Protein AF-A0A819JMS7-F1 (afdb_monomer)

Radius of gyration: 36.17 Å; Cα contacts (8 Å, |Δi|>4): 1772; chains: 1; bounding box: 81×74×102 Å

Secondary structure (DSSP, 8-state):
-HHHHHHHHHHHHTTT---TTSHHHHHHHHHHHHHHHHH---EEEEEEEEEEEEEEEEEEEEEEEETTEEEE--B-SSTTT-SEEEPBTPPPEEEEEEEEEEEPSTTS-SHHHHHT-SS--TTSEEEEE--SS-HHHHHHHHHHTT-SEEEEE---SSGGGSS----B--TT----EEEE-HHHHHHHHHHHH-TT--EEEEEEEEEEEEEEEEEEEEEEE-SSSEEEEEEEEEEE----TTS--IIIIIIHHHHHHHHHHHHHHHHHSSSSPPPSEEEEEEEES-STTTSHHHHHHHHHHHT--STTSSGGGEEEEEEE-S---TT---EEEEGGGS-TTS-TTHHHHHHHHHHHHHHHHHHTT---EEEE--S-STHHHHHHTT-EEEEEE--SSSBPPHHHHHHHHHHH-TT-S--TTSBS-TTTTSTT-SGGG--HHHHHHHHHHHHHHHHHHHH-SSHHHHHS---SS----HHHHHHHHHHTTS----TTHHHHHHHHHHHHHT--SS--EEE---HHHHIIIIITTT--EEEESTTTT-THHHHTSSHHHHHHHHTT-EEEEEEESSSEESEEETTTEEEEPEEEEEEHHHHHHHHTTSS--SSEEEB---SSHHHHH-GGGTTTS---HHHHHHHSS--SEEEEEEE-TT-EE-SEE-SEEEEEEEEES-EEEEEE-GGGGGGGT-EEEEEEEEEE--TTS--B-TTS-B-B-SSSEEEEEEEEEEEE--TT-TTGGG-TT---EEEEE-TTEEEEE-TT-EEEEEE-SS-EEEEEEEEEPP-SHHHHHHHHHHHHHHHHHHHHHHH-

InterPro domains:
  IPR003137 PA domain [PF02225] (104-188)
  IPR003347 JmjC domain [PS51184] (625-802)
  IPR003347 JmjC domain [SM00558] (615-802)
  IPR007484 Peptidase M28 [PF04389] (217-453)
  IPR014710 RmlC-like jelly roll fold [G3DSA:2.60.120.10] (493-810)
  IPR041667 Cupin-like domain 8 [PF13621] (526-792)
  IPR046450 PA domain superfamily [SSF52025] (81-219)

Mean predicted aligned error: 16.37 Å

Nearest PDB structures (foldseek):
  5nfn-assembly1_B  TM=8.896E-01  e=7.950E-38  Homo sapiens
  4qu2-assembly1_A  TM=9.020E-01  e=3.123E-37  Mus musculus
  5nfo-assembly1_A  TM=8.875E-01  e=3.518E-37  Homo sapiens
  4qsz-assembly2_B  TM=7.760E-01  e=2.279E-38  Escherichia coli K-12
  4qsz-assembly3_A  TM=7.211E-01  e=2.060E-37  Escherichia coli K-12

Foldseek 3Di:
DVLLVVLQVLCVVWVFFLAPPTSSVVVLVVCLVVLCVVQFPWDKDKDKDWDWDKDFPDFKWKWKAKQRDIDTADPDPDQVRHQKFFEALEAFDFQQDWFFEWEQPDQQQDLVSQVPIPPHQAQGEYQGEDDLAALLSNLVSCVVSNHQAYEYEFHPPDPVRFTWDHHANANVSHHHYMYGGNVVSVVQVVRNPPPVIGMTMTIGTGMDIDDIDMDMKMKTKDPDAALLEEEEEEDARGAFPAHSCSLPAVLSVVLLSVLSSVVSVLVVDPPRDFFNHMYMRMYAHCLRNPLVRLLVQLVQQCPDPDRSSHLSSYAEYAYCGRQFAQLFAFEKAALCQEDPLFPPQQSQLLNVLSVLLVVLCVVVLADHDYDYNSRSGSCNSSRNVNHHYMYTDRFAADFAAPVQLVVRCVRPNHPRSGDGRDGSHPQGSHHPSGPVRGDPVRSVSRSVSVSSSCVCCSHDPDNNCNNRPPPPPDPPDVVVVVVVVVVVPDDDPDPCVVLLVLLVCCDVPQADLAAEEEEDDFLQCCCVNPFVSLHKHKYFPLFVPFQLLVQVQDCPSVCVQQPFQKAKKFWDQQQEAQADDPVFERAHTDIDIGGPVVVVCPLVVVDDDRTFIKRWDWDQRCVVRVVSCVRRGDASVSNCVNQVHFFPHKGKIKHAQRHKYDKDFAQWFKKKAWSDFKKKKWKFALSCVLVQPWDKHFYWYKDFDDPPDDQADPVGDGQDPDNTIGIGTDPDIDTDGHPVPPCSVVDPSTSIHIDMADRSMIMGNHGPMIMMMGTHPSMIMMMMTTDRRDCPPSVVVSVVVVVVSVVVVVVVVVVD

Solvent-accessible surface area (backbone atoms only — not comparable to full-atom values): 42271 Å² total; per-residue (Å²): 105,72,57,41,54,48,50,45,50,40,6,59,76,38,83,34,10,13,14,72,94,38,72,13,22,56,52,48,52,51,49,53,54,52,51,47,63,75,61,38,82,47,56,72,47,77,48,74,50,76,42,87,38,67,44,72,74,47,86,54,46,47,31,41,26,52,73,77,51,73,47,79,61,44,65,45,95,48,78,94,66,27,45,29,32,70,29,45,50,36,35,60,40,79,35,84,56,80,39,48,53,16,50,34,42,89,41,38,76,49,74,65,25,54,71,69,16,69,63,68,38,56,72,17,32,35,40,31,38,51,60,88,54,57,59,36,62,37,42,55,48,37,60,74,52,47,35,62,29,42,37,37,16,32,65,55,85,43,87,87,28,32,54,37,53,86,47,48,30,26,84,87,40,68,44,32,40,36,19,23,11,16,70,58,39,54,54,50,45,60,42,51,71,34,87,93,44,55,35,26,35,27,41,37,33,42,60,38,84,45,80,64,44,75,45,52,31,43,35,35,30,50,84,53,38,39,48,64,39,21,42,34,37,40,20,35,60,32,17,48,73,64,7,31,18,30,27,49,20,30,32,15,36,34,42,54,53,47,52,56,40,50,50,40,55,47,62,69,39,90,83,47,82,76,41,66,37,16,44,34,45,35,33,24,21,41,40,89,52,64,32,45,28,40,40,50,52,47,57,51,14,65,72,38,87,49,89,55,47,25,49,84,17,46,55,36,35,38,28,31,57,34,32,13,20,58,36,42,47,53,22,32,26,28,26,84,51,42,54,94,84,50,37,71,67,14,36,62,21,6,33,53,51,30,51,52,53,51,50,49,31,55,76,68,58,43,68,71,45,79,32,67,44,63,59,90,52,63,37,34,52,43,29,70,72,41,28,18,34,32,40,37,23,6,47,40,87,52,64,34,43,58,69,57,20,53,53,27,18,71,58,73,36,86,81,67,25,50,56,53,81,33,38,10,22,84,32,66,84,28,62,64,15,30,73,88,35,46,23,64,70,58,24,53,52,50,47,51,50,53,49,52,52,50,53,49,64,30,61,46,92,53,54,63,55,68,35,49,57,83,75,88,76,84,78,85,46,78,59,51,64,55,49,58,62,52,58,77,71,63,91,76,97,59,93,57,51,72,57,53,52,50,38,49,50,45,46,75,73,75,48,69,92,61,80,53,78,41,61,73,65,57,30,67,55,42,34,61,69,23,60,75,61,64,41,58,37,35,30,40,65,73,49,74,84,27,53,39,54,69,53,56,71,47,65,65,52,54,41,67,69,45,31,73,42,64,36,58,29,33,35,26,86,82,16,58,42,58,30,51,45,94,92,48,30,33,30,37,50,25,77,46,77,43,32,44,47,58,55,50,32,41,68,72,66,76,38,92,68,97,51,38,67,30,33,58,46,66,90,24,29,32,73,71,63,39,55,85,51,55,86,28,56,72,83,63,60,55,56,27,62,43,71,72,45,75,63,78,30,37,27,47,34,42,37,29,53,62,40,33,46,42,60,44,63,46,78,26,38,32,40,38,34,27,51,32,47,35,37,38,37,43,35,38,60,61,73,46,55,82,77,62,64,67,40,76,19,37,27,27,32,43,43,77,50,57,97,83,61,82,47,56,52,98,85,70,47,72,32,56,76,55,92,58,33,26,54,47,78,53,95,50,72,44,81,44,38,55,75,87,60,79,57,65,88,72,39,86,79,64,79,65,42,78,43,77,46,44,51,54,28,31,35,42,44,38,50,50,35,32,33,29,44,39,37,37,70,75,53,21,34,34,38,38,35,30,28,77,50,77,88,44,72,67,47,54,50,49,52,49,52,54,51,51,52,54,51,50,51,60,50,50,67,71,74,106

Structure (mmCIF, N/CA/C/O backbone):
data_AF-A0A819JMS7-F1
#
_entry.id   AF-A0A819JMS7-F1
#
loop_
_atom_site.group_PDB
_atom_site.id
_atom_site.type_symbol
_atom_site.label_atom_id
_atom_site.label_alt_id
_atom_site.label_comp_id
_atom_site.label_asym_id
_atom_site.label_entity_id
_atom_site.label_seq_id
_atom_site.pdbx_PDB_ins_code
_atom_site.Cartn_x
_atom_site.Cartn_y
_atom_site.Cartn_z
_atom_site.occupancy
_atom_site.B_iso_or_equiv
_atom_site.auth_seq_id
_atom_site.auth_comp_id
_atom_site.auth_asym_id
_atom_site.auth_atom_id
_atom_site.pdbx_PDB_model_num
ATOM 1 N N . MET A 1 1 ? -19.580 -20.321 -1.052 1.00 93.38 1 MET A N 1
ATOM 2 C CA . MET A 1 1 ? -20.965 -20.700 -0.682 1.00 93.38 1 MET A CA 1
ATOM 3 C C . MET A 1 1 ? -21.078 -21.967 0.153 1.00 93.38 1 MET A C 1
ATOM 5 O O . MET A 1 1 ? -21.683 -21.880 1.209 1.00 93.38 1 MET A O 1
ATOM 9 N N . SER A 1 2 ? -20.523 -23.121 -0.240 1.00 95.44 2 SER A N 1
ATOM 10 C CA . SER A 1 2 ? -20.631 -24.357 0.569 1.00 95.44 2 SER A CA 1
ATOM 11 C C . SER A 1 2 ? -20.172 -24.177 2.024 1.00 95.44 2 SER A C 1
ATOM 13 O O . SER A 1 2 ? -20.873 -24.595 2.935 1.00 95.44 2 SER A O 1
ATOM 15 N N . TYR A 1 3 ? -19.050 -23.488 2.245 1.00 97.88 3 TYR A N 1
ATOM 16 C CA . TYR A 1 3 ? -18.524 -23.224 3.590 1.00 97.88 3 TYR A CA 1
ATOM 17 C C . TYR A 1 3 ? -19.435 -22.319 4.425 1.00 97.88 3 TYR A C 1
ATOM 19 O O . TYR A 1 3 ? -19.653 -22.596 5.597 1.00 97.88 3 TYR A O 1
ATOM 27 N N . LEU A 1 4 ? -20.031 -21.293 3.811 1.00 98.00 4 LEU A N 1
ATOM 28 C CA . LEU A 1 4 ? -20.995 -20.414 4.483 1.00 98.00 4 LEU A CA 1
ATOM 29 C C . LEU A 1 4 ? -22.264 -21.162 4.889 1.00 98.00 4 LEU A C 1
ATOM 31 O O . LEU A 1 4 ? -22.749 -20.985 6.001 1.00 98.00 4 LEU A O 1
ATOM 35 N N . ASN A 1 5 ? -22.776 -22.032 4.013 1.00 98.25 5 ASN A N 1
ATOM 36 C CA . ASN A 1 5 ? -23.918 -22.886 4.339 1.00 98.25 5 ASN A CA 1
ATOM 37 C C . ASN A 1 5 ? -23.616 -23.808 5.523 1.00 98.25 5 ASN A C 1
ATOM 39 O O . ASN A 1 5 ? -24.493 -24.045 6.348 1.00 98.25 5 ASN A O 1
ATOM 43 N N . GLU A 1 6 ? -22.385 -24.307 5.630 1.00 98.56 6 GLU A N 1
ATOM 44 C CA . GLU A 1 6 ? -21.995 -25.150 6.754 1.00 98.56 6 GLU A CA 1
ATOM 45 C C . GLU A 1 6 ? -21.876 -24.354 8.057 1.00 98.56 6 GLU A C 1
ATOM 47 O O . GLU A 1 6 ? -22.392 -24.793 9.082 1.00 98.56 6 GLU A O 1
ATOM 52 N N . PHE A 1 7 ? -21.310 -23.144 8.024 1.00 98.56 7 PHE A N 1
ATOM 53 C CA . PHE A 1 7 ? -21.335 -22.250 9.185 1.00 98.56 7 PHE A CA 1
ATOM 54 C C . PHE A 1 7 ? -22.768 -21.896 9.605 1.00 98.56 7 PHE A C 1
ATOM 56 O O . PHE A 1 7 ? -23.088 -21.966 10.791 1.00 98.56 7 PHE A O 1
ATOM 63 N N . GLN A 1 8 ? -23.667 -21.626 8.653 1.00 98.56 8 GLN A N 1
ATOM 64 C CA . GLN A 1 8 ? -25.092 -21.425 8.932 1.00 98.56 8 GLN A CA 1
ATOM 65 C C . GLN A 1 8 ? -25.725 -22.664 9.566 1.00 98.56 8 GLN A C 1
ATOM 67 O O . GLN A 1 8 ? -26.448 -22.540 10.553 1.00 98.56 8 GLN A O 1
ATOM 72 N N . ARG A 1 9 ? -25.442 -23.858 9.034 1.00 98.62 9 ARG A N 1
ATOM 73 C CA . ARG A 1 9 ? -25.942 -25.125 9.578 1.00 98.62 9 ARG A CA 1
ATOM 74 C C . ARG A 1 9 ? -25.480 -25.328 11.020 1.00 98.62 9 ARG A C 1
ATOM 76 O O . ARG A 1 9 ? -26.288 -25.719 11.858 1.00 98.62 9 ARG A O 1
ATOM 83 N N . ILE A 1 10 ? -24.206 -25.053 11.305 1.00 98.69 10 ILE A N 1
ATOM 84 C CA . ILE A 1 10 ? -23.629 -25.132 12.650 1.00 98.69 10 ILE A CA 1
ATOM 85 C C . ILE A 1 10 ? -24.332 -24.147 13.585 1.00 98.69 10 ILE A C 1
ATOM 87 O O . ILE A 1 10 ? -24.830 -24.566 14.626 1.00 98.69 10 ILE A O 1
ATOM 91 N N . ALA A 1 11 ? -24.452 -22.876 13.197 1.00 98.12 11 ALA A N 1
ATOM 92 C CA . ALA A 1 11 ? -25.139 -21.878 14.009 1.00 98.12 11 ALA A CA 1
ATOM 93 C C . ALA A 1 11 ? -26.583 -22.309 14.312 1.00 98.12 11 ALA A C 1
ATOM 95 O O . ALA A 1 11 ? -26.988 -22.365 15.468 1.00 98.12 11 ALA A O 1
ATOM 96 N N . THR A 1 12 ? -27.348 -22.711 13.291 1.00 97.94 12 THR A N 1
ATOM 97 C CA . THR A 1 12 ? -28.731 -23.190 13.449 1.00 97.94 12 THR A CA 1
ATOM 98 C C . THR A 1 12 ? -28.831 -24.410 14.367 1.00 97.94 12 THR A C 1
ATOM 100 O O . THR A 1 12 ? -29.768 -24.493 15.158 1.00 97.94 12 THR A O 1
ATOM 103 N N . ALA A 1 13 ? -27.876 -25.341 14.302 1.00 98.00 13 ALA A N 1
ATOM 104 C CA . ALA A 1 13 ? -27.855 -26.520 15.166 1.00 98.00 13 ALA A CA 1
ATOM 105 C C . ALA A 1 13 ? -27.573 -26.188 16.643 1.00 98.00 13 ALA A C 1
ATOM 107 O O . ALA A 1 13 ? -27.961 -26.959 17.521 1.00 98.00 13 ALA A O 1
ATOM 108 N N . TYR A 1 14 ? -26.927 -25.053 16.923 1.00 96.69 14 TYR A N 1
ATOM 109 C CA . TYR A 1 14 ? -26.481 -24.662 18.260 1.00 96.69 14 TYR A CA 1
ATOM 110 C C . TYR A 1 14 ? -27.010 -23.280 18.662 1.00 96.69 14 TYR A C 1
ATOM 112 O O . TYR A 1 14 ? -26.253 -22.363 18.965 1.00 96.69 14 TYR A O 1
ATOM 120 N N . ASN A 1 15 ? -28.340 -23.155 18.708 1.00 94.19 15 ASN A N 1
ATOM 121 C CA . ASN A 1 15 ? -29.070 -21.976 19.200 1.00 94.19 15 ASN A CA 1
ATOM 122 C C . ASN A 1 15 ? -28.848 -20.680 18.403 1.00 94.19 15 ASN A C 1
ATOM 124 O O . ASN A 1 15 ? -29.022 -19.587 18.931 1.00 94.19 15 ASN A O 1
ATOM 128 N N . GLY A 1 16 ? -28.517 -20.794 17.120 1.00 95.56 16 GLY A N 1
ATOM 129 C CA . GLY A 1 16 ? -28.434 -19.660 16.205 1.00 95.56 16 GLY A CA 1
ATOM 130 C C . GLY A 1 16 ? -27.159 -18.831 16.327 1.00 95.56 16 GLY A C 1
ATOM 131 O O . GLY A 1 16 ? -27.165 -17.709 15.843 1.00 95.56 16 GLY A O 1
ATOM 132 N N . THR A 1 17 ? -26.085 -19.346 16.937 1.00 97.06 17 THR A N 1
ATOM 133 C CA . THR A 1 17 ? -24.832 -18.599 17.142 1.00 97.06 17 THR A CA 1
ATOM 134 C C . THR A 1 17 ? -23.587 -19.486 17.031 1.00 97.06 17 THR A C 1
ATOM 136 O O . THR A 1 17 ? -23.647 -20.705 17.211 1.00 97.06 17 THR A O 1
ATOM 139 N N . ARG A 1 18 ? -22.444 -18.864 16.724 1.00 98.00 18 ARG A N 1
ATOM 140 C CA . ARG A 1 18 ? -21.096 -19.456 16.747 1.00 98.00 18 ARG A CA 1
ATOM 141 C C . ARG A 1 18 ? -20.187 -18.716 17.736 1.00 98.00 18 ARG A C 1
ATOM 143 O O . ARG A 1 18 ? -18.968 -18.808 17.630 1.00 98.00 18 ARG A O 1
ATOM 150 N N . ALA A 1 19 ? -20.770 -17.991 18.691 1.00 95.94 19 ALA A N 1
ATOM 151 C CA . ALA A 1 19 ? -20.038 -17.251 19.710 1.00 95.94 19 ALA A CA 1
ATOM 152 C C . ALA A 1 19 ? -19.181 -18.152 20.591 1.00 95.94 19 ALA A C 1
ATOM 154 O O . ALA A 1 19 ? -19.546 -19.294 20.883 1.00 95.94 19 ALA A O 1
ATOM 155 N N . VAL A 1 20 ? -18.050 -17.631 21.061 1.00 94.31 20 VAL A N 1
ATOM 156 C CA . VAL A 1 20 ? -17.195 -18.352 22.010 1.00 94.31 20 VAL A CA 1
ATOM 157 C C . VAL A 1 20 ? -17.954 -18.740 23.285 1.00 94.31 20 VAL A C 1
ATOM 159 O O . VAL A 1 20 ? -18.946 -18.111 23.650 1.00 94.31 20 VAL A O 1
ATOM 162 N N . ASN A 1 21 ? -17.487 -19.792 23.963 1.00 92.06 21 ASN A N 1
ATOM 163 C CA . ASN A 1 21 ? -18.200 -20.457 25.065 1.00 92.06 21 ASN A CA 1
ATOM 164 C C . ASN A 1 21 ? -19.545 -21.103 24.665 1.00 92.06 21 ASN A C 1
ATOM 166 O O . ASN A 1 21 ? -20.407 -21.331 25.512 1.00 92.06 21 ASN A O 1
ATOM 170 N N . THR A 1 22 ? -19.748 -21.417 23.380 1.00 94.88 22 THR A N 1
ATOM 171 C CA . THR A 1 22 ? -20.927 -22.161 22.912 1.00 94.88 22 THR A CA 1
ATOM 172 C C . THR A 1 22 ? -20.532 -23.440 22.168 1.00 94.88 22 THR A C 1
ATOM 174 O O . THR A 1 22 ? -19.453 -23.510 21.569 1.00 94.88 22 THR A O 1
ATOM 177 N N . PRO A 1 23 ? -21.415 -24.457 22.122 1.00 97.12 23 PRO A N 1
ATOM 178 C CA . PRO A 1 23 ? -21.221 -25.614 21.250 1.00 97.12 23 PRO A CA 1
ATOM 179 C C . PRO A 1 23 ? -21.070 -25.248 19.763 1.00 97.12 23 PRO A C 1
ATOM 181 O O . PRO A 1 23 ? -20.374 -25.954 19.036 1.00 97.12 23 PRO A O 1
ATOM 184 N N . GLY A 1 24 ? -21.672 -24.137 19.317 1.00 98.00 24 GLY A N 1
ATOM 185 C CA . GLY A 1 24 ? -21.574 -23.651 17.938 1.00 98.00 24 GLY A CA 1
ATOM 186 C C . GLY A 1 24 ? -20.161 -23.215 17.554 1.00 98.00 24 GLY A C 1
ATOM 187 O O . GLY A 1 24 ? -19.695 -23.537 16.457 1.00 98.00 24 GLY A O 1
ATOM 188 N N . PHE A 1 25 ? -19.437 -22.563 18.468 1.00 98.00 25 PHE A N 1
ATOM 189 C CA . PHE A 1 25 ? -18.022 -22.246 18.260 1.00 98.00 25 PHE A CA 1
ATOM 190 C C . PHE A 1 25 ? -17.171 -23.514 18.163 1.00 98.00 25 PHE A C 1
ATOM 192 O O . PHE A 1 25 ? -16.424 -23.678 17.201 1.00 98.00 25 PHE A O 1
ATOM 199 N N . ASN A 1 26 ? -17.342 -24.455 19.097 1.00 97.75 26 ASN A N 1
ATOM 200 C CA . ASN A 1 26 ? -16.590 -25.715 19.091 1.00 97.75 26 ASN A CA 1
ATOM 201 C C . ASN A 1 26 ? -16.829 -26.513 17.799 1.00 97.75 26 ASN A C 1
ATOM 203 O O . ASN A 1 26 ? -15.883 -26.994 17.183 1.00 97.75 26 ASN A O 1
ATOM 207 N N . ALA A 1 27 ? -18.076 -26.584 17.331 1.00 98.56 27 ALA A N 1
ATOM 208 C CA . ALA A 1 27 ? -18.405 -27.240 16.070 1.00 98.56 27 ALA A CA 1
ATOM 209 C C . ALA A 1 27 ? -17.830 -26.509 14.842 1.00 98.56 27 ALA A C 1
ATOM 211 O O . ALA A 1 27 ? -17.421 -27.160 13.881 1.00 98.56 27 ALA A O 1
ATOM 212 N N . THR A 1 28 ? -17.759 -25.173 14.869 1.00 98.56 28 THR A N 1
ATOM 213 C CA . THR A 1 28 ? -17.092 -24.372 13.824 1.00 98.56 28 THR A CA 1
ATOM 214 C C . THR A 1 28 ? -15.596 -24.677 13.780 1.00 98.56 28 THR A C 1
ATOM 216 O O . THR A 1 28 ? -15.046 -24.950 12.711 1.00 98.56 28 THR A O 1
ATOM 219 N N . PHE A 1 29 ? -14.955 -24.684 14.948 1.00 98.12 29 PHE A N 1
ATOM 220 C CA . PHE A 1 29 ? -13.546 -25.010 15.128 1.00 98.12 29 PHE A CA 1
ATOM 221 C C . PHE A 1 29 ? -13.232 -26.427 14.613 1.00 98.12 29 PHE A C 1
ATOM 223 O O . PHE A 1 29 ? -12.328 -26.618 13.794 1.00 98.12 29 PHE A O 1
ATOM 230 N N . ASP A 1 30 ? -14.032 -27.419 15.010 1.00 98.38 30 ASP A N 1
ATOM 231 C CA . ASP A 1 30 ? -13.888 -28.804 14.556 1.00 98.38 30 ASP A CA 1
ATOM 232 C C . ASP A 1 30 ? -14.090 -28.938 13.045 1.00 98.38 30 ASP A C 1
ATOM 234 O O . ASP A 1 30 ? -13.321 -29.634 12.376 1.00 98.38 30 ASP A O 1
ATOM 238 N N . TYR A 1 31 ? -15.086 -28.250 12.481 1.00 98.75 31 TYR A N 1
ATOM 239 C CA . TYR A 1 31 ? -15.331 -28.261 11.044 1.00 98.75 31 TYR A CA 1
ATOM 240 C C . TYR A 1 31 ? -14.128 -27.727 10.257 1.00 98.75 31 TYR A C 1
ATOM 242 O O . TYR A 1 31 ? -13.659 -28.410 9.345 1.00 98.75 31 TYR A O 1
ATOM 250 N N . ILE A 1 32 ? -13.580 -26.564 10.630 1.00 98.75 32 ILE A N 1
ATOM 251 C CA . ILE A 1 32 ? -12.405 -25.979 9.964 1.00 98.75 32 ILE A CA 1
ATOM 252 C C . ILE A 1 32 ? -11.213 -26.945 10.041 1.00 98.75 32 ILE A C 1
ATOM 254 O O . ILE A 1 32 ? -10.614 -27.269 9.012 1.00 98.75 32 ILE A O 1
ATOM 258 N N . ASN A 1 33 ? -10.907 -27.469 11.235 1.00 98.56 33 ASN A N 1
ATOM 259 C CA . ASN A 1 33 ? -9.818 -28.429 11.445 1.00 98.56 33 ASN A CA 1
ATOM 260 C C . ASN A 1 33 ? -9.969 -29.680 10.563 1.00 98.56 33 ASN A C 1
ATOM 262 O O . ASN A 1 33 ? -9.034 -30.086 9.864 1.00 98.56 33 ASN A O 1
ATOM 266 N N . ASN A 1 34 ? -11.151 -30.296 10.597 1.00 98.50 34 ASN A N 1
ATOM 267 C CA . ASN A 1 34 ? -11.427 -31.536 9.879 1.00 98.50 34 ASN A CA 1
ATOM 268 C C . ASN A 1 34 ? -11.406 -31.308 8.367 1.00 98.50 34 ASN A C 1
ATOM 270 O O . ASN A 1 34 ? -10.840 -32.116 7.629 1.00 98.50 34 ASN A O 1
ATOM 274 N N . TYR A 1 35 ? -11.959 -30.186 7.901 1.00 98.44 35 TYR A N 1
ATOM 275 C CA . TYR A 1 35 ? -11.986 -29.858 6.484 1.00 98.44 35 TYR A CA 1
ATOM 276 C C . TYR A 1 35 ? -10.580 -29.602 5.935 1.00 98.44 35 TYR A C 1
ATOM 278 O O . TYR A 1 35 ? -10.236 -30.139 4.879 1.00 98.44 35 TYR A O 1
ATOM 286 N N . LEU A 1 36 ? -9.737 -28.858 6.659 1.00 98.62 36 LEU A N 1
ATOM 287 C CA . LEU A 1 36 ? -8.334 -28.647 6.287 1.00 98.62 36 LEU A CA 1
ATOM 288 C C . LEU A 1 36 ? -7.552 -29.961 6.265 1.00 98.62 36 LEU A C 1
ATOM 290 O O . LEU A 1 36 ? -6.835 -30.214 5.297 1.00 98.62 36 LEU A O 1
ATOM 294 N N . THR A 1 37 ? -7.733 -30.817 7.274 1.00 98.31 37 THR A N 1
ATOM 295 C CA . THR A 1 37 ? -7.049 -32.117 7.366 1.00 98.31 37 THR A CA 1
ATOM 296 C C . THR A 1 37 ? -7.429 -33.025 6.196 1.00 98.31 37 THR A C 1
ATOM 298 O O . THR A 1 37 ? -6.573 -33.686 5.615 1.00 98.31 37 THR A O 1
ATOM 301 N N . ALA A 1 38 ? -8.706 -33.033 5.809 1.00 98.06 38 ALA A N 1
ATOM 302 C CA . ALA A 1 38 ? -9.190 -33.854 4.704 1.00 98.06 38 ALA A CA 1
ATOM 303 C C . ALA A 1 38 ? -8.781 -33.315 3.321 1.00 98.06 38 ALA A C 1
ATOM 305 O O . ALA A 1 38 ? -8.617 -34.090 2.379 1.00 98.06 38 ALA A O 1
ATOM 306 N N . ASN A 1 39 ? -8.638 -31.993 3.165 1.00 97.94 39 ASN A N 1
ATOM 307 C CA . ASN A 1 39 ? -8.504 -31.367 1.845 1.00 97.94 39 ASN A CA 1
ATOM 308 C C . ASN A 1 39 ? -7.114 -30.805 1.539 1.00 97.94 39 ASN A C 1
ATOM 310 O O . ASN A 1 39 ? -6.837 -30.515 0.373 1.00 97.94 39 ASN A O 1
ATOM 314 N N . THR A 1 40 ? -6.223 -30.696 2.520 1.00 98.12 40 THR A N 1
ATOM 315 C CA . THR A 1 40 ? -4.878 -30.120 2.364 1.00 98.12 40 THR A CA 1
ATOM 316 C C . THR A 1 40 ? -3.803 -31.063 2.911 1.00 98.12 40 THR A C 1
ATOM 318 O O . THR A 1 40 ? -4.107 -32.068 3.539 1.00 98.12 40 THR A O 1
ATOM 321 N N . ASN A 1 41 ? -2.533 -30.766 2.641 1.00 96.75 41 ASN A N 1
ATOM 322 C CA . ASN A 1 41 ? -1.378 -31.380 3.309 1.00 96.75 41 ASN A CA 1
ATOM 323 C C . ASN A 1 41 ? -0.661 -30.366 4.220 1.00 96.75 41 ASN A C 1
ATOM 325 O O . ASN A 1 41 ? 0.550 -30.450 4.414 1.00 96.75 41 ASN A O 1
ATOM 329 N N . TYR A 1 42 ? -1.395 -29.360 4.696 1.00 98.25 42 TYR A N 1
ATOM 330 C CA . TYR A 1 42 ? -0.848 -28.260 5.482 1.00 98.25 42 TYR A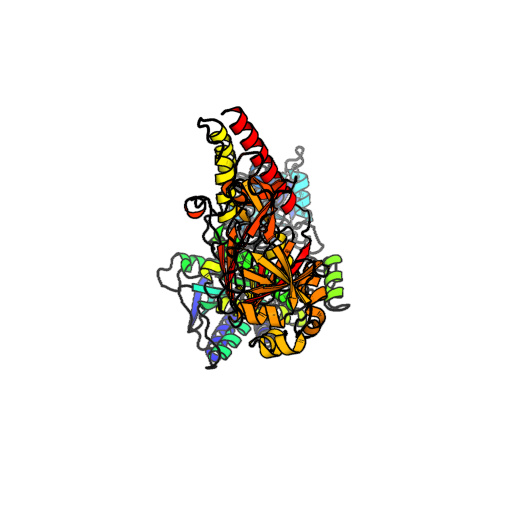 CA 1
ATOM 331 C C . TYR A 1 42 ? -0.554 -28.710 6.912 1.00 98.25 42 TYR A C 1
ATOM 333 O O . TYR A 1 42 ? -1.207 -29.612 7.442 1.00 98.25 42 TYR A O 1
ATOM 341 N N . LYS A 1 43 ? 0.414 -28.059 7.562 1.00 98.06 43 LYS A N 1
ATOM 342 C CA . LYS A 1 43 ? 0.649 -28.256 8.996 1.00 98.06 43 LYS A CA 1
ATOM 343 C C . LYS A 1 43 ? -0.397 -27.448 9.762 1.00 98.06 43 LYS A C 1
ATOM 345 O O . LYS A 1 43 ? -0.339 -26.222 9.770 1.00 98.06 43 LYS A O 1
ATOM 350 N N . ILE A 1 44 ? -1.344 -28.141 10.390 1.00 98.62 44 ILE A N 1
ATOM 351 C CA . ILE A 1 44 ? -2.413 -27.520 11.178 1.00 98.62 44 ILE A CA 1
ATOM 352 C C . ILE A 1 44 ? -1.958 -27.398 12.632 1.00 98.62 44 ILE A C 1
ATOM 354 O O . ILE A 1 44 ? -1.625 -28.393 13.277 1.00 98.62 44 ILE A O 1
ATOM 358 N N . THR A 1 45 ? -1.980 -26.176 13.150 1.00 98.06 45 THR A N 1
ATOM 359 C CA . THR A 1 45 ? -1.654 -25.843 14.536 1.00 98.06 45 THR A CA 1
ATOM 360 C C . THR A 1 45 ? -2.901 -25.303 15.220 1.00 98.06 45 THR A C 1
ATOM 362 O O . THR A 1 45 ? -3.577 -24.419 14.697 1.00 98.06 45 THR A O 1
ATOM 365 N N . LYS A 1 46 ? -3.194 -25.831 16.408 1.00 98.06 46 LYS A N 1
ATOM 366 C CA . LYS A 1 46 ? -4.277 -25.368 17.276 1.00 98.06 46 LYS A CA 1
ATOM 367 C C . LYS A 1 46 ? -3.665 -24.795 18.540 1.00 98.06 46 LYS A C 1
ATOM 369 O O . LYS A 1 46 ? -2.880 -25.486 19.191 1.00 98.06 46 LYS A O 1
ATOM 374 N N . THR A 1 47 ? -4.017 -23.568 18.886 1.00 96.88 47 THR A N 1
ATOM 375 C CA . THR A 1 47 ? -3.589 -22.945 20.141 1.00 96.88 47 THR A CA 1
ATOM 376 C C . THR A 1 47 ? -4.810 -22.575 20.955 1.00 96.88 47 THR A C 1
ATOM 378 O O . THR A 1 47 ? -5.805 -22.118 20.404 1.00 96.88 47 THR A O 1
ATOM 381 N N . PHE A 1 48 ? -4.742 -22.816 22.262 1.00 96.69 48 PHE A N 1
ATOM 382 C CA . PHE A 1 48 ? -5.836 -22.540 23.182 1.00 96.69 48 PHE A CA 1
ATOM 383 C C . PHE A 1 48 ? -5.386 -21.544 24.241 1.00 96.69 48 PHE A C 1
ATOM 385 O O . PHE A 1 48 ? -4.257 -21.614 24.730 1.00 96.69 48 PHE A O 1
ATOM 392 N N . PHE A 1 49 ? -6.293 -20.650 24.602 1.00 94.69 49 PHE A N 1
ATOM 393 C CA . PHE A 1 49 ? -6.152 -19.699 25.695 1.00 94.69 49 PHE A CA 1
ATOM 394 C C . PHE A 1 49 ? -7.452 -19.661 26.494 1.00 94.69 49 PHE A C 1
ATOM 396 O O . PHE A 1 49 ? -8.500 -20.078 26.005 1.00 94.69 49 PHE A O 1
ATOM 403 N N . PHE A 1 50 ? -7.377 -19.206 27.740 1.00 92.31 50 PHE A N 1
ATOM 404 C CA . PHE A 1 50 ? -8.530 -19.154 28.631 1.00 92.31 50 PHE A CA 1
ATOM 405 C C . PHE A 1 50 ? -9.067 -17.733 28.709 1.00 92.31 50 PHE A C 1
ATOM 407 O O . PHE A 1 50 ? -8.297 -16.777 28.820 1.00 92.31 50 PHE A O 1
ATOM 414 N N . LEU A 1 51 ? -10.388 -17.617 28.640 1.00 90.00 51 LEU A N 1
ATOM 415 C CA . LEU A 1 51 ? -11.104 -16.375 28.860 1.00 90.00 51 LEU A CA 1
ATOM 416 C C . LEU A 1 51 ? -11.821 -16.413 30.195 1.00 90.00 51 LEU A C 1
ATOM 418 O O . LEU A 1 51 ? -12.451 -17.415 30.537 1.00 90.00 51 LEU A O 1
ATOM 422 N N . LYS A 1 52 ? -11.784 -15.275 30.890 1.00 86.38 52 LYS A N 1
ATOM 423 C CA . LYS A 1 52 ? -12.601 -15.065 32.081 1.00 86.38 52 LYS A CA 1
ATOM 424 C C . LYS A 1 52 ? -14.075 -15.052 31.721 1.00 86.38 52 LYS A C 1
ATOM 426 O O . LYS A 1 52 ? -14.480 -14.379 30.767 1.00 86.38 52 LYS A O 1
ATOM 431 N N . ASP A 1 53 ? -14.864 -15.738 32.531 1.00 84.94 53 ASP A N 1
ATOM 432 C CA . ASP A 1 53 ? -16.317 -15.704 32.459 1.00 84.94 53 ASP A CA 1
ATOM 433 C C . ASP A 1 53 ? -16.897 -15.126 33.742 1.00 84.94 53 ASP A C 1
ATOM 435 O O . ASP A 1 53 ? -16.304 -15.196 34.819 1.00 84.94 53 ASP A O 1
ATOM 439 N N . PHE A 1 54 ? -18.062 -14.511 33.626 1.00 85.69 54 PHE A N 1
ATOM 440 C CA . PHE A 1 54 ? -18.735 -13.889 34.751 1.00 85.69 54 PHE A CA 1
ATOM 441 C C . PHE A 1 54 ? -20.218 -13.733 34.447 1.00 85.69 54 PHE A C 1
ATOM 443 O O . PHE A 1 54 ? -20.659 -13.654 33.301 1.00 85.69 54 PHE A O 1
ATOM 450 N N . ALA A 1 55 ? -21.006 -13.630 35.507 1.00 87.75 55 ALA A N 1
ATOM 451 C CA . ALA A 1 55 ? -22.418 -13.309 35.412 1.00 87.75 55 ALA A CA 1
ATOM 452 C C . ALA A 1 55 ? -22.768 -12.176 36.367 1.00 87.75 55 ALA A C 1
ATOM 454 O O . ALA A 1 55 ? -22.127 -11.981 37.398 1.00 87.75 55 ALA A O 1
ATOM 455 N N . LEU A 1 56 ? -23.836 -11.449 36.058 1.00 91.06 56 LEU A N 1
ATOM 456 C CA . LEU A 1 56 ? -24.416 -10.513 37.010 1.00 91.06 56 LEU A CA 1
ATOM 457 C C . LEU A 1 56 ? -25.043 -11.297 38.171 1.00 91.06 56 LEU A C 1
ATOM 459 O O . LEU A 1 56 ? -25.876 -12.181 37.969 1.00 91.06 56 LEU A O 1
ATOM 463 N N . ALA A 1 57 ? -24.628 -10.982 39.395 1.00 93.00 57 ALA A N 1
ATOM 464 C CA . ALA A 1 57 ? -25.233 -11.505 40.617 1.00 93.00 57 ALA A CA 1
ATOM 465 C C . ALA A 1 57 ? -26.559 -10.792 40.941 1.00 93.00 57 ALA A C 1
ATOM 467 O O . ALA A 1 57 ? -27.426 -11.361 41.601 1.00 93.00 57 ALA A O 1
ATOM 468 N N . SER A 1 58 ? -26.728 -9.561 40.456 1.00 93.50 58 SER A N 1
ATOM 469 C CA . SER A 1 58 ? -27.972 -8.791 40.503 1.00 93.50 58 SER A CA 1
ATOM 470 C C . SER A 1 58 ? -28.012 -7.782 39.355 1.00 93.50 58 SER A C 1
ATOM 472 O O . SER A 1 58 ? -26.962 -7.413 38.826 1.00 93.50 58 SER A O 1
ATOM 474 N N . ASN A 1 59 ? -29.203 -7.279 39.011 1.00 94.62 59 ASN A N 1
ATOM 475 C CA . ASN A 1 59 ? -29.327 -6.185 38.046 1.00 94.62 59 ASN A CA 1
ATOM 476 C C . ASN A 1 59 ? -28.486 -4.978 38.503 1.00 94.62 59 ASN A C 1
ATOM 478 O O . ASN A 1 59 ? -28.571 -4.608 39.681 1.00 94.62 59 ASN A O 1
ATOM 482 N N . PRO A 1 60 ? -27.686 -4.361 37.614 1.00 95.94 60 PRO A N 1
ATOM 483 C CA . PRO A 1 60 ? -26.957 -3.156 37.958 1.00 95.94 60 PRO A CA 1
ATOM 484 C C . PRO A 1 60 ? -27.918 -2.003 38.244 1.00 95.94 60 PRO A C 1
ATOM 486 O O . PRO A 1 60 ? -29.015 -1.924 37.687 1.00 95.94 60 PRO A O 1
ATOM 489 N N . ILE A 1 61 ? -27.484 -1.088 39.103 1.00 96.75 61 ILE A N 1
ATOM 490 C CA . ILE A 1 61 ? -28.245 0.095 39.497 1.00 96.75 61 ILE A CA 1
ATOM 491 C C . ILE A 1 61 ? -27.489 1.324 39.010 1.00 96.75 61 ILE A C 1
ATOM 493 O O . ILE A 1 61 ? -26.319 1.503 39.347 1.00 96.75 61 ILE A O 1
ATOM 497 N N . LEU A 1 62 ? -28.183 2.185 38.267 1.00 97.62 62 LEU A N 1
ATOM 498 C CA . LEU A 1 62 ? -27.713 3.518 37.915 1.00 97.62 62 LEU A CA 1
ATOM 499 C C . LEU A 1 62 ? -28.767 4.550 38.317 1.00 97.62 62 LEU A C 1
ATOM 501 O O . LEU A 1 62 ? -29.920 4.486 37.882 1.00 97.62 62 LEU A O 1
ATOM 505 N N . ILE A 1 63 ? -28.354 5.516 39.133 1.00 97.75 63 ILE A N 1
ATOM 506 C CA . ILE A 1 63 ? -29.198 6.624 39.584 1.00 97.75 63 ILE A CA 1
ATOM 507 C C . ILE A 1 63 ? -28.430 7.916 39.361 1.00 97.75 63 ILE A C 1
ATOM 509 O O . ILE A 1 63 ? -27.336 8.070 39.891 1.00 97.75 63 ILE A O 1
ATOM 513 N N . SER A 1 64 ? -28.993 8.870 38.626 1.00 97.31 64 SER A N 1
ATOM 514 C CA . SER A 1 64 ? -28.435 10.227 38.574 1.00 97.31 64 SER A CA 1
ATOM 515 C C . SER A 1 64 ? -29.112 11.129 39.595 1.00 97.31 64 SER A C 1
ATOM 517 O O . SER A 1 64 ? -30.311 10.998 39.830 1.00 97.31 64 SER A O 1
ATOM 519 N N . SER A 1 65 ? -28.375 12.093 40.134 1.00 96.62 65 SER A N 1
ATOM 520 C CA . SER A 1 65 ? -28.887 13.173 40.971 1.00 96.62 65 SER A CA 1
ATOM 521 C C . SER A 1 65 ? -28.428 14.512 40.404 1.00 96.62 65 SER A C 1
ATOM 523 O O . SER A 1 65 ? -27.234 14.813 40.450 1.00 96.62 65 SER A O 1
ATOM 525 N N . ILE A 1 66 ? -29.372 15.312 39.905 1.00 95.38 66 ILE A N 1
ATOM 526 C CA . ILE A 1 66 ? -29.132 16.664 39.380 1.00 95.38 66 ILE A CA 1
ATOM 527 C C . ILE A 1 66 ? -29.790 17.645 40.348 1.00 95.38 66 ILE A C 1
ATOM 529 O O . ILE A 1 66 ? -31.007 17.617 40.522 1.00 95.38 66 ILE A O 1
ATOM 533 N N . ASN A 1 67 ? -28.993 18.472 41.030 1.00 92.12 67 ASN A N 1
ATOM 534 C CA . ASN A 1 67 ? -29.482 19.395 42.070 1.00 92.12 67 ASN A CA 1
ATOM 535 C C . ASN A 1 67 ? -30.336 18.706 43.156 1.00 92.12 67 ASN A C 1
ATOM 537 O O . ASN A 1 67 ? -31.296 19.272 43.672 1.00 92.12 67 ASN A O 1
ATOM 541 N N . GLY A 1 68 ? -29.991 17.459 43.492 1.00 89.25 68 GLY A N 1
ATOM 542 C CA . GLY A 1 68 ? -30.686 16.646 44.496 1.00 89.25 68 GLY A CA 1
ATOM 543 C C . GLY A 1 68 ? -31.906 15.875 43.978 1.00 89.25 68 GLY A C 1
ATOM 544 O O . GLY A 1 68 ? -32.399 14.995 44.683 1.00 89.25 68 GLY A O 1
ATOM 545 N N . ILE A 1 69 ? -32.369 16.136 42.751 1.00 94.44 69 ILE A N 1
ATOM 546 C CA . ILE A 1 69 ? -33.463 15.382 42.130 1.00 94.44 69 ILE A CA 1
ATOM 547 C C . ILE A 1 69 ? -32.903 14.074 41.579 1.00 94.44 69 ILE A C 1
ATOM 549 O O . ILE A 1 69 ? -32.073 14.080 40.667 1.00 94.44 69 ILE A O 1
ATOM 553 N N . LYS A 1 70 ? -33.366 12.951 42.136 1.00 96.06 70 LYS A N 1
ATOM 554 C CA . LYS A 1 70 ? -32.932 11.610 41.740 1.00 96.06 70 LYS A CA 1
ATOM 555 C C . LYS A 1 70 ? -33.776 11.058 40.595 1.00 96.06 70 LYS A C 1
ATOM 557 O O . LYS A 1 70 ? -35.001 11.147 40.626 1.00 96.06 70 LYS A O 1
ATOM 562 N N . LYS A 1 71 ? -33.115 10.424 39.628 1.00 96.88 71 LYS A N 1
ATOM 563 C CA . LYS A 1 71 ? -33.739 9.634 38.562 1.00 96.88 71 LYS A CA 1
ATOM 564 C C . LYS A 1 71 ? -33.061 8.271 38.480 1.00 96.88 71 LYS A C 1
ATOM 566 O O . LYS A 1 71 ? -31.843 8.207 38.322 1.00 96.88 71 LYS A O 1
ATOM 571 N N . ASN A 1 72 ? -33.861 7.214 38.570 1.00 96.50 72 ASN A N 1
ATOM 572 C CA . ASN A 1 72 ? -33.417 5.841 38.359 1.00 96.50 72 ASN A CA 1
ATOM 573 C C . ASN A 1 72 ? -33.558 5.492 36.880 1.00 96.50 72 ASN A C 1
ATOM 575 O O . ASN A 1 72 ? -34.530 5.908 36.247 1.00 96.50 72 ASN A O 1
ATOM 579 N N . TYR A 1 73 ? -32.615 4.712 36.367 1.00 96.75 73 TYR A N 1
ATOM 580 C CA . TYR A 1 73 ? -32.665 4.192 35.006 1.00 96.75 73 TYR A CA 1
ATOM 581 C C . TYR A 1 73 ? -32.935 2.689 35.010 1.00 96.75 73 TYR A C 1
ATOM 583 O O . TYR A 1 73 ? -32.632 1.987 35.978 1.00 96.75 73 TYR A O 1
ATOM 591 N N . THR A 1 74 ? -33.498 2.197 33.915 1.00 95.38 74 THR A N 1
ATOM 592 C CA . THR A 1 74 ? -33.949 0.814 33.771 1.00 95.38 74 THR A CA 1
ATOM 593 C C . THR A 1 74 ? -32.880 -0.055 33.114 1.00 95.38 74 THR A C 1
ATOM 595 O O . THR A 1 74 ? -32.587 0.091 31.926 1.00 95.38 74 THR A O 1
ATOM 598 N N . TYR A 1 75 ? -32.339 -1.011 33.868 1.00 93.31 75 TYR A N 1
ATOM 599 C CA . TYR A 1 75 ? -31.642 -2.156 33.288 1.00 93.31 75 TYR A CA 1
ATOM 600 C C . TYR A 1 75 ? -32.666 -3.203 32.849 1.00 93.31 75 TYR A C 1
ATOM 602 O O . TYR A 1 75 ? -33.549 -3.579 33.622 1.00 93.31 75 TYR A O 1
ATOM 610 N N . SER A 1 76 ? -32.535 -3.702 31.626 1.00 88.56 76 SER A N 1
ATOM 611 C CA . SER A 1 76 ? -33.352 -4.793 31.102 1.00 88.56 76 SER A CA 1
ATOM 612 C C . SER A 1 76 ? -32.521 -5.593 30.116 1.00 88.56 76 SER A C 1
ATOM 614 O O . SER A 1 76 ? -31.699 -5.017 29.419 1.00 88.56 76 SER A O 1
ATOM 616 N N . THR A 1 77 ? -32.746 -6.900 30.020 1.00 79.19 77 THR A N 1
ATOM 617 C CA . THR A 1 77 ? -32.198 -7.720 28.929 1.00 79.19 77 THR A CA 1
ATOM 618 C C . THR A 1 77 ? -33.041 -7.616 27.656 1.00 79.19 77 THR A C 1
ATOM 620 O O . THR A 1 77 ? -32.622 -8.081 26.603 1.00 79.19 77 THR A O 1
ATOM 623 N N . ASN A 1 78 ? -34.223 -6.987 27.721 1.00 77.81 78 ASN A N 1
ATOM 624 C CA . ASN A 1 78 ? -35.064 -6.724 26.557 1.00 77.81 78 ASN A CA 1
ATOM 625 C C . ASN A 1 78 ? -34.693 -5.365 25.918 1.00 77.81 78 ASN A C 1
ATOM 627 O O . ASN A 1 78 ? -34.937 -4.324 26.549 1.00 77.81 78 ASN A O 1
ATOM 631 N N . PRO A 1 79 ? -34.200 -5.351 24.659 1.00 71.94 79 PRO A N 1
ATOM 632 C CA . PRO A 1 79 ? -33.774 -4.136 23.960 1.00 71.94 79 PRO A CA 1
ATOM 633 C C . PRO A 1 79 ? -34.823 -3.030 23.881 1.00 71.94 79 PRO A C 1
ATOM 635 O O . PRO A 1 79 ? -34.476 -1.855 23.933 1.00 71.94 79 PRO A O 1
ATOM 638 N N . SER A 1 80 ? -36.114 -3.367 23.823 1.00 75.94 80 SER A N 1
ATOM 639 C CA . SER A 1 80 ? -37.195 -2.376 23.711 1.00 75.94 80 SER A CA 1
ATOM 640 C C . SER A 1 80 ? -37.455 -1.585 25.000 1.00 75.94 80 SER A C 1
ATOM 642 O O . SER A 1 80 ? -38.239 -0.641 24.991 1.00 75.94 80 SER A O 1
ATOM 644 N N . SER A 1 81 ? -36.843 -1.990 26.114 1.00 84.38 81 SER A N 1
ATOM 645 C CA . SER A 1 81 ? -37.093 -1.431 27.453 1.00 84.38 81 SER A CA 1
ATOM 646 C C . SER A 1 81 ? -35.825 -1.015 28.198 1.00 84.38 81 SER A C 1
ATOM 648 O O . SER A 1 81 ? -35.914 -0.396 29.257 1.00 84.38 81 SER A O 1
ATOM 650 N N . ALA A 1 82 ? -34.651 -1.375 27.677 1.00 91.00 82 ALA A N 1
ATOM 651 C CA . ALA A 1 82 ? -33.380 -1.090 28.316 1.00 91.00 82 ALA A CA 1
ATOM 652 C C . ALA A 1 82 ? -32.985 0.375 28.104 1.00 91.00 82 ALA A C 1
ATOM 654 O O . ALA A 1 82 ? -32.872 0.864 26.982 1.00 91.00 82 ALA A O 1
ATOM 655 N N . GLU A 1 83 ? -32.729 1.073 29.203 1.00 94.88 83 GLU A N 1
ATOM 656 C CA . GLU A 1 83 ? -32.161 2.419 29.195 1.00 94.88 83 GLU A CA 1
ATOM 657 C C . GLU A 1 83 ? -30.625 2.377 29.223 1.00 94.88 83 GLU A C 1
ATOM 659 O O . GLU A 1 83 ? -29.958 3.285 28.716 1.00 94.88 83 GLU A O 1
ATOM 664 N N . PHE A 1 84 ? -30.063 1.299 29.774 1.00 95.94 84 PHE A N 1
ATOM 665 C CA . PHE A 1 84 ? -28.636 1.013 29.770 1.00 95.94 84 PHE A CA 1
ATOM 666 C C . PHE A 1 84 ? -28.349 -0.492 29.844 1.00 95.94 84 PHE A C 1
ATOM 668 O O . PHE A 1 84 ? -29.184 -1.277 30.298 1.00 95.94 84 PHE A O 1
ATOM 675 N N . TYR A 1 85 ? -27.130 -0.868 29.461 1.00 94.31 85 TYR A N 1
ATOM 676 C CA . TYR A 1 85 ? -26.589 -2.218 29.566 1.00 94.31 85 TYR A CA 1
ATOM 677 C C . TYR A 1 85 ? -25.334 -2.282 30.434 1.00 94.31 85 TYR A C 1
ATOM 679 O O . TYR A 1 85 ? -24.615 -1.297 30.621 1.00 94.31 85 TYR A O 1
ATOM 687 N N . HIS A 1 86 ? -25.079 -3.480 30.955 1.00 92.12 86 HIS A N 1
ATOM 688 C CA . HIS A 1 86 ? -23.800 -3.834 31.553 1.00 92.12 86 HIS A CA 1
ATOM 689 C C . HIS A 1 86 ? -22.758 -4.025 30.452 1.00 92.12 86 HIS A C 1
ATOM 691 O O . HIS A 1 86 ? -23.045 -4.649 29.431 1.00 92.12 86 HIS A O 1
ATOM 697 N N . VAL A 1 87 ? -21.550 -3.514 30.667 1.00 90.88 87 VAL A N 1
ATOM 698 C CA . VAL A 1 87 ? -20.447 -3.685 29.722 1.00 90.88 87 VAL A CA 1
ATOM 699 C C . VAL A 1 87 ? -19.690 -4.976 30.039 1.00 90.88 87 VAL A C 1
ATOM 701 O O . VAL A 1 87 ? -19.366 -5.249 31.192 1.00 90.88 87 VAL A O 1
ATOM 704 N N . LYS A 1 88 ? -19.377 -5.793 29.031 1.00 86.81 88 LYS A N 1
ATOM 705 C CA . LYS A 1 88 ? -18.612 -7.030 29.223 1.00 86.81 88 LYS A CA 1
ATOM 706 C C . LYS A 1 88 ? -17.193 -6.716 29.746 1.00 86.81 88 LYS A C 1
ATOM 708 O O . LYS A 1 88 ? -16.546 -5.790 29.260 1.00 86.81 88 LYS A O 1
ATOM 713 N N . TYR A 1 89 ? -16.743 -7.485 30.743 1.00 87.88 89 TYR A N 1
ATOM 714 C CA . TYR A 1 89 ? -15.559 -7.285 31.597 1.00 87.88 89 TYR A CA 1
ATOM 715 C C . TYR A 1 89 ? -15.603 -6.068 32.528 1.00 87.88 89 TYR A C 1
ATOM 717 O O . TYR A 1 89 ? -14.601 -5.755 33.171 1.00 87.88 89 TYR A O 1
ATOM 725 N N . SER A 1 90 ? -16.765 -5.422 32.679 1.00 91.25 90 SER A N 1
ATOM 726 C CA . SER A 1 90 ? -16.955 -4.471 33.770 1.00 91.25 90 SER A CA 1
ATOM 727 C C . SER A 1 90 ? -16.830 -5.168 35.125 1.00 91.25 90 SER A C 1
ATOM 729 O O . SER A 1 90 ? -17.389 -6.244 35.344 1.00 91.25 90 SER A O 1
ATOM 731 N N . THR A 1 91 ? -16.130 -4.527 36.058 1.00 92.44 91 THR A N 1
ATOM 732 C CA . THR A 1 91 ? -15.956 -5.037 37.421 1.00 92.44 91 THR A CA 1
ATOM 733 C C . THR A 1 91 ? -17.103 -4.658 38.348 1.00 92.44 91 THR A C 1
ATOM 735 O O . THR A 1 91 ? -17.908 -3.764 38.070 1.00 92.44 91 THR A O 1
ATOM 738 N N . SER A 1 92 ? -17.168 -5.353 39.487 1.00 94.62 92 SER A N 1
ATOM 739 C CA . SER A 1 92 ? -18.075 -4.997 40.572 1.00 94.62 92 SER A CA 1
ATOM 740 C C . SER A 1 92 ? -17.735 -3.616 41.127 1.00 94.62 92 SER A C 1
ATOM 742 O O . SER A 1 92 ? -16.569 -3.270 41.310 1.00 94.62 92 SER A O 1
ATOM 744 N N . THR A 1 93 ? -18.761 -2.851 41.474 1.00 95.31 93 THR A N 1
ATOM 745 C CA . THR A 1 93 ? -18.617 -1.609 42.230 1.00 95.31 93 THR A CA 1
ATOM 746 C C . THR A 1 93 ? -19.828 -1.379 43.116 1.00 95.31 93 THR A C 1
ATOM 748 O O . THR A 1 93 ? -20.940 -1.803 42.803 1.00 95.31 93 THR A O 1
ATOM 751 N N . ASN A 1 94 ? -19.617 -0.670 44.219 1.00 95.44 94 ASN A N 1
ATOM 752 C CA . ASN A 1 94 ? -20.683 -0.228 45.101 1.00 95.44 94 ASN A CA 1
ATOM 753 C C . ASN A 1 94 ? -20.517 1.258 45.428 1.00 95.44 94 ASN A C 1
ATOM 755 O O . ASN A 1 94 ? -20.111 1.648 46.524 1.00 95.44 94 ASN A O 1
ATOM 759 N N . PHE A 1 95 ? -20.862 2.101 44.462 1.00 93.31 95 PHE A N 1
ATOM 760 C CA . PHE A 1 95 ? -20.978 3.542 44.640 1.00 93.31 95 PHE A CA 1
ATOM 761 C C . PHE A 1 95 ? -22.413 3.901 45.035 1.00 93.31 95 PHE A C 1
ATOM 763 O O . PHE A 1 95 ? -23.141 4.555 44.292 1.00 93.31 95 PHE A O 1
ATOM 770 N N . SER A 1 96 ? -22.826 3.459 46.228 1.00 88.06 96 SER A N 1
ATOM 771 C CA . SER A 1 96 ? -24.120 3.837 46.827 1.00 88.06 96 SER A CA 1
ATOM 772 C C . SER A 1 96 ? -24.191 5.328 47.207 1.00 88.06 96 SER A C 1
ATOM 774 O O . SER A 1 96 ? -25.275 5.903 47.331 1.00 88.06 96 SER A O 1
ATOM 776 N N . ASN A 1 97 ? -23.033 5.970 47.380 1.00 90.38 97 ASN A N 1
ATOM 777 C CA . ASN A 1 97 ? -22.917 7.412 47.583 1.00 90.38 97 ASN A CA 1
ATOM 778 C C . ASN A 1 97 ? -22.877 8.149 46.237 1.00 90.38 97 ASN A C 1
ATOM 780 O O . ASN A 1 97 ? -22.431 7.606 45.232 1.00 90.38 97 ASN A O 1
ATOM 784 N N . ASN A 1 98 ? -23.311 9.411 46.229 1.00 91.94 98 ASN A N 1
ATOM 785 C CA . ASN A 1 98 ? -23.272 10.259 45.039 1.00 91.94 98 ASN A CA 1
ATOM 786 C C . ASN A 1 98 ? -21.818 10.579 44.644 1.00 91.94 98 ASN A C 1
ATOM 788 O O . ASN A 1 98 ? -21.138 11.311 45.364 1.00 91.94 98 ASN A O 1
ATOM 792 N N . ILE A 1 99 ? -21.365 10.079 43.492 1.00 95.81 99 ILE A N 1
ATOM 793 C CA . ILE A 1 99 ? -20.060 10.411 42.903 1.00 95.81 99 ILE A CA 1
ATOM 794 C C . ILE A 1 99 ? -20.239 11.463 41.812 1.00 95.81 99 ILE A C 1
ATOM 796 O O . ILE A 1 99 ? -21.194 11.420 41.040 1.00 95.81 99 ILE A O 1
ATOM 800 N N . GLN A 1 100 ? -19.320 12.425 41.759 1.00 95.31 100 GLN A N 1
ATOM 801 C CA . GLN A 1 100 ? -19.316 13.476 40.745 1.00 95.31 100 GLN A CA 1
ATOM 802 C C . GLN A 1 100 ? -19.129 12.902 39.340 1.00 95.31 100 GLN A C 1
ATOM 804 O O . GLN A 1 100 ? -18.323 11.994 39.135 1.00 95.31 100 GLN A O 1
ATOM 809 N N . LEU A 1 101 ? -19.862 13.464 38.382 1.00 96.00 101 LEU A N 1
ATOM 810 C CA . LEU A 1 101 ? -19.746 13.122 36.969 1.00 96.00 101 LEU A CA 1
ATOM 811 C C . LEU A 1 101 ? -18.822 14.127 36.266 1.00 96.00 101 LEU A C 1
ATOM 813 O O . LEU A 1 101 ? -18.929 15.329 36.499 1.00 96.00 101 LEU A O 1
ATOM 817 N N . THR A 1 102 ? -17.944 13.647 35.389 1.00 97.00 102 THR A N 1
ATOM 818 C CA . THR A 1 102 ? -17.149 14.480 34.475 1.00 97.00 102 THR A CA 1
ATOM 819 C C . THR A 1 102 ? -17.440 14.057 33.044 1.00 97.00 102 THR A C 1
ATOM 821 O O . THR A 1 102 ? -17.350 12.877 32.713 1.00 97.00 102 THR A O 1
ATOM 824 N N . VAL A 1 103 ? -17.764 15.018 32.180 1.00 97.88 103 VAL A N 1
ATOM 825 C CA . VAL A 1 103 ? -17.900 14.769 30.740 1.00 97.88 103 VAL A CA 1
ATOM 826 C C . VAL A 1 103 ? -16.520 14.809 30.107 1.00 97.88 103 VAL A C 1
ATOM 828 O O . VAL A 1 103 ? -15.798 15.789 30.282 1.00 97.88 103 VAL A O 1
ATOM 831 N N . ILE A 1 104 ? -16.170 13.767 29.356 1.00 98.12 104 ILE A N 1
ATOM 832 C CA . ILE A 1 104 ? -14.956 13.776 28.540 1.00 98.12 104 ILE A CA 1
ATOM 833 C C . ILE A 1 104 ? -15.282 14.445 27.193 1.00 98.12 104 ILE A C 1
ATOM 835 O O . ILE A 1 104 ? -16.224 14.010 26.522 1.00 98.12 104 ILE A O 1
ATOM 839 N N . PRO A 1 105 ? -14.557 15.512 26.807 1.00 95.50 105 PRO A N 1
ATOM 840 C CA . PRO A 1 105 ? -14.677 16.167 25.510 1.00 95.50 105 PRO A CA 1
ATOM 841 C C . PRO A 1 105 ? -14.613 15.218 24.305 1.00 95.50 105 PRO A C 1
ATOM 843 O O . PRO A 1 105 ? -14.053 14.121 24.360 1.00 95.50 105 PRO A O 1
ATOM 846 N N . ASN A 1 106 ? -15.167 15.690 23.184 1.00 93.75 106 ASN A N 1
ATOM 847 C CA . ASN A 1 106 ? -15.202 14.982 21.906 1.00 93.75 106 ASN A CA 1
ATOM 848 C C . ASN A 1 106 ? -15.800 13.569 22.045 1.00 93.75 106 ASN A C 1
ATOM 850 O O . ASN A 1 106 ? -16.990 13.412 22.324 1.00 93.75 106 ASN A O 1
ATOM 854 N N . VAL A 1 107 ? -14.978 12.541 21.826 1.00 93.31 107 VAL A N 1
ATOM 855 C CA . VAL A 1 107 ? -15.352 11.124 21.922 1.00 93.31 107 VAL A CA 1
ATOM 856 C C . VAL A 1 107 ? -14.430 10.334 22.860 1.00 93.31 107 VAL A C 1
ATOM 858 O O . VAL A 1 107 ? -14.581 9.117 22.965 1.00 93.31 107 VAL A O 1
ATOM 861 N N . GLY A 1 108 ? -13.502 11.002 23.558 1.00 93.81 108 GLY A N 1
ATOM 862 C CA . GLY A 1 108 ? -12.593 10.393 24.535 1.00 93.81 108 GLY A CA 1
ATOM 863 C C . GLY A 1 108 ? -11.591 9.399 23.948 1.00 93.81 108 GLY A C 1
ATOM 864 O O . GLY A 1 108 ? -11.259 8.422 24.615 1.00 93.81 108 GLY A O 1
ATOM 865 N N . CYS A 1 109 ? -11.159 9.611 22.704 1.00 89.56 109 CYS A N 1
ATOM 866 C CA . CYS A 1 109 ? -10.262 8.698 21.988 1.00 89.56 109 CYS A CA 1
ATOM 867 C C . CYS A 1 109 ? -8.784 9.077 22.108 1.00 89.56 109 CYS A C 1
ATOM 869 O O . CYS A 1 109 ? -7.925 8.249 21.818 1.00 89.56 109 CYS A O 1
ATOM 871 N N . SER A 1 110 ? -8.482 10.313 22.502 1.00 90.50 110 SER A N 1
ATOM 872 C CA . SER A 1 110 ? -7.114 10.823 22.601 1.00 90.50 110 SER A CA 1
ATOM 873 C C . SER A 1 110 ? -6.766 11.193 24.034 1.00 90.50 110 SER A C 1
ATOM 875 O O . SER A 1 110 ? -7.650 11.525 24.814 1.00 90.50 110 SER A O 1
ATOM 877 N N . ASP A 1 111 ? -5.480 11.195 24.379 1.00 93.06 111 ASP A N 1
ATOM 878 C CA . ASP A 1 111 ? -5.030 11.647 25.700 1.00 93.06 111 ASP A CA 1
ATOM 879 C C . ASP A 1 111 ? -5.481 13.085 26.011 1.00 93.06 111 ASP A C 1
ATOM 881 O O . ASP A 1 111 ? -5.912 13.388 27.122 1.00 93.06 111 ASP A O 1
ATOM 885 N N . ASP A 1 112 ? -5.450 13.942 24.990 1.00 94.44 112 ASP A N 1
ATOM 886 C CA . ASP A 1 112 ? -5.847 15.348 25.040 1.00 94.44 112 ASP A CA 1
ATOM 887 C C . ASP A 1 112 ? -7.317 15.537 25.455 1.00 94.44 112 ASP A C 1
ATOM 889 O O . ASP A 1 112 ? -7.615 16.421 26.260 1.00 94.44 112 ASP A O 1
ATOM 893 N N . ASP A 1 113 ? -8.223 14.657 25.002 1.00 96.06 113 ASP A N 1
ATOM 894 C CA . ASP A 1 113 ? -9.632 14.682 25.419 1.00 96.06 113 ASP A CA 1
ATOM 895 C C . ASP A 1 113 ? -9.755 14.569 26.946 1.00 96.06 113 ASP A C 1
ATOM 897 O O . ASP A 1 113 ? -10.542 15.276 27.573 1.00 96.06 113 ASP A O 1
ATOM 901 N N . TRP A 1 114 ? -8.955 13.703 27.570 1.00 97.00 114 TRP A N 1
ATOM 902 C CA . TRP A 1 114 ? -9.022 13.444 29.009 1.00 97.00 114 TRP A CA 1
ATOM 903 C C . TRP A 1 114 ? -8.308 14.522 29.829 1.00 97.00 114 TRP A C 1
ATOM 905 O O . TRP A 1 114 ? -8.801 14.884 30.899 1.00 97.00 114 TRP A O 1
ATOM 915 N N . GLN A 1 115 ? -7.203 15.088 29.326 1.00 96.00 115 GLN A N 1
ATOM 916 C CA . GLN A 1 115 ? -6.518 16.220 29.970 1.00 96.00 115 GLN A CA 1
ATOM 917 C C . GLN A 1 115 ? -7.375 17.492 29.970 1.00 96.00 115 GLN A C 1
ATOM 919 O O . GLN A 1 115 ? -7.369 18.244 30.944 1.00 96.00 115 GLN A O 1
ATOM 924 N N . LYS A 1 116 ? -8.135 17.726 28.892 1.00 95.81 116 LYS A N 1
ATOM 925 C CA . LYS A 1 116 ? -9.020 18.891 28.735 1.00 95.81 116 LYS A CA 1
ATOM 926 C C . LYS A 1 116 ? -10.374 18.736 29.425 1.00 95.81 116 LYS A C 1
ATOM 928 O O . LYS A 1 116 ? -11.182 19.665 29.384 1.00 95.81 116 LYS A O 1
ATOM 933 N N . ALA A 1 117 ? -10.655 17.592 30.046 1.00 95.38 117 ALA A N 1
ATOM 934 C CA . ALA A 1 117 ? -11.905 17.383 30.759 1.00 95.38 117 ALA A CA 1
ATOM 935 C C . ALA A 1 117 ? -11.992 18.294 31.995 1.00 95.38 117 ALA A C 1
ATOM 937 O O . ALA A 1 117 ? -11.124 18.286 32.871 1.00 95.38 117 ALA A O 1
ATOM 938 N N . ILE A 1 118 ? -13.071 19.076 32.074 1.00 91.19 118 ILE A N 1
ATOM 939 C CA . ILE A 1 118 ? -13.327 20.010 33.172 1.00 91.19 118 ILE A CA 1
ATOM 940 C C . ILE A 1 118 ? -14.645 19.624 33.852 1.00 91.19 118 ILE A C 1
ATOM 942 O O . ILE A 1 118 ? -15.679 19.581 33.183 1.00 91.19 118 ILE A O 1
ATOM 946 N N . PRO A 1 119 ? -14.648 19.402 35.177 1.00 91.75 119 PRO A N 1
ATOM 947 C CA . PRO A 1 119 ? -13.478 19.287 36.061 1.00 91.75 119 PRO A CA 1
ATOM 948 C C . PRO A 1 119 ? -12.668 17.997 35.798 1.00 91.75 119 PRO A C 1
ATOM 950 O O . PRO A 1 119 ? -13.244 17.045 35.268 1.00 91.75 119 PRO A O 1
ATOM 953 N N . PRO A 1 120 ? -11.386 17.915 36.221 1.00 94.62 120 PRO A N 1
ATOM 954 C CA . PRO A 1 120 ? -10.537 16.747 35.972 1.00 94.62 120 PRO A CA 1
ATOM 955 C C . PRO A 1 120 ? -11.181 15.427 36.431 1.00 94.62 120 PRO A C 1
ATOM 957 O O . PRO A 1 120 ? -11.815 15.404 37.494 1.00 94.62 120 PRO A O 1
ATOM 960 N N . PRO A 1 121 ? -11.020 14.325 35.676 1.00 96.25 121 PRO A N 1
ATOM 961 C CA . PRO A 1 121 ? -11.823 13.114 35.854 1.00 96.25 121 PRO A CA 1
ATOM 962 C C . PRO A 1 121 ? -11.346 12.192 36.994 1.00 96.25 121 PRO A C 1
ATOM 964 O O . PRO A 1 121 ? -12.040 11.233 37.334 1.00 96.25 121 PRO A O 1
ATOM 967 N N . GLN A 1 122 ? -10.193 12.470 37.611 1.00 97.19 122 GLN A N 1
ATOM 968 C CA . GLN A 1 122 ? -9.618 11.651 38.683 1.00 97.19 122 GLN A CA 1
ATOM 969 C C . GLN A 1 122 ? -10.601 11.455 39.852 1.00 97.19 122 GLN A C 1
ATOM 971 O O . GLN A 1 122 ? -11.117 12.420 40.418 1.00 97.19 122 GLN A O 1
ATOM 976 N N . GLY A 1 123 ? -10.850 10.195 40.225 1.00 95.44 123 GLY A N 1
ATOM 977 C CA . GLY A 1 123 ? -11.770 9.803 41.301 1.00 95.44 123 GLY A CA 1
ATOM 978 C C . GLY A 1 123 ? -13.258 10.042 41.010 1.00 95.44 123 GLY A C 1
ATOM 979 O O . GLY A 1 123 ? -14.092 9.859 41.896 1.00 95.44 123 GLY A O 1
ATOM 980 N N . ARG A 1 124 ? -13.609 10.459 39.789 1.00 96.50 124 ARG A N 1
ATOM 981 C CA . ARG A 1 124 ? -14.984 10.745 39.349 1.00 96.50 124 ARG A CA 1
ATOM 982 C C . ARG A 1 124 ? -15.504 9.649 38.430 1.00 96.50 124 ARG A C 1
ATOM 984 O O . ARG A 1 124 ? -14.759 8.758 38.033 1.00 96.50 124 ARG A O 1
ATOM 991 N N . VAL A 1 125 ? -16.782 9.719 38.070 1.00 97.69 125 VAL A N 1
ATOM 992 C CA . VAL A 1 125 ? -17.331 8.906 36.979 1.00 97.69 125 VAL A CA 1
ATOM 993 C C . VAL A 1 125 ? -17.170 9.674 35.669 1.00 97.69 125 VAL A C 1
ATOM 995 O O . VAL A 1 125 ? -17.632 10.810 35.565 1.00 97.69 125 VAL A O 1
ATOM 998 N N . ALA A 1 126 ? -16.518 9.077 34.672 1.00 98.06 126 ALA A N 1
ATOM 999 C CA . ALA A 1 126 ? -16.389 9.672 33.344 1.00 98.06 126 ALA A CA 1
ATOM 1000 C C . ALA A 1 126 ? -17.609 9.332 32.482 1.00 98.06 126 ALA A C 1
ATOM 1002 O O . ALA A 1 126 ? -17.991 8.168 32.388 1.00 98.06 126 ALA A O 1
ATOM 1003 N N . LEU A 1 127 ? -18.193 10.334 31.824 1.00 98.19 127 LEU A N 1
ATOM 1004 C CA . LEU A 1 127 ? -19.225 10.166 30.803 1.00 98.19 127 LEU A CA 1
ATOM 1005 C C . LEU A 1 127 ? -18.609 10.395 29.420 1.00 98.19 127 LEU A C 1
ATOM 1007 O O . LEU A 1 127 ? -18.151 11.500 29.123 1.00 98.19 127 LEU A O 1
ATOM 1011 N N . VAL A 1 128 ? -18.606 9.360 28.579 1.00 98.06 128 VAL A N 1
ATOM 1012 C CA . VAL A 1 128 ? -17.883 9.351 27.299 1.00 98.06 128 VAL A CA 1
ATOM 1013 C C . VAL A 1 128 ? -18.805 8.937 26.155 1.00 98.06 128 VAL A C 1
ATOM 1015 O O . VAL A 1 128 ? -19.462 7.897 26.206 1.00 98.06 128 VAL A O 1
ATOM 1018 N N . LYS A 1 129 ? -18.843 9.745 25.092 1.00 96.81 129 LYS A N 1
ATOM 1019 C CA . LYS A 1 129 ? -19.664 9.477 23.902 1.00 96.81 129 LYS A CA 1
ATOM 1020 C C . LYS A 1 129 ? -19.075 8.333 23.083 1.00 96.81 129 LYS A C 1
ATOM 1022 O O . LYS A 1 129 ? -17.856 8.265 22.935 1.00 96.81 129 LYS A O 1
ATOM 1027 N N . ARG A 1 130 ? -19.898 7.457 22.499 1.00 92.12 130 ARG A N 1
ATOM 1028 C CA . ARG A 1 130 ? -19.485 6.544 21.415 1.00 92.12 130 ARG A CA 1
ATOM 1029 C C . ARG A 1 130 ? -18.841 7.352 20.279 1.00 92.12 130 ARG A C 1
ATOM 1031 O O . ARG A 1 130 ? -19.231 8.485 20.017 1.00 92.12 130 ARG A O 1
ATOM 1038 N N . GLY A 1 131 ? -17.820 6.787 19.642 1.00 86.12 131 GLY A N 1
ATOM 1039 C CA . GLY A 1 131 ? -17.098 7.466 18.571 1.00 86.12 131 GLY A CA 1
ATOM 1040 C C . GLY A 1 131 ? -16.228 6.510 17.772 1.00 86.12 131 GLY A C 1
ATOM 1041 O O . GLY A 1 131 ? -16.521 5.322 17.709 1.00 86.12 131 GLY A O 1
ATOM 1042 N N . ILE A 1 132 ? -15.163 7.053 17.189 1.00 74.25 132 ILE A N 1
ATOM 1043 C CA . ILE A 1 132 ? -14.347 6.392 16.161 1.00 74.25 132 ILE A CA 1
ATOM 1044 C C . ILE A 1 132 ? -13.378 5.319 16.681 1.00 74.25 132 ILE A C 1
ATOM 1046 O O . ILE A 1 132 ? -12.983 4.450 15.916 1.00 74.25 132 ILE A O 1
ATOM 1050 N N . CYS A 1 133 ? -12.982 5.365 17.956 1.00 76.31 133 CYS A N 1
ATOM 1051 C CA . CYS A 1 133 ? -12.044 4.406 18.546 1.00 76.31 133 CYS A CA 1
ATOM 1052 C C . CYS A 1 133 ? -12.754 3.273 19.299 1.00 76.31 133 CYS A C 1
ATOM 1054 O O . CYS A 1 133 ? -13.915 3.400 19.707 1.00 76.31 133 CYS A O 1
ATOM 1056 N N . ALA A 1 134 ? -12.018 2.188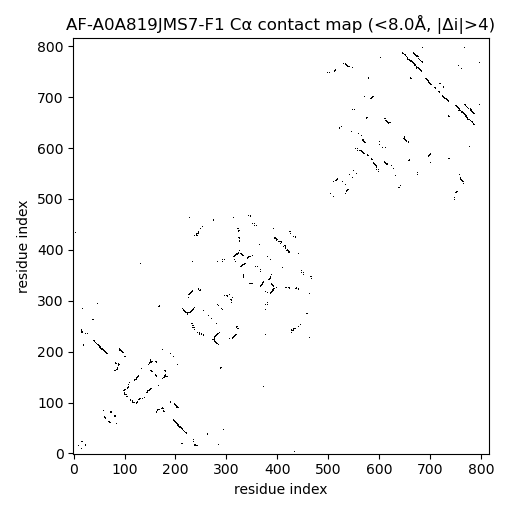 19.546 1.00 80.19 134 ALA A N 1
ATOM 1057 C CA . ALA A 1 134 ? -12.503 1.041 20.300 1.00 80.19 134 ALA A CA 1
ATOM 1058 C C . ALA A 1 134 ? -12.852 1.408 21.755 1.00 80.19 134 ALA A C 1
ATOM 1060 O O . ALA A 1 134 ? -12.214 2.253 22.386 1.00 80.19 134 ALA A O 1
ATOM 1061 N N . PHE A 1 135 ? -13.843 0.726 22.335 1.00 86.50 135 PHE A N 1
ATOM 1062 C CA . PHE A 1 135 ? -14.216 0.920 23.744 1.00 86.50 135 PHE A CA 1
ATOM 1063 C C . PHE A 1 135 ? -13.092 0.520 24.711 1.00 86.50 135 PHE A C 1
ATOM 1065 O O . PHE A 1 135 ? -12.917 1.169 25.743 1.00 86.50 135 PHE A O 1
ATOM 1072 N N . ARG A 1 136 ? -12.284 -0.482 24.336 1.00 84.81 136 ARG A N 1
ATOM 1073 C CA . ARG A 1 136 ? -11.031 -0.857 25.008 1.00 84.81 136 ARG A CA 1
ATOM 1074 C C . ARG A 1 136 ? -10.086 0.335 25.181 1.00 84.81 136 ARG A C 1
ATOM 1076 O O . ARG A 1 136 ? -9.581 0.543 26.279 1.00 84.81 136 ARG A O 1
ATOM 1083 N N . ASP A 1 137 ? -9.882 1.134 24.134 1.00 85.38 137 ASP A N 1
ATOM 1084 C CA . ASP A 1 137 ? -8.951 2.273 24.165 1.00 85.38 137 ASP A CA 1
ATOM 1085 C C . ASP A 1 137 ? -9.406 3.321 25.192 1.00 85.38 137 ASP A C 1
ATOM 1087 O O . ASP A 1 137 ? -8.606 3.875 25.947 1.00 85.38 137 ASP A O 1
ATOM 1091 N N . LYS A 1 138 ? -10.724 3.521 25.307 1.00 91.00 138 LYS A N 1
ATOM 1092 C CA . LYS A 1 138 ? -11.318 4.405 26.320 1.00 91.00 138 LYS A CA 1
ATOM 1093 C C . LYS A 1 138 ? -11.096 3.871 27.729 1.00 91.00 138 LYS A C 1
ATOM 1095 O O . LYS A 1 138 ? -10.779 4.646 28.624 1.00 91.00 138 LYS A O 1
ATOM 1100 N N . ALA A 1 139 ? -11.237 2.562 27.932 1.00 90.62 139 ALA A N 1
ATOM 1101 C CA . ALA A 1 139 ? -11.005 1.942 29.233 1.00 90.62 139 ALA A CA 1
ATOM 1102 C C . ALA A 1 139 ? -9.540 2.045 29.688 1.00 90.62 139 ALA A C 1
ATOM 1104 O O . ALA A 1 139 ? -9.292 2.315 30.860 1.00 90.62 139 ALA A O 1
ATOM 1105 N N . ILE A 1 140 ? -8.578 1.943 28.765 1.00 89.81 140 ILE A N 1
ATOM 1106 C CA . ILE A 1 140 ? -7.155 2.182 29.063 1.00 89.81 140 ILE A CA 1
ATOM 1107 C C . ILE A 1 140 ? -6.952 3.603 29.619 1.00 89.81 140 ILE A C 1
ATOM 1109 O O . ILE A 1 140 ? -6.230 3.798 30.601 1.00 89.81 140 ILE A O 1
ATOM 1113 N N . LEU A 1 141 ? -7.624 4.603 29.037 1.00 93.69 141 LEU A N 1
ATOM 1114 C CA . LEU A 1 141 ? -7.541 5.993 29.494 1.00 93.69 141 LEU A CA 1
ATOM 1115 C C . LEU A 1 141 ? -8.232 6.204 30.854 1.00 93.69 141 LEU A C 1
ATOM 1117 O O . LEU A 1 141 ? -7.691 6.920 31.695 1.00 93.69 141 LEU A O 1
ATOM 1121 N N . VAL A 1 142 ? -9.345 5.520 31.147 1.00 94.56 142 VAL A N 1
ATOM 1122 C CA . VAL A 1 142 ? -9.961 5.519 32.497 1.00 94.56 142 VAL A CA 1
ATOM 1123 C C . VAL A 1 142 ? -8.940 5.098 33.554 1.00 94.56 142 VAL A C 1
ATOM 1125 O O . VAL A 1 142 ? -8.796 5.778 34.573 1.00 94.56 142 VAL A O 1
ATOM 1128 N N . THR A 1 143 ? -8.206 4.010 33.302 1.00 92.38 143 THR A N 1
ATOM 1129 C CA . THR A 1 143 ? -7.156 3.530 34.208 1.00 92.38 143 THR A CA 1
ATOM 1130 C C . THR A 1 143 ? -6.017 4.542 34.321 1.00 92.38 143 THR A C 1
ATOM 1132 O O . THR A 1 143 ? -5.610 4.873 35.434 1.00 92.38 143 THR A O 1
ATOM 1135 N N . LYS A 1 144 ? -5.543 5.097 33.195 1.00 94.75 144 LYS A N 1
ATOM 1136 C CA . LYS A 1 144 ? -4.469 6.106 33.167 1.00 94.75 144 LYS A CA 1
ATOM 1137 C C . LYS A 1 144 ? -4.796 7.343 34.012 1.00 94.75 144 LYS A C 1
ATOM 1139 O O . LYS A 1 144 ? -3.936 7.824 34.745 1.00 94.75 144 LYS A O 1
ATOM 1144 N N . TYR A 1 145 ? -6.028 7.842 33.928 1.00 96.50 145 TYR A N 1
ATOM 1145 C CA . TYR A 1 145 ? -6.479 9.043 34.642 1.00 96.50 145 TYR A CA 1
ATOM 1146 C C . TYR A 1 145 ? -7.072 8.757 36.030 1.00 96.50 145 TYR A C 1
ATOM 1148 O O . TYR A 1 145 ? -7.583 9.673 36.678 1.00 96.50 145 TYR A O 1
ATOM 1156 N N . ASN A 1 146 ? -6.986 7.509 36.507 1.00 94.88 146 ASN A N 1
ATOM 1157 C CA . ASN A 1 146 ? -7.487 7.075 37.812 1.00 94.88 146 ASN A CA 1
ATOM 1158 C C . ASN A 1 146 ? -8.957 7.482 38.044 1.00 94.88 146 ASN A C 1
ATOM 1160 O O . ASN A 1 146 ? -9.330 8.075 39.062 1.00 94.88 146 ASN A O 1
ATOM 1164 N N . VAL A 1 147 ? -9.784 7.221 37.035 1.00 96.88 147 VAL A N 1
ATOM 1165 C CA . VAL A 1 147 ? -11.226 7.484 37.029 1.00 96.88 147 VAL A CA 1
ATOM 1166 C C . VAL A 1 147 ? -11.953 6.336 37.737 1.00 96.88 147 VAL A C 1
ATOM 1168 O O . VAL A 1 147 ? -11.586 5.175 37.585 1.00 96.88 147 VAL A O 1
ATOM 1171 N N . ALA A 1 148 ? -12.987 6.644 38.524 1.00 95.94 148 ALA A N 1
ATOM 1172 C CA . ALA A 1 148 ? -13.654 5.666 39.389 1.00 95.94 148 ALA A CA 1
ATOM 1173 C C . ALA A 1 148 ? -14.570 4.688 38.631 1.00 95.94 148 ALA A C 1
ATOM 1175 O O . ALA A 1 148 ? -14.692 3.530 39.025 1.00 95.94 148 ALA A O 1
ATOM 1176 N N . ALA A 1 149 ? -15.246 5.153 37.577 1.00 96.94 149 ALA A N 1
ATOM 1177 C CA . ALA A 1 149 ? -16.063 4.327 36.684 1.00 96.94 149 ALA A CA 1
ATOM 1178 C C . ALA A 1 149 ? -16.289 5.016 35.334 1.00 96.94 149 ALA A C 1
ATOM 1180 O O . ALA A 1 149 ? -16.147 6.236 35.212 1.00 96.94 149 ALA A O 1
ATOM 1181 N N . LEU A 1 150 ? -16.699 4.230 34.340 1.00 97.62 150 LEU A N 1
ATOM 1182 C CA . LEU A 1 150 ? -16.969 4.675 32.978 1.00 97.62 150 LEU A CA 1
ATOM 1183 C C . LEU A 1 150 ? -18.453 4.522 32.618 1.00 97.62 150 LEU A C 1
ATOM 1185 O O . LEU A 1 150 ? -19.006 3.428 32.618 1.00 97.62 150 LEU A O 1
ATOM 1189 N N . LEU A 1 151 ? -19.096 5.616 32.230 1.00 98.06 151 LEU A N 1
ATOM 1190 C CA . LEU A 1 151 ? -20.388 5.597 31.555 1.00 98.06 151 LEU A CA 1
ATOM 1191 C C . LEU A 1 151 ? -20.165 5.911 30.079 1.00 98.06 151 LEU A C 1
ATOM 1193 O O . LEU A 1 151 ? -19.816 7.032 29.710 1.00 98.06 151 LEU A O 1
ATOM 1197 N N . LEU A 1 152 ? -20.366 4.914 29.226 1.00 97.75 152 LEU A N 1
ATOM 1198 C CA . LEU A 1 152 ? -20.431 5.103 27.782 1.00 97.75 152 LEU A CA 1
ATOM 1199 C C . LEU A 1 152 ? -21.861 5.480 27.398 1.00 97.75 152 LEU A C 1
ATOM 1201 O O . LEU A 1 152 ? -22.804 5.035 28.047 1.00 97.75 152 LEU A O 1
ATOM 1205 N N . TYR A 1 153 ? -22.052 6.263 26.342 1.00 96.94 153 TYR A N 1
ATOM 1206 C CA . TYR A 1 153 ? -23.386 6.484 25.779 1.00 96.94 153 TYR A CA 1
ATOM 1207 C C . TYR A 1 153 ? -23.368 6.508 24.256 1.00 96.94 153 TYR A C 1
ATOM 1209 O O . TYR A 1 153 ? -22.367 6.892 23.646 1.00 96.94 153 TYR A O 1
ATOM 1217 N N . ASN A 1 154 ? -24.469 6.075 23.639 1.00 94.00 154 ASN A N 1
ATOM 1218 C CA . ASN A 1 154 ? -24.572 6.022 22.180 1.00 94.00 154 ASN A CA 1
ATOM 1219 C C . ASN A 1 154 ? -24.533 7.427 21.548 1.00 94.00 154 ASN A C 1
ATOM 1221 O O . ASN A 1 154 ? -24.737 8.424 22.236 1.00 94.00 154 ASN A O 1
ATOM 1225 N N . ASP A 1 155 ? -24.232 7.529 20.254 1.00 91.19 155 ASP A N 1
ATOM 1226 C CA . ASP A 1 155 ? -23.904 8.816 19.621 1.00 91.19 155 ASP A CA 1
ATOM 1227 C C . ASP A 1 155 ? -25.093 9.572 19.000 1.00 91.19 155 ASP A C 1
ATOM 1229 O O . ASP A 1 155 ? -24.963 10.773 18.734 1.00 91.19 155 ASP A O 1
ATOM 1233 N N . GLY A 1 156 ? -26.233 8.897 18.807 1.00 89.44 156 GLY A N 1
ATOM 1234 C CA . GLY A 1 156 ? -27.453 9.466 18.235 1.00 89.44 156 GLY A CA 1
ATOM 1235 C C . GLY A 1 156 ? -27.383 9.783 16.738 1.00 89.44 156 GLY A C 1
ATOM 1236 O O . GLY A 1 156 ? -28.258 10.481 16.234 1.00 89.44 156 GLY A O 1
ATOM 1237 N N . THR A 1 157 ? -26.361 9.311 16.018 1.00 83.62 157 THR A N 1
ATOM 1238 C CA . THR A 1 157 ? -26.125 9.663 14.601 1.00 83.62 157 THR A CA 1
ATOM 1239 C C . THR A 1 157 ? -27.066 8.963 13.618 1.00 83.62 157 THR A C 1
ATOM 1241 O O . THR A 1 157 ? -27.223 9.415 12.485 1.00 83.62 157 THR A O 1
ATOM 1244 N N . SER A 1 158 ? -27.725 7.882 14.040 1.00 77.06 158 SER A N 1
ATOM 1245 C CA . SER A 1 158 ? -28.733 7.154 13.265 1.00 77.06 158 SER A CA 1
ATOM 1246 C C . SER A 1 158 ? -29.798 6.557 14.195 1.00 77.06 158 SER A C 1
ATOM 1248 O O . SER A 1 158 ? -29.548 6.443 15.399 1.00 77.06 158 SER A O 1
ATOM 1250 N N . PRO A 1 159 ? -30.967 6.120 13.682 1.00 75.56 159 PRO A N 1
ATOM 1251 C CA . PRO A 1 159 ? -31.980 5.435 14.494 1.00 75.56 159 PRO A CA 1
ATOM 1252 C C . PRO A 1 159 ? -31.438 4.219 15.265 1.00 75.56 159 PRO A C 1
ATOM 1254 O O . PRO A 1 159 ? -31.842 3.974 16.400 1.00 75.56 159 PRO A O 1
ATOM 1257 N N . ASN A 1 160 ? -30.456 3.515 14.697 1.00 72.38 160 ASN A N 1
ATOM 1258 C CA . ASN A 1 160 ? -29.806 2.363 15.327 1.00 72.38 160 ASN A CA 1
ATOM 1259 C C . ASN A 1 160 ? -28.765 2.771 16.388 1.00 72.38 160 ASN A C 1
ATOM 1261 O O . ASN A 1 160 ? -28.269 1.930 17.130 1.00 72.38 160 ASN A O 1
ATOM 1265 N N . HIS A 1 161 ? -28.411 4.057 16.473 1.00 82.06 161 HIS A N 1
ATOM 1266 C CA . HIS A 1 161 ? -27.433 4.601 17.419 1.00 82.06 161 HIS A CA 1
ATOM 1267 C C . HIS A 1 161 ? -28.099 5.369 18.574 1.00 82.06 161 HIS A C 1
ATOM 1269 O O . HIS A 1 161 ? -27.504 6.268 19.172 1.00 82.06 161 HIS A O 1
ATOM 1275 N N . VAL A 1 162 ? -29.351 5.026 18.893 1.00 88.56 162 VAL A N 1
ATOM 1276 C CA . VAL A 1 162 ? -30.109 5.637 19.996 1.00 88.56 162 VAL A CA 1
ATOM 1277 C C . VAL A 1 162 ? -30.161 4.727 21.223 1.00 88.56 162 VAL A C 1
ATOM 1279 O O . VAL A 1 162 ? -29.924 5.194 22.337 1.00 88.56 162 VAL A O 1
ATOM 1282 N N . ALA A 1 163 ? -30.446 3.437 21.036 1.00 89.19 163 ALA A N 1
ATOM 1283 C CA . ALA A 1 163 ? -30.533 2.446 22.112 1.00 89.19 163 ALA A CA 1
ATOM 1284 C C . ALA A 1 163 ? -29.156 2.165 22.756 1.00 89.19 163 ALA A C 1
ATOM 1286 O O . ALA A 1 163 ? -28.130 2.426 22.124 1.00 89.19 163 ALA A O 1
ATOM 1287 N N . PRO A 1 164 ? -29.081 1.663 24.004 1.00 90.31 164 PRO A N 1
ATOM 1288 C CA . PRO A 1 164 ? -27.813 1.187 24.555 1.00 90.31 164 PRO A CA 1
ATOM 1289 C C . PRO A 1 164 ? -27.280 -0.015 23.753 1.00 90.31 164 PRO A C 1
ATOM 1291 O O . PRO A 1 164 ? -28.047 -0.717 23.099 1.00 90.31 164 PRO A O 1
ATOM 1294 N N . LEU A 1 165 ? -25.965 -0.249 23.802 1.00 85.12 165 LEU A N 1
ATOM 1295 C CA . LEU A 1 165 ? -25.293 -1.352 23.110 1.00 85.12 165 LEU A CA 1
ATOM 1296 C C . LEU A 1 165 ? -24.613 -2.289 24.102 1.00 85.12 165 LEU A C 1
ATOM 1298 O O . LEU A 1 165 ? -24.040 -1.844 25.098 1.00 85.12 165 LEU A O 1
ATOM 1302 N N . GLU A 1 166 ? -24.661 -3.582 23.810 1.00 82.00 166 GLU A N 1
ATOM 1303 C CA . GLU A 1 166 ? -23.812 -4.561 24.477 1.00 82.00 166 GLU A CA 1
ATOM 1304 C C . GLU A 1 166 ? -22.399 -4.416 23.908 1.00 82.00 166 GLU A C 1
ATOM 1306 O O . GLU A 1 166 ? -22.171 -4.621 22.718 1.00 82.00 166 GLU A O 1
ATOM 1311 N N . VAL A 1 167 ? -21.457 -3.986 24.748 1.00 83.38 167 VAL A N 1
ATOM 1312 C CA . VAL A 1 167 ? -20.065 -3.742 24.345 1.00 83.38 167 VAL A CA 1
ATOM 1313 C C . VAL A 1 167 ? -19.101 -4.397 25.326 1.00 83.38 167 VAL A C 1
ATOM 1315 O O . VAL A 1 167 ? -19.507 -4.882 26.383 1.00 83.38 167 VAL A O 1
ATOM 1318 N N . ASN A 1 168 ? -17.815 -4.400 24.987 1.00 84.06 168 ASN A N 1
ATOM 1319 C CA . ASN A 1 168 ? -16.768 -5.100 25.717 1.00 84.06 168 ASN A CA 1
ATOM 1320 C C . ASN A 1 168 ? -15.531 -4.192 25.913 1.00 84.06 168 ASN A C 1
ATOM 1322 O O . ASN A 1 168 ? -15.171 -3.446 25.002 1.00 84.06 168 ASN A O 1
ATOM 1326 N N . LEU A 1 169 ? -14.894 -4.233 27.094 1.00 84.12 169 LEU A N 1
ATOM 1327 C CA . LEU A 1 169 ? -13.669 -3.468 27.401 1.00 84.12 169 LEU A CA 1
ATOM 1328 C C . LEU A 1 169 ? -12.351 -4.231 27.205 1.00 84.12 169 LEU A C 1
ATOM 1330 O O . LEU A 1 169 ? -11.292 -3.636 27.377 1.00 84.12 169 LEU A O 1
ATOM 1334 N N . ALA A 1 170 ? -12.399 -5.498 26.806 1.00 80.25 170 ALA A N 1
ATOM 1335 C CA . ALA A 1 170 ? -11.347 -6.508 26.922 1.00 80.25 170 ALA A CA 1
ATOM 1336 C C . ALA A 1 170 ? -11.039 -6.906 28.378 1.00 80.25 170 ALA A C 1
ATOM 1338 O O . ALA A 1 170 ? -11.120 -6.099 29.303 1.00 80.25 170 ALA A O 1
ATOM 1339 N N . GLN A 1 171 ? -10.674 -8.176 28.581 1.00 79.00 171 GLN A N 1
ATOM 1340 C CA . GLN A 1 171 ? -10.513 -8.781 29.914 1.00 79.00 171 GLN A CA 1
ATOM 1341 C C . GLN A 1 171 ? -9.414 -8.136 30.776 1.00 79.00 171 GLN A C 1
ATOM 1343 O O . GLN A 1 171 ? -9.421 -8.276 32.001 1.00 79.00 171 GLN A O 1
ATOM 1348 N N . ASP A 1 172 ? -8.484 -7.429 30.135 1.00 76.38 172 ASP A N 1
ATOM 1349 C CA . ASP A 1 172 ? -7.352 -6.761 30.774 1.00 76.38 172 ASP A CA 1
ATOM 1350 C C . ASP A 1 172 ? -7.770 -5.411 31.401 1.00 76.38 172 ASP A C 1
ATOM 1352 O O . ASP A 1 172 ? -7.095 -4.906 32.297 1.00 76.38 172 ASP A O 1
ATOM 1356 N N . ASN A 1 173 ? -8.905 -4.836 30.977 1.00 77.56 173 ASN A N 1
ATOM 1357 C CA . ASN A 1 173 ? -9.393 -3.522 31.412 1.00 77.56 173 ASN A CA 1
ATOM 1358 C C . ASN A 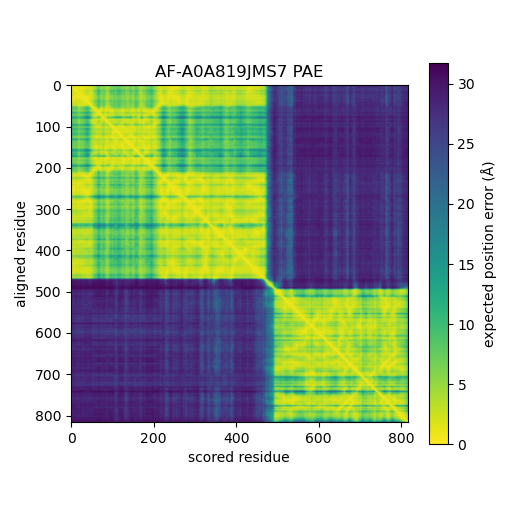1 173 ? -10.534 -3.644 32.428 1.00 77.56 173 ASN A C 1
ATOM 1360 O O . ASN A 1 173 ? -11.683 -3.276 32.176 1.00 77.56 173 ASN A O 1
ATOM 1364 N N . ALA A 1 174 ? -10.199 -4.170 33.601 1.00 80.44 174 ALA A N 1
ATOM 1365 C CA . ALA A 1 174 ? -11.136 -4.460 34.677 1.00 80.44 174 ALA A CA 1
ATOM 1366 C C . ALA A 1 174 ? -11.590 -3.182 35.431 1.00 80.44 174 ALA A C 1
ATOM 1368 O O . ALA A 1 174 ? -11.174 -2.931 36.563 1.00 80.44 174 ALA A O 1
ATOM 1369 N N . ILE A 1 175 ? -12.457 -2.373 34.815 1.00 92.31 175 ILE A N 1
ATOM 1370 C CA . ILE A 1 175 ? -13.040 -1.143 35.393 1.00 92.31 175 ILE A CA 1
ATOM 1371 C C . ILE A 1 175 ? -14.573 -1.236 35.499 1.00 92.31 175 ILE A C 1
ATOM 1373 O O . ILE A 1 175 ? -15.188 -1.896 34.663 1.00 92.31 175 ILE A O 1
ATOM 1377 N N . PRO A 1 176 ? -15.238 -0.565 36.460 1.00 95.56 176 PRO A N 1
ATOM 1378 C CA . PRO A 1 176 ? -16.697 -0.547 36.493 1.00 95.56 176 PRO A CA 1
ATOM 1379 C C . PRO A 1 176 ? -17.247 0.301 35.343 1.00 95.56 176 PRO A C 1
ATOM 1381 O O . PRO A 1 176 ? -16.900 1.481 35.220 1.00 95.56 176 PRO A O 1
ATOM 1384 N N . ALA A 1 177 ? -18.109 -0.278 34.506 1.00 96.06 177 ALA A N 1
ATOM 1385 C CA . ALA A 1 177 ? -18.631 0.389 33.324 1.00 96.06 177 ALA A CA 1
ATOM 1386 C C . ALA A 1 177 ? -20.059 -0.017 32.930 1.00 96.06 177 ALA A C 1
ATOM 1388 O O . ALA A 1 177 ? -20.449 -1.182 33.003 1.00 96.06 177 ALA A O 1
ATOM 1389 N N . LEU A 1 178 ? -20.825 0.960 32.438 1.00 96.69 178 LEU A N 1
ATOM 1390 C CA . LEU A 1 178 ? -22.150 0.768 31.835 1.00 96.69 178 LEU A CA 1
ATOM 1391 C C . LEU A 1 178 ? -22.237 1.481 30.481 1.00 96.69 178 LEU A C 1
ATOM 1393 O O . LEU A 1 178 ? -21.526 2.458 30.239 1.00 96.69 178 LEU A O 1
ATOM 1397 N N . PHE A 1 179 ? -23.151 1.022 29.625 1.00 96.31 179 PHE A N 1
ATOM 1398 C CA . PHE A 1 179 ? -23.445 1.645 28.337 1.00 96.31 179 PHE A CA 1
ATOM 1399 C C . PHE A 1 179 ? -24.884 2.161 28.289 1.00 96.31 179 PHE A C 1
ATOM 1401 O O . PHE A 1 179 ? -25.831 1.397 28.437 1.00 96.31 179 PHE A O 1
ATOM 1408 N N . LEU A 1 180 ? -25.055 3.457 28.057 1.00 97.44 180 LEU A N 1
ATOM 1409 C CA . LEU A 1 180 ? -26.319 4.189 28.103 1.00 97.44 180 LEU A CA 1
ATOM 1410 C C . LEU A 1 180 ? -26.907 4.418 26.706 1.00 97.44 180 LEU A C 1
ATOM 1412 O O . LEU A 1 180 ? -26.182 4.526 25.710 1.00 97.44 180 LEU A O 1
ATOM 1416 N N . SER A 1 181 ? -28.227 4.604 26.645 1.00 95.69 181 SER A N 1
ATOM 1417 C CA . SER A 1 181 ? -28.879 5.192 25.472 1.00 95.69 181 SER A CA 1
ATOM 1418 C C . SER A 1 181 ? -28.372 6.616 25.196 1.00 95.69 181 SER A C 1
ATOM 1420 O O . SER A 1 181 ? -27.945 7.334 26.110 1.00 95.69 181 SER A O 1
ATOM 1422 N N . PHE A 1 182 ? -28.461 7.059 23.939 1.00 95.38 182 PHE A N 1
ATOM 1423 C CA . PHE A 1 182 ? -28.102 8.428 23.550 1.00 95.38 182 PHE A CA 1
ATOM 1424 C C . PHE A 1 182 ? -28.898 9.466 24.350 1.00 95.38 182 PHE A C 1
ATOM 1426 O O . PHE A 1 182 ? -28.329 10.427 24.861 1.00 95.38 182 PHE A O 1
ATOM 1433 N N . THR A 1 183 ? -30.207 9.250 24.514 1.00 95.06 183 THR A N 1
ATOM 1434 C CA . THR A 1 183 ? -31.102 10.177 25.218 1.00 95.06 183 THR A CA 1
ATOM 1435 C C . THR A 1 183 ? -30.654 10.426 26.658 1.00 95.06 183 THR A C 1
ATOM 1437 O O . THR A 1 183 ? -30.656 11.568 27.115 1.00 95.06 183 THR A O 1
ATOM 1440 N N . ILE A 1 184 ? -30.241 9.377 27.373 1.00 96.12 184 ILE A N 1
ATOM 1441 C CA . ILE A 1 184 ? -29.783 9.495 28.763 1.00 96.12 184 ILE A CA 1
ATOM 1442 C C . ILE A 1 184 ? -28.408 10.136 28.820 1.00 96.12 184 ILE A C 1
ATOM 1444 O O . ILE A 1 184 ? -28.207 11.077 29.586 1.00 96.12 184 ILE A O 1
ATOM 1448 N N . GLY A 1 185 ? -27.478 9.659 27.992 1.00 97.06 185 GLY A N 1
ATOM 1449 C CA . GLY A 1 185 ? -26.136 10.221 27.930 1.00 97.06 185 GLY A CA 1
ATOM 1450 C C . GLY A 1 185 ? -26.155 11.718 27.637 1.00 97.06 185 GLY A C 1
ATOM 1451 O O . GLY A 1 185 ? -25.569 12.494 28.384 1.00 97.06 185 GLY A O 1
ATOM 1452 N N . GLN A 1 186 ? -26.916 12.151 26.629 1.00 97.25 186 GLN A N 1
ATOM 1453 C CA . GLN A 1 186 ? -27.032 13.565 26.272 1.00 97.25 186 GLN A CA 1
ATOM 1454 C C . GLN A 1 186 ? -27.677 14.402 27.387 1.00 97.25 186 GLN A C 1
ATOM 1456 O O . GLN A 1 186 ? -27.235 15.521 27.647 1.00 97.25 186 GLN A O 1
ATOM 1461 N N . ALA A 1 187 ? -28.689 13.870 28.081 1.00 96.19 187 ALA A N 1
ATOM 1462 C CA . ALA A 1 187 ? -29.291 14.555 29.224 1.00 96.19 187 ALA A CA 1
ATOM 1463 C C . ALA A 1 187 ? -28.281 14.756 30.368 1.00 96.19 187 ALA A C 1
ATOM 1465 O O . ALA A 1 187 ? -28.228 15.836 30.959 1.00 96.19 187 ALA A O 1
ATOM 1466 N N . LEU A 1 188 ? -27.448 13.748 30.648 1.00 97.19 188 LEU A N 1
ATOM 1467 C CA . LEU A 1 188 ? -26.395 13.835 31.660 1.00 97.19 188 LEU A CA 1
ATOM 1468 C C . LEU A 1 188 ? -25.250 14.764 31.243 1.00 97.19 188 LEU A C 1
ATOM 1470 O O . LEU A 1 188 ? -24.740 15.483 32.098 1.00 97.19 188 LEU A O 1
ATOM 1474 N N . VAL A 1 189 ? -24.885 14.808 29.956 1.00 97.25 189 VAL A N 1
ATOM 1475 C CA . VAL A 1 189 ? -23.918 15.785 29.425 1.00 97.25 189 VAL A CA 1
ATOM 1476 C C . VAL A 1 189 ? -24.413 17.209 29.659 1.00 97.25 189 VAL A C 1
ATOM 1478 O O . VAL A 1 189 ? -23.700 18.012 30.259 1.00 97.25 189 VAL A O 1
ATOM 1481 N N . ASN A 1 190 ? -25.649 17.503 29.245 1.00 95.94 190 ASN A N 1
ATOM 1482 C CA . ASN A 1 190 ? -26.235 18.839 29.370 1.00 95.94 190 ASN A CA 1
ATOM 1483 C C . ASN A 1 190 ? -26.313 19.294 30.834 1.00 95.94 190 ASN A C 1
ATOM 1485 O O . ASN A 1 190 ? -26.102 20.470 31.128 1.00 95.94 190 ASN A O 1
ATOM 1489 N N . ALA A 1 191 ? -26.609 18.367 31.750 1.00 95.50 191 ALA A N 1
ATOM 1490 C CA . ALA A 1 191 ? -26.587 18.642 33.177 1.00 95.50 191 ALA A CA 1
ATOM 1491 C C . ALA A 1 191 ? -25.149 18.890 33.661 1.00 95.50 191 ALA A C 1
ATOM 1493 O O . ALA A 1 191 ? -24.840 19.981 34.118 1.00 95.50 191 ALA A O 1
ATOM 1494 N N . ALA A 1 192 ? -24.231 17.940 33.484 1.00 94.25 192 ALA A N 1
ATOM 1495 C CA . ALA A 1 192 ? -22.874 18.034 34.025 1.00 94.25 192 ALA A CA 1
ATOM 1496 C C . ALA A 1 192 ? -22.042 19.209 33.474 1.00 94.25 192 ALA A C 1
ATOM 1498 O O . ALA A 1 192 ? -21.172 19.710 34.181 1.00 94.25 192 ALA A O 1
ATOM 1499 N N . GLN A 1 193 ? -22.305 19.674 32.248 1.00 92.50 193 GLN A N 1
ATOM 1500 C CA . GLN A 1 193 ? -21.638 20.852 31.674 1.00 92.50 193 GLN A CA 1
ATOM 1501 C C . GLN A 1 193 ? -22.244 22.187 32.132 1.00 92.50 193 GLN A C 1
ATOM 1503 O O . GLN A 1 193 ? -21.615 23.234 31.977 1.00 92.50 193 GLN A O 1
ATOM 1508 N N . ASN A 1 194 ? -23.449 22.183 32.705 1.00 91.62 194 ASN A N 1
ATOM 1509 C CA . ASN A 1 194 ? -24.049 23.386 33.263 1.00 91.62 194 ASN A CA 1
ATOM 1510 C C . ASN A 1 194 ? -23.461 23.667 34.653 1.00 91.62 194 ASN A C 1
ATOM 1512 O O . ASN A 1 194 ? -23.783 22.979 35.624 1.00 91.62 194 ASN A O 1
ATOM 1516 N N . SER A 1 195 ? -22.662 24.734 34.754 1.00 84.94 195 SER A N 1
ATOM 1517 C CA . SER A 1 195 ? -21.994 25.175 35.988 1.00 84.94 195 SER A CA 1
ATOM 1518 C C . SER A 1 195 ? -22.942 25.513 37.145 1.00 84.94 195 SER A C 1
ATOM 1520 O O . SER A 1 195 ? -22.508 25.557 38.294 1.00 84.94 195 SER A O 1
ATOM 1522 N N . SER A 1 196 ? -24.233 25.729 36.869 1.00 88.69 196 SER A N 1
ATOM 1523 C CA . SER A 1 196 ? -25.273 25.960 37.884 1.00 88.69 196 SER A CA 1
ATOM 1524 C C . SER A 1 196 ? -25.903 24.668 38.411 1.00 88.69 196 SER A C 1
ATOM 1526 O O . SER A 1 196 ? -26.846 24.722 39.204 1.00 88.69 196 SER A O 1
ATOM 1528 N N . THR A 1 197 ? -25.436 23.500 37.960 1.00 89.44 197 THR A N 1
ATOM 1529 C CA . THR A 1 197 ? -25.945 22.210 38.425 1.00 89.44 197 THR A CA 1
ATOM 1530 C C . THR A 1 197 ? -24.865 21.374 39.098 1.00 89.44 197 THR A C 1
ATOM 1532 O O . THR A 1 197 ? -23.710 21.347 38.685 1.00 89.44 197 THR A O 1
ATOM 1535 N N . ASN A 1 198 ? -25.263 20.653 40.142 1.00 91.69 198 ASN A N 1
ATOM 1536 C CA . ASN A 1 198 ? -24.449 19.622 40.766 1.00 91.69 198 ASN A CA 1
ATOM 1537 C C . ASN A 1 198 ? -24.946 18.253 40.289 1.00 91.69 198 ASN A C 1
ATOM 1539 O O . ASN A 1 198 ? -25.993 17.782 40.750 1.00 91.69 198 ASN A O 1
ATOM 1543 N N . THR A 1 199 ? -24.218 17.650 39.348 1.00 96.06 199 THR A N 1
ATOM 1544 C CA . THR A 1 199 ? -24.588 16.380 38.711 1.00 96.06 199 THR A CA 1
ATOM 1545 C C . THR A 1 199 ? -23.735 15.240 39.253 1.00 96.06 199 THR A C 1
ATOM 1547 O O . THR A 1 199 ? -22.519 15.201 39.085 1.00 96.06 199 THR A O 1
ATOM 1550 N N . THR A 1 200 ? -24.397 14.280 39.891 1.00 96.94 200 THR A N 1
ATOM 1551 C CA . THR A 1 200 ? -23.760 13.105 40.497 1.00 96.94 200 THR A CA 1
ATOM 1552 C C . THR A 1 200 ? -24.470 11.823 40.085 1.00 96.94 200 THR A C 1
ATOM 1554 O O . THR A 1 200 ? -25.624 11.862 39.650 1.00 96.94 200 THR A O 1
ATOM 1557 N N . VAL A 1 201 ? -23.802 10.682 40.238 1.00 97.44 201 VAL A N 1
ATOM 1558 C CA . VAL A 1 201 ? -24.371 9.357 39.980 1.00 97.44 201 VAL A CA 1
ATOM 1559 C C . VAL A 1 201 ? -24.124 8.401 41.145 1.00 97.44 201 VAL A C 1
ATOM 1561 O O . VAL A 1 201 ? -23.125 8.512 41.852 1.00 97.44 201 VAL A O 1
ATOM 1564 N N . GLN A 1 202 ? -25.045 7.461 41.329 1.00 97.12 202 GLN A N 1
ATOM 1565 C CA . GLN A 1 202 ? -24.869 6.248 42.121 1.00 97.12 202 GLN A CA 1
ATOM 1566 C C . GLN A 1 202 ? -24.804 5.074 41.150 1.00 97.12 202 GLN A C 1
ATOM 1568 O O . GLN A 1 202 ? -25.625 4.991 40.230 1.00 97.12 202 GLN A O 1
ATOM 1573 N N . LEU A 1 203 ? -23.831 4.193 41.350 1.00 96.06 203 LEU A N 1
ATOM 1574 C CA . LEU A 1 203 ? -23.546 3.072 40.463 1.00 96.06 203 LEU A CA 1
ATOM 1575 C C . LEU A 1 203 ? -23.276 1.823 41.299 1.00 96.06 203 LEU A C 1
ATOM 1577 O O . LEU A 1 203 ? -22.318 1.789 42.068 1.00 96.06 203 LEU A O 1
ATOM 1581 N N . VAL A 1 204 ? -24.098 0.792 41.131 1.00 96.94 204 VAL A N 1
ATOM 1582 C CA . VAL A 1 204 ? -23.873 -0.515 41.757 1.00 96.94 204 VAL A CA 1
ATOM 1583 C C . VAL A 1 204 ? -23.848 -1.577 40.672 1.00 96.94 204 VAL A C 1
ATOM 1585 O O . VAL A 1 204 ? -24.816 -1.735 39.931 1.00 96.94 204 VAL A O 1
ATOM 1588 N N . ILE A 1 205 ? -22.739 -2.304 40.586 1.00 96.19 205 ILE A N 1
ATOM 1589 C CA . ILE A 1 205 ? -22.548 -3.436 39.682 1.00 96.19 205 ILE A CA 1
ATOM 1590 C C . ILE A 1 205 ? -22.090 -4.605 40.545 1.00 96.19 205 ILE A C 1
ATOM 1592 O O . ILE A 1 205 ? -21.101 -4.484 41.262 1.00 96.19 205 ILE A O 1
ATOM 1596 N N . ASN A 1 206 ? -22.799 -5.728 40.475 1.00 94.88 206 ASN A N 1
ATOM 1597 C CA . ASN A 1 206 ? -22.435 -6.941 41.196 1.00 94.88 206 ASN A CA 1
ATOM 1598 C C . ASN A 1 206 ? -22.205 -8.052 40.177 1.00 94.88 206 ASN A C 1
ATOM 1600 O O . ASN A 1 206 ? -23.169 -8.610 39.650 1.00 94.88 206 ASN A O 1
ATOM 1604 N N . VAL A 1 207 ? -20.943 -8.369 39.906 1.00 93.19 207 VAL A N 1
ATOM 1605 C CA . VAL A 1 207 ? -20.554 -9.531 39.104 1.00 93.19 207 VAL A CA 1
ATOM 1606 C C . VAL A 1 207 ? -20.092 -10.668 40.010 1.00 93.19 207 VAL A C 1
ATOM 1608 O O . VAL A 1 207 ? -19.517 -10.442 41.076 1.00 93.19 207 VAL A O 1
ATOM 1611 N N . LYS A 1 208 ? -20.377 -11.898 39.586 1.00 91.88 208 LYS A N 1
ATOM 1612 C CA . LYS A 1 208 ? -19.809 -13.130 40.130 1.00 91.88 208 LYS A CA 1
ATOM 1613 C C . LYS A 1 208 ? -18.935 -13.769 39.060 1.00 91.88 208 LYS A C 1
ATOM 1615 O O . LYS A 1 208 ? -19.378 -13.901 37.917 1.00 91.88 208 LYS A O 1
ATOM 1620 N N . ASP A 1 209 ? -17.741 -14.186 39.447 1.00 89.25 209 ASP A N 1
ATOM 1621 C CA . ASP A 1 209 ? -16.858 -14.931 38.558 1.00 89.25 209 ASP A CA 1
ATOM 1622 C C . ASP A 1 209 ? -17.464 -16.309 38.266 1.00 89.25 209 ASP A C 1
ATOM 1624 O O . ASP A 1 209 ? -18.044 -16.966 39.141 1.00 89.25 209 ASP A O 1
ATOM 1628 N N . LEU A 1 210 ? -17.359 -16.726 37.012 1.00 88.81 210 LEU A N 1
ATOM 1629 C CA . LEU A 1 210 ? -17.653 -18.076 36.551 1.00 88.81 210 LEU A CA 1
ATOM 1630 C C . LEU A 1 210 ? -16.331 -18.763 36.179 1.00 88.81 210 LEU A C 1
ATOM 1632 O O . LEU A 1 210 ? -15.314 -18.086 36.029 1.00 88.81 210 LEU A O 1
ATOM 1636 N N . PRO A 1 211 ? -16.301 -20.103 36.061 1.00 89.88 211 PRO A N 1
ATOM 1637 C CA . PRO A 1 211 ? -15.099 -20.790 35.612 1.00 89.88 211 PRO A CA 1
ATOM 1638 C C . PRO A 1 211 ? -14.650 -20.285 34.239 1.00 89.88 211 PRO A C 1
ATOM 1640 O O . PRO A 1 211 ? -15.456 -20.227 33.310 1.00 89.88 211 PRO A O 1
ATOM 1643 N N . ASP A 1 212 ? -13.361 -19.976 34.116 1.00 91.06 212 ASP A N 1
ATOM 1644 C CA . ASP A 1 212 ? -12.747 -19.639 32.835 1.00 91.06 212 ASP A CA 1
ATOM 1645 C C . ASP A 1 212 ? -12.982 -20.760 31.809 1.00 91.06 212 ASP A C 1
ATOM 1647 O O . ASP A 1 212 ? -12.947 -21.951 32.141 1.00 91.06 212 ASP A O 1
ATOM 1651 N N . PHE A 1 213 ? -13.169 -20.390 30.543 1.00 91.44 213 PHE A N 1
ATOM 1652 C CA . PHE A 1 213 ? -13.389 -21.341 29.452 1.00 91.44 213 PHE A CA 1
ATOM 1653 C C . PHE A 1 213 ? -12.302 -21.226 28.376 1.00 91.44 213 PHE A C 1
ATOM 1655 O O . PHE A 1 213 ? -11.779 -20.135 28.131 1.00 91.44 213 PHE A O 1
ATOM 1662 N N . PRO A 1 214 ? -11.940 -22.342 27.717 1.00 94.81 214 PRO A N 1
ATOM 1663 C CA . PRO A 1 214 ? -10.953 -22.325 26.652 1.00 94.81 214 PRO A CA 1
ATOM 1664 C C . PRO A 1 214 ? -11.550 -21.787 25.346 1.00 94.81 214 PRO A C 1
ATOM 1666 O O . PRO A 1 214 ? -12.670 -22.125 24.964 1.00 94.81 214 PRO A O 1
ATOM 1669 N N . VAL A 1 215 ? -10.753 -21.013 24.618 1.00 96.25 215 VAL A N 1
ATOM 1670 C CA . VAL A 1 215 ? -11.007 -20.566 23.246 1.00 96.25 215 VAL A CA 1
ATOM 1671 C C . VAL A 1 215 ? -9.812 -20.953 22.389 1.00 96.25 215 VAL A C 1
ATOM 1673 O O . VAL A 1 215 ? -8.671 -20.912 22.849 1.00 96.25 215 VAL A O 1
ATOM 1676 N N . GLY A 1 216 ? -10.078 -21.384 21.157 1.00 96.44 216 GLY A N 1
ATOM 1677 C CA . GLY A 1 216 ? -9.055 -21.872 20.244 1.00 96.44 216 GLY A CA 1
ATOM 1678 C C . GLY A 1 216 ? -8.848 -20.960 19.038 1.00 96.44 216 GLY A C 1
ATOM 1679 O O . GLY A 1 216 ? -9.819 -20.534 18.421 1.00 96.44 216 GLY A O 1
ATOM 1680 N N . ASN A 1 217 ? -7.589 -20.764 18.651 1.00 98.50 217 ASN A N 1
ATOM 1681 C CA . ASN A 1 217 ? -7.210 -20.360 17.299 1.00 98.50 217 ASN A CA 1
ATOM 1682 C C . ASN A 1 217 ? -6.813 -21.599 16.482 1.00 98.50 217 ASN A C 1
ATOM 1684 O O . ASN A 1 217 ? -6.222 -22.546 17.017 1.00 98.50 217 ASN A O 1
ATOM 1688 N N . ILE A 1 218 ? -7.063 -21.565 15.173 1.00 98.56 218 ILE A N 1
ATOM 1689 C CA . ILE A 1 218 ? -6.556 -22.564 14.218 1.00 98.56 218 ILE A CA 1
ATOM 1690 C C . ILE A 1 218 ? -5.687 -21.848 13.199 1.00 98.56 218 ILE A C 1
ATOM 1692 O O . ILE A 1 218 ? -6.135 -20.875 12.612 1.00 98.56 218 ILE A O 1
ATOM 1696 N N . CYS A 1 219 ? -4.487 -22.352 12.933 1.00 98.69 219 CYS A N 1
ATOM 1697 C CA . CYS A 1 219 ? -3.672 -21.915 11.805 1.00 98.69 219 CYS A CA 1
ATOM 1698 C C . CYS A 1 219 ? -3.251 -23.110 10.945 1.00 98.69 219 CYS A C 1
ATOM 1700 O O . CYS A 1 219 ? -3.037 -24.206 11.461 1.00 98.69 219 CYS A O 1
ATOM 1702 N N . ALA A 1 220 ? -3.106 -22.905 9.640 1.00 98.81 220 ALA A N 1
ATOM 1703 C CA . ALA A 1 220 ? -2.656 -23.906 8.685 1.00 98.81 220 ALA A CA 1
ATOM 1704 C C . ALA A 1 220 ? -1.538 -23.343 7.804 1.00 98.81 220 ALA A C 1
ATOM 1706 O O . ALA A 1 220 ? -1.743 -22.389 7.052 1.00 98.81 220 ALA A O 1
ATOM 1707 N N . ASP A 1 221 ? -0.362 -23.958 7.902 1.00 98.69 221 ASP A N 1
ATOM 1708 C CA . ASP A 1 221 ? 0.839 -23.553 7.177 1.00 98.69 221 ASP A CA 1
ATOM 1709 C C . ASP A 1 221 ? 1.023 -24.359 5.894 1.00 98.69 221 ASP A C 1
ATOM 1711 O O . ASP A 1 221 ? 0.952 -25.596 5.905 1.00 98.69 221 ASP A O 1
ATOM 1715 N N . THR A 1 222 ? 1.350 -23.671 4.799 1.00 98.31 222 THR A N 1
ATOM 1716 C CA . THR A 1 222 ? 1.780 -24.334 3.566 1.00 98.31 222 THR A CA 1
ATOM 1717 C C . THR A 1 222 ? 3.021 -25.204 3.813 1.00 98.31 222 THR A C 1
ATOM 1719 O O . THR A 1 222 ? 3.915 -24.808 4.562 1.00 98.31 222 THR A O 1
ATOM 1722 N N . PRO A 1 223 ? 3.139 -26.374 3.156 1.00 95.56 223 PRO A N 1
ATOM 1723 C CA . PRO A 1 223 ? 4.267 -27.293 3.346 1.00 95.56 223 PRO A CA 1
ATOM 1724 C C . PRO A 1 223 ? 5.567 -26.795 2.693 1.00 95.56 223 PRO A C 1
ATOM 1726 O O . PRO A 1 223 ? 6.623 -27.394 2.876 1.00 95.56 223 PRO A O 1
ATOM 1729 N N . THR A 1 224 ? 5.481 -25.733 1.892 1.00 92.94 224 THR A N 1
ATOM 1730 C CA . THR A 1 224 ? 6.580 -25.117 1.146 1.00 92.94 224 THR A CA 1
ATOM 1731 C C . THR A 1 224 ? 6.635 -23.617 1.424 1.00 92.94 224 THR A C 1
ATOM 1733 O O . THR A 1 224 ? 5.667 -23.039 1.927 1.00 92.94 224 THR A O 1
ATOM 1736 N N . GLY A 1 225 ? 7.742 -22.995 1.021 1.00 95.62 225 GLY A N 1
ATOM 1737 C CA . GLY A 1 225 ? 8.015 -21.576 1.232 1.00 95.62 225 GLY A CA 1
ATOM 1738 C C . GLY A 1 225 ? 8.925 -21.343 2.437 1.00 95.62 225 GLY A C 1
ATOM 1739 O O . GLY A 1 225 ? 9.046 -22.187 3.327 1.00 95.62 225 GLY A O 1
ATOM 1740 N N . ASN A 1 226 ? 9.608 -20.203 2.449 1.00 96.56 226 ASN A N 1
ATOM 1741 C CA . ASN A 1 226 ? 10.527 -19.845 3.516 1.00 96.56 226 ASN A CA 1
ATOM 1742 C C . ASN A 1 226 ? 9.765 -19.555 4.819 1.00 96.56 226 ASN A C 1
ATOM 1744 O O . ASN A 1 226 ? 8.975 -18.619 4.891 1.00 96.56 226 ASN A O 1
ATOM 1748 N N . ILE A 1 227 ? 10.031 -20.330 5.871 1.00 96.69 227 ILE A N 1
ATOM 1749 C CA . ILE A 1 227 ? 9.369 -20.169 7.171 1.00 96.69 227 ILE A CA 1
ATOM 1750 C C . ILE A 1 227 ? 9.802 -18.902 7.921 1.00 96.69 227 ILE A C 1
ATOM 1752 O O . ILE A 1 227 ? 9.082 -18.476 8.816 1.00 96.69 227 ILE A O 1
ATOM 1756 N N . THR A 1 228 ? 10.932 -18.281 7.561 1.00 96.94 228 THR A N 1
ATOM 1757 C CA . THR A 1 228 ? 11.379 -17.001 8.148 1.00 96.94 228 THR A CA 1
ATOM 1758 C C . THR A 1 228 ? 10.751 -15.781 7.478 1.00 96.94 228 THR A C 1
ATOM 1760 O O . THR A 1 228 ? 11.065 -14.649 7.836 1.00 96.94 228 THR A O 1
ATOM 1763 N N . GLN A 1 229 ? 9.887 -16.004 6.484 1.00 97.25 229 GLN A N 1
ATOM 1764 C CA . GLN A 1 229 ? 9.179 -14.971 5.740 1.00 97.25 229 GLN A CA 1
ATOM 1765 C C . GLN A 1 229 ? 7.757 -15.450 5.454 1.00 97.25 229 GLN A C 1
ATOM 1767 O O . GLN A 1 229 ? 7.512 -16.217 4.523 1.00 97.25 229 GLN A O 1
ATOM 1772 N N . THR A 1 230 ? 6.821 -15.033 6.301 1.00 98.56 230 THR A N 1
ATOM 1773 C CA . THR A 1 230 ? 5.466 -15.588 6.330 1.00 98.56 230 THR A CA 1
ATOM 1774 C C . THR A 1 230 ? 4.425 -14.540 5.985 1.00 98.56 230 THR A C 1
ATOM 1776 O O . THR A 1 230 ? 4.381 -13.471 6.594 1.00 98.56 230 THR A O 1
ATOM 1779 N N . ILE A 1 231 ? 3.552 -14.888 5.044 1.00 98.75 231 ILE A N 1
ATOM 1780 C CA . ILE A 1 231 ? 2.320 -14.160 4.750 1.00 98.75 231 ILE A CA 1
ATOM 1781 C C . ILE A 1 231 ? 1.233 -14.759 5.641 1.00 98.75 231 ILE A C 1
ATOM 1783 O O . ILE A 1 231 ? 0.857 -15.919 5.461 1.00 98.75 231 ILE A O 1
ATOM 1787 N N . VAL A 1 232 ? 0.753 -13.994 6.619 1.00 98.81 232 VAL A N 1
ATOM 1788 C CA . VAL A 1 232 ? -0.350 -14.403 7.493 1.00 98.81 232 VAL A CA 1
ATOM 1789 C C . VAL A 1 232 ? -1.658 -13.909 6.885 1.00 98.81 232 VAL A C 1
ATOM 1791 O O . VAL A 1 232 ? -1.786 -12.733 6.559 1.00 98.81 232 VAL A O 1
ATOM 1794 N N . ILE A 1 233 ? -2.631 -14.801 6.728 1.00 98.81 233 ILE A N 1
ATOM 1795 C CA . ILE A 1 233 ? -3.990 -14.481 6.281 1.00 98.81 233 ILE A CA 1
ATOM 1796 C C . ILE A 1 233 ? -4.944 -14.764 7.436 1.00 98.81 233 ILE A C 1
ATOM 1798 O O . ILE A 1 233 ? -5.007 -15.897 7.913 1.00 98.81 233 ILE A O 1
ATOM 1802 N N . GLY A 1 234 ? -5.666 -13.742 7.885 1.00 98.19 234 GLY A N 1
ATOM 1803 C CA . GLY A 1 234 ? -6.523 -13.774 9.064 1.00 98.19 234 GLY A CA 1
ATOM 1804 C C . GLY A 1 234 ? -8.003 -13.546 8.759 1.00 98.19 234 GLY A C 1
ATOM 1805 O O . GLY A 1 234 ? -8.372 -12.803 7.850 1.00 98.19 234 GLY A O 1
ATOM 1806 N N . SER A 1 235 ? -8.840 -14.197 9.558 1.00 98.44 235 SER A N 1
ATOM 1807 C CA . SER A 1 235 ? -10.283 -13.964 9.691 1.00 98.44 235 SER A CA 1
ATOM 1808 C C . SER A 1 235 ? -10.728 -14.552 11.028 1.00 98.44 235 SER A C 1
ATOM 1810 O O . SER A 1 235 ? -10.210 -15.611 11.391 1.00 98.44 235 SER A O 1
ATOM 1812 N N . HIS A 1 236 ? -11.687 -13.975 11.743 1.00 98.56 236 HIS A N 1
ATOM 1813 C CA . HIS A 1 236 ? -12.186 -14.618 12.961 1.00 98.56 236 HIS A CA 1
ATOM 1814 C C . HIS A 1 236 ? -13.293 -15.633 12.686 1.00 98.56 236 HIS A C 1
ATOM 1816 O O . HIS A 1 236 ? -14.007 -15.578 11.682 1.00 98.56 236 HIS A O 1
ATOM 1822 N N . SER A 1 237 ? -13.378 -16.618 13.576 1.00 97.81 237 SER A N 1
ATOM 1823 C CA . SER A 1 237 ? -14.253 -17.785 13.462 1.00 97.81 237 SER A CA 1
ATOM 1824 C C . SER A 1 237 ? -15.449 -17.745 14.396 1.00 97.81 237 SER A C 1
ATOM 1826 O O . SER A 1 237 ? -16.401 -18.485 14.159 1.00 97.81 237 SER A O 1
ATOM 1828 N N . ASP A 1 238 ? -15.435 -16.911 15.430 1.00 97.94 238 ASP A N 1
ATOM 1829 C CA . ASP A 1 238 ? -16.602 -16.672 16.267 1.00 97.94 238 ASP A CA 1
ATOM 1830 C C . ASP A 1 238 ? -17.598 -15.703 15.617 1.00 97.94 238 ASP A C 1
ATOM 1832 O O . ASP A 1 238 ? -17.335 -15.117 14.569 1.00 97.94 238 ASP A O 1
ATOM 1836 N N . SER A 1 239 ? -18.775 -15.611 16.230 1.00 97.00 239 SER A N 1
ATOM 1837 C CA . SER A 1 239 ? -19.792 -14.587 15.985 1.00 97.00 239 SER A CA 1
ATOM 1838 C C . SER A 1 239 ? -20.175 -13.939 17.315 1.00 97.00 239 SER A C 1
ATOM 1840 O O . SER A 1 239 ? -19.860 -14.475 18.382 1.00 97.00 239 SER A O 1
ATOM 1842 N N . VAL A 1 240 ? -20.984 -12.882 17.299 1.00 91.69 240 VAL A N 1
ATOM 1843 C CA . VAL A 1 240 ? -21.727 -12.482 18.504 1.00 91.69 240 VAL A CA 1
ATOM 1844 C C . VAL A 1 240 ? -22.740 -13.541 18.963 1.00 91.69 240 VAL A C 1
ATOM 1846 O O . VAL A 1 240 ? -23.205 -14.388 18.193 1.00 91.69 240 VAL A O 1
ATOM 1849 N N . ALA A 1 241 ? -23.139 -13.469 20.237 1.00 89.25 241 ALA A N 1
ATOM 1850 C CA . ALA A 1 241 ? -24.130 -14.371 20.832 1.00 89.25 241 ALA A CA 1
ATOM 1851 C C . ALA A 1 241 ? -25.539 -14.212 20.230 1.00 89.25 241 ALA A C 1
ATOM 1853 O O . ALA A 1 241 ? -26.317 -15.164 20.220 1.00 89.25 241 ALA A O 1
ATOM 1854 N N . ASN A 1 242 ? -25.864 -13.020 19.721 1.00 85.44 242 ASN A N 1
ATOM 1855 C CA . ASN A 1 242 ? -27.223 -12.664 19.304 1.00 85.44 242 ASN A CA 1
ATOM 1856 C C . ASN A 1 242 ? -27.598 -13.193 17.912 1.00 85.44 242 ASN A C 1
ATOM 1858 O O . ASN A 1 242 ? -28.776 -13.147 17.550 1.00 85.44 242 ASN A O 1
ATOM 1862 N N . GLY A 1 243 ? -26.630 -13.670 17.124 1.00 92.19 243 GLY A N 1
ATOM 1863 C CA . GLY A 1 243 ? -26.879 -14.094 15.753 1.00 92.19 243 GLY A CA 1
ATOM 1864 C C . GLY A 1 243 ? -25.861 -15.085 15.188 1.00 92.19 243 GLY A C 1
ATOM 1865 O O . GLY A 1 243 ? -24.857 -15.393 15.837 1.00 92.19 243 GLY A O 1
ATOM 1866 N N . PRO A 1 244 ? -26.132 -15.607 13.977 1.00 96.94 244 PRO A N 1
ATOM 1867 C CA . PRO A 1 244 ? -25.345 -16.688 13.391 1.00 96.94 244 PRO A CA 1
ATOM 1868 C C . PRO A 1 244 ? -23.986 -16.236 12.838 1.00 96.94 244 PRO A C 1
ATOM 1870 O O . PRO A 1 244 ? -23.090 -17.073 12.671 1.00 96.94 244 PRO A O 1
ATOM 1873 N N . GLY A 1 245 ? -23.830 -14.937 12.567 1.00 97.00 245 GLY A N 1
ATOM 1874 C CA . GLY A 1 245 ? -22.564 -14.336 12.162 1.00 97.00 245 GLY A CA 1
ATOM 1875 C C . GLY A 1 245 ? -22.077 -14.824 10.803 1.00 97.00 245 GLY A C 1
ATOM 1876 O O . GLY A 1 245 ? -20.945 -15.301 10.683 1.00 97.00 245 GLY A O 1
ATOM 1877 N N . ILE A 1 246 ? -22.957 -14.888 9.800 1.00 98.31 246 ILE A N 1
ATOM 1878 C CA . ILE A 1 246 ? -22.591 -15.460 8.497 1.00 98.31 246 ILE A CA 1
ATOM 1879 C C . ILE A 1 246 ? -21.865 -14.453 7.626 1.00 98.31 246 ILE A C 1
ATOM 1881 O O . ILE A 1 246 ? -20.890 -14.840 6.981 1.00 98.31 246 ILE A O 1
ATOM 1885 N N . ASN A 1 247 ? -22.274 -13.187 7.617 1.00 98.06 247 ASN A N 1
ATOM 1886 C CA . ASN A 1 247 ? -21.405 -12.144 7.104 1.00 98.06 247 ASN A CA 1
ATOM 1887 C C . ASN A 1 247 ? -20.272 -11.881 8.096 1.00 98.06 247 ASN A C 1
ATOM 1889 O O . ASN A 1 247 ? -19.120 -11.856 7.661 1.00 98.06 247 ASN A O 1
ATOM 1893 N N . ASP A 1 248 ? -20.590 -11.805 9.392 1.00 97.38 248 ASP A N 1
ATOM 1894 C CA . ASP A 1 248 ? -19.673 -11.425 10.466 1.00 97.38 248 ASP A CA 1
ATOM 1895 C C . ASP A 1 248 ? -19.310 -12.566 11.444 1.00 97.38 248 ASP A C 1
ATOM 1897 O O . ASP A 1 248 ? -20.058 -12.901 12.360 1.00 97.38 248 ASP A O 1
ATOM 1901 N N . ASN A 1 249 ? -18.190 -13.267 11.266 1.00 97.88 249 ASN A N 1
ATOM 1902 C CA . ASN A 1 249 ? -17.289 -13.212 10.109 1.00 97.88 249 ASN A CA 1
ATOM 1903 C C . ASN A 1 249 ? -17.189 -14.561 9.398 1.00 97.88 249 ASN A C 1
ATOM 1905 O O . ASN A 1 249 ? -16.127 -15.040 8.987 1.00 97.88 249 ASN A O 1
AT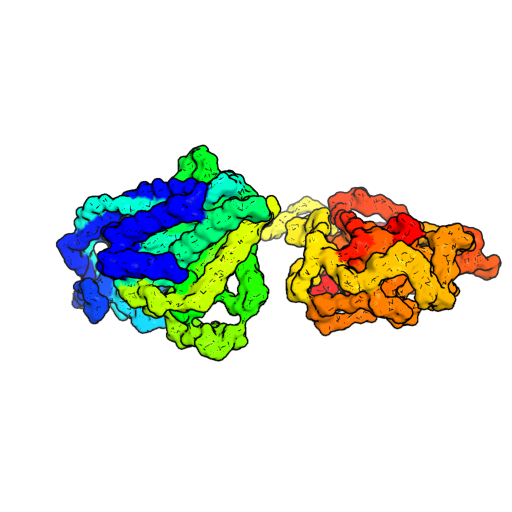OM 1909 N N . GLY A 1 250 ? -18.348 -15.197 9.212 1.00 98.44 250 GLY A N 1
ATOM 1910 C CA . GLY A 1 250 ? -18.471 -16.369 8.352 1.00 98.44 250 GLY A CA 1
ATOM 1911 C C . GLY A 1 250 ? -17.951 -16.100 6.933 1.00 98.44 250 GLY A C 1
ATOM 1912 O O . GLY A 1 250 ? -17.332 -16.990 6.346 1.00 98.44 250 GLY A O 1
ATOM 1913 N N . SER A 1 251 ? -18.134 -14.883 6.401 1.00 98.69 251 SER A N 1
ATOM 1914 C CA . SER A 1 251 ? -17.715 -14.469 5.055 1.00 98.69 251 SER A CA 1
ATOM 1915 C C . SER A 1 251 ? -16.197 -14.533 4.878 1.00 98.69 251 SER A C 1
ATOM 1917 O O . SER A 1 251 ? -15.723 -15.244 3.978 1.00 98.69 251 SER A O 1
ATOM 1919 N N . GLY A 1 252 ? -15.439 -13.884 5.765 1.00 98.56 252 GLY A N 1
ATOM 1920 C CA . GLY A 1 252 ? -13.981 -13.928 5.806 1.00 98.56 252 GLY A CA 1
ATOM 1921 C C . GLY A 1 252 ? -13.468 -15.328 6.120 1.00 98.56 252 GLY A C 1
ATOM 1922 O O . GLY A 1 252 ? -12.646 -15.855 5.369 1.00 98.56 252 GLY A O 1
ATOM 1923 N N . SER A 1 253 ? -14.033 -15.995 7.133 1.00 98.69 253 SER A N 1
ATOM 1924 C CA . SER A 1 253 ? -13.679 -17.377 7.497 1.00 98.69 253 SER A CA 1
ATOM 1925 C C . SER A 1 253 ? -13.826 -18.360 6.334 1.00 98.69 253 SER A C 1
ATOM 1927 O O . SER A 1 253 ? -12.959 -19.214 6.114 1.00 98.69 253 SER A O 1
ATOM 1929 N N . ALA A 1 254 ? -14.910 -18.247 5.565 1.00 98.69 254 ALA A N 1
ATOM 1930 C CA . ALA A 1 254 ? -15.174 -19.094 4.410 1.00 98.69 254 ALA A CA 1
ATOM 1931 C C . ALA A 1 254 ? -14.239 -18.769 3.240 1.00 98.69 254 ALA A C 1
ATOM 1933 O O . ALA A 1 254 ? -13.790 -19.688 2.551 1.00 98.69 254 ALA A O 1
ATOM 1934 N N . ALA A 1 255 ? -13.924 -17.492 3.015 1.00 98.69 255 ALA A N 1
ATOM 1935 C CA . ALA A 1 255 ? -12.985 -17.086 1.975 1.00 98.69 255 ALA A CA 1
ATOM 1936 C C . ALA A 1 255 ? -11.569 -17.565 2.288 1.00 98.69 255 ALA A C 1
ATOM 1938 O O . ALA A 1 255 ? -10.918 -18.153 1.429 1.00 98.69 255 ALA A O 1
ATOM 1939 N N . ASN A 1 256 ? -11.135 -17.413 3.537 1.00 98.62 256 ASN A N 1
ATOM 1940 C CA . ASN A 1 256 ? -9.860 -17.912 4.033 1.00 98.62 256 ASN A CA 1
ATOM 1941 C C . ASN A 1 256 ? -9.734 -19.433 3.800 1.00 98.62 256 ASN A C 1
ATOM 1943 O O . ASN A 1 256 ? -8.759 -19.912 3.215 1.00 98.62 256 ASN A O 1
ATOM 1947 N N . LEU A 1 257 ? -10.791 -20.196 4.115 1.00 98.62 257 LEU A N 1
ATOM 1948 C CA . LEU A 1 257 ? -10.828 -21.645 3.879 1.00 98.62 257 LEU A CA 1
ATOM 1949 C C . LEU A 1 257 ? -10.806 -21.992 2.383 1.00 98.62 257 LEU A C 1
ATOM 1951 O O . LEU A 1 257 ? -10.169 -22.966 1.974 1.00 98.62 257 LEU A O 1
ATOM 1955 N N . ALA A 1 258 ? -11.468 -21.184 1.551 1.00 98.38 258 ALA A N 1
ATOM 1956 C CA . ALA A 1 258 ? -11.443 -21.333 0.100 1.00 98.38 258 ALA A CA 1
ATOM 1957 C C . ALA A 1 258 ? -10.053 -21.089 -0.487 1.00 98.38 258 ALA A C 1
ATOM 1959 O O . ALA A 1 258 ? -9.595 -21.918 -1.274 1.00 98.38 258 ALA A O 1
ATOM 1960 N N . LEU A 1 259 ? -9.369 -20.021 -0.074 1.00 98.56 259 LEU A N 1
ATOM 1961 C CA . LEU A 1 259 ? -8.005 -19.709 -0.502 1.00 98.56 259 LEU A CA 1
ATOM 1962 C C . LEU A 1 259 ? -7.031 -20.817 -0.090 1.00 98.56 259 LEU A C 1
ATOM 1964 O O . LEU A 1 259 ? -6.280 -21.311 -0.932 1.00 98.56 259 LEU A O 1
ATOM 1968 N N . ALA A 1 260 ? -7.098 -21.275 1.165 1.00 98.62 260 ALA A N 1
ATOM 1969 C CA . ALA A 1 260 ? -6.244 -22.345 1.675 1.00 98.62 260 ALA A CA 1
ATOM 1970 C C . ALA A 1 260 ? -6.377 -23.633 0.847 1.00 98.62 260 ALA A C 1
ATOM 1972 O O . ALA A 1 260 ? -5.379 -24.213 0.413 1.00 98.62 260 ALA A O 1
ATOM 1973 N N . VAL A 1 261 ? -7.614 -24.062 0.580 1.00 98.44 261 VAL A N 1
ATOM 1974 C CA . VAL A 1 261 ? -7.893 -25.298 -0.165 1.00 98.44 261 VAL A CA 1
ATOM 1975 C C . VAL A 1 261 ? -7.604 -25.149 -1.658 1.00 98.44 261 VAL A C 1
ATOM 1977 O O . VAL A 1 261 ? -7.103 -26.093 -2.274 1.00 98.44 261 VAL A O 1
ATOM 1980 N N . ALA A 1 262 ? -7.882 -23.987 -2.254 1.00 97.69 262 ALA A N 1
ATOM 1981 C CA . ALA A 1 262 ? -7.540 -23.710 -3.647 1.00 97.69 262 ALA A CA 1
ATOM 1982 C C . ALA A 1 262 ? -6.021 -23.760 -3.857 1.00 97.69 262 ALA A C 1
ATOM 1984 O O . ALA A 1 262 ? -5.550 -24.479 -4.741 1.00 97.69 262 ALA A O 1
ATOM 1985 N N . LEU A 1 263 ? -5.254 -23.098 -2.988 1.00 97.62 263 LEU A N 1
ATOM 1986 C CA . LEU A 1 263 ? -3.796 -23.112 -3.045 1.00 97.62 263 LEU A CA 1
ATOM 1987 C C . LEU A 1 263 ? -3.232 -24.524 -2.834 1.00 97.62 263 LEU A C 1
ATOM 1989 O O . LEU A 1 263 ? -2.354 -24.947 -3.582 1.00 97.62 263 LEU A O 1
ATOM 1993 N N . ALA A 1 264 ? -3.790 -25.305 -1.902 1.00 97.62 264 ALA A N 1
ATOM 1994 C CA . ALA A 1 264 ? -3.365 -26.687 -1.681 1.00 97.62 264 ALA A CA 1
ATOM 1995 C C . ALA A 1 264 ? -3.564 -27.552 -2.937 1.00 97.62 264 ALA A C 1
ATOM 1997 O O . ALA A 1 264 ? -2.715 -28.381 -3.269 1.00 97.62 264 ALA A O 1
ATOM 1998 N N . ARG A 1 265 ? -4.672 -27.353 -3.665 1.00 96.38 265 ARG A N 1
ATOM 1999 C CA . ARG A 1 265 ? -4.934 -28.040 -4.939 1.00 96.38 265 ARG A CA 1
ATOM 2000 C C . ARG A 1 265 ? -3.942 -27.621 -6.020 1.00 96.38 265 ARG A C 1
ATOM 2002 O O . ARG A 1 265 ? -3.389 -28.496 -6.680 1.00 96.38 265 ARG A O 1
ATOM 2009 N N . LEU A 1 266 ? -3.668 -26.323 -6.160 1.00 95.44 266 LEU A N 1
ATOM 2010 C CA . LEU A 1 266 ? -2.665 -25.815 -7.101 1.00 95.44 266 LEU A CA 1
ATOM 2011 C C . LEU A 1 266 ? -1.278 -26.382 -6.780 1.00 95.44 266 LEU A C 1
ATOM 2013 O O . LEU A 1 266 ? -0.593 -26.898 -7.663 1.00 95.44 266 LEU A O 1
ATOM 2017 N N . PHE A 1 267 ? -0.896 -26.418 -5.504 1.00 94.69 267 PHE A N 1
ATOM 2018 C CA . PHE A 1 267 ? 0.385 -26.964 -5.063 1.00 94.69 267 PHE A CA 1
ATOM 2019 C C . PHE A 1 267 ? 0.534 -28.476 -5.279 1.00 94.69 267 PHE A C 1
ATOM 2021 O O . PHE A 1 267 ? 1.667 -28.945 -5.357 1.00 94.69 267 PHE A O 1
ATOM 2028 N N . ARG A 1 268 ? -0.548 -29.240 -5.459 1.00 92.12 268 ARG A N 1
ATOM 2029 C CA . ARG A 1 268 ? -0.453 -30.653 -5.871 1.00 92.12 268 ARG A CA 1
ATOM 2030 C C . ARG A 1 268 ? -0.083 -30.830 -7.340 1.00 92.12 268 ARG A C 1
ATOM 2032 O O . ARG A 1 268 ? 0.414 -31.888 -7.709 1.00 92.12 268 ARG A O 1
ATOM 2039 N N . THR A 1 269 ? -0.314 -29.823 -8.178 1.00 90.38 269 THR A N 1
ATOM 2040 C CA . THR A 1 269 ? 0.095 -29.882 -9.584 1.00 90.38 269 THR A CA 1
ATOM 2041 C C . THR A 1 269 ? 1.607 -29.662 -9.698 1.00 90.38 269 THR A C 1
ATOM 2043 O O . THR A 1 269 ? 2.187 -28.820 -9.003 1.00 90.38 269 THR A O 1
ATOM 2046 N N . SER A 1 270 ? 2.268 -30.445 -10.553 1.00 83.19 270 SER A N 1
ATOM 2047 C CA . SER A 1 270 ? 3.720 -30.366 -10.760 1.00 83.19 270 SER A CA 1
ATOM 2048 C C . SER A 1 270 ? 4.141 -29.115 -11.533 1.00 83.19 270 SER A C 1
ATOM 2050 O O . SER A 1 270 ? 5.256 -28.640 -11.357 1.00 83.19 270 SER A O 1
ATOM 2052 N N . THR A 1 271 ? 3.248 -28.567 -12.359 1.00 89.94 271 THR A N 1
ATOM 2053 C CA . THR A 1 271 ? 3.507 -27.403 -13.217 1.00 89.94 271 THR A CA 1
ATOM 2054 C C . THR A 1 271 ? 3.304 -26.068 -12.509 1.00 89.94 271 THR A C 1
ATOM 2056 O O . THR A 1 271 ? 3.817 -25.056 -12.978 1.00 89.94 271 THR A O 1
ATOM 2059 N N . TYR A 1 272 ? 2.565 -26.035 -11.396 1.00 90.81 272 TYR A N 1
ATOM 2060 C CA . TYR A 1 272 ? 2.352 -24.796 -10.658 1.00 90.81 272 TYR A CA 1
ATOM 2061 C C . TYR A 1 272 ? 3.548 -24.498 -9.745 1.00 90.81 272 TYR A C 1
ATOM 2063 O O . TYR A 1 272 ? 3.837 -25.305 -8.841 1.00 90.81 272 TYR A O 1
ATOM 2071 N N . PRO A 1 273 ? 4.232 -23.356 -9.938 1.00 88.00 273 PRO A N 1
ATOM 2072 C CA . PRO A 1 273 ? 5.383 -22.992 -9.127 1.00 88.00 273 PRO A CA 1
ATOM 2073 C C . PRO A 1 273 ? 4.947 -22.752 -7.684 1.00 88.00 273 PRO A C 1
ATOM 2075 O O . PRO A 1 273 ? 3.912 -22.144 -7.412 1.00 88.00 273 PRO A O 1
ATOM 2078 N N . LYS A 1 274 ? 5.729 -23.276 -6.742 1.00 91.00 274 LYS A N 1
ATOM 2079 C CA . LYS A 1 274 ? 5.469 -23.064 -5.317 1.00 91.00 274 LYS A CA 1
ATOM 2080 C C . LYS A 1 274 ? 5.897 -21.654 -4.938 1.00 91.00 274 LYS A C 1
ATOM 2082 O O . LYS A 1 274 ? 6.861 -21.128 -5.490 1.00 91.00 274 LYS A O 1
ATOM 2087 N N . TYR A 1 275 ? 5.185 -21.067 -3.987 1.00 96.06 275 TYR A N 1
ATOM 2088 C CA . TYR A 1 275 ? 5.533 -19.745 -3.481 1.00 96.06 275 TYR A CA 1
ATOM 2089 C C . TYR A 1 275 ? 6.884 -19.759 -2.770 1.00 96.06 275 TYR A C 1
ATOM 2091 O O . TYR A 1 275 ? 7.262 -20.752 -2.137 1.00 96.06 275 TYR A O 1
ATOM 2099 N N . LYS A 1 276 ? 7.595 -18.631 -2.855 1.00 94.81 276 LYS A N 1
ATOM 2100 C CA . LYS A 1 276 ? 8.890 -18.431 -2.186 1.00 94.81 276 LYS A CA 1
ATOM 2101 C C . LYS A 1 276 ? 8.738 -18.284 -0.671 1.00 94.81 276 LYS A C 1
ATOM 2103 O O . LYS A 1 276 ? 9.640 -18.646 0.081 1.00 94.81 276 LYS A O 1
ATOM 2108 N N . TYR A 1 277 ? 7.580 -17.806 -0.229 1.00 97.50 277 TYR A N 1
ATOM 2109 C CA . TYR A 1 277 ? 7.250 -17.484 1.158 1.00 97.50 277 TYR A CA 1
ATOM 2110 C C . TYR A 1 277 ? 6.242 -18.481 1.719 1.00 97.50 277 TYR A C 1
ATOM 2112 O O . TYR A 1 277 ? 5.411 -19.016 0.978 1.00 97.50 277 TYR A O 1
ATOM 2120 N N . ARG A 1 278 ? 6.304 -18.750 3.026 1.00 98.25 278 ARG A N 1
ATOM 2121 C CA . ARG A 1 278 ? 5.270 -19.563 3.675 1.00 98.25 278 ARG A CA 1
ATOM 2122 C C . ARG A 1 278 ? 3.973 -18.757 3.746 1.00 98.25 278 ARG A C 1
ATOM 2124 O O . ARG A 1 278 ? 3.994 -17.591 4.134 1.00 98.25 278 ARG A O 1
ATOM 2131 N N . VAL A 1 279 ? 2.842 -19.393 3.451 1.00 98.75 279 VAL A N 1
ATOM 2132 C CA . VAL A 1 279 ? 1.517 -18.820 3.721 1.00 98.75 279 VAL A CA 1
ATOM 2133 C C . VAL A 1 279 ? 0.922 -19.516 4.938 1.00 98.75 279 VAL A C 1
ATOM 2135 O O . VAL A 1 279 ? 0.891 -20.747 5.002 1.00 98.75 279 VAL A O 1
ATOM 2138 N N . ARG A 1 280 ? 0.462 -18.717 5.899 1.00 98.81 280 ARG A N 1
ATOM 2139 C CA . ARG A 1 280 ? -0.187 -19.152 7.134 1.00 98.81 280 ARG A CA 1
ATOM 2140 C C . ARG A 1 280 ? -1.626 -18.648 7.138 1.00 98.81 280 ARG A C 1
ATOM 2142 O O . ARG A 1 280 ? -1.856 -17.454 7.291 1.00 98.81 280 ARG A O 1
ATOM 2149 N N . PHE A 1 281 ? -2.586 -19.550 6.985 1.00 98.88 281 PHE A N 1
ATOM 2150 C CA . PHE A 1 281 ? -4.014 -19.229 7.059 1.00 98.88 281 PHE A CA 1
ATOM 2151 C C . PHE A 1 281 ? -4.496 -19.419 8.495 1.00 98.88 281 PHE A C 1
ATOM 2153 O O . PHE A 1 281 ? -4.334 -20.516 9.022 1.00 98.88 281 PHE A O 1
ATOM 2160 N N . CYS A 1 282 ? -5.058 -18.394 9.131 1.00 98.81 282 CYS A N 1
ATOM 2161 C CA . CYS A 1 282 ? -5.469 -18.429 10.533 1.00 98.81 282 CYS A CA 1
ATOM 2162 C C . CYS A 1 282 ? -6.923 -18.003 10.749 1.00 98.81 282 CYS A C 1
ATOM 2164 O O . CYS A 1 282 ? -7.409 -17.045 10.148 1.00 98.81 282 CYS A O 1
ATOM 2166 N N . TRP A 1 283 ? -7.571 -18.709 11.673 1.00 98.81 283 TRP A N 1
ATOM 2167 C CA . TRP A 1 283 ? -8.904 -18.456 12.193 1.00 98.81 283 TRP A CA 1
ATOM 2168 C C . TRP A 1 283 ? -8.800 -18.072 13.660 1.00 98.81 283 TRP A C 1
ATOM 2170 O O . TRP A 1 283 ? -8.451 -18.909 14.501 1.00 98.81 283 TRP A O 1
ATOM 2180 N N . TRP A 1 284 ? -9.065 -16.802 13.942 1.00 98.69 284 TRP A N 1
ATOM 2181 C CA . TRP A 1 284 ? -8.979 -16.243 15.285 1.00 98.69 284 TRP A CA 1
ATOM 2182 C C . TRP A 1 284 ? -10.256 -16.556 16.069 1.00 98.69 284 TRP A C 1
ATOM 2184 O O . TRP A 1 284 ? -11.352 -16.572 15.508 1.00 98.69 284 TRP A O 1
ATOM 2194 N N . GLY A 1 285 ? -10.123 -16.883 17.349 1.00 97.50 285 GLY A N 1
ATOM 2195 C CA . GLY A 1 285 ? -11.252 -17.002 18.267 1.00 97.50 285 GLY A CA 1
ATOM 2196 C C . GLY A 1 285 ? -11.375 -15.763 19.148 1.00 97.50 285 GLY A C 1
ATOM 2197 O O . GLY A 1 285 ? -10.365 -15.160 19.507 1.00 97.50 285 GLY A O 1
ATOM 2198 N N . ALA A 1 286 ? -12.596 -15.437 19.567 1.00 94.69 286 ALA A N 1
ATOM 2199 C CA . ALA A 1 286 ? -12.887 -14.317 20.463 1.00 94.69 286 ALA A CA 1
ATOM 2200 C C . ALA A 1 286 ? -12.449 -12.947 19.910 1.00 94.69 286 ALA A C 1
ATOM 2202 O O . ALA A 1 286 ? -11.983 -12.095 20.676 1.00 94.69 286 ALA A O 1
ATOM 2203 N N . GLU A 1 287 ? -12.593 -12.726 18.602 1.00 94.06 287 GLU A N 1
ATOM 2204 C CA . GLU A 1 287 ? -12.422 -11.388 18.014 1.00 94.06 287 GLU A CA 1
ATOM 2205 C C . GLU A 1 287 ? -13.479 -10.436 18.572 1.00 94.06 287 GLU A C 1
ATOM 2207 O O . GLU A 1 287 ? -13.133 -9.374 19.092 1.00 94.06 287 GLU A O 1
ATOM 2212 N N . GLU A 1 288 ? -14.722 -10.916 18.651 1.00 88.69 288 GLU A N 1
ATOM 2213 C CA . GLU A 1 288 ? -15.909 -10.177 19.102 1.00 88.69 288 GLU A CA 1
ATOM 2214 C C . GLU A 1 288 ? -15.787 -9.712 20.558 1.00 88.69 288 GLU A C 1
ATOM 2216 O O . GLU A 1 288 ? -16.538 -8.877 21.075 1.00 88.69 288 GLU A O 1
ATOM 2221 N N . LEU A 1 289 ? -14.822 -10.297 21.276 1.00 85.19 289 LEU A N 1
ATOM 2222 C CA . LEU A 1 289 ? -14.497 -9.956 22.649 1.00 85.19 289 LEU A CA 1
ATOM 2223 C C . LEU A 1 289 ? -13.321 -8.981 22.788 1.00 85.19 289 LEU A C 1
ATOM 2225 O O . LEU A 1 289 ? -12.890 -8.718 23.914 1.00 85.19 289 LEU A O 1
ATOM 2229 N N . GLY A 1 290 ? -12.851 -8.420 21.675 1.00 81.94 290 GLY A N 1
ATOM 2230 C CA . GLY A 1 290 ? -11.781 -7.433 21.604 1.00 81.94 290 GLY A CA 1
ATOM 2231 C C . GLY A 1 290 ? -10.463 -7.991 21.069 1.00 81.94 290 GLY A C 1
ATOM 2232 O O . GLY A 1 290 ? -9.427 -7.770 21.700 1.00 81.94 290 GLY A O 1
ATOM 2233 N N . LEU A 1 291 ? -10.496 -8.666 19.915 1.00 90.62 291 LEU A N 1
ATOM 2234 C CA . LEU A 1 291 ? -9.324 -9.163 19.173 1.00 90.62 291 LEU A CA 1
ATOM 2235 C C . LEU A 1 291 ? -8.487 -10.190 19.951 1.00 90.62 291 LEU A C 1
ATOM 2237 O O . LEU A 1 291 ? -7.269 -10.268 19.782 1.00 90.62 291 LEU A O 1
ATOM 2241 N N . VAL A 1 292 ? -9.101 -10.951 20.866 1.00 91.56 292 VAL A N 1
ATOM 2242 C CA . VAL A 1 292 ? -8.329 -11.720 21.856 1.00 91.56 292 VAL A CA 1
ATOM 2243 C C . VAL A 1 292 ? -7.485 -12.807 21.191 1.00 91.56 292 VAL A C 1
ATOM 2245 O O . VAL A 1 292 ? -6.330 -13.008 21.569 1.00 91.56 292 VAL A O 1
ATOM 2248 N N . GLY A 1 293 ? -8.028 -13.494 20.185 1.00 96.38 293 GLY A N 1
ATOM 2249 C CA . GLY A 1 293 ? -7.322 -14.558 19.478 1.00 96.38 293 GLY A CA 1
ATOM 2250 C C . GLY A 1 293 ? -6.087 -14.072 18.729 1.00 96.38 293 GLY A C 1
ATOM 2251 O O . GLY A 1 293 ? -5.010 -14.657 18.885 1.00 96.38 293 GLY A O 1
ATOM 2252 N N . SER A 1 294 ? -6.210 -13.007 17.937 1.00 97.31 294 SER A N 1
ATOM 2253 C CA . SER A 1 294 ? -5.085 -12.438 17.187 1.00 97.31 294 SER A CA 1
ATOM 2254 C C . SER A 1 294 ? -4.048 -11.791 18.111 1.00 97.31 294 SER A C 1
ATOM 2256 O O . SER A 1 294 ? -2.850 -12.016 17.930 1.00 97.31 294 SER A O 1
ATOM 2258 N N . ASP A 1 295 ? -4.479 -11.091 19.163 1.00 94.19 295 ASP A N 1
ATOM 2259 C CA . ASP A 1 295 ? -3.595 -10.529 20.191 1.00 94.19 295 ASP A CA 1
ATOM 2260 C C . ASP A 1 295 ? -2.811 -11.625 20.930 1.00 94.19 295 ASP A C 1
ATOM 2262 O O . ASP A 1 295 ? -1.589 -11.530 21.078 1.00 94.19 295 ASP A O 1
ATOM 2266 N N . PHE A 1 296 ? -3.473 -12.725 21.308 1.00 95.94 296 PHE A N 1
ATOM 2267 C CA . PHE A 1 296 ? -2.807 -13.892 21.887 1.00 95.94 296 PHE A CA 1
ATOM 2268 C C . PHE A 1 296 ? -1.765 -14.484 20.928 1.00 95.94 296 PHE A C 1
ATOM 2270 O O . PHE A 1 296 ? -0.647 -14.791 21.349 1.00 95.94 296 PHE A O 1
ATOM 2277 N N . HIS A 1 297 ? -2.096 -14.616 19.639 1.00 98.06 297 HIS A N 1
ATOM 2278 C CA . HIS A 1 297 ? -1.171 -15.137 18.632 1.00 98.06 297 HIS A CA 1
ATOM 2279 C C . HIS A 1 297 ? 0.070 -14.250 18.472 1.00 98.06 297 HIS A C 1
ATOM 2281 O O . HIS A 1 297 ? 1.194 -14.753 18.475 1.00 98.06 297 HIS A O 1
ATOM 2287 N N . VAL A 1 298 ? -0.113 -12.932 18.378 1.00 97.94 298 VAL A N 1
ATOM 2288 C CA . VAL A 1 298 ? 0.991 -11.972 18.257 1.00 97.94 298 VAL A CA 1
ATOM 2289 C C . VAL A 1 298 ? 1.863 -11.976 19.516 1.00 97.94 298 VAL A C 1
ATOM 2291 O O . VAL A 1 298 ? 3.087 -12.063 19.407 1.00 97.94 298 VAL A O 1
ATOM 2294 N N . LYS A 1 299 ? 1.266 -11.984 20.717 1.00 96.50 299 LYS A N 1
ATOM 2295 C CA . LYS A 1 299 ? 2.000 -12.099 21.993 1.00 96.50 299 LYS A CA 1
ATOM 2296 C C . LYS A 1 299 ? 2.789 -13.405 22.089 1.00 96.50 299 LYS A C 1
ATOM 2298 O O . LYS A 1 299 ? 3.933 -13.402 22.544 1.00 96.50 299 LYS A O 1
ATOM 2303 N N . GLN A 1 300 ? 2.209 -14.520 21.646 1.00 96.75 300 GLN A N 1
ATOM 2304 C CA . GLN A 1 300 ? 2.911 -15.800 21.578 1.00 96.75 300 GLN A CA 1
ATOM 2305 C C . GLN A 1 300 ? 4.099 -15.720 20.613 1.00 96.75 300 GLN A C 1
ATOM 2307 O O . GLN A 1 300 ? 5.199 -16.136 20.972 1.00 96.75 300 GLN A O 1
ATOM 2312 N N . ALA A 1 301 ? 3.900 -15.146 19.425 1.00 97.88 301 ALA A N 1
ATOM 2313 C CA . ALA A 1 301 ? 4.948 -15.019 18.422 1.00 97.88 301 ALA A CA 1
ATOM 2314 C C . ALA A 1 301 ? 6.093 -14.103 18.881 1.00 97.88 301 ALA A C 1
ATOM 2316 O O . ALA A 1 301 ? 7.265 -14.402 18.651 1.00 97.88 301 ALA A O 1
ATOM 2317 N N . LYS A 1 302 ? 5.777 -13.013 19.585 1.00 97.31 302 LYS A N 1
ATOM 2318 C CA . LYS A 1 302 ? 6.759 -12.084 20.163 1.00 97.31 302 LYS A CA 1
ATOM 2319 C C . LYS A 1 302 ? 7.666 -12.756 21.197 1.00 97.31 302 LYS A C 1
ATOM 2321 O O . LYS A 1 302 ? 8.849 -12.445 21.267 1.00 97.31 302 LYS A O 1
ATOM 2326 N N . ASN A 1 303 ? 7.121 -13.706 21.955 1.00 96.56 303 ASN A N 1
ATOM 2327 C CA . ASN A 1 303 ? 7.844 -14.443 22.994 1.00 96.56 303 ASN A CA 1
ATOM 2328 C C . ASN A 1 303 ? 8.449 -15.772 22.505 1.00 96.56 303 ASN A C 1
ATOM 2330 O O . ASN A 1 303 ? 9.086 -16.484 23.282 1.00 96.56 303 ASN A O 1
ATOM 2334 N N . SER A 1 304 ? 8.236 -16.140 21.241 1.00 96.62 304 SER A N 1
ATOM 2335 C CA . SER A 1 304 ? 8.705 -17.410 20.694 1.00 96.62 304 SER A CA 1
ATOM 2336 C C . SER A 1 304 ? 10.177 -17.339 20.288 1.00 96.62 304 SER A C 1
ATOM 2338 O O . SER A 1 304 ? 10.629 -16.375 19.674 1.00 96.62 304 SER A O 1
ATOM 2340 N N . SER A 1 305 ? 10.924 -18.408 20.565 1.00 96.50 305 SER A N 1
ATOM 2341 C CA . SER A 1 305 ? 12.274 -18.642 20.030 1.00 96.50 305 SER A CA 1
ATOM 2342 C C . SER A 1 305 ? 12.289 -19.630 18.856 1.00 96.50 305 SER A C 1
ATOM 2344 O O . SER A 1 305 ? 13.336 -19.861 18.250 1.00 96.50 305 SER A O 1
ATOM 2346 N N . ILE A 1 306 ? 11.136 -20.213 18.512 1.00 96.50 306 ILE A N 1
ATOM 2347 C CA . ILE A 1 306 ? 11.010 -21.239 17.474 1.00 96.50 306 ILE A CA 1
ATOM 2348 C C . ILE A 1 306 ? 10.949 -20.559 16.107 1.00 96.50 306 ILE A C 1
ATOM 2350 O O . ILE A 1 306 ? 10.016 -19.811 15.833 1.00 96.50 306 ILE A O 1
ATOM 2354 N N . ILE A 1 307 ? 11.917 -20.844 15.233 1.00 96.50 307 ILE A N 1
ATOM 2355 C CA . ILE A 1 307 ? 11.953 -20.319 13.859 1.00 96.50 307 ILE A CA 1
ATOM 2356 C C . ILE A 1 307 ? 10.665 -20.691 13.114 1.00 96.50 307 ILE A C 1
ATOM 2358 O O . ILE A 1 307 ? 10.255 -21.851 13.097 1.00 96.50 307 ILE A O 1
ATOM 2362 N N . GLY A 1 308 ? 10.041 -19.700 12.483 1.00 94.06 308 GLY A N 1
ATOM 2363 C CA . GLY A 1 308 ? 8.732 -19.821 11.851 1.00 94.06 308 GLY A CA 1
ATOM 2364 C C . GLY A 1 308 ? 7.562 -19.634 12.818 1.00 94.06 308 GLY A C 1
ATOM 2365 O O . GLY A 1 308 ? 6.411 -19.719 12.408 1.00 94.06 308 GLY A O 1
ATOM 2366 N N . GLU A 1 309 ? 7.809 -19.360 14.088 1.00 96.50 309 GLU A N 1
ATOM 2367 C CA . GLU A 1 309 ? 6.778 -18.964 15.049 1.00 96.50 309 GLU A CA 1
ATOM 2368 C C . GLU A 1 309 ? 7.137 -17.638 15.726 1.00 96.50 309 GLU A C 1
ATOM 2370 O O . GLU A 1 309 ? 6.445 -17.231 16.651 1.00 96.50 309 GLU A O 1
ATOM 2375 N N . ARG A 1 310 ? 8.228 -16.975 15.319 1.00 97.94 310 ARG A N 1
ATOM 2376 C CA . ARG A 1 310 ? 8.650 -15.690 15.887 1.00 97.94 310 ARG A CA 1
ATOM 2377 C C . ARG A 1 310 ? 7.942 -14.560 15.164 1.00 97.94 310 ARG A C 1
ATOM 2379 O O . ARG A 1 310 ? 7.761 -14.622 13.952 1.00 97.94 310 ARG A O 1
ATOM 2386 N N . LEU A 1 311 ? 7.659 -13.477 15.877 1.00 97.25 311 LEU A N 1
ATOM 2387 C CA . LEU A 1 311 ? 7.044 -12.284 15.292 1.00 97.25 311 LEU A CA 1
ATOM 2388 C C . LEU A 1 311 ? 7.830 -11.753 14.075 1.00 97.25 311 LEU A C 1
ATOM 2390 O O . LEU A 1 311 ? 7.240 -11.445 13.049 1.00 97.25 311 LEU A O 1
ATOM 2394 N N . GLN A 1 312 ? 9.165 -11.735 14.153 1.00 95.44 312 GLN A N 1
ATOM 2395 C CA . GLN A 1 312 ? 10.047 -11.289 13.063 1.00 95.44 312 GLN A CA 1
ATOM 2396 C C . GLN A 1 312 ? 10.033 -12.183 11.809 1.00 95.44 312 GLN A C 1
ATOM 2398 O O . GLN A 1 312 ? 10.598 -11.799 10.787 1.00 95.44 312 GLN A O 1
ATOM 2403 N N . ASP A 1 313 ? 9.458 -13.387 11.893 1.00 97.88 313 ASP A N 1
ATOM 2404 C CA . ASP A 1 313 ? 9.299 -14.279 10.742 1.00 97.88 313 ASP A CA 1
ATOM 2405 C C . ASP A 1 313 ? 8.036 -13.930 9.927 1.00 97.88 313 ASP A C 1
ATOM 2407 O O . ASP A 1 313 ? 7.809 -14.497 8.854 1.00 97.88 313 ASP A O 1
ATOM 2411 N N . TYR A 1 314 ? 7.187 -13.026 10.429 1.00 98.31 314 TYR A N 1
ATOM 2412 C CA . TYR A 1 314 ? 5.973 -12.565 9.761 1.00 98.31 314 TYR A CA 1
ATOM 2413 C C . TYR A 1 314 ? 6.266 -11.290 8.973 1.00 98.31 314 TYR A C 1
ATOM 2415 O O . TYR A 1 314 ? 6.902 -10.370 9.475 1.00 98.31 314 TYR A O 1
ATOM 2423 N N . LEU A 1 315 ? 5.808 -11.240 7.723 1.00 97.38 315 LEU A N 1
ATOM 2424 C CA . LEU A 1 315 ? 5.980 -10.070 6.862 1.00 97.38 315 LEU A CA 1
ATOM 2425 C C . LEU A 1 315 ? 4.690 -9.272 6.707 1.00 97.38 315 LEU A C 1
ATOM 2427 O O . LEU A 1 315 ? 4.754 -8.051 6.620 1.00 97.38 315 LEU A O 1
ATOM 2431 N N . ILE A 1 316 ? 3.547 -9.956 6.642 1.00 97.62 316 ILE A N 1
ATOM 2432 C CA . ILE A 1 316 ? 2.246 -9.369 6.310 1.00 97.62 316 ILE A CA 1
ATOM 2433 C C . ILE A 1 316 ? 1.160 -10.022 7.163 1.00 97.62 316 ILE A C 1
ATOM 2435 O O . ILE A 1 316 ? 1.194 -11.239 7.358 1.00 97.62 316 ILE A O 1
ATOM 2439 N N . ASN A 1 317 ? 0.160 -9.241 7.567 1.00 98.44 317 ASN A N 1
ATOM 2440 C CA . ASN A 1 317 ? -1.178 -9.718 7.899 1.00 98.44 317 ASN A CA 1
ATOM 2441 C C . ASN A 1 317 ? -2.200 -9.226 6.848 1.00 98.44 317 ASN A C 1
ATOM 2443 O O . ASN A 1 317 ? -2.391 -8.025 6.672 1.00 98.44 317 ASN A O 1
ATOM 2447 N N . LEU A 1 318 ? -2.841 -10.150 6.127 1.00 98.56 318 LEU A N 1
ATOM 2448 C CA . LEU A 1 318 ? -4.001 -9.862 5.280 1.00 98.56 318 LEU A CA 1
ATOM 2449 C C . LEU A 1 318 ? -5.272 -10.249 6.033 1.00 98.56 318 LEU A C 1
ATOM 2451 O O . LEU A 1 318 ? -5.490 -11.435 6.278 1.00 98.56 318 LEU A O 1
ATOM 2455 N N . ASN A 1 319 ? -6.105 -9.271 6.374 1.00 98.50 319 ASN A N 1
ATOM 2456 C CA . ASN A 1 319 ? -7.312 -9.479 7.166 1.00 98.50 319 ASN A CA 1
ATOM 2457 C C . ASN A 1 319 ? -8.588 -9.358 6.324 1.00 98.50 319 ASN A C 1
ATOM 2459 O O . ASN A 1 319 ? -8.757 -8.395 5.573 1.00 98.50 319 ASN A O 1
ATOM 2463 N N . TYR A 1 320 ? -9.506 -10.313 6.462 1.00 98.50 320 TYR A N 1
ATOM 2464 C CA . TYR A 1 320 ? -10.772 -10.316 5.726 1.00 98.50 320 TYR A CA 1
ATOM 2465 C C . TYR A 1 320 ? -11.949 -10.240 6.689 1.00 98.50 320 TYR A C 1
ATOM 2467 O O . TYR A 1 320 ? -12.296 -11.245 7.312 1.00 98.50 320 TYR A O 1
ATOM 2475 N N . ASP A 1 321 ? -12.534 -9.044 6.809 1.00 96.75 321 ASP A N 1
ATOM 2476 C CA . ASP A 1 321 ? -13.561 -8.764 7.810 1.00 96.75 321 ASP A CA 1
ATOM 2477 C C . ASP A 1 321 ? -14.389 -7.485 7.532 1.00 96.75 321 ASP A C 1
ATOM 2479 O O . ASP A 1 321 ? -13.871 -6.372 7.407 1.00 96.75 321 ASP A O 1
ATOM 2483 N N . THR A 1 322 ? -15.709 -7.569 7.417 1.00 95.12 322 THR A N 1
ATOM 2484 C CA . THR A 1 322 ? -16.469 -8.674 6.813 1.00 95.12 322 THR A CA 1
ATOM 2485 C C . THR A 1 322 ? -16.408 -8.495 5.302 1.00 95.12 322 THR A C 1
ATOM 2487 O O . THR A 1 322 ? -16.123 -7.397 4.850 1.00 95.12 322 THR A O 1
ATOM 2490 N N . ILE A 1 323 ? -16.647 -9.502 4.462 1.00 97.94 323 ILE A N 1
ATOM 2491 C CA . ILE A 1 323 ? -16.478 -9.348 2.996 1.00 97.94 323 ILE A CA 1
ATOM 2492 C C . ILE A 1 323 ? -17.701 -9.761 2.169 1.00 97.94 323 ILE A C 1
ATOM 2494 O O . ILE A 1 323 ? -17.595 -9.889 0.950 1.00 97.94 323 ILE A O 1
ATOM 2498 N N . GLY A 1 324 ? -18.859 -9.973 2.800 1.00 97.50 324 GLY A N 1
ATOM 2499 C CA . GLY A 1 324 ? -20.076 -10.472 2.149 1.00 97.50 324 GLY A CA 1
ATOM 2500 C C . GLY A 1 324 ? -21.325 -9.599 2.291 1.00 97.50 324 GLY A C 1
ATOM 2501 O O . GLY A 1 324 ? -22.407 -10.078 1.962 1.00 97.50 324 GLY A O 1
ATOM 2502 N N . SER A 1 325 ? -21.207 -8.356 2.760 1.00 97.75 325 SER A N 1
ATOM 2503 C CA . SER A 1 325 ? -22.341 -7.517 3.176 1.00 97.75 325 SER A CA 1
ATOM 2504 C C . SER A 1 325 ? -23.430 -7.335 2.104 1.00 97.75 325 SER A C 1
ATOM 2506 O O . SER A 1 325 ? -23.122 -7.209 0.915 1.00 97.75 325 SER A O 1
ATOM 2508 N N . PRO A 1 326 ? -24.720 -7.263 2.483 1.00 95.75 326 PRO A N 1
ATOM 2509 C CA . PRO A 1 326 ? -25.833 -7.238 1.530 1.00 95.75 326 PRO A CA 1
ATOM 2510 C C . PRO A 1 326 ? -25.851 -5.965 0.667 1.00 95.75 326 PRO A C 1
ATOM 2512 O O . PRO A 1 326 ? -26.099 -6.030 -0.540 1.00 95.75 326 PRO A O 1
ATOM 2515 N N . ASN A 1 327 ? -25.538 -4.814 1.271 1.00 96.62 327 ASN A N 1
ATOM 2516 C CA . ASN A 1 327 ? -25.424 -3.504 0.629 1.00 96.62 327 ASN A CA 1
ATOM 2517 C C . ASN A 1 327 ? -23.942 -3.124 0.440 1.00 96.62 327 ASN A C 1
ATOM 2519 O O . ASN A 1 327 ? -23.555 -1.985 0.682 1.00 96.62 327 ASN A O 1
ATOM 2523 N N . TYR A 1 328 ? -23.122 -4.110 0.065 1.00 95.25 328 TYR A N 1
ATOM 2524 C CA . TYR A 1 328 ? -21.657 -4.096 0.005 1.00 95.25 328 TYR A CA 1
ATOM 2525 C C . TYR A 1 328 ? -20.996 -2.789 -0.460 1.00 95.25 328 TYR A C 1
ATOM 2527 O O . TYR A 1 328 ? -21.475 -2.064 -1.337 1.00 95.25 328 TYR A O 1
ATOM 2535 N N . MET A 1 329 ? -19.809 -2.532 0.078 1.00 95.44 329 MET A N 1
ATOM 2536 C CA . MET A 1 329 ? -18.745 -1.792 -0.605 1.00 95.44 329 MET A CA 1
ATOM 2537 C C . MET A 1 329 ? -17.666 -2.762 -1.100 1.00 95.44 329 MET A C 1
ATOM 2539 O O . MET A 1 329 ? -17.526 -3.862 -0.583 1.00 95.44 329 MET A O 1
ATOM 2543 N N . PHE A 1 330 ? -16.874 -2.361 -2.084 1.00 97.81 330 PHE A N 1
ATOM 2544 C CA . PHE A 1 330 ? -15.611 -3.025 -2.408 1.00 97.81 330 PHE A CA 1
ATOM 2545 C C . PHE A 1 330 ? -14.486 -2.321 -1.647 1.00 97.81 330 PHE A C 1
ATOM 2547 O O . PHE A 1 330 ? -13.740 -1.515 -2.201 1.00 97.81 330 PHE A O 1
ATOM 2554 N N . GLY A 1 331 ? -14.460 -2.524 -0.332 1.00 97.38 331 GLY A N 1
ATOM 2555 C CA . GLY A 1 331 ? -13.571 -1.809 0.574 1.00 97.38 331 GLY A CA 1
ATOM 2556 C C . GLY A 1 331 ? -12.191 -2.435 0.687 1.00 97.38 331 GLY A C 1
ATOM 2557 O O . GLY A 1 331 ? -12.060 -3.646 0.854 1.00 97.38 331 GLY A O 1
ATOM 2558 N N . ILE A 1 332 ? -11.169 -1.585 0.666 1.00 98.38 332 ILE A N 1
ATOM 2559 C CA . ILE A 1 332 ? -9.765 -1.947 0.870 1.00 98.38 332 ILE A CA 1
ATOM 2560 C C . ILE A 1 332 ? -9.278 -1.248 2.133 1.00 98.38 332 ILE A C 1
ATOM 2562 O O . ILE A 1 332 ? -9.439 -0.029 2.252 1.00 98.38 332 ILE A O 1
ATOM 2566 N N . TYR A 1 333 ? -8.660 -1.985 3.058 1.00 96.00 333 TYR A N 1
ATOM 2567 C CA . TYR A 1 333 ? -8.033 -1.355 4.217 1.00 96.00 333 TYR A CA 1
ATOM 2568 C C . TYR A 1 333 ? -6.914 -0.408 3.774 1.00 96.00 333 TYR A C 1
ATOM 2570 O O . TYR A 1 333 ? -5.952 -0.825 3.135 1.00 96.00 333 TYR A O 1
ATOM 2578 N N . ASN A 1 334 ? -7.054 0.871 4.108 1.00 91.44 334 ASN A N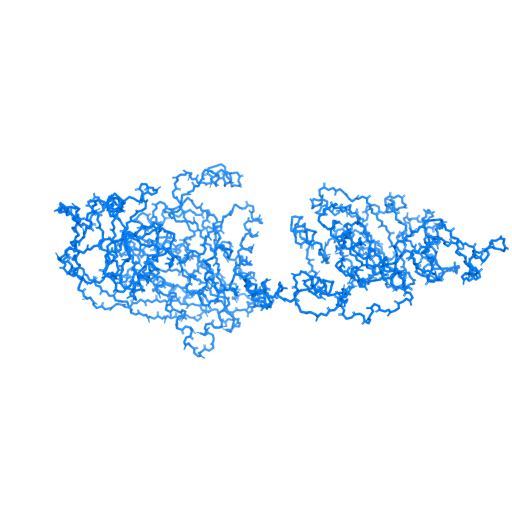 1
ATOM 2579 C CA . ASN A 1 334 ? -6.208 1.947 3.629 1.00 91.44 334 ASN A CA 1
ATOM 2580 C C . ASN A 1 334 ? -4.966 2.094 4.507 1.00 91.44 334 ASN A C 1
ATOM 2582 O O . ASN A 1 334 ? -5.023 2.694 5.582 1.00 91.44 334 ASN A O 1
ATOM 2586 N N . GLY A 1 335 ? -3.825 1.629 3.995 1.00 84.44 335 GLY A N 1
ATOM 2587 C CA . GLY A 1 335 ? -2.519 1.780 4.639 1.00 84.44 335 GLY A CA 1
ATOM 2588 C C . GLY A 1 335 ? -2.130 3.229 4.963 1.00 84.44 335 GLY A C 1
ATOM 2589 O O . GLY A 1 335 ? -1.310 3.445 5.849 1.00 84.44 335 GLY A O 1
ATOM 2590 N N . ARG A 1 336 ? -2.739 4.223 4.296 1.00 79.38 336 ARG A N 1
ATOM 2591 C CA . ARG A 1 336 ? -2.490 5.660 4.517 1.00 79.38 336 ARG A CA 1
ATOM 2592 C C . ARG A 1 336 ? -3.331 6.265 5.648 1.00 79.38 336 ARG A C 1
ATOM 2594 O O . ARG A 1 336 ? -3.023 7.363 6.092 1.00 79.38 336 ARG A O 1
ATOM 2601 N N . ALA A 1 337 ? -4.394 5.583 6.080 1.00 79.75 337 ALA A N 1
ATOM 2602 C CA . ALA A 1 337 ? -5.331 6.051 7.108 1.00 79.75 337 ALA A CA 1
ATOM 2603 C C . ALA A 1 337 ? -5.250 5.216 8.398 1.00 79.75 337 ALA A C 1
ATOM 2605 O O . ALA A 1 337 ? -6.225 5.101 9.141 1.00 79.75 337 ALA A O 1
ATOM 2606 N N . ALA A 1 338 ? -4.100 4.590 8.654 1.00 80.44 338 ALA A N 1
ATOM 2607 C CA . ALA A 1 338 ? -3.845 3.957 9.939 1.00 80.44 338 ALA A CA 1
ATOM 2608 C C . ALA A 1 338 ? -3.718 5.010 11.054 1.00 80.44 338 ALA A C 1
ATOM 2610 O O . ALA A 1 338 ? -3.463 6.187 10.788 1.00 80.44 338 ALA A O 1
ATOM 2611 N N . LYS A 1 339 ? -3.908 4.594 12.313 1.00 71.81 339 LYS A N 1
ATOM 2612 C CA . LYS A 1 339 ? -3.800 5.489 13.477 1.00 71.81 339 LYS A CA 1
ATOM 2613 C C . LYS A 1 339 ? -2.434 6.194 13.509 1.00 71.81 339 LYS A C 1
ATOM 2615 O O . LYS A 1 339 ? -1.432 5.612 13.099 1.00 71.81 339 LYS A O 1
ATOM 2620 N N . ASN A 1 340 ? -2.385 7.414 14.051 1.00 68.00 340 ASN A N 1
ATOM 2621 C CA . ASN A 1 340 ? -1.165 8.238 14.107 1.00 68.00 340 ASN A CA 1
ATOM 2622 C C . ASN A 1 340 ? 0.010 7.584 14.863 1.00 68.00 340 ASN A C 1
ATOM 2624 O O . ASN A 1 340 ? 1.151 7.990 14.678 1.00 68.00 340 ASN A O 1
ATOM 2628 N N . ASP A 1 341 ? -0.258 6.603 15.724 1.00 68.81 341 ASP A N 1
ATOM 2629 C CA . ASP A 1 341 ? 0.728 5.825 16.481 1.00 68.81 341 ASP A CA 1
ATOM 2630 C C . ASP A 1 341 ? 1.155 4.523 15.778 1.00 68.81 341 ASP A C 1
ATOM 2632 O O . ASP A 1 341 ? 1.940 3.749 16.328 1.00 68.81 341 ASP A O 1
ATOM 2636 N N . THR A 1 342 ? 0.673 4.278 14.556 1.00 79.44 342 THR A N 1
ATOM 2637 C CA . THR A 1 342 ? 1.066 3.117 13.752 1.00 79.44 342 THR A CA 1
ATOM 2638 C C . THR A 1 342 ? 2.569 3.160 13.463 1.00 79.44 342 THR A C 1
ATOM 2640 O O . THR A 1 342 ? 3.067 4.188 12.993 1.00 79.44 342 THR A O 1
ATOM 2643 N N . PRO A 1 343 ? 3.309 2.053 13.674 1.00 82.19 343 PRO A N 1
ATOM 2644 C CA . PRO A 1 343 ? 4.728 1.993 13.364 1.00 82.19 343 PRO A CA 1
ATOM 2645 C C . PRO A 1 343 ? 5.018 2.398 11.919 1.00 82.19 343 PRO A C 1
ATOM 2647 O O . PRO A 1 343 ? 4.508 1.811 10.964 1.00 82.19 343 PRO A O 1
ATOM 2650 N N . LEU A 1 344 ? 5.906 3.378 11.780 1.00 77.12 344 LEU A N 1
ATOM 2651 C CA . LEU A 1 344 ? 6.311 3.987 10.516 1.00 77.12 344 LEU A CA 1
ATOM 2652 C C . LEU A 1 344 ? 6.733 2.956 9.458 1.00 77.12 344 LEU A C 1
ATOM 2654 O O . LEU A 1 344 ? 6.325 3.055 8.307 1.00 77.12 344 LEU A O 1
ATOM 2658 N N . GLN A 1 345 ? 7.425 1.891 9.868 1.00 79.19 345 GLN A N 1
ATOM 2659 C CA . GLN A 1 345 ? 7.839 0.795 8.986 1.00 79.19 345 GLN A CA 1
ATOM 2660 C C . GLN A 1 345 ? 6.686 0.013 8.340 1.00 79.19 345 GLN A C 1
ATOM 2662 O O . GLN A 1 345 ? 6.855 -0.545 7.259 1.00 79.19 345 GLN A O 1
ATOM 2667 N N . ALA A 1 346 ? 5.518 -0.042 8.984 1.00 82.06 346 ALA A N 1
ATOM 2668 C CA . ALA A 1 346 ? 4.375 -0.787 8.474 1.00 82.06 346 ALA A CA 1
ATOM 2669 C C . ALA A 1 346 ? 3.563 0.026 7.453 1.00 82.06 346 ALA A C 1
ATOM 2671 O O . ALA A 1 346 ? 2.893 -0.562 6.601 1.00 82.06 346 ALA A O 1
ATOM 2672 N N . LEU A 1 347 ? 3.622 1.363 7.493 1.00 82.19 347 LEU A N 1
ATOM 2673 C CA . LEU A 1 347 ? 2.811 2.233 6.632 1.00 82.19 347 LEU A CA 1
ATOM 2674 C C . LEU A 1 347 ? 3.155 2.104 5.132 1.00 82.19 347 LEU A C 1
ATOM 2676 O O . LEU A 1 347 ? 2.219 1.920 4.342 1.00 82.19 347 LEU A O 1
ATOM 2680 N N . PRO A 1 348 ? 4.437 2.134 4.693 1.00 84.62 348 PRO A N 1
ATOM 2681 C CA . PRO A 1 348 ? 4.784 1.986 3.280 1.00 84.62 348 PRO A CA 1
ATOM 2682 C C . PRO A 1 348 ? 4.316 0.653 2.698 1.00 84.62 348 PRO A C 1
ATOM 2684 O O . PRO A 1 348 ? 3.646 0.635 1.667 1.00 84.62 348 PRO A O 1
ATOM 2687 N N . GLY A 1 349 ? 4.601 -0.462 3.376 1.00 88.06 349 GLY A N 1
ATOM 2688 C CA . GLY A 1 349 ? 4.181 -1.784 2.916 1.00 88.06 349 GLY A CA 1
ATOM 2689 C C . GLY A 1 349 ? 2.660 -1.942 2.894 1.00 88.06 349 GLY A C 1
ATOM 2690 O O . GLY A 1 349 ? 2.113 -2.453 1.919 1.00 88.06 349 GLY A O 1
ATOM 2691 N N . SER A 1 350 ? 1.953 -1.430 3.908 1.00 94.00 350 SER A N 1
ATOM 2692 C CA . SER A 1 350 ? 0.480 -1.470 3.952 1.0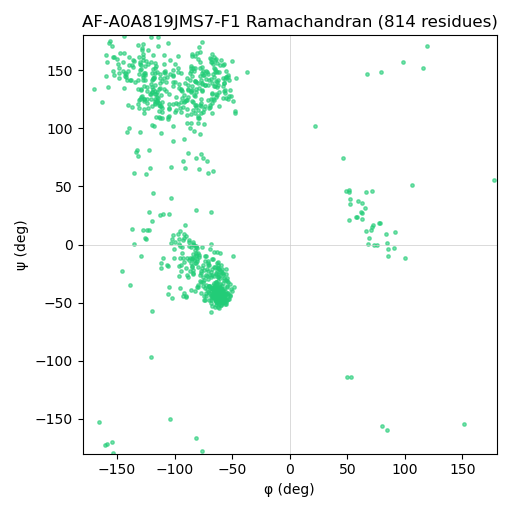0 94.00 350 SER A CA 1
ATOM 2693 C C . SER A 1 350 ? -0.127 -0.667 2.800 1.00 94.00 350 SER A C 1
ATOM 2695 O O . SER A 1 350 ? -1.092 -1.099 2.166 1.00 94.00 350 SER A O 1
ATOM 2697 N N . THR A 1 351 ? 0.483 0.473 2.466 1.00 91.06 351 THR A N 1
ATOM 2698 C CA . THR A 1 351 ? 0.101 1.300 1.315 1.00 91.06 351 THR A CA 1
ATOM 2699 C C . THR A 1 351 ? 0.331 0.568 -0.007 1.00 91.06 351 THR A C 1
ATOM 2701 O O . THR A 1 351 ? -0.552 0.561 -0.859 1.00 91.06 351 THR A O 1
ATOM 2704 N N . LYS A 1 352 ? 1.460 -0.129 -0.165 1.00 92.62 352 LYS A N 1
ATOM 2705 C CA . LYS A 1 352 ? 1.735 -0.926 -1.371 1.00 92.62 352 LYS A CA 1
ATOM 2706 C C . LYS A 1 352 ? 0.712 -2.046 -1.582 1.00 92.62 352 LYS A C 1
ATOM 2708 O O . LYS A 1 352 ? 0.265 -2.262 -2.705 1.00 92.62 352 LYS A O 1
ATOM 2713 N N . ILE A 1 353 ? 0.294 -2.732 -0.515 1.00 96.88 353 ILE A N 1
ATOM 2714 C CA . ILE A 1 353 ? -0.760 -3.756 -0.610 1.00 96.88 353 ILE A CA 1
ATOM 2715 C C . ILE A 1 353 ? -2.127 -3.116 -0.902 1.00 96.88 353 ILE A C 1
ATOM 2717 O O . ILE A 1 353 ? -2.898 -3.662 -1.691 1.00 96.88 353 ILE A O 1
ATOM 2721 N N . THR A 1 354 ? -2.409 -1.941 -0.327 1.00 96.56 354 THR A N 1
ATOM 2722 C CA . THR A 1 354 ? -3.621 -1.159 -0.636 1.00 96.56 354 THR A CA 1
ATOM 2723 C C . THR A 1 354 ? -3.708 -0.882 -2.139 1.00 96.56 354 THR A C 1
ATOM 2725 O O . THR A 1 354 ? -4.726 -1.170 -2.770 1.00 96.56 354 THR A O 1
ATOM 2728 N N . ASP A 1 355 ? -2.617 -0.387 -2.725 1.00 93.00 355 ASP A N 1
ATOM 2729 C CA . ASP A 1 355 ? -2.533 -0.066 -4.150 1.00 93.00 355 ASP A CA 1
ATOM 2730 C C . ASP A 1 355 ? -2.631 -1.335 -5.019 1.00 93.00 355 ASP A C 1
ATOM 2732 O O . ASP A 1 355 ? -3.227 -1.317 -6.095 1.00 93.00 355 ASP A O 1
ATOM 2736 N N . LEU A 1 356 ? -2.116 -2.474 -4.544 1.00 95.06 356 LEU A N 1
ATOM 2737 C CA . LEU A 1 356 ? -2.232 -3.755 -5.242 1.00 95.06 356 LEU A CA 1
ATOM 2738 C C . LEU A 1 356 ? -3.689 -4.244 -5.331 1.00 95.06 356 LEU A C 1
ATOM 2740 O O . LEU A 1 356 ? -4.124 -4.658 -6.408 1.00 95.06 356 LEU A O 1
ATOM 2744 N N . PHE A 1 357 ? -4.459 -4.159 -4.241 1.00 98.19 357 PHE A N 1
ATOM 2745 C CA . PHE A 1 357 ? -5.902 -4.427 -4.281 1.00 98.19 357 PHE A CA 1
ATOM 2746 C C . PHE A 1 357 ? -6.624 -3.442 -5.203 1.00 98.19 357 PHE A C 1
ATOM 2748 O O . PHE A 1 357 ? -7.437 -3.853 -6.031 1.00 98.19 357 PHE A O 1
ATOM 2755 N N . GLN A 1 358 ? -6.306 -2.150 -5.094 1.00 96.94 358 GLN A N 1
ATOM 2756 C CA . GLN A 1 358 ? -6.912 -1.096 -5.904 1.00 96.94 358 GLN A CA 1
ATOM 2757 C C . GLN A 1 358 ? -6.720 -1.368 -7.402 1.00 96.94 358 GLN A C 1
ATOM 2759 O O . GLN A 1 358 ? -7.680 -1.318 -8.172 1.00 96.94 358 GLN A O 1
ATOM 2764 N N . ASN A 1 359 ? -5.496 -1.719 -7.802 1.00 93.00 359 ASN A N 1
ATOM 2765 C CA . ASN A 1 359 ? -5.157 -2.057 -9.180 1.00 93.00 359 ASN A CA 1
ATOM 2766 C C . ASN A 1 359 ? -5.984 -3.236 -9.697 1.00 93.00 359 ASN A C 1
ATOM 2768 O O . ASN A 1 359 ? -6.427 -3.201 -10.843 1.00 93.00 359 ASN A O 1
ATOM 2772 N N . TRP A 1 360 ? -6.243 -4.248 -8.864 1.00 96.94 360 TRP A N 1
ATOM 2773 C CA . TRP A 1 360 ? -7.100 -5.364 -9.255 1.00 96.94 360 TRP A CA 1
ATOM 2774 C C . TRP A 1 360 ? -8.530 -4.904 -9.562 1.00 96.94 360 TRP A C 1
ATOM 2776 O O . TRP A 1 360 ? -9.041 -5.206 -10.639 1.00 96.94 360 TRP A O 1
ATOM 2786 N N . PHE A 1 361 ? -9.163 -4.123 -8.677 1.00 97.00 361 PHE A N 1
ATOM 2787 C CA . PHE A 1 361 ? -10.522 -3.622 -8.929 1.00 97.00 361 PHE A CA 1
ATOM 2788 C C . PHE A 1 361 ? -10.583 -2.750 -10.188 1.00 97.00 361 PHE A C 1
ATOM 2790 O O . PHE A 1 361 ? -11.496 -2.916 -10.995 1.00 97.00 361 PHE A O 1
ATOM 2797 N N . ILE A 1 362 ? -9.582 -1.890 -10.407 1.00 94.25 362 ILE A N 1
ATOM 2798 C CA . ILE A 1 362 ? -9.471 -1.070 -11.623 1.00 94.25 362 ILE A CA 1
ATOM 2799 C C . ILE A 1 362 ? -9.379 -1.956 -12.874 1.00 94.25 362 ILE A C 1
ATOM 2801 O O . ILE A 1 362 ? -10.135 -1.751 -13.820 1.00 94.25 362 ILE A O 1
ATOM 2805 N N . GLN A 1 363 ? -8.508 -2.969 -12.876 1.00 92.50 363 GLN A N 1
ATOM 2806 C CA . GLN A 1 363 ? -8.354 -3.895 -14.006 1.00 92.50 363 GLN A CA 1
ATOM 2807 C C . GLN A 1 363 ? -9.625 -4.702 -14.293 1.00 92.50 363 GLN A C 1
ATOM 2809 O O . GLN A 1 363 ? -9.890 -5.039 -15.443 1.00 92.50 363 GLN A O 1
ATOM 2814 N N . GLN A 1 364 ? -10.415 -5.010 -13.262 1.00 95.00 364 GLN A N 1
ATOM 2815 C CA . GLN A 1 364 ? -11.703 -5.691 -13.413 1.00 95.00 364 GLN A CA 1
ATOM 2816 C C . GLN A 1 364 ? -12.862 -4.738 -13.750 1.00 95.00 364 GLN A C 1
ATOM 2818 O O . GLN A 1 364 ? -14.001 -5.193 -13.851 1.00 95.00 364 GLN A O 1
ATOM 2823 N N . ASN A 1 365 ? -12.596 -3.436 -13.916 1.00 92.75 365 ASN A N 1
ATOM 2824 C CA . ASN A 1 365 ? -13.606 -2.391 -14.086 1.00 92.75 365 ASN A CA 1
ATOM 2825 C C . ASN A 1 365 ? -14.678 -2.410 -12.975 1.00 92.75 365 ASN A C 1
ATOM 2827 O O . ASN A 1 365 ? -15.872 -2.233 -13.217 1.00 92.75 365 ASN A O 1
ATOM 2831 N N . LEU A 1 366 ? -14.248 -2.664 -11.740 1.00 95.94 366 LEU A N 1
ATOM 2832 C CA . LEU A 1 366 ? -15.095 -2.691 -10.554 1.00 95.94 366 LEU A CA 1
ATOM 2833 C C . LEU A 1 366 ? -14.884 -1.420 -9.721 1.00 95.94 366 LEU A C 1
ATOM 2835 O O . LEU A 1 366 ? -13.769 -0.889 -9.661 1.00 95.94 366 LEU A O 1
ATOM 2839 N N . PRO A 1 367 ? -15.933 -0.920 -9.043 1.00 97.06 367 PRO A N 1
ATOM 2840 C CA . PRO A 1 367 ? -15.748 0.133 -8.066 1.00 97.06 367 PRO A CA 1
ATOM 2841 C C . PRO A 1 367 ? -14.912 -0.378 -6.890 1.00 97.06 367 PRO A C 1
ATOM 2843 O O . PRO A 1 367 ? -14.842 -1.574 -6.624 1.00 97.06 367 PRO A O 1
ATOM 2846 N N . TRP A 1 368 ? -14.305 0.554 -6.167 1.00 97.12 368 TRP A N 1
ATOM 2847 C CA . TRP A 1 368 ? -13.581 0.306 -4.923 1.00 97.12 368 TRP A CA 1
ATOM 2848 C C . TRP A 1 368 ? -13.682 1.533 -4.016 1.00 97.12 368 TRP A C 1
ATOM 2850 O O . TRP A 1 368 ? -13.908 2.650 -4.499 1.00 97.12 368 TRP A O 1
ATOM 2860 N N . ASP A 1 369 ? -13.542 1.331 -2.711 1.00 96.44 369 ASP A N 1
ATOM 2861 C CA . ASP A 1 369 ? -13.516 2.375 -1.685 1.00 96.44 369 ASP A CA 1
ATOM 2862 C C . ASP A 1 369 ? -12.449 2.058 -0.633 1.00 96.44 369 ASP A C 1
ATOM 2864 O O . ASP A 1 369 ? -12.023 0.915 -0.475 1.00 96.44 369 ASP A O 1
ATOM 2868 N N . TYR A 1 370 ? -12.040 3.071 0.124 1.00 94.81 370 TYR A N 1
ATOM 2869 C CA . TYR A 1 370 ? -11.171 2.873 1.278 1.00 94.81 370 TYR A CA 1
ATOM 2870 C C . TYR A 1 370 ? -11.968 2.516 2.533 1.00 94.81 370 TYR A C 1
ATOM 2872 O O . TYR A 1 370 ? -13.066 3.025 2.765 1.00 94.81 370 TYR A O 1
ATOM 2880 N N . ARG A 1 371 ? -11.369 1.661 3.360 1.00 91.00 371 ARG A N 1
ATOM 2881 C CA . ARG A 1 371 ? -11.751 1.389 4.742 1.00 91.00 371 ARG A CA 1
ATOM 2882 C C . ARG A 1 371 ? -10.573 1.753 5.638 1.00 91.00 371 ARG A C 1
ATOM 2884 O O . ARG A 1 371 ? -9.457 1.329 5.370 1.00 91.00 371 ARG A O 1
ATOM 2891 N N . ASP A 1 372 ? -10.795 2.511 6.698 1.00 87.12 372 ASP A N 1
ATOM 2892 C CA . ASP A 1 372 ? -9.692 2.912 7.573 1.00 87.12 372 ASP A CA 1
ATOM 2893 C C . ASP A 1 372 ? -9.167 1.730 8.398 1.00 87.12 372 ASP A C 1
ATOM 2895 O O . ASP A 1 372 ? -9.928 0.850 8.812 1.00 87.12 372 ASP A O 1
ATOM 2899 N N . LEU A 1 373 ? -7.859 1.729 8.669 1.00 86.31 373 LEU A N 1
ATOM 2900 C CA . LEU A 1 373 ? -7.222 0.829 9.632 1.00 86.31 373 LEU A CA 1
ATOM 2901 C C . LEU A 1 373 ? -7.478 1.358 11.060 1.00 86.31 373 LEU A C 1
ATOM 2903 O O . LEU A 1 373 ? -6.569 1.767 11.777 1.00 86.31 373 LEU A O 1
ATOM 2907 N N . ASP A 1 374 ? -8.751 1.352 11.462 1.00 78.50 374 ASP A N 1
ATOM 2908 C CA . ASP A 1 374 ? -9.270 1.973 12.695 1.00 78.50 374 ASP A CA 1
ATOM 2909 C C . ASP A 1 374 ? -9.020 1.162 13.990 1.00 78.50 374 ASP A C 1
ATOM 2911 O O . ASP A 1 374 ? -9.206 1.666 15.101 1.00 78.50 374 ASP A O 1
ATOM 2915 N N . GLY A 1 375 ? -8.543 -0.079 13.860 1.00 82.94 375 GLY A N 1
ATOM 2916 C CA . GLY A 1 375 ? -8.213 -0.981 14.959 1.00 82.94 375 GLY A CA 1
ATOM 2917 C C . GLY A 1 375 ? -9.359 -1.897 15.393 1.00 82.94 375 GLY A C 1
ATOM 2918 O O . GLY A 1 375 ? -9.245 -2.513 16.447 1.00 82.94 375 GLY A O 1
ATOM 2919 N N . ARG A 1 376 ? -10.456 -1.977 14.627 1.00 83.00 376 ARG A N 1
ATOM 2920 C CA . ARG A 1 376 ? -11.651 -2.773 14.961 1.00 83.00 376 ARG A CA 1
ATOM 2921 C C . ARG A 1 376 ? -11.634 -4.214 14.427 1.00 83.00 376 ARG A C 1
ATOM 2923 O O . ARG A 1 376 ? -12.701 -4.794 14.331 1.00 83.00 376 ARG A O 1
ATOM 2930 N N . SER A 1 377 ? -10.485 -4.758 14.024 1.00 91.88 377 SER A N 1
ATOM 2931 C CA . SER A 1 377 ? -10.381 -6.159 13.580 1.00 91.88 377 SER A CA 1
ATOM 2932 C C . SER A 1 377 ? -8.949 -6.691 13.748 1.00 91.88 377 SER A C 1
ATOM 2934 O O . SER A 1 377 ? -8.026 -5.955 14.118 1.00 91.88 377 SER A O 1
ATOM 2936 N N . ASP A 1 378 ? -8.747 -7.978 13.474 1.00 96.38 378 ASP A N 1
ATOM 2937 C CA . ASP A 1 378 ? -7.567 -8.774 13.834 1.00 96.38 378 ASP A CA 1
ATOM 2938 C C . ASP A 1 378 ? -6.248 -8.371 13.156 1.00 96.38 378 ASP A C 1
ATOM 2940 O O . ASP A 1 378 ? -5.188 -8.887 13.517 1.00 96.38 378 ASP A O 1
ATOM 2944 N N . TYR A 1 379 ? -6.260 -7.433 12.207 1.00 95.31 379 TYR A N 1
ATOM 2945 C CA . TYR A 1 379 ? -5.022 -6.811 11.725 1.00 95.31 379 TYR A CA 1
ATOM 2946 C C . TYR A 1 379 ? -4.350 -5.949 12.802 1.00 95.31 379 TYR A C 1
ATOM 2948 O O . TYR A 1 379 ? -3.137 -5.737 12.753 1.00 95.31 379 TYR A O 1
ATOM 2956 N N . ALA A 1 380 ? -5.121 -5.422 13.759 1.00 92.12 380 ALA A N 1
ATOM 2957 C CA . ALA A 1 380 ? -4.650 -4.383 14.668 1.00 92.12 380 ALA A CA 1
ATOM 2958 C C . ALA A 1 380 ? -3.481 -4.837 15.562 1.00 92.12 380 ALA A C 1
ATOM 2960 O O . ALA A 1 380 ? -2.504 -4.090 15.645 1.00 92.12 380 ALA A O 1
ATOM 2961 N N . PRO A 1 381 ? -3.487 -6.045 16.171 1.00 93.44 381 PRO A N 1
ATOM 2962 C CA . PRO A 1 381 ? -2.352 -6.510 16.970 1.00 93.44 381 PRO A CA 1
ATOM 2963 C C . PRO A 1 381 ? -1.072 -6.707 16.148 1.00 93.44 381 PRO A C 1
ATOM 2965 O O . PRO A 1 381 ? 0.021 -6.466 16.651 1.00 93.44 381 PRO A O 1
ATOM 2968 N N . PHE A 1 382 ? -1.185 -7.103 14.875 1.00 96.69 382 PHE A N 1
ATOM 2969 C CA . PHE A 1 382 ? -0.032 -7.235 13.975 1.00 96.69 382 PHE A CA 1
ATOM 2970 C C . PHE A 1 382 ? 0.541 -5.863 13.615 1.00 96.69 382 PHE A C 1
ATOM 2972 O O . PHE A 1 382 ? 1.748 -5.641 13.730 1.00 96.69 382 PHE A O 1
ATOM 2979 N N . LEU A 1 383 ? -0.339 -4.938 13.229 1.00 92.81 383 LEU A N 1
ATOM 2980 C CA . LEU A 1 383 ? 0.033 -3.582 12.849 1.00 92.81 383 LEU A CA 1
ATOM 2981 C C . LEU A 1 383 ? 0.698 -2.830 14.012 1.00 92.81 383 LEU A C 1
ATOM 2983 O O . LEU A 1 383 ? 1.709 -2.162 13.806 1.00 92.81 383 LEU A O 1
ATOM 2987 N N . ALA A 1 384 ? 0.195 -3.005 15.239 1.00 90.31 384 ALA A N 1
ATOM 2988 C CA . ALA A 1 384 ? 0.761 -2.418 16.456 1.00 90.31 384 ALA A CA 1
ATOM 2989 C C . ALA A 1 384 ? 2.205 -2.870 16.742 1.00 90.31 384 ALA A C 1
ATOM 2991 O O . ALA A 1 384 ? 2.987 -2.124 17.324 1.00 90.31 384 ALA A O 1
ATOM 2992 N N . GLU A 1 385 ? 2.578 -4.072 16.304 1.00 92.94 385 GLU A N 1
ATOM 2993 C CA . GLU A 1 385 ? 3.933 -4.619 16.439 1.00 92.94 385 GLU A CA 1
ATOM 2994 C C . GLU A 1 385 ? 4.798 -4.383 15.185 1.00 92.94 385 GLU A C 1
ATOM 2996 O O . GLU A 1 385 ? 5.886 -4.940 15.037 1.00 92.94 385 GLU A O 1
ATOM 3001 N N . GLY A 1 386 ? 4.324 -3.532 14.271 1.00 91.56 386 GLY A N 1
ATOM 3002 C CA . GLY A 1 386 ? 5.064 -3.091 13.095 1.00 91.56 386 GLY A CA 1
ATOM 3003 C C . GLY A 1 386 ? 5.111 -4.108 11.962 1.00 91.56 386 GLY A C 1
ATOM 3004 O O . GLY A 1 386 ? 5.970 -3.980 11.088 1.00 91.56 386 GLY A O 1
ATOM 3005 N N . ILE A 1 387 ? 4.202 -5.086 11.966 1.00 95.94 387 ILE A N 1
ATOM 3006 C CA . ILE A 1 387 ? 3.951 -5.961 10.822 1.00 95.94 387 ILE A CA 1
ATOM 3007 C C . ILE A 1 387 ? 2.996 -5.239 9.869 1.00 95.94 387 ILE A C 1
ATOM 3009 O O . ILE A 1 387 ? 1.937 -4.769 10.278 1.00 95.94 387 ILE A O 1
ATOM 3013 N N . VAL A 1 388 ? 3.359 -5.161 8.589 1.00 95.94 388 VAL A N 1
ATOM 3014 C CA . VAL A 1 388 ? 2.500 -4.625 7.526 1.00 95.94 388 VAL A CA 1
ATOM 3015 C C . VAL A 1 388 ? 1.139 -5.316 7.549 1.00 95.94 388 VAL A C 1
ATOM 3017 O O . VAL A 1 388 ? 1.070 -6.546 7.590 1.00 95.94 388 VAL A O 1
ATOM 3020 N N . ALA A 1 389 ? 0.059 -4.538 7.471 1.00 96.44 389 ALA A N 1
ATOM 3021 C CA . ALA A 1 389 ? -1.286 -5.086 7.453 1.00 96.44 389 ALA A CA 1
ATOM 3022 C C . ALA A 1 389 ? -2.198 -4.389 6.439 1.00 96.44 389 ALA A C 1
ATOM 3024 O O . ALA A 1 389 ? -2.145 -3.179 6.243 1.00 96.44 389 ALA A O 1
ATOM 3025 N N . CYS A 1 390 ? -3.043 -5.168 5.774 1.00 96.75 390 CYS A N 1
ATOM 3026 C CA . CYS A 1 390 ? -4.041 -4.686 4.821 1.00 96.75 390 CYS A CA 1
ATOM 3027 C C . CYS A 1 390 ? -5.130 -5.760 4.676 1.00 96.75 390 CYS A C 1
ATOM 3029 O O . CYS A 1 390 ? -5.146 -6.744 5.413 1.00 96.75 390 CYS A O 1
ATOM 3031 N N . GLY A 1 391 ? -6.043 -5.601 3.726 1.00 97.56 391 GLY A N 1
ATOM 3032 C CA . GLY A 1 391 ? -7.073 -6.584 3.438 1.00 97.56 391 GLY A CA 1
ATOM 3033 C C . GLY A 1 391 ? -8.328 -5.941 2.879 1.00 97.56 391 GLY A C 1
ATOM 3034 O O . GLY A 1 391 ? -8.275 -4.860 2.289 1.00 97.56 391 GLY A O 1
ATOM 3035 N N . LEU A 1 392 ? -9.456 -6.613 3.073 1.00 98.44 392 LEU A N 1
ATOM 3036 C CA . LEU A 1 392 ? -10.712 -6.266 2.422 1.00 98.44 392 LEU A CA 1
ATOM 3037 C C . LEU A 1 392 ? -11.861 -6.191 3.422 1.00 98.44 392 LEU A C 1
ATOM 3039 O O . LEU A 1 392 ? -11.920 -6.977 4.367 1.00 98.44 392 LEU A O 1
ATOM 3043 N N . SER A 1 393 ? -12.797 -5.283 3.147 1.00 96.94 393 SER A N 1
ATOM 3044 C CA . SER A 1 393 ? -14.048 -5.144 3.886 1.00 96.94 393 SER A CA 1
ATOM 3045 C C . SER A 1 393 ? -15.199 -4.765 2.952 1.00 96.94 393 SER A C 1
ATOM 3047 O O . SER A 1 393 ? -15.074 -3.869 2.123 1.00 96.94 393 SER A O 1
ATOM 3049 N N . ALA A 1 394 ? -16.346 -5.417 3.088 1.00 97.25 394 ALA A N 1
ATOM 3050 C CA . ALA A 1 394 ? -17.596 -5.090 2.420 1.00 97.25 394 ALA A CA 1
ATOM 3051 C C . ALA A 1 394 ? -18.437 -4.068 3.198 1.00 97.25 394 ALA A C 1
ATOM 3053 O O . ALA A 1 394 ? -19.525 -3.704 2.745 1.00 97.25 394 ALA A O 1
ATOM 3054 N N . GLY A 1 395 ? -17.903 -3.560 4.316 1.00 93.06 395 GLY A N 1
ATOM 3055 C CA . GLY A 1 395 ? -18.537 -2.578 5.186 1.00 93.06 395 GLY A CA 1
ATOM 3056 C C . GLY A 1 395 ? -19.582 -3.197 6.114 1.00 93.06 395 GLY A C 1
ATOM 3057 O O . GLY A 1 395 ? -20.263 -4.149 5.754 1.00 93.06 395 GLY A O 1
ATOM 3058 N N . THR A 1 396 ? -19.738 -2.629 7.307 1.00 91.06 396 THR A N 1
ATOM 3059 C CA . THR A 1 396 ? -20.667 -3.121 8.336 1.00 91.06 396 THR A CA 1
ATOM 3060 C C . THR A 1 396 ? -21.689 -2.041 8.710 1.00 91.06 396 THR A C 1
ATOM 3062 O O . THR A 1 396 ? -22.654 -1.809 7.981 1.00 91.06 396 THR A O 1
ATOM 3065 N N . ASP A 1 397 ? -21.437 -1.300 9.787 1.00 83.88 397 ASP A N 1
ATOM 3066 C CA . ASP A 1 397 ? -22.324 -0.297 10.390 1.00 83.88 397 ASP A CA 1
ATOM 3067 C C . ASP A 1 397 ? -22.310 1.080 9.690 1.00 83.88 397 ASP A C 1
ATOM 3069 O O . ASP A 1 397 ? -23.076 1.978 10.045 1.00 83.88 397 ASP A O 1
ATOM 3073 N N . GLY A 1 398 ? -21.466 1.261 8.669 1.00 86.81 398 GLY A N 1
ATOM 3074 C CA . GLY A 1 398 ? -21.392 2.489 7.870 1.00 86.81 398 GLY A CA 1
ATOM 3075 C C . GLY A 1 398 ? -22.566 2.651 6.898 1.00 86.81 398 GLY A C 1
ATOM 3076 O O . GLY A 1 398 ? -23.053 1.674 6.338 1.00 86.81 398 GLY A O 1
ATOM 3077 N N . ILE A 1 399 ? -23.010 3.890 6.661 1.00 89.62 399 ILE A N 1
ATOM 3078 C CA . ILE A 1 399 ? -24.116 4.206 5.739 1.00 89.62 399 ILE A CA 1
ATOM 3079 C C . ILE A 1 399 ? -23.587 4.406 4.314 1.00 89.62 399 ILE A C 1
ATOM 3081 O O . ILE A 1 399 ? -22.725 5.258 4.081 1.00 89.62 399 ILE A O 1
ATOM 3085 N N . LYS A 1 400 ? -24.165 3.693 3.340 1.00 93.88 400 LYS A N 1
ATOM 3086 C CA . LYS A 1 400 ? -23.880 3.907 1.917 1.00 93.88 400 LYS A CA 1
ATOM 3087 C C . LYS A 1 400 ? -24.419 5.265 1.472 1.00 93.88 400 LYS A C 1
ATOM 3089 O O . LYS A 1 400 ? -25.617 5.546 1.559 1.00 93.88 400 LYS A O 1
ATOM 3094 N N . THR A 1 401 ? -23.539 6.122 0.965 1.00 95.38 401 THR A N 1
ATOM 3095 C CA . THR A 1 401 ? -23.932 7.461 0.501 1.00 95.38 401 THR A CA 1
ATOM 3096 C C . THR A 1 401 ? -24.602 7.407 -0.872 1.00 95.38 401 THR A C 1
ATOM 3098 O O . THR A 1 401 ? -24.366 6.492 -1.660 1.00 95.38 401 THR A O 1
ATOM 3101 N N . GLN A 1 402 ? -25.402 8.428 -1.196 1.00 95.75 402 GLN A N 1
ATOM 3102 C CA . GLN A 1 402 ? -26.002 8.575 -2.527 1.00 95.75 402 GLN A CA 1
ATOM 3103 C C .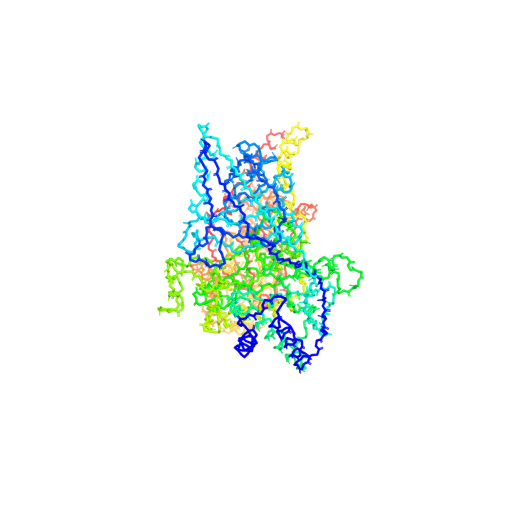 GLN A 1 402 ? -24.928 8.603 -3.628 1.00 95.75 402 GLN A C 1
ATOM 3105 O O . GLN A 1 402 ? -25.025 7.850 -4.589 1.00 95.75 402 GLN A O 1
ATOM 3110 N N . LYS A 1 403 ? -23.845 9.367 -3.426 1.00 96.62 403 LYS A N 1
ATOM 3111 C CA . LYS A 1 403 ? -22.715 9.450 -4.366 1.00 96.62 403 LYS A CA 1
ATOM 3112 C C . LYS A 1 403 ? -22.038 8.095 -4.597 1.00 96.62 403 LYS A C 1
ATOM 3114 O O . LYS A 1 403 ? -21.689 7.770 -5.728 1.00 96.62 403 LYS A O 1
ATOM 3119 N N . GLN A 1 404 ? -21.830 7.312 -3.538 1.00 96.81 404 GLN A N 1
ATOM 3120 C CA . GLN A 1 404 ? -21.228 5.984 -3.660 1.00 96.81 404 GLN A CA 1
ATOM 3121 C C . GLN A 1 404 ? -22.156 5.028 -4.412 1.00 96.81 404 GLN A C 1
ATOM 3123 O O . GLN A 1 404 ? -21.699 4.340 -5.320 1.00 96.81 404 GLN A O 1
ATOM 3128 N N . ARG A 1 405 ? -23.451 5.023 -4.074 1.00 96.88 405 ARG A N 1
ATOM 3129 C CA . ARG A 1 405 ? -24.458 4.212 -4.765 1.00 96.88 405 ARG A CA 1
ATOM 3130 C C . ARG A 1 405 ? -24.508 4.537 -6.257 1.00 96.88 405 ARG A C 1
ATOM 3132 O O . ARG A 1 405 ? -24.424 3.620 -7.065 1.00 96.88 405 ARG A O 1
ATOM 3139 N N . ASP A 1 406 ? -24.579 5.818 -6.616 1.00 96.88 406 ASP A N 1
ATOM 3140 C CA . ASP A 1 406 ? -24.655 6.257 -8.017 1.00 96.88 406 ASP A CA 1
ATOM 3141 C C . ASP A 1 406 ? -23.396 5.874 -8.803 1.00 96.88 406 ASP A C 1
ATOM 3143 O O . ASP A 1 406 ? -23.493 5.383 -9.926 1.00 96.88 406 ASP A O 1
ATOM 3147 N N . ARG A 1 407 ? -22.210 6.016 -8.192 1.00 97.00 407 ARG A N 1
ATOM 3148 C CA . ARG A 1 407 ? -20.948 5.557 -8.792 1.00 97.00 407 ARG A CA 1
ATOM 3149 C C . ARG A 1 407 ? -20.959 4.051 -9.049 1.00 97.00 407 ARG A C 1
ATOM 3151 O O . ARG A 1 407 ? -20.492 3.609 -10.094 1.00 97.00 407 ARG A O 1
ATOM 3158 N N . TYR A 1 408 ? -21.476 3.260 -8.112 1.00 97.50 408 TYR A N 1
ATOM 3159 C CA . TYR A 1 408 ? -21.541 1.813 -8.289 1.00 97.50 408 TYR A CA 1
ATOM 3160 C C . TYR A 1 408 ? -22.575 1.425 -9.352 1.00 97.50 408 TYR A C 1
ATOM 3162 O O . TYR A 1 408 ? -22.265 0.582 -10.184 1.00 97.50 408 TYR A O 1
ATOM 3170 N N . ASP A 1 409 ? -23.754 2.056 -9.381 1.00 96.56 409 ASP A N 1
ATOM 3171 C CA . ASP A 1 409 ? -24.757 1.845 -10.438 1.00 96.56 409 ASP A CA 1
ATOM 3172 C C . ASP A 1 409 ? -24.178 2.171 -11.826 1.00 96.56 409 ASP A C 1
ATOM 3174 O O . ASP A 1 409 ? -24.409 1.438 -12.786 1.00 96.56 409 ASP A O 1
ATOM 3178 N N . GLN A 1 410 ? -23.380 3.238 -11.934 1.00 96.81 410 GLN A N 1
ATOM 3179 C CA . GLN A 1 410 ? -22.723 3.619 -13.183 1.00 96.81 410 GLN A CA 1
ATOM 3180 C C . GLN A 1 410 ? -21.707 2.570 -13.663 1.00 96.81 410 GLN A C 1
ATOM 3182 O O . GLN A 1 410 ? -21.604 2.334 -14.864 1.00 96.81 410 GLN A O 1
ATOM 3187 N N . MET A 1 411 ? -20.950 1.956 -12.748 1.00 96.25 411 MET A N 1
ATOM 3188 C CA . MET A 1 411 ? -19.895 0.994 -13.096 1.00 96.25 411 MET A CA 1
ATOM 3189 C C . MET A 1 411 ? -20.417 -0.436 -13.275 1.00 96.25 411 MET A C 1
ATOM 3191 O O . MET A 1 411 ? -19.952 -1.158 -14.150 1.00 96.25 411 MET A O 1
ATOM 3195 N N . LEU A 1 412 ? -21.365 -0.853 -12.437 1.00 96.00 412 LEU A N 1
ATOM 3196 C CA . LEU A 1 412 ? -21.853 -2.233 -12.375 1.00 96.00 412 LEU A CA 1
ATOM 3197 C C . LEU A 1 412 ? -23.120 -2.446 -13.205 1.00 96.00 412 LEU A C 1
ATOM 3199 O O . LEU A 1 412 ? -23.375 -3.561 -13.652 1.00 96.00 412 LEU A O 1
ATOM 3203 N N . GLY A 1 413 ? -23.910 -1.390 -13.402 1.00 93.31 413 GLY A N 1
ATOM 3204 C CA . GLY A 1 413 ? -25.248 -1.440 -13.978 1.00 93.31 413 GLY A CA 1
ATOM 3205 C C . GLY A 1 413 ? -26.319 -0.994 -12.980 1.00 93.31 413 GLY A C 1
ATOM 3206 O O . GLY A 1 413 ? -26.177 -1.129 -11.763 1.00 93.31 413 GLY A O 1
ATOM 3207 N N . GLN A 1 414 ? -27.418 -0.458 -13.512 1.00 91.31 414 GLN A N 1
ATOM 3208 C CA . GLN A 1 414 ? -28.503 0.114 -12.719 1.00 91.31 414 GLN A CA 1
ATOM 3209 C C . GLN A 1 414 ? -29.097 -0.906 -11.732 1.00 91.31 414 GLN A C 1
ATOM 3211 O O . GLN A 1 414 ? -29.548 -1.979 -12.133 1.00 91.31 414 GLN A O 1
ATOM 3216 N N . GLY A 1 415 ? -29.146 -0.543 -10.447 1.00 87.56 415 GLY A N 1
ATOM 3217 C CA . GLY A 1 415 ? -29.708 -1.366 -9.374 1.00 87.56 415 GLY A CA 1
ATOM 3218 C C . GLY A 1 415 ? -28.697 -2.294 -8.698 1.00 87.56 415 GLY A C 1
ATOM 3219 O O . GLY A 1 415 ? -29.053 -2.968 -7.732 1.00 87.56 415 GLY A O 1
ATOM 3220 N N . LEU A 1 416 ? -27.444 -2.323 -9.163 1.00 92.06 416 LEU A N 1
ATOM 3221 C CA . LEU A 1 416 ? -26.377 -3.127 -8.564 1.00 92.06 416 LEU A CA 1
ATOM 3222 C C . LEU A 1 416 ? -25.527 -2.338 -7.566 1.00 92.06 416 LEU A C 1
ATOM 3224 O O . LEU A 1 416 ? -24.792 -2.951 -6.795 1.00 92.06 416 LEU A O 1
ATOM 3228 N N . GLY A 1 417 ? -25.652 -1.010 -7.510 1.00 92.19 417 GLY A N 1
ATOM 3229 C CA . GLY A 1 417 ? -24.902 -0.170 -6.579 1.00 92.19 417 GLY A CA 1
ATOM 3230 C C . GLY A 1 417 ? -25.386 -0.186 -5.132 1.00 92.19 417 GLY A C 1
ATOM 3231 O O . GLY A 1 417 ? -24.767 0.448 -4.274 1.00 92.19 417 GLY A O 1
ATOM 3232 N N . GLY A 1 418 ? -26.461 -0.922 -4.850 1.00 93.25 418 GLY A N 1
ATOM 3233 C CA . GLY A 1 418 ? -27.069 -1.012 -3.529 1.00 93.25 418 GLY A CA 1
ATOM 3234 C C . GLY A 1 418 ? -28.054 0.124 -3.247 1.00 93.25 418 GLY A C 1
ATOM 3235 O O . GLY A 1 418 ? -28.581 0.763 -4.156 1.00 93.25 418 GLY A O 1
ATOM 3236 N N . ILE A 1 419 ? -28.328 0.367 -1.967 1.00 95.31 419 ILE A N 1
ATOM 3237 C CA . ILE A 1 419 ? -29.335 1.323 -1.498 1.00 95.31 419 ILE A CA 1
ATOM 3238 C C . ILE A 1 419 ? -28.640 2.423 -0.696 1.00 95.31 419 ILE A C 1
ATOM 3240 O O . ILE A 1 419 ? -27.940 2.156 0.284 1.00 95.31 419 ILE A O 1
ATOM 3244 N N . SER A 1 420 ? -28.830 3.673 -1.114 1.00 96.12 420 SER A N 1
ATOM 3245 C CA . SER A 1 420 ? -28.320 4.838 -0.394 1.00 96.12 420 SER A CA 1
ATOM 3246 C C . SER A 1 420 ? -29.115 5.102 0.887 1.00 96.12 420 SER A C 1
ATOM 3248 O O . SER A 1 420 ? -30.304 4.807 0.978 1.00 96.12 420 SER A O 1
ATOM 3250 N N . GLY A 1 421 ? -28.450 5.655 1.902 1.00 92.00 421 GLY A N 1
ATOM 3251 C CA . GLY A 1 421 ? -29.063 5.943 3.203 1.00 92.00 421 GLY A CA 1
ATOM 3252 C C . GLY A 1 421 ? -29.268 4.712 4.093 1.00 92.00 421 GLY A C 1
ATOM 3253 O O . GLY A 1 421 ? -29.733 4.855 5.220 1.00 92.00 421 GLY A O 1
ATOM 3254 N N . ILE A 1 422 ? -28.885 3.523 3.620 1.00 92.69 422 ILE A N 1
ATOM 3255 C CA . ILE A 1 422 ? -28.928 2.263 4.367 1.00 92.69 422 ILE A CA 1
ATOM 3256 C C . ILE A 1 422 ? -27.500 1.830 4.720 1.00 92.69 422 ILE A C 1
ATOM 3258 O O . ILE A 1 422 ? -26.551 2.127 3.988 1.00 92.69 422 ILE A O 1
ATOM 3262 N N . MET A 1 423 ? -27.342 1.144 5.856 1.00 91.38 423 MET A N 1
ATOM 3263 C CA . MET A 1 423 ? -26.065 0.552 6.271 1.00 91.38 423 MET A CA 1
ATOM 3264 C C . MET A 1 423 ? -25.539 -0.438 5.223 1.00 91.38 423 MET A C 1
ATOM 3266 O O . MET A 1 423 ? -26.327 -1.011 4.466 1.00 91.38 423 MET A O 1
ATOM 3270 N N . TYR A 1 424 ? -24.224 -0.649 5.173 1.00 95.69 424 TYR A N 1
ATOM 3271 C CA . TYR A 1 424 ? -23.625 -1.703 4.347 1.00 95.69 424 TYR A CA 1
ATOM 3272 C C . TYR A 1 424 ? -24.131 -3.091 4.772 1.00 95.69 424 TYR A C 1
ATOM 3274 O O . TYR A 1 424 ? -24.485 -3.907 3.918 1.00 95.69 424 TYR A O 1
ATOM 3282 N N . ASP A 1 425 ? -24.248 -3.316 6.083 1.00 95.31 425 ASP A N 1
ATOM 3283 C CA . ASP A 1 425 ? -24.875 -4.493 6.679 1.00 95.31 425 ASP A CA 1
ATOM 3284 C C . ASP A 1 425 ? -25.907 -4.095 7.754 1.00 95.31 425 ASP A C 1
ATOM 3286 O O . ASP A 1 425 ? -25.554 -3.852 8.910 1.00 95.31 425 ASP A O 1
ATOM 3290 N N . PRO A 1 426 ? -27.206 -4.031 7.403 1.00 91.56 426 PRO A N 1
ATOM 3291 C CA . PRO A 1 426 ? -28.280 -3.766 8.362 1.00 91.56 426 PRO A CA 1
ATOM 3292 C C . PRO A 1 426 ? -28.445 -4.839 9.447 1.00 91.56 426 PRO A C 1
ATOM 3294 O O . PRO A 1 426 ? -29.120 -4.579 10.443 1.00 91.56 426 PRO A O 1
ATOM 3297 N N . CYS A 1 427 ? -27.865 -6.025 9.246 1.00 92.94 427 CYS A N 1
ATOM 3298 C CA . CYS A 1 427 ? -27.926 -7.165 10.151 1.00 92.94 427 CYS A CA 1
ATOM 3299 C C . CYS A 1 427 ? -26.643 -7.357 10.971 1.00 92.94 427 CYS A C 1
ATOM 3301 O O . CYS A 1 427 ? -26.578 -8.313 11.740 1.00 92.94 427 CYS A O 1
ATOM 3303 N N . TYR A 1 428 ? -25.663 -6.452 10.871 1.00 90.94 428 TYR A N 1
ATOM 3304 C CA . TYR A 1 428 ? -24.432 -6.490 11.665 1.00 90.94 428 TYR A CA 1
ATOM 3305 C C . TYR A 1 428 ? -24.738 -6.689 13.162 1.00 90.94 428 TYR A C 1
ATOM 3307 O O . TYR A 1 428 ? -25.523 -5.933 13.745 1.00 90.94 428 TYR A O 1
ATOM 3315 N N . HIS A 1 429 ? -24.157 -7.736 13.759 1.00 89.69 429 HIS A N 1
ATOM 3316 C CA . HIS A 1 429 ? -24.374 -8.189 15.144 1.00 89.69 429 HIS A CA 1
ATOM 3317 C C . HIS A 1 429 ? -25.835 -8.544 15.517 1.00 89.69 429 HIS A C 1
ATOM 3319 O O . HIS A 1 429 ? -26.216 -8.517 16.691 1.00 89.69 429 HIS A O 1
ATOM 3325 N N . GLN A 1 430 ? -26.680 -8.888 14.542 1.00 87.88 430 GLN A N 1
ATOM 3326 C CA . GLN A 1 430 ? -28.091 -9.222 14.764 1.00 87.88 430 GLN A CA 1
ATOM 3327 C C . GLN A 1 430 ? -28.431 -10.653 14.345 1.00 87.88 430 GLN A C 1
ATOM 3329 O O . GLN A 1 430 ? -27.740 -11.296 13.558 1.00 87.88 430 GLN A O 1
ATOM 3334 N N . ILE A 1 431 ? -29.580 -11.138 14.823 1.00 90.69 431 ILE A N 1
ATOM 3335 C CA . ILE A 1 431 ? -30.106 -12.475 14.508 1.00 90.69 431 ILE A CA 1
ATOM 3336 C C . ILE A 1 431 ? -30.314 -12.714 13.004 1.00 90.69 431 ILE A C 1
ATOM 3338 O O . ILE A 1 431 ? -30.318 -13.857 12.553 1.00 90.69 431 ILE A O 1
ATOM 3342 N N . CYS A 1 432 ? -30.493 -11.643 12.224 1.00 93.81 432 CYS A N 1
ATOM 3343 C CA . CYS A 1 432 ? -30.688 -11.730 10.784 1.00 93.81 432 CYS A CA 1
ATOM 3344 C C . CYS A 1 432 ? -29.386 -11.868 9.980 1.00 93.81 432 CYS A C 1
ATOM 3346 O O . CYS A 1 432 ? -29.492 -12.112 8.775 1.00 93.81 432 CYS A O 1
ATOM 3348 N N . ASP A 1 433 ? -28.197 -11.799 10.608 1.00 96.75 433 ASP A N 1
ATOM 3349 C CA . ASP A 1 433 ? -26.910 -12.054 9.937 1.00 96.75 433 ASP A CA 1
ATOM 3350 C C . ASP A 1 433 ? -26.714 -13.544 9.621 1.00 96.75 433 ASP A C 1
ATOM 3352 O O . ASP A 1 433 ? -25.954 -14.286 10.247 1.00 96.75 433 ASP A O 1
ATOM 3356 N N . SER A 1 434 ? -27.493 -13.975 8.643 1.00 96.56 434 SER A N 1
ATOM 3357 C CA . SER A 1 434 ? -27.696 -15.338 8.184 1.00 96.56 434 SER A CA 1
ATOM 3358 C C . SER A 1 434 ? -27.166 -15.502 6.765 1.00 96.56 434 SER A C 1
ATOM 3360 O O . SER A 1 434 ? -26.712 -14.554 6.130 1.00 96.56 434 SER A O 1
ATOM 3362 N N . ILE A 1 435 ? -27.255 -16.704 6.204 1.00 96.62 435 ILE A N 1
ATOM 3363 C CA . ILE A 1 435 ? -26.849 -16.944 4.814 1.00 96.62 435 ILE A CA 1
ATOM 3364 C C . ILE A 1 435 ? -27.608 -16.065 3.804 1.00 96.62 435 ILE A C 1
ATOM 3366 O O . ILE A 1 435 ? -27.076 -15.750 2.742 1.00 96.62 435 ILE A O 1
ATOM 3370 N N . GLN A 1 436 ? -28.827 -15.633 4.138 1.00 95.00 436 GLN A N 1
ATOM 3371 C CA . GLN A 1 436 ? -29.616 -14.705 3.328 1.00 95.00 436 GLN A CA 1
ATOM 3372 C C . GLN A 1 436 ? -29.048 -13.275 3.331 1.00 95.00 436 GLN A C 1
ATOM 3374 O O . GLN A 1 436 ? -29.409 -12.484 2.464 1.00 95.00 436 GLN A O 1
ATOM 3379 N N . ASN A 1 437 ? -28.157 -12.957 4.273 1.00 92.62 437 ASN A N 1
ATOM 3380 C CA . ASN A 1 437 ? -27.510 -11.656 4.425 1.00 92.62 437 ASN A CA 1
ATOM 3381 C C . ASN A 1 437 ? -26.288 -11.475 3.501 1.00 92.62 437 ASN A C 1
ATOM 3383 O O . ASN A 1 437 ? -25.654 -10.427 3.517 1.00 92.62 437 ASN A O 1
ATOM 3387 N N . ILE A 1 438 ? -25.941 -12.478 2.683 1.00 97.69 438 ILE A N 1
ATOM 3388 C CA . ILE A 1 438 ? -24.756 -12.433 1.818 1.00 97.69 438 ILE A CA 1
ATOM 3389 C C . ILE A 1 438 ? -25.102 -11.935 0.414 1.00 97.69 438 ILE A C 1
ATOM 3391 O O . ILE A 1 438 ? -25.866 -12.574 -0.315 1.00 97.69 438 ILE A O 1
ATOM 3395 N N . ASN A 1 439 ? -24.451 -10.854 -0.026 1.00 96.69 439 ASN A N 1
ATOM 3396 C CA . ASN A 1 439 ? -24.450 -10.489 -1.439 1.00 96.69 439 ASN A CA 1
ATOM 3397 C C . ASN A 1 439 ? -23.434 -11.346 -2.203 1.00 96.69 439 ASN A C 1
ATOM 3399 O O . ASN A 1 439 ? -22.227 -11.119 -2.126 1.00 96.69 439 ASN A O 1
ATOM 3403 N N . LEU A 1 440 ? -23.918 -12.333 -2.961 1.00 95.56 440 LEU A N 1
ATOM 3404 C CA . LEU A 1 440 ? -23.046 -13.286 -3.652 1.00 95.56 440 LEU A CA 1
ATOM 3405 C C . LEU A 1 440 ? -22.114 -12.623 -4.675 1.00 95.56 440 LEU A C 1
ATOM 3407 O O . LEU A 1 440 ? -20.949 -13.002 -4.758 1.00 95.56 440 LEU A O 1
ATOM 3411 N N . PHE A 1 441 ? -22.612 -11.643 -5.432 1.00 95.00 441 PHE A N 1
ATOM 3412 C CA . PHE A 1 441 ? -21.807 -10.948 -6.435 1.00 95.00 441 PHE A CA 1
ATOM 3413 C C . PHE A 1 441 ? -20.654 -10.189 -5.775 1.00 95.00 441 PHE A C 1
ATOM 3415 O O . PHE A 1 441 ? -19.497 -10.400 -6.138 1.00 95.00 441 PHE A O 1
ATOM 3422 N N . GLY A 1 442 ? -20.963 -9.361 -4.770 1.00 95.25 442 GLY A N 1
ATOM 3423 C CA . GLY A 1 442 ? -19.954 -8.614 -4.022 1.00 95.25 442 GLY A CA 1
ATOM 3424 C C . GLY A 1 442 ? -18.929 -9.544 -3.373 1.00 95.25 442 GLY A C 1
ATOM 3425 O O . GLY A 1 442 ? -17.724 -9.390 -3.580 1.00 95.25 442 GLY A O 1
ATOM 3426 N N . TYR A 1 443 ? -19.415 -10.573 -2.673 1.00 98.00 443 TYR A N 1
ATOM 3427 C CA . TYR A 1 443 ? -18.583 -11.568 -2.001 1.00 98.00 443 TYR A CA 1
ATOM 3428 C C . TYR A 1 443 ? -17.615 -12.269 -2.959 1.00 98.00 443 TYR A C 1
ATOM 3430 O O . TYR A 1 443 ? -16.421 -12.357 -2.678 1.00 98.00 443 TYR A O 1
ATOM 3438 N N . GLU A 1 444 ? -18.092 -12.737 -4.116 1.00 97.44 444 GLU A N 1
ATOM 3439 C CA . GLU A 1 444 ? -17.246 -13.425 -5.092 1.00 97.44 444 GLU A CA 1
ATOM 3440 C C . GLU A 1 444 ? -16.086 -12.541 -5.567 1.00 97.44 444 GLU A C 1
ATOM 3442 O O . GLU A 1 444 ? -14.945 -13.006 -5.628 1.00 97.44 444 GLU A O 1
ATOM 3447 N N . LYS A 1 445 ? -16.348 -11.258 -5.851 1.00 97.75 445 LYS A N 1
ATOM 3448 C CA . LYS A 1 445 ? -15.298 -10.323 -6.280 1.00 97.75 445 LYS A CA 1
ATOM 3449 C C . LYS A 1 445 ? -14.280 -10.058 -5.178 1.00 97.75 445 LYS A C 1
ATOM 3451 O O . LYS A 1 445 ? -13.088 -10.044 -5.464 1.00 97.75 445 LYS A O 1
ATOM 3456 N N . MET A 1 446 ? -14.714 -9.945 -3.924 1.00 98.25 446 MET A N 1
ATOM 3457 C CA . MET A 1 446 ? -13.799 -9.797 -2.786 1.00 98.25 446 MET A CA 1
ATOM 3458 C C . MET A 1 446 ? -12.890 -11.025 -2.623 1.00 98.25 446 MET A C 1
ATOM 3460 O O . MET A 1 446 ? -11.685 -10.883 -2.420 1.00 98.25 446 MET A O 1
ATOM 3464 N N . VAL A 1 447 ? -13.424 -12.240 -2.797 1.00 98.56 447 VAL A N 1
ATOM 3465 C CA . VAL A 1 447 ? -12.611 -13.471 -2.762 1.00 98.56 447 VAL A CA 1
ATOM 3466 C C . VAL A 1 447 ? -11.629 -13.542 -3.939 1.00 98.56 447 VAL A C 1
ATOM 3468 O O . VAL A 1 447 ? -10.488 -13.968 -3.757 1.00 98.56 447 VAL A O 1
ATOM 3471 N N . GLN A 1 448 ? -12.030 -13.108 -5.138 1.00 98.62 448 GLN A N 1
ATOM 3472 C CA . GLN A 1 448 ? -11.137 -13.047 -6.304 1.00 98.62 448 GLN A CA 1
ATOM 3473 C C . GLN A 1 448 ? -10.002 -12.030 -6.104 1.00 98.62 448 GLN A C 1
ATOM 3475 O O . GLN A 1 448 ? -8.849 -12.349 -6.399 1.00 98.62 448 GLN A O 1
ATOM 3480 N N . ALA A 1 449 ? -10.300 -10.858 -5.537 1.00 98.69 449 ALA A N 1
ATOM 3481 C CA . ALA A 1 449 ? -9.301 -9.855 -5.172 1.00 98.69 449 ALA A CA 1
ATOM 3482 C C . ALA A 1 449 ? -8.282 -10.414 -4.164 1.00 98.69 449 ALA A C 1
ATOM 3484 O O . ALA A 1 449 ? -7.072 -10.295 -4.361 1.00 98.69 449 ALA A O 1
ATOM 3485 N N . ALA A 1 450 ? -8.765 -11.087 -3.115 1.00 98.69 450 ALA A N 1
ATOM 3486 C CA . ALA A 1 450 ? -7.927 -11.752 -2.118 1.00 98.69 450 ALA A CA 1
ATOM 3487 C C . ALA A 1 450 ? -7.005 -12.818 -2.739 1.00 98.69 450 ALA A C 1
ATOM 3489 O O . ALA A 1 450 ? -5.827 -12.904 -2.390 1.00 98.69 450 ALA A O 1
ATOM 3490 N N . ALA A 1 451 ? -7.519 -13.606 -3.690 1.00 98.56 451 ALA A N 1
ATOM 3491 C CA . ALA A 1 451 ? -6.733 -14.603 -4.413 1.00 98.56 451 ALA A CA 1
ATOM 3492 C C . ALA A 1 451 ? -5.645 -13.966 -5.292 1.00 98.56 451 ALA A C 1
ATOM 3494 O O . ALA A 1 451 ? -4.511 -14.441 -5.288 1.00 98.56 451 ALA A O 1
ATOM 3495 N N . TYR A 1 452 ? -5.971 -12.886 -6.010 1.00 98.44 452 TYR A N 1
ATOM 3496 C CA . TYR A 1 452 ? -5.018 -12.155 -6.847 1.00 98.44 452 TYR A CA 1
ATOM 3497 C C . TYR A 1 452 ? -3.857 -11.583 -6.028 1.00 98.44 452 TYR A C 1
ATOM 3499 O O . TYR A 1 452 ? -2.694 -11.778 -6.379 1.00 98.44 452 TYR A O 1
ATOM 3507 N N . VAL A 1 453 ? -4.163 -10.924 -4.906 1.00 98.44 453 VAL A N 1
ATOM 3508 C CA . VAL A 1 453 ? -3.134 -10.359 -4.025 1.00 98.44 453 VAL A CA 1
ATOM 3509 C C . VAL A 1 453 ? -2.258 -11.453 -3.424 1.00 98.44 453 VAL A C 1
ATOM 3511 O O . VAL A 1 453 ? -1.037 -11.320 -3.425 1.00 98.44 453 VAL A O 1
ATOM 3514 N N . LEU A 1 454 ? -2.845 -12.564 -2.973 1.00 98.25 454 LEU A N 1
ATOM 3515 C CA . LEU A 1 454 ? -2.069 -13.701 -2.481 1.00 98.25 454 LEU A CA 1
ATOM 3516 C C . LEU A 1 454 ? -1.128 -14.275 -3.555 1.00 98.25 454 LEU A C 1
ATOM 3518 O O . LEU A 1 454 ? 0.020 -14.590 -3.248 1.00 98.25 454 LEU A O 1
ATOM 3522 N N . GLU A 1 455 ? -1.594 -14.409 -4.797 1.00 96.88 455 GLU A N 1
ATOM 3523 C CA . GLU A 1 455 ? -0.781 -14.899 -5.918 1.00 96.88 455 GLU A CA 1
ATOM 3524 C C . GLU A 1 455 ? 0.397 -13.966 -6.222 1.00 96.88 455 GLU A C 1
ATOM 3526 O O . GLU A 1 455 ? 1.520 -14.438 -6.400 1.00 96.88 455 GLU A O 1
ATOM 3531 N N . PHE A 1 456 ? 0.166 -12.650 -6.232 1.00 96.94 456 PHE A N 1
ATOM 3532 C CA . PHE A 1 456 ? 1.226 -11.661 -6.422 1.00 96.94 456 PHE A CA 1
ATOM 3533 C C . PHE A 1 456 ? 2.273 -11.754 -5.303 1.00 96.94 456 PHE A C 1
ATOM 3535 O O . PHE A 1 456 ? 3.452 -11.984 -5.565 1.00 96.94 456 PHE A O 1
ATOM 3542 N N . LEU A 1 457 ? 1.838 -11.657 -4.042 1.00 97.19 457 LEU A N 1
ATOM 3543 C CA . LEU A 1 457 ? 2.742 -11.653 -2.888 1.00 97.19 457 LEU A CA 1
ATOM 3544 C C . LEU A 1 457 ? 3.514 -12.972 -2.762 1.00 97.19 457 LEU A C 1
ATOM 3546 O O . LEU A 1 457 ? 4.685 -12.972 -2.397 1.00 97.19 457 LEU A O 1
ATOM 3550 N N . GLY A 1 458 ? 2.885 -14.103 -3.090 1.00 95.31 458 GLY A N 1
ATOM 3551 C CA . GLY A 1 458 ? 3.533 -15.415 -3.082 1.00 95.31 458 GLY A CA 1
ATOM 3552 C C . GLY A 1 458 ? 4.660 -15.570 -4.113 1.00 95.31 458 GLY A C 1
ATOM 3553 O O . GLY A 1 458 ? 5.502 -16.466 -3.964 1.00 95.31 458 GLY A O 1
ATOM 3554 N N . ARG A 1 459 ? 4.681 -14.713 -5.143 1.00 90.94 459 ARG A N 1
ATOM 3555 C CA . ARG A 1 459 ? 5.615 -14.762 -6.278 1.00 90.94 459 ARG A CA 1
ATOM 3556 C C . ARG A 1 459 ? 6.621 -13.624 -6.336 1.00 90.94 459 ARG A C 1
ATOM 3558 O O . ARG A 1 459 ? 7.593 -13.776 -7.073 1.00 90.94 459 ARG A O 1
ATOM 3565 N N . GLU A 1 460 ? 6.387 -12.547 -5.594 1.00 92.44 460 GLU A N 1
ATOM 3566 C CA . GLU A 1 460 ? 7.276 -11.387 -5.520 1.00 92.44 460 GLU A CA 1
ATOM 3567 C C . GLU A 1 460 ? 8.741 -11.811 -5.321 1.00 92.44 460 GLU A C 1
ATOM 3569 O O . GLU A 1 460 ? 9.025 -12.817 -4.659 1.00 92.44 460 GLU A O 1
ATOM 3574 N N . ASP A 1 461 ? 9.678 -11.094 -5.945 1.00 89.44 461 ASP A N 1
ATOM 3575 C CA . ASP A 1 461 ? 11.073 -11.530 -5.977 1.00 89.44 461 ASP A CA 1
ATOM 3576 C C . ASP A 1 461 ? 11.775 -11.332 -4.637 1.00 89.44 461 ASP A C 1
ATOM 3578 O O . ASP A 1 461 ? 12.381 -12.276 -4.113 1.00 89.44 461 ASP A O 1
ATOM 3582 N N . ASP A 1 462 ? 11.615 -10.140 -4.066 1.00 91.50 462 ASP A N 1
ATOM 3583 C CA . ASP A 1 462 ? 12.034 -9.802 -2.711 1.00 91.50 462 ASP A CA 1
ATOM 3584 C C . ASP A 1 462 ? 10.899 -9.085 -1.976 1.00 91.50 462 ASP A C 1
ATOM 3586 O O . ASP A 1 462 ? 10.846 -7.859 -1.859 1.00 91.50 462 ASP A O 1
ATOM 3590 N N . LEU A 1 463 ? 9.968 -9.884 -1.456 1.00 93.44 463 LEU A N 1
ATOM 3591 C CA . LEU A 1 463 ? 8.808 -9.389 -0.734 1.00 93.44 463 LEU A CA 1
ATOM 3592 C C . LEU A 1 463 ? 9.192 -8.559 0.493 1.00 93.44 463 LEU A C 1
ATOM 3594 O O . LEU A 1 463 ? 8.512 -7.584 0.801 1.00 93.44 463 LEU A O 1
ATOM 3598 N N . LYS A 1 464 ? 10.274 -8.906 1.201 1.00 91.62 464 LYS A N 1
ATOM 3599 C CA . LYS A 1 464 ? 10.680 -8.149 2.389 1.00 91.62 464 LYS A CA 1
ATOM 3600 C C . LYS A 1 464 ? 11.176 -6.759 2.000 1.00 91.62 464 LYS A C 1
ATOM 3602 O O . LYS A 1 464 ? 10.721 -5.796 2.609 1.00 91.62 464 LYS A O 1
ATOM 3607 N N . ALA A 1 465 ? 12.046 -6.646 0.996 1.00 87.56 465 ALA A N 1
ATOM 3608 C CA . ALA A 1 465 ? 12.501 -5.348 0.498 1.00 87.56 465 ALA A CA 1
ATOM 3609 C C . ALA A 1 465 ? 11.354 -4.541 -0.130 1.00 87.56 465 ALA A C 1
ATOM 3611 O O . ALA A 1 465 ? 11.273 -3.324 0.044 1.00 87.56 465 ALA A O 1
ATOM 3612 N N . TRP A 1 466 ? 10.421 -5.214 -0.811 1.00 88.44 466 TRP A N 1
ATOM 3613 C CA . TRP A 1 466 ? 9.238 -4.566 -1.363 1.00 88.44 466 TRP A CA 1
ATOM 3614 C C . TRP A 1 466 ? 8.340 -3.986 -0.262 1.00 88.44 466 TRP A C 1
ATOM 3616 O O . TRP A 1 466 ? 7.907 -2.844 -0.379 1.00 88.44 466 TRP A O 1
ATOM 3626 N N . LEU A 1 467 ? 8.087 -4.709 0.829 1.00 89.81 467 LEU A N 1
ATOM 3627 C CA . LEU A 1 467 ? 7.235 -4.238 1.930 1.00 89.81 467 LEU A CA 1
ATOM 3628 C C . LEU A 1 467 ? 7.921 -3.222 2.845 1.00 89.81 467 LEU A C 1
ATOM 3630 O O . LEU A 1 467 ? 7.296 -2.247 3.259 1.00 89.81 467 LEU A O 1
ATOM 3634 N N . TYR A 1 468 ? 9.189 -3.472 3.160 1.00 86.38 468 TYR A N 1
ATOM 3635 C CA . TYR A 1 468 ? 9.999 -2.721 4.114 1.00 86.38 468 TYR A CA 1
ATOM 3636 C C . TYR A 1 468 ? 11.232 -2.160 3.398 1.00 86.38 468 TYR A C 1
ATOM 3638 O O . TYR A 1 468 ? 12.354 -2.598 3.679 1.00 86.38 468 TYR A O 1
ATOM 3646 N N . PRO A 1 469 ? 11.054 -1.224 2.446 1.00 68.44 469 PRO A N 1
ATOM 3647 C CA . PRO A 1 469 ? 12.193 -0.542 1.853 1.00 68.44 469 PRO A CA 1
ATOM 3648 C C . PRO A 1 469 ? 12.987 0.124 2.981 1.00 68.44 469 PRO A C 1
ATOM 3650 O O . PRO A 1 469 ? 12.395 0.632 3.936 1.00 68.44 469 PRO A O 1
ATOM 3653 N N . SER A 1 470 ? 14.317 0.059 2.905 1.00 52.28 470 SER A N 1
ATOM 3654 C CA . SER A 1 470 ? 15.219 0.588 3.928 1.00 52.28 470 SER A CA 1
ATOM 3655 C C . SER A 1 470 ? 14.812 2.005 4.322 1.00 52.28 470 SER A C 1
ATOM 3657 O O . SER A 1 470 ? 14.838 2.931 3.513 1.00 52.28 470 SER A O 1
ATOM 3659 N N . ILE A 1 471 ? 14.402 2.147 5.581 1.00 44.19 471 ILE A N 1
ATOM 3660 C CA . ILE A 1 471 ? 14.020 3.414 6.192 1.00 44.19 471 ILE A CA 1
ATOM 3661 C C . ILE A 1 471 ? 15.310 4.167 6.519 1.00 44.19 471 ILE A C 1
ATOM 3663 O O . ILE A 1 471 ? 15.751 4.195 7.662 1.00 44.19 471 ILE A O 1
ATOM 3667 N N . GLU A 1 472 ? 15.928 4.773 5.512 1.00 39.44 472 GLU A N 1
ATOM 3668 C CA . GLU A 1 472 ? 16.677 6.024 5.717 1.00 39.44 472 GLU A CA 1
ATOM 3669 C C . GLU A 1 472 ? 15.781 7.248 5.468 1.00 39.44 472 GLU A C 1
ATOM 3671 O O . GLU A 1 472 ? 16.202 8.388 5.602 1.00 39.44 472 GLU A O 1
ATOM 3676 N N . ILE A 1 473 ? 14.485 7.017 5.231 1.00 40.78 473 ILE A N 1
ATOM 3677 C CA . ILE A 1 473 ? 13.467 8.043 5.018 1.00 40.78 473 ILE A CA 1
ATOM 3678 C C . ILE A 1 473 ? 12.365 7.846 6.064 1.00 40.78 473 ILE A C 1
ATOM 3680 O O . ILE A 1 473 ? 11.372 7.192 5.765 1.00 40.78 473 ILE A O 1
ATOM 3684 N N . GLN A 1 474 ? 12.556 8.336 7.302 1.00 38.16 474 GLN A N 1
ATOM 3685 C CA . GLN A 1 474 ? 11.474 8.704 8.254 1.00 38.16 474 GLN A CA 1
ATOM 3686 C C . GLN A 1 474 ? 11.982 9.188 9.636 1.00 38.16 474 GLN A C 1
ATOM 3688 O O . GLN A 1 474 ? 11.569 8.714 10.694 1.00 38.16 474 GLN A O 1
ATOM 3693 N N . ARG A 1 475 ? 12.840 10.214 9.654 1.00 32.88 475 ARG A N 1
ATOM 3694 C CA . ARG A 1 475 ? 12.968 11.130 10.806 1.00 32.88 475 ARG A CA 1
ATOM 3695 C C . ARG A 1 475 ? 13.035 12.585 10.338 1.00 32.88 475 ARG A C 1
ATOM 3697 O O . ARG A 1 475 ? 13.985 13.297 10.616 1.00 32.88 475 ARG A O 1
ATOM 3704 N N . PHE A 1 476 ? 11.972 13.045 9.686 1.00 35.62 476 PHE A N 1
ATOM 3705 C CA . PHE A 1 476 ? 11.606 14.460 9.756 1.00 35.62 476 PHE A CA 1
ATOM 3706 C C . PHE A 1 476 ? 10.688 14.641 10.967 1.00 35.62 476 PHE A C 1
ATOM 3708 O O . PHE A 1 476 ? 9.467 14.660 10.852 1.00 35.62 476 PHE A O 1
ATOM 3715 N N . THR A 1 477 ? 11.277 14.699 12.161 1.00 35.50 477 THR A N 1
ATOM 3716 C CA . THR A 1 477 ? 10.636 15.407 13.272 1.00 35.50 477 THR A CA 1
ATOM 3717 C C . THR A 1 477 ? 10.967 16.888 13.118 1.00 35.50 477 THR A C 1
ATOM 3719 O O . THR A 1 477 ? 12.044 17.234 12.637 1.00 35.50 477 THR A O 1
ATOM 3722 N N . GLU A 1 478 ? 10.071 17.769 13.560 1.00 34.50 478 GLU A N 1
ATOM 3723 C CA . GLU A 1 478 ? 10.229 19.237 13.615 1.00 34.50 478 GLU A CA 1
ATOM 3724 C C . GLU A 1 478 ? 11.552 19.720 14.261 1.00 34.50 478 GLU A C 1
ATOM 3726 O O . GLU A 1 478 ? 11.904 20.894 14.164 1.00 34.50 478 GLU A O 1
ATOM 3731 N N . SER A 1 479 ? 12.315 18.816 14.886 1.00 37.88 479 SER A N 1
ATOM 3732 C CA . SER A 1 479 ? 13.708 19.019 15.297 1.00 37.88 479 SER A CA 1
ATOM 3733 C C . SER A 1 479 ? 14.627 19.311 14.114 1.00 37.88 479 SER A C 1
ATOM 3735 O O . SER A 1 479 ? 15.364 20.281 14.177 1.00 37.88 479 SER A O 1
ATOM 3737 N N . ALA A 1 480 ? 14.559 18.540 13.022 1.00 34.78 480 ALA A N 1
ATOM 3738 C CA . ALA A 1 480 ? 15.487 18.679 11.899 1.00 34.78 480 ALA A CA 1
ATOM 3739 C C . ALA A 1 480 ? 15.291 20.007 11.156 1.00 34.78 480 ALA A C 1
ATOM 3741 O O . ALA A 1 480 ? 16.265 20.655 10.813 1.00 34.78 480 ALA A O 1
ATOM 3742 N N . VAL A 1 481 ? 14.051 20.483 11.004 1.00 40.25 481 VAL A N 1
ATOM 3743 C CA . VAL A 1 481 ? 13.778 21.806 10.410 1.00 40.25 481 VAL A CA 1
ATOM 3744 C C . VAL A 1 481 ? 14.314 22.933 11.304 1.00 40.25 481 VAL A C 1
ATOM 3746 O O . VAL A 1 481 ? 14.875 23.905 10.804 1.00 40.25 481 VAL A O 1
ATOM 3749 N N . ASN A 1 482 ? 14.214 22.788 12.629 1.00 37.97 482 ASN A N 1
ATOM 3750 C CA . ASN A 1 482 ? 14.777 23.753 13.576 1.00 37.97 482 ASN A CA 1
ATOM 3751 C C . ASN A 1 482 ? 16.306 23.659 13.709 1.00 37.97 482 ASN A C 1
ATOM 3753 O O . ASN A 1 482 ? 16.947 24.670 13.994 1.00 37.97 482 ASN A O 1
ATOM 3757 N N . ASP A 1 483 ? 16.895 22.485 13.488 1.00 37.06 483 ASP A N 1
ATOM 3758 C CA . ASP A 1 483 ? 18.343 22.280 13.498 1.00 37.06 483 ASP A CA 1
ATOM 3759 C C . ASP A 1 483 ? 18.972 22.740 12.169 1.00 37.06 483 ASP A C 1
ATOM 3761 O O . ASP A 1 483 ? 20.001 23.408 12.193 1.00 37.06 483 ASP A O 1
ATOM 3765 N N . SER A 1 484 ? 18.307 22.550 11.023 1.00 37.97 484 SER A N 1
ATOM 3766 C CA . SER A 1 484 ? 18.693 23.140 9.731 1.00 37.97 484 SER A CA 1
ATOM 3767 C C . SER A 1 484 ? 18.595 24.669 9.739 1.00 37.97 484 SER A C 1
ATOM 3769 O O . SER A 1 484 ? 19.466 25.339 9.192 1.00 37.97 484 SER A O 1
ATOM 3771 N N . LEU A 1 485 ? 17.602 25.244 10.430 1.00 37.66 485 LEU A N 1
ATOM 3772 C CA . LEU A 1 485 ? 17.521 26.694 10.658 1.00 37.66 485 LEU A CA 1
ATOM 3773 C C . LEU A 1 485 ? 18.586 27.211 11.644 1.00 37.66 485 LEU A C 1
ATOM 3775 O O . LEU A 1 485 ? 18.930 28.390 11.595 1.00 37.66 485 LEU A O 1
ATOM 3779 N N . LYS A 1 486 ? 19.137 26.354 12.514 1.00 34.69 486 LYS A N 1
ATOM 3780 C CA . LYS A 1 486 ? 20.270 26.690 13.399 1.00 34.69 486 LYS A CA 1
ATOM 3781 C C . LYS A 1 486 ? 21.636 26.534 12.730 1.00 34.69 486 LYS A C 1
ATOM 3783 O O . LYS A 1 486 ? 22.575 27.207 13.140 1.00 34.69 486 LYS A O 1
ATOM 3788 N N . ILE A 1 487 ? 21.765 25.687 11.709 1.00 37.56 487 ILE A N 1
ATOM 3789 C CA . ILE A 1 487 ? 23.007 25.565 10.923 1.00 37.56 487 ILE A CA 1
ATOM 3790 C C . ILE A 1 487 ? 23.211 26.794 10.020 1.00 37.56 487 ILE A C 1
ATOM 3792 O O . ILE A 1 487 ? 24.343 27.142 9.714 1.00 37.56 487 ILE A O 1
ATOM 3796 N N . MET A 1 488 ? 22.155 27.556 9.715 1.00 39.47 488 MET A N 1
ATOM 3797 C CA . MET A 1 488 ? 22.277 28.863 9.048 1.00 39.47 488 MET A CA 1
ATOM 3798 C C . MET A 1 488 ? 22.939 29.957 9.909 1.00 39.47 488 MET A C 1
ATOM 3800 O O . MET A 1 488 ? 23.035 31.097 9.457 1.00 39.47 488 MET A O 1
ATOM 3804 N N . SER A 1 489 ? 23.350 29.665 11.151 1.00 37.16 489 SER A N 1
ATOM 3805 C CA . SER A 1 489 ? 23.883 30.680 12.066 1.00 37.16 489 SER A CA 1
ATOM 3806 C C . SER A 1 489 ? 25.293 30.431 12.595 1.00 37.16 489 SER A C 1
ATOM 3808 O O . SER A 1 489 ? 25.662 31.126 13.534 1.00 37.16 489 SER A O 1
ATOM 3810 N N . ASN A 1 490 ? 26.075 29.491 12.056 1.00 34.31 490 ASN A N 1
ATOM 3811 C CA . ASN A 1 490 ? 27.481 29.344 12.451 1.00 34.31 490 ASN A CA 1
ATOM 3812 C C . ASN A 1 490 ? 28.367 29.049 11.230 1.00 34.31 490 ASN A C 1
ATOM 3814 O O . ASN A 1 490 ? 28.392 27.919 10.759 1.00 34.31 490 ASN A O 1
ATOM 3818 N N . ASP A 1 491 ? 29.029 30.108 10.755 1.00 44.50 491 ASP A N 1
ATOM 3819 C CA . ASP A 1 491 ? 30.281 30.188 9.986 1.00 44.50 491 ASP A CA 1
ATOM 3820 C C . ASP A 1 491 ? 30.735 28.939 9.198 1.00 44.50 491 ASP A C 1
ATOM 3822 O O . ASP A 1 491 ? 31.317 28.024 9.775 1.00 44.50 491 ASP A O 1
ATOM 3826 N N . ASP A 1 492 ? 30.520 28.953 7.873 1.00 38.88 492 ASP A N 1
ATOM 3827 C CA . ASP A 1 492 ? 31.578 28.821 6.848 1.00 38.88 492 ASP A CA 1
ATOM 3828 C C . ASP A 1 492 ? 31.008 29.124 5.435 1.00 38.88 492 ASP A C 1
ATOM 3830 O O . ASP A 1 492 ? 29.926 28.669 5.061 1.00 38.88 492 ASP A O 1
ATOM 3834 N N . ASP A 1 493 ? 31.738 29.937 4.664 1.00 52.22 493 ASP A N 1
ATOM 3835 C CA . ASP A 1 493 ? 31.441 30.449 3.313 1.00 52.22 493 ASP A CA 1
ATOM 3836 C C . ASP A 1 493 ? 31.436 29.353 2.207 1.00 52.22 493 ASP A C 1
ATOM 3838 O O . ASP A 1 493 ? 32.259 29.401 1.290 1.00 52.22 493 ASP A O 1
ATOM 3842 N N . ASP A 1 494 ? 30.543 28.353 2.247 1.00 64.81 494 ASP A N 1
ATOM 3843 C CA . ASP A 1 494 ? 30.372 27.408 1.121 1.00 64.81 494 ASP A CA 1
ATOM 3844 C C . ASP A 1 494 ? 29.136 27.740 0.259 1.00 64.81 494 ASP A C 1
ATOM 3846 O O . ASP A 1 494 ? 28.030 27.230 0.468 1.00 64.81 494 ASP A O 1
ATOM 3850 N N . ASP A 1 495 ? 29.346 28.588 -0.758 1.00 71.56 495 ASP A N 1
ATOM 3851 C CA . ASP A 1 495 ? 28.347 28.968 -1.770 1.00 71.56 495 ASP A CA 1
ATOM 3852 C C . ASP A 1 495 ? 27.826 27.762 -2.603 1.00 71.56 495 ASP A C 1
ATOM 3854 O O . ASP A 1 495 ? 26.918 27.942 -3.425 1.00 71.56 495 ASP A O 1
ATOM 3858 N N . ASP A 1 496 ? 28.396 26.554 -2.463 1.00 81.88 496 ASP A N 1
ATOM 3859 C CA . ASP A 1 496 ? 27.981 25.336 -3.179 1.00 81.88 496 ASP A CA 1
ATOM 3860 C C . ASP A 1 496 ? 27.018 24.444 -2.376 1.00 81.88 496 ASP A C 1
ATOM 3862 O O . ASP A 1 496 ? 26.307 23.625 -2.970 1.00 81.88 496 ASP A O 1
ATOM 3866 N N . TYR A 1 497 ? 26.941 24.605 -1.050 1.00 81.69 497 TYR A N 1
ATOM 3867 C CA . TYR A 1 497 ? 26.189 23.713 -0.154 1.00 81.69 497 TYR A CA 1
ATOM 3868 C C . TYR A 1 497 ? 24.719 23.473 -0.565 1.00 81.69 497 TYR A C 1
ATOM 3870 O O . TYR A 1 497 ? 24.294 22.314 -0.604 1.00 81.69 497 TYR A O 1
ATOM 3878 N N . PRO A 1 498 ? 23.925 24.488 -0.976 1.00 84.88 498 PRO A N 1
ATOM 3879 C CA . PRO A 1 498 ? 22.542 24.259 -1.406 1.00 84.88 498 PRO A CA 1
ATOM 3880 C C . PRO A 1 498 ? 22.420 23.314 -2.610 1.00 84.88 498 PRO A C 1
ATOM 3882 O O . PRO A 1 498 ? 21.470 22.536 -2.698 1.00 84.88 498 PRO A O 1
ATOM 3885 N N . PHE A 1 499 ? 23.384 23.354 -3.534 1.00 86.75 499 PHE A N 1
ATOM 3886 C CA . PHE A 1 499 ? 23.400 22.491 -4.717 1.00 86.75 499 PHE A CA 1
ATOM 3887 C C . PHE A 1 499 ? 23.842 21.067 -4.372 1.00 86.75 499 PHE A C 1
ATOM 3889 O O . PHE A 1 499 ? 23.347 20.106 -4.972 1.00 86.75 499 PHE A O 1
ATOM 3896 N N . GLN A 1 500 ? 24.723 20.922 -3.377 1.00 85.75 500 GLN A N 1
ATOM 3897 C CA . GLN A 1 500 ? 25.118 19.621 -2.832 1.00 85.75 500 GLN A CA 1
ATOM 3898 C C . GLN A 1 500 ? 23.906 18.933 -2.194 1.00 85.75 500 GLN A C 1
ATOM 3900 O O . GLN A 1 500 ? 23.580 17.806 -2.576 1.00 85.75 500 GLN A O 1
ATOM 3905 N N . CYS A 1 501 ? 23.180 19.640 -1.316 1.00 83.25 501 CYS A N 1
ATOM 3906 C CA . CYS A 1 501 ? 21.941 19.144 -0.712 1.00 83.25 501 CYS A CA 1
ATOM 3907 C C . CYS A 1 501 ? 20.911 18.768 -1.776 1.00 83.25 501 CYS A C 1
ATOM 3909 O O . CYS A 1 501 ? 20.383 17.663 -1.742 1.00 83.25 501 CYS A O 1
ATOM 3911 N N . LEU A 1 502 ? 20.679 19.632 -2.768 1.00 85.56 502 LEU A N 1
ATOM 3912 C CA . LEU A 1 502 ? 19.709 19.372 -3.833 1.00 85.56 502 LEU A CA 1
ATOM 3913 C C . LEU A 1 502 ? 20.024 18.090 -4.618 1.00 85.56 502 LEU A C 1
ATOM 3915 O O . LEU A 1 502 ? 19.130 17.294 -4.895 1.00 85.56 502 LEU A O 1
ATOM 3919 N N . SER A 1 503 ? 21.297 17.873 -4.952 1.00 83.06 503 SER A N 1
ATOM 3920 C CA . SER A 1 503 ? 21.739 16.690 -5.706 1.00 83.06 503 SER A CA 1
ATOM 3921 C C . SER A 1 503 ? 21.701 15.426 -4.845 1.00 83.06 503 SER A C 1
ATOM 3923 O O . SER A 1 503 ? 21.403 14.335 -5.330 1.00 83.06 503 SER A O 1
ATOM 3925 N N . GLN A 1 504 ? 21.991 15.541 -3.547 1.00 81.94 504 GLN A N 1
ATOM 3926 C CA . GLN A 1 504 ? 21.865 14.435 -2.603 1.00 81.94 504 GLN A CA 1
ATOM 3927 C C . GLN A 1 504 ? 20.398 14.052 -2.371 1.00 81.94 504 GLN A C 1
ATOM 3929 O O . GLN A 1 504 ? 20.044 12.891 -2.558 1.00 81.94 504 GLN A O 1
ATOM 3934 N N . GLU A 1 505 ? 19.532 15.015 -2.065 1.00 82.38 505 GLU A N 1
ATOM 3935 C CA . GLU A 1 505 ? 18.106 14.777 -1.835 1.00 82.38 505 GLU A CA 1
ATOM 3936 C C . GLU A 1 505 ? 17.415 14.217 -3.081 1.00 82.38 505 GLU A C 1
ATOM 3938 O O . GLU A 1 505 ? 16.633 13.274 -2.979 1.00 82.38 505 GLU A O 1
ATOM 3943 N N . ALA A 1 506 ? 17.729 14.724 -4.279 1.00 82.12 506 ALA A N 1
ATOM 3944 C CA . ALA A 1 506 ? 17.186 14.173 -5.520 1.00 82.12 506 ALA A CA 1
ATOM 3945 C C . ALA A 1 506 ? 17.536 12.679 -5.688 1.00 82.12 506 ALA A C 1
ATOM 3947 O O . ALA A 1 506 ? 16.666 11.876 -6.050 1.00 82.12 506 ALA A O 1
ATOM 3948 N N . ARG A 1 507 ? 18.785 12.301 -5.371 1.00 79.25 507 ARG A N 1
ATOM 3949 C CA . ARG A 1 507 ? 19.275 10.910 -5.381 1.00 79.25 507 ARG A CA 1
ATOM 3950 C C . ARG A 1 507 ? 18.602 10.032 -4.331 1.00 79.25 507 ARG A C 1
ATOM 3952 O O . ARG A 1 507 ? 18.276 8.889 -4.622 1.00 79.25 507 ARG A O 1
ATOM 3959 N N . GLU A 1 508 ? 18.383 10.548 -3.130 1.00 76.69 508 GLU A N 1
ATOM 3960 C CA . GLU A 1 508 ? 17.785 9.776 -2.037 1.00 76.69 508 GLU A CA 1
ATOM 3961 C C . GLU A 1 508 ? 16.260 9.627 -2.180 1.00 76.69 508 GLU A C 1
ATOM 3963 O O . GLU A 1 508 ? 15.697 8.613 -1.768 1.00 76.69 508 GLU A O 1
ATOM 3968 N N . LEU A 1 509 ? 15.579 10.612 -2.776 1.00 73.50 509 LEU A N 1
ATOM 3969 C CA . LEU A 1 509 ? 14.114 10.675 -2.793 1.00 73.50 509 LEU A CA 1
ATOM 3970 C C . LEU A 1 509 ? 13.459 10.020 -4.012 1.00 73.50 509 LEU A C 1
ATOM 3972 O O . LEU A 1 509 ? 12.405 9.395 -3.857 1.00 73.50 509 LEU A O 1
ATOM 3976 N N . TYR A 1 510 ? 13.998 10.201 -5.225 1.00 73.62 510 TYR A N 1
ATOM 3977 C CA . TYR A 1 510 ? 13.292 9.744 -6.435 1.00 73.62 510 TYR A CA 1
ATOM 3978 C C . TYR A 1 510 ? 14.168 9.226 -7.581 1.00 73.62 510 TYR A C 1
ATOM 3980 O O . TYR A 1 510 ? 13.662 8.453 -8.404 1.00 73.62 510 TYR A O 1
ATOM 3988 N N . LEU A 1 511 ? 15.444 9.614 -7.652 1.00 76.25 511 LEU A N 1
ATOM 3989 C CA . LEU A 1 511 ? 16.356 9.129 -8.685 1.00 76.25 511 LEU A CA 1
ATOM 3990 C C . LEU A 1 511 ? 16.917 7.759 -8.293 1.00 76.25 511 LEU A C 1
ATOM 3992 O O . LEU A 1 511 ? 17.563 7.594 -7.265 1.00 76.25 511 LEU A O 1
ATOM 3996 N N . GLU A 1 512 ? 16.669 6.754 -9.125 1.00 76.31 512 GLU A N 1
ATOM 3997 C CA . GLU A 1 512 ? 17.186 5.403 -8.900 1.00 76.31 512 GLU A CA 1
ATOM 3998 C C . GLU A 1 512 ? 18.663 5.315 -9.298 1.00 76.31 512 GLU A C 1
ATOM 4000 O O . GLU A 1 512 ? 19.096 6.004 -10.211 1.00 76.31 512 GLU A O 1
ATOM 4005 N N . SER A 1 513 ? 19.437 4.421 -8.676 1.00 77.12 513 SER A N 1
ATOM 4006 C CA . SER A 1 513 ? 20.833 4.167 -9.078 1.00 77.12 513 SER A CA 1
ATOM 4007 C C . SER A 1 513 ? 20.960 3.383 -10.391 1.00 77.12 513 SER A C 1
ATOM 4009 O O . SER A 1 513 ? 22.042 3.309 -10.969 1.00 77.12 513 SER A O 1
ATOM 4011 N N . HIS A 1 514 ? 19.865 2.779 -10.855 1.00 83.81 514 HIS A N 1
ATOM 4012 C CA . HIS A 1 514 ? 19.788 1.981 -12.074 1.00 83.81 514 HIS A CA 1
ATOM 4013 C C . HIS A 1 514 ? 18.437 2.218 -12.746 1.00 83.81 514 HIS A C 1
ATOM 4015 O O . HIS A 1 514 ? 17.434 2.405 -12.061 1.00 83.81 514 HIS A O 1
ATOM 4021 N N . ILE A 1 515 ? 18.389 2.166 -14.080 1.00 90.62 515 ILE A N 1
ATOM 4022 C CA . ILE A 1 515 ? 17.125 2.334 -14.799 1.00 90.62 515 ILE A CA 1
ATOM 4023 C C . ILE A 1 515 ? 16.254 1.074 -14.717 1.00 90.62 515 ILE A C 1
ATOM 4025 O O . ILE A 1 515 ? 16.702 -0.045 -14.990 1.00 90.62 515 ILE A O 1
ATOM 4029 N N . SER A 1 516 ? 14.982 1.273 -14.385 1.00 91.56 516 SER A N 1
ATOM 4030 C CA . SER A 1 516 ? 13.971 0.218 -14.378 1.00 91.56 516 SER A CA 1
ATOM 4031 C C . SER A 1 516 ? 13.614 -0.250 -15.801 1.00 91.56 516 SER A C 1
ATOM 4033 O O . SER A 1 516 ? 13.491 0.559 -16.724 1.00 91.56 516 SER A O 1
ATOM 4035 N N . ARG A 1 517 ? 13.398 -1.564 -15.968 1.00 96.25 517 ARG A N 1
ATOM 4036 C CA . ARG A 1 517 ? 12.833 -2.191 -17.179 1.00 96.25 517 ARG A CA 1
ATOM 4037 C C . ARG A 1 517 ? 11.441 -2.731 -16.869 1.00 96.25 517 ARG A C 1
ATOM 4039 O O . ARG A 1 517 ? 11.297 -3.557 -15.972 1.00 96.25 517 ARG A O 1
ATOM 4046 N N . ILE A 1 518 ? 10.429 -2.290 -17.609 1.00 96.06 518 ILE A N 1
ATOM 4047 C CA . ILE A 1 518 ? 9.025 -2.667 -17.397 1.00 96.06 518 ILE A CA 1
ATOM 4048 C C . ILE A 1 518 ? 8.383 -3.194 -18.680 1.00 96.06 518 ILE A C 1
ATOM 4050 O O . ILE A 1 518 ? 8.888 -2.978 -19.777 1.00 96.06 518 ILE A O 1
ATOM 4054 N N . ARG A 1 519 ? 7.233 -3.864 -18.560 1.00 96.12 519 ARG A N 1
ATOM 4055 C CA . ARG A 1 519 ? 6.328 -4.097 -19.699 1.00 96.12 519 ARG A CA 1
ATOM 4056 C C . ARG A 1 519 ? 5.472 -2.860 -19.955 1.00 96.12 519 ARG A C 1
ATOM 4058 O O . ARG A 1 519 ? 5.387 -1.999 -19.085 1.00 96.12 519 ARG A O 1
ATOM 4065 N N . ILE A 1 520 ? 4.839 -2.799 -21.130 1.00 94.81 520 ILE A N 1
ATOM 4066 C CA . ILE A 1 520 ? 3.955 -1.691 -21.528 1.00 94.81 520 ILE A CA 1
ATOM 4067 C C . ILE A 1 520 ? 2.965 -1.367 -20.387 1.00 94.81 520 ILE A C 1
ATOM 4069 O O . ILE A 1 520 ? 2.123 -2.212 -20.062 1.00 94.81 520 ILE A O 1
ATOM 4073 N N . PRO A 1 521 ? 3.063 -0.182 -19.757 1.00 92.56 521 PRO A N 1
ATOM 4074 C CA . PRO A 1 521 ? 2.125 0.250 -18.726 1.00 92.56 521 PRO A CA 1
ATOM 4075 C C . PRO A 1 521 ? 0.809 0.744 -19.345 1.00 92.56 521 PRO A C 1
ATOM 4077 O O . PRO A 1 521 ? 0.735 1.053 -20.532 1.00 92.56 521 PRO A O 1
ATOM 4080 N N . SER A 1 522 ? -0.238 0.887 -18.525 1.00 95.50 522 SER A N 1
ATOM 4081 C CA . SER A 1 522 ? -1.400 1.685 -18.951 1.00 95.50 522 SER A CA 1
ATOM 4082 C C . SER A 1 522 ? -1.005 3.164 -19.115 1.00 95.50 522 SER A C 1
ATOM 4084 O O . SER A 1 522 ? -0.121 3.619 -18.379 1.00 95.50 522 SER A O 1
ATOM 4086 N N . PRO A 1 523 ? -1.674 3.938 -19.990 1.00 96.38 523 PRO A N 1
ATOM 4087 C CA . PRO A 1 523 ? -1.383 5.360 -20.201 1.00 96.38 523 PRO A CA 1
ATOM 4088 C C . PRO A 1 523 ? -1.347 6.184 -18.905 1.00 96.38 523 PRO A C 1
ATOM 4090 O O . PRO A 1 523 ? -0.405 6.934 -18.664 1.00 96.38 523 PRO A O 1
ATOM 4093 N N . LEU A 1 524 ? -2.316 5.970 -18.006 1.00 92.50 524 LEU A N 1
ATOM 4094 C CA . LEU A 1 524 ? -2.373 6.652 -16.708 1.00 92.50 524 LEU A CA 1
ATOM 4095 C C . LEU A 1 524 ? -1.192 6.287 -15.797 1.00 92.50 524 LEU A C 1
ATOM 4097 O O . LEU A 1 524 ? -0.651 7.152 -15.113 1.00 92.50 524 LEU A O 1
ATOM 4101 N N . VAL A 1 525 ? -0.795 5.011 -15.773 1.00 92.75 525 VAL A N 1
ATOM 4102 C CA . VAL A 1 525 ? 0.363 4.554 -14.985 1.00 92.75 525 VAL A CA 1
ATOM 4103 C C . VAL A 1 525 ? 1.648 5.153 -15.546 1.00 92.75 525 VAL A C 1
ATOM 4105 O O . VAL A 1 525 ? 2.454 5.665 -14.774 1.00 92.75 525 VAL A O 1
ATOM 4108 N N . PHE A 1 526 ? 1.813 5.155 -16.873 1.00 96.56 526 PHE A N 1
ATOM 4109 C CA . PHE A 1 526 ? 2.951 5.796 -17.525 1.00 96.56 526 PHE A CA 1
ATOM 4110 C C . PHE A 1 526 ? 3.064 7.271 -17.133 1.00 96.56 526 PHE A C 1
ATOM 4112 O O . PHE A 1 526 ? 4.108 7.717 -16.653 1.00 96.56 526 PHE A O 1
ATOM 4119 N N . TYR A 1 527 ? 1.954 8.000 -17.260 1.00 94.75 527 TYR A N 1
ATOM 4120 C CA . TYR A 1 527 ? 1.919 9.421 -16.959 1.00 94.75 527 TYR A CA 1
ATOM 4121 C C . TYR A 1 527 ? 2.195 9.710 -15.480 1.00 94.75 527 TYR A C 1
ATOM 4123 O O . TYR A 1 527 ? 3.015 10.563 -15.150 1.00 94.75 527 TYR A O 1
ATOM 4131 N N . ARG A 1 528 ? 1.536 8.993 -14.563 1.00 93.81 528 ARG A N 1
ATOM 4132 C CA . ARG A 1 528 ? 1.642 9.223 -13.113 1.00 93.81 528 ARG A CA 1
ATOM 4133 C C . ARG A 1 528 ? 3.015 8.854 -12.550 1.00 93.81 528 ARG A C 1
ATOM 4135 O O . ARG A 1 528 ? 3.534 9.570 -11.692 1.00 93.81 528 ARG A O 1
ATOM 4142 N N . ASP A 1 529 ? 3.563 7.716 -12.968 1.00 93.12 529 ASP A N 1
ATOM 4143 C CA . ASP A 1 529 ? 4.734 7.125 -12.311 1.00 93.12 529 ASP A CA 1
ATOM 4144 C C . ASP A 1 529 ? 6.056 7.526 -12.968 1.00 93.12 529 ASP A C 1
ATOM 4146 O O . ASP A 1 529 ? 7.083 7.519 -12.287 1.00 93.12 529 ASP A O 1
ATOM 4150 N N . TYR A 1 530 ? 6.031 7.920 -14.246 1.00 94.06 530 TYR A N 1
ATOM 4151 C CA . TYR A 1 530 ? 7.234 8.265 -15.004 1.00 94.06 530 TYR A CA 1
ATOM 4152 C C . TYR A 1 530 ? 7.210 9.713 -15.495 1.00 94.06 530 TYR A C 1
ATOM 4154 O O . TYR A 1 530 ? 8.079 10.488 -15.098 1.00 94.06 530 TYR A O 1
ATOM 4162 N N . VAL A 1 531 ? 6.189 10.121 -16.259 1.00 93.50 531 VAL A N 1
ATOM 4163 C CA . VAL A 1 531 ? 6.131 11.481 -16.839 1.00 93.50 531 VAL A CA 1
ATOM 4164 C C . VAL A 1 531 ? 6.029 12.564 -15.763 1.00 93.50 531 VAL A C 1
ATOM 4166 O O . VAL A 1 531 ? 6.876 13.451 -15.671 1.00 93.50 531 VAL A O 1
ATOM 4169 N N . SER A 1 532 ? 5.040 12.453 -14.874 1.00 91.25 532 SER A N 1
ATOM 4170 C CA . SER A 1 532 ? 4.779 13.423 -13.797 1.00 91.25 532 SER A CA 1
ATOM 4171 C C . SER A 1 532 ? 5.927 13.511 -12.790 1.00 91.25 532 SER A C 1
ATOM 4173 O O . SER A 1 532 ? 6.050 14.499 -12.072 1.00 91.25 532 SER A O 1
ATOM 4175 N N . ARG A 1 533 ? 6.760 12.468 -12.717 1.00 89.81 533 ARG A N 1
ATOM 4176 C CA . ARG A 1 533 ? 7.924 12.394 -11.826 1.00 89.81 533 ARG A CA 1
ATOM 4177 C C . ARG A 1 533 ? 9.240 12.703 -12.535 1.00 89.81 533 ARG A C 1
ATOM 4179 O O . ARG A 1 533 ? 10.280 12.595 -11.897 1.00 89.81 533 ARG A O 1
ATOM 4186 N N . ASN A 1 534 ? 9.200 13.045 -13.828 1.00 92.38 534 ASN A N 1
ATOM 4187 C CA . ASN A 1 534 ? 10.375 13.279 -14.668 1.00 92.38 534 ASN A CA 1
ATOM 4188 C C . ASN A 1 534 ? 11.408 12.138 -14.553 1.00 92.38 534 ASN A C 1
ATOM 4190 O O . ASN A 1 534 ? 12.596 12.373 -14.353 1.00 92.38 534 ASN A O 1
ATOM 4194 N N . LYS A 1 535 ? 10.937 10.885 -14.626 1.00 93.38 535 LYS A N 1
ATOM 4195 C CA . LYS A 1 535 ? 11.740 9.687 -14.348 1.00 93.38 535 LYS A CA 1
ATOM 4196 C C . LYS A 1 535 ? 11.912 8.806 -15.596 1.00 93.38 535 LYS A C 1
ATOM 4198 O O . LYS A 1 535 ? 10.900 8.354 -16.139 1.00 93.38 535 LYS A O 1
ATOM 4203 N N . PRO A 1 536 ? 13.154 8.497 -16.020 1.00 96.19 536 PRO A N 1
ATOM 4204 C CA . PRO A 1 536 ? 13.403 7.655 -17.183 1.00 96.19 536 PRO A CA 1
ATOM 4205 C C . PRO A 1 536 ? 13.060 6.187 -16.912 1.00 96.19 536 PRO A C 1
ATOM 4207 O O . PRO A 1 536 ? 13.206 5.692 -15.791 1.00 96.19 536 PRO A O 1
ATOM 4210 N N . VAL A 1 537 ? 12.620 5.472 -17.950 1.00 97.19 537 VAL A N 1
ATOM 4211 C CA . VAL A 1 537 ? 12.300 4.036 -17.864 1.00 97.19 537 VAL A CA 1
ATOM 4212 C C . VAL A 1 537 ? 12.468 3.332 -19.207 1.00 97.19 537 VAL A C 1
ATOM 4214 O O . VAL A 1 537 ? 12.176 3.903 -20.254 1.00 97.19 537 VAL A O 1
ATOM 4217 N N . ILE A 1 538 ? 12.903 2.071 -19.186 1.00 98.44 538 ILE A N 1
ATOM 4218 C CA . ILE A 1 538 ? 12.921 1.203 -20.369 1.00 98.44 538 ILE A CA 1
ATOM 4219 C C . ILE A 1 538 ? 11.646 0.360 -20.404 1.00 98.44 538 ILE A C 1
ATOM 4221 O O . ILE A 1 538 ? 11.261 -0.261 -19.414 1.00 98.44 538 ILE A O 1
ATOM 4225 N N . ILE A 1 539 ? 11.015 0.292 -21.568 1.00 98.44 539 ILE A N 1
ATOM 4226 C CA . ILE A 1 539 ? 9.736 -0.361 -21.814 1.00 98.44 539 ILE A CA 1
ATOM 4227 C C . ILE A 1 539 ? 9.944 -1.470 -22.842 1.00 98.44 539 ILE A C 1
ATOM 4229 O O . ILE A 1 539 ? 10.355 -1.243 -23.980 1.00 98.44 539 ILE A O 1
ATOM 4233 N N . GLN A 1 540 ? 9.643 -2.694 -22.426 1.00 96.94 540 GLN A N 1
ATOM 4234 C CA . GLN A 1 540 ? 9.813 -3.911 -23.205 1.00 96.94 540 GLN A CA 1
ATOM 4235 C C . GLN A 1 540 ? 8.483 -4.375 -23.798 1.00 96.94 540 GLN A C 1
ATOM 4237 O O . GLN A 1 540 ? 7.441 -4.379 -23.134 1.00 96.94 540 GLN A O 1
ATOM 4242 N N . GLY A 1 541 ? 8.539 -4.838 -25.045 1.00 93.50 541 GLY A N 1
ATOM 4243 C CA . GLY A 1 541 ? 7.382 -5.308 -25.809 1.00 93.50 541 GLY A CA 1
ATOM 4244 C C . GLY A 1 541 ? 6.608 -4.207 -26.538 1.00 93.50 541 GLY A C 1
ATOM 4245 O O . GLY A 1 541 ? 5.685 -4.504 -27.288 1.00 93.50 541 GLY A O 1
ATOM 4246 N N . ALA A 1 542 ? 6.987 -2.934 -26.366 1.00 95.31 542 ALA A N 1
ATOM 4247 C CA . ALA A 1 542 ? 6.328 -1.804 -27.028 1.00 95.31 542 ALA A CA 1
ATOM 4248 C C . ALA A 1 542 ? 6.455 -1.834 -28.560 1.00 95.31 542 ALA A C 1
ATOM 4250 O O . ALA A 1 542 ? 5.605 -1.276 -29.250 1.00 95.31 542 ALA A O 1
ATOM 4251 N N . LEU A 1 543 ? 7.497 -2.487 -29.082 1.00 96.69 543 LEU A N 1
ATOM 4252 C CA . LEU A 1 543 ? 7.799 -2.545 -30.512 1.00 96.69 543 LEU A CA 1
ATOM 4253 C C . LEU A 1 543 ? 7.405 -3.891 -31.143 1.00 96.69 543 LEU A C 1
ATOM 4255 O O . LEU A 1 543 ? 7.591 -4.063 -32.342 1.00 96.69 543 LEU A O 1
ATOM 4259 N N . ASP A 1 544 ? 6.820 -4.829 -30.385 1.00 94.69 544 ASP A N 1
ATOM 4260 C CA . ASP A 1 544 ? 6.585 -6.219 -30.827 1.00 94.69 544 ASP A CA 1
ATOM 4261 C C . ASP A 1 544 ? 5.720 -6.324 -32.099 1.00 94.69 544 ASP A C 1
ATOM 4263 O O . ASP A 1 544 ? 5.804 -7.305 -32.838 1.00 94.69 544 ASP A O 1
ATOM 4267 N N . GLN A 1 545 ? 4.883 -5.318 -32.371 1.00 93.38 545 GLN A N 1
ATOM 4268 C CA . GLN A 1 545 ? 4.042 -5.269 -33.572 1.00 93.38 545 GLN A CA 1
ATOM 4269 C C . GLN A 1 545 ? 4.763 -4.691 -34.799 1.00 93.38 545 GLN A C 1
ATOM 4271 O O . GLN A 1 545 ? 4.249 -4.794 -35.909 1.00 93.38 545 GLN A O 1
ATOM 4276 N N . TRP A 1 546 ? 5.938 -4.079 -34.638 1.00 96.62 546 TRP A N 1
ATOM 4277 C CA . TRP A 1 546 ? 6.647 -3.402 -35.721 1.00 96.62 546 TRP A CA 1
ATOM 4278 C C . TRP A 1 546 ? 7.330 -4.404 -36.637 1.00 96.62 546 TRP A C 1
ATOM 4280 O O . TRP A 1 546 ? 8.321 -5.047 -36.281 1.00 96.62 546 TRP A O 1
ATOM 4290 N N . SER A 1 547 ? 6.850 -4.484 -37.879 1.00 96.88 547 SER A N 1
ATOM 4291 C CA . SER A 1 547 ? 7.492 -5.335 -38.882 1.00 96.88 547 SER A CA 1
ATOM 4292 C C . SER A 1 547 ? 8.932 -4.897 -39.195 1.00 96.88 547 SER A C 1
ATOM 4294 O O . SER A 1 547 ? 9.729 -5.738 -39.623 1.00 96.88 547 SER A O 1
ATOM 4296 N N . ALA A 1 548 ? 9.298 -3.644 -38.884 1.00 96.81 548 ALA A N 1
ATOM 4297 C CA . ALA A 1 548 ? 10.662 -3.113 -38.934 1.00 96.81 548 ALA A CA 1
ATOM 4298 C C . ALA A 1 548 ? 11.694 -3.999 -38.212 1.00 96.81 548 ALA A C 1
ATOM 4300 O O . ALA A 1 548 ? 12.771 -4.228 -38.759 1.00 96.81 548 ALA A O 1
ATOM 4301 N N . LEU A 1 549 ? 11.357 -4.580 -37.049 1.00 95.38 549 LEU A N 1
ATOM 4302 C CA . LEU A 1 549 ? 12.272 -5.449 -36.285 1.00 95.38 549 LEU A CA 1
ATOM 4303 C C . LEU A 1 549 ? 12.752 -6.658 -37.099 1.00 95.38 549 LEU A C 1
ATOM 4305 O O . LEU A 1 549 ? 13.885 -7.112 -36.960 1.00 95.38 549 LEU A O 1
ATOM 4309 N N . SER A 1 550 ? 11.888 -7.171 -37.977 1.00 94.50 550 SER A N 1
ATOM 4310 C CA . SER A 1 550 ? 12.215 -8.287 -38.867 1.00 94.50 550 SER A CA 1
ATOM 4311 C C . SER A 1 550 ? 12.793 -7.822 -40.206 1.00 94.50 550 SER A C 1
ATOM 4313 O O . SER A 1 550 ? 13.786 -8.373 -40.678 1.00 94.50 550 SER A O 1
ATOM 4315 N N . LYS A 1 551 ? 12.196 -6.791 -40.815 1.00 96.06 551 LYS A N 1
ATOM 4316 C CA . LYS A 1 551 ? 12.521 -6.337 -42.173 1.00 96.06 551 LYS A CA 1
ATOM 4317 C C . LYS A 1 551 ? 13.831 -5.561 -42.250 1.00 96.06 551 LYS A C 1
ATOM 4319 O O . LYS A 1 551 ? 14.500 -5.620 -43.273 1.00 96.06 551 LYS A O 1
ATOM 4324 N N . TRP A 1 552 ? 14.202 -4.827 -41.201 1.00 95.19 552 TRP A N 1
ATOM 4325 C CA . TRP A 1 552 ? 15.371 -3.934 -41.209 1.00 95.19 552 TRP A CA 1
ATOM 4326 C C . TRP A 1 552 ? 16.627 -4.590 -40.615 1.00 95.19 552 TRP A C 1
ATOM 4328 O O . TRP A 1 552 ? 17.677 -3.955 -40.481 1.00 95.19 552 TRP A O 1
ATOM 4338 N N . ASN A 1 553 ? 16.541 -5.880 -40.273 1.00 85.25 553 ASN A N 1
ATOM 4339 C CA . ASN A 1 553 ? 17.661 -6.649 -39.736 1.00 85.25 553 ASN A CA 1
ATOM 4340 C C . ASN A 1 553 ? 18.828 -6.753 -40.739 1.00 85.25 553 ASN A C 1
ATOM 4342 O O . ASN A 1 553 ? 19.990 -6.856 -40.350 1.00 85.25 553 ASN A O 1
ATOM 4346 N N . THR A 1 554 ? 18.540 -6.645 -42.037 1.00 85.00 554 THR A N 1
ATOM 4347 C CA . THR A 1 554 ? 19.541 -6.580 -43.105 1.00 85.00 554 THR A CA 1
ATOM 4348 C C . THR A 1 554 ? 19.333 -5.327 -43.965 1.00 85.00 554 THR A C 1
ATOM 4350 O O . THR A 1 554 ? 18.263 -4.715 -43.942 1.00 85.00 554 THR A O 1
ATOM 4353 N N . SER A 1 555 ? 20.374 -4.868 -44.668 1.00 89.50 555 SER A N 1
ATOM 4354 C CA . SER A 1 555 ? 20.302 -3.611 -45.428 1.00 89.50 555 SER A CA 1
ATOM 4355 C C . SER A 1 555 ? 19.607 -3.747 -46.783 1.00 89.50 555 SER A C 1
ATOM 4357 O O . SER A 1 555 ? 19.216 -2.734 -47.356 1.00 89.50 555 SER A O 1
ATOM 4359 N N . GLU A 1 556 ? 19.394 -4.962 -47.296 1.00 93.44 556 GLU A N 1
ATOM 4360 C CA . GLU A 1 556 ? 18.800 -5.205 -48.616 1.00 93.44 556 GLU A CA 1
ATOM 4361 C C . GLU A 1 556 ? 17.378 -4.656 -48.718 1.00 93.44 556 GLU A C 1
ATOM 4363 O O . GLU A 1 556 ? 17.037 -4.024 -49.716 1.00 93.44 556 GLU A O 1
ATOM 4368 N N . TYR A 1 557 ? 16.558 -4.856 -47.684 1.00 95.69 557 TYR A N 1
ATOM 4369 C CA . TYR A 1 557 ? 15.189 -4.347 -47.676 1.00 95.69 557 TYR A CA 1
ATOM 4370 C C . TYR A 1 557 ? 15.163 -2.814 -47.694 1.00 95.69 557 TYR A C 1
ATOM 4372 O O . TYR A 1 557 ? 14.476 -2.225 -48.526 1.00 95.69 557 TYR A O 1
ATOM 4380 N N . LEU A 1 558 ? 15.951 -2.166 -46.828 1.00 95.56 558 LEU A N 1
ATOM 4381 C CA . LEU A 1 558 ? 16.031 -0.703 -46.762 1.00 95.56 558 LEU A CA 1
ATOM 4382 C C . LEU A 1 558 ? 16.552 -0.114 -48.078 1.00 95.56 558 LEU A C 1
ATOM 4384 O O . LEU A 1 558 ? 15.971 0.831 -48.604 1.00 95.56 558 LEU A O 1
ATOM 4388 N N . ARG A 1 559 ? 17.594 -0.722 -48.658 1.00 96.06 559 ARG A N 1
ATOM 4389 C CA . ARG A 1 559 ? 18.141 -0.341 -49.968 1.00 96.06 559 ARG A CA 1
ATOM 4390 C C . ARG A 1 559 ? 17.124 -0.510 -51.093 1.00 96.06 559 ARG A C 1
ATOM 4392 O O . ARG A 1 559 ? 17.057 0.341 -51.969 1.00 96.06 559 ARG A O 1
ATOM 4399 N N . HIS A 1 560 ? 16.317 -1.568 -51.069 1.00 96.00 560 HIS A N 1
ATOM 4400 C CA . HIS A 1 560 ? 15.257 -1.775 -52.055 1.00 96.00 560 HIS A CA 1
ATOM 4401 C C . HIS A 1 560 ? 14.126 -0.744 -51.919 1.00 96.00 560 HIS A C 1
ATOM 4403 O O . HIS A 1 560 ? 13.661 -0.224 -52.929 1.00 96.00 560 HIS A O 1
ATOM 4409 N N . GLN A 1 561 ? 13.666 -0.457 -50.695 1.00 96.31 561 GLN A N 1
ATOM 4410 C CA . GLN A 1 561 ? 12.556 0.479 -50.469 1.00 96.31 561 GLN A CA 1
ATOM 4411 C C . GLN A 1 561 ? 12.950 1.940 -50.708 1.00 96.31 561 GLN A C 1
ATOM 4413 O O . GLN A 1 561 ? 12.171 2.695 -51.285 1.00 96.31 561 GLN A O 1
ATOM 4418 N N . LEU A 1 562 ? 14.143 2.344 -50.262 1.00 96.19 562 LEU A N 1
ATOM 4419 C CA . LEU A 1 562 ? 14.583 3.738 -50.324 1.00 96.19 562 LEU A CA 1
ATOM 4420 C C . LEU A 1 562 ? 15.429 4.029 -51.564 1.00 96.19 562 LEU A C 1
ATOM 4422 O O . LEU A 1 562 ? 15.274 5.093 -52.154 1.00 96.19 562 LEU A O 1
ATOM 4426 N N . GLY A 1 563 ? 16.288 3.106 -51.999 1.00 94.69 563 GLY A N 1
ATOM 4427 C CA . GLY A 1 563 ? 17.065 3.228 -53.234 1.00 94.69 563 GLY A CA 1
ATOM 4428 C C . GLY A 1 563 ? 17.800 4.565 -53.377 1.00 94.69 563 GLY A C 1
ATOM 4429 O O . GLY A 1 563 ? 18.711 4.879 -52.608 1.00 94.69 563 GLY A O 1
ATOM 4430 N N . ASP A 1 564 ? 17.374 5.354 -54.367 1.00 95.50 564 ASP A N 1
ATOM 4431 C CA . ASP A 1 564 ? 17.942 6.668 -54.697 1.00 95.50 564 ASP A CA 1
ATOM 4432 C C . ASP A 1 564 ? 17.253 7.855 -53.997 1.00 95.50 564 ASP A C 1
ATOM 4434 O O . ASP A 1 564 ? 17.545 9.017 -54.307 1.00 95.50 564 ASP A O 1
ATOM 4438 N N . THR A 1 565 ? 16.360 7.579 -53.039 1.00 96.69 565 THR A N 1
ATOM 4439 C CA . THR A 1 565 ? 15.717 8.603 -52.200 1.00 96.69 565 THR A CA 1
ATOM 4440 C C . THR A 1 565 ? 16.788 9.485 -51.570 1.00 96.69 565 THR A C 1
ATOM 4442 O O . THR A 1 565 ? 17.752 8.982 -50.990 1.00 96.69 565 THR A O 1
ATOM 4445 N N . GLN A 1 566 ? 16.636 10.799 -51.740 1.00 97.06 566 GLN A N 1
ATOM 4446 C CA . GLN A 1 566 ? 17.566 11.783 -51.199 1.00 97.06 566 GLN A CA 1
ATOM 4447 C C . GLN A 1 566 ? 17.292 11.971 -49.715 1.00 97.06 566 GLN A C 1
ATOM 4449 O O . GLN A 1 566 ? 16.196 12.388 -49.347 1.00 97.06 566 GLN A O 1
ATOM 4454 N N . VAL A 1 567 ? 18.302 11.683 -48.904 1.00 96.88 567 VAL A N 1
ATOM 4455 C CA . VAL A 1 567 ? 18.260 11.797 -47.447 1.00 96.88 567 VAL A CA 1
ATOM 4456 C C . VAL A 1 567 ? 19.288 12.819 -46.989 1.00 96.88 567 VAL A C 1
ATOM 4458 O O . VAL A 1 567 ? 20.356 12.951 -47.598 1.00 96.88 567 VAL A O 1
ATOM 4461 N N . THR A 1 568 ? 18.948 13.562 -45.945 1.00 97.56 568 THR A N 1
ATOM 4462 C CA . THR A 1 568 ? 19.832 14.559 -45.342 1.00 97.56 568 THR A CA 1
ATOM 4463 C C . THR A 1 568 ? 20.773 13.870 -44.357 1.00 97.56 568 THR A C 1
ATOM 4465 O O . THR A 1 568 ? 20.331 13.166 -43.448 1.00 97.56 568 THR A O 1
ATOM 4468 N N . ILE A 1 569 ? 22.079 14.029 -44.572 1.00 97.12 569 ILE A N 1
ATOM 4469 C CA . ILE A 1 569 ? 23.134 13.355 -43.815 1.00 97.12 569 ILE A CA 1
ATOM 4470 C C . ILE A 1 569 ? 24.025 14.386 -43.138 1.00 97.12 569 ILE A C 1
ATOM 4472 O O . ILE A 1 569 ? 24.574 15.272 -43.796 1.00 97.12 569 ILE A O 1
ATOM 4476 N N . ASP A 1 570 ? 24.237 14.186 -41.844 1.00 97.00 570 ASP A N 1
ATOM 4477 C CA . ASP A 1 570 ? 25.144 14.985 -41.039 1.00 97.00 570 ASP A CA 1
ATOM 4478 C C . ASP A 1 570 ? 26.559 14.439 -41.183 1.00 97.00 570 ASP A C 1
ATOM 4480 O O . ASP A 1 570 ? 26.802 13.230 -41.088 1.00 97.00 570 ASP A O 1
ATOM 4484 N N . ILE A 1 571 ? 27.505 15.342 -41.407 1.00 97.19 571 ILE A N 1
ATOM 4485 C CA . ILE A 1 571 ? 28.894 15.017 -41.687 1.00 97.19 571 ILE A CA 1
ATOM 4486 C C . ILE A 1 571 ? 29.785 15.775 -40.715 1.00 97.19 571 ILE A C 1
ATOM 4488 O O . ILE A 1 571 ? 29.759 17.005 -40.634 1.00 97.19 571 ILE A O 1
ATOM 4492 N N . THR A 1 572 ? 30.626 15.026 -40.010 1.00 96.56 572 THR A N 1
ATOM 4493 C CA . THR A 1 572 ? 31.595 15.570 -39.056 1.00 96.56 572 THR A CA 1
ATOM 4494 C C . THR A 1 572 ? 33.009 15.081 -39.375 1.00 96.56 572 THR A C 1
ATOM 4496 O O . THR A 1 572 ? 33.185 14.021 -39.986 1.00 96.56 572 THR A O 1
ATOM 4499 N N . PRO A 1 573 ? 34.054 15.833 -38.994 1.00 95.19 573 PRO A N 1
ATOM 4500 C CA . PRO A 1 573 ? 35.434 15.400 -39.200 1.00 95.19 573 PRO A CA 1
ATOM 4501 C C . PRO A 1 573 ? 35.839 14.231 -38.289 1.00 95.19 573 PRO A C 1
ATOM 4503 O O . PRO A 1 573 ? 36.695 13.436 -38.675 1.00 95.19 573 PRO A O 1
ATOM 4506 N N . ASP A 1 574 ? 35.249 14.129 -37.098 1.00 92.56 574 ASP A N 1
ATOM 4507 C CA . ASP A 1 574 ? 35.708 13.261 -36.005 1.00 92.56 574 ASP A CA 1
ATOM 4508 C C . ASP A 1 574 ? 34.589 12.465 -35.314 1.00 92.56 574 ASP A C 1
ATOM 4510 O O . ASP A 1 574 ? 34.878 11.663 -34.428 1.00 92.56 574 ASP A O 1
ATOM 4514 N N . GLY A 1 575 ? 33.337 12.618 -35.758 1.00 92.81 575 GLY A N 1
ATOM 4515 C CA . GLY A 1 575 ? 32.201 11.843 -35.266 1.00 92.81 575 GLY A CA 1
ATOM 4516 C C . GLY A 1 575 ? 31.325 12.557 -34.246 1.00 92.81 575 GLY A C 1
ATOM 4517 O O . GLY A 1 575 ? 30.224 12.074 -33.977 1.00 92.81 575 GLY A O 1
ATOM 4518 N N . TYR A 1 576 ? 31.769 13.698 -33.715 1.00 92.12 576 TYR A N 1
ATOM 4519 C CA . TYR A 1 576 ? 31.031 14.455 -32.708 1.00 92.12 576 TYR A CA 1
ATOM 4520 C C . TYR A 1 576 ? 30.090 15.465 -33.365 1.00 92.12 576 TYR A C 1
ATOM 4522 O O . TYR A 1 576 ? 30.520 16.500 -33.876 1.00 92.12 576 TYR A O 1
ATOM 4530 N N . GLY A 1 577 ? 28.794 15.151 -33.360 1.00 86.12 577 GLY A N 1
ATOM 4531 C CA . GLY A 1 577 ? 27.743 16.098 -33.744 1.00 86.12 577 GLY A CA 1
ATOM 4532 C C . GLY A 1 577 ? 27.465 17.086 -32.613 1.00 86.12 577 GLY A C 1
ATOM 4533 O O . GLY A 1 577 ? 27.559 16.699 -31.446 1.00 86.12 577 GLY A O 1
ATOM 4534 N N . ASP A 1 578 ? 27.145 18.335 -32.969 1.00 90.94 578 ASP A N 1
ATOM 4535 C CA . ASP A 1 578 ? 26.787 19.420 -32.046 1.00 90.94 578 ASP A CA 1
ATOM 4536 C C . ASP A 1 578 ? 27.746 19.502 -30.857 1.00 90.94 578 ASP A C 1
ATOM 4538 O O . ASP A 1 578 ? 27.448 19.050 -29.754 1.00 90.94 578 ASP A O 1
ATOM 4542 N N . CYS A 1 579 ? 28.953 20.012 -31.091 1.00 93.50 579 CYS A N 1
ATOM 4543 C CA . CYS A 1 579 ? 30.043 19.924 -30.123 1.00 93.50 579 CYS A CA 1
ATOM 4544 C C . CYS A 1 579 ? 30.824 21.228 -29.985 1.00 93.50 579 CYS A C 1
ATOM 4546 O O . CYS A 1 579 ? 30.897 22.038 -30.908 1.00 93.50 579 CYS A O 1
ATOM 4548 N N . VAL A 1 580 ? 31.450 21.427 -28.824 1.00 93.75 580 VAL A N 1
ATOM 4549 C CA . VAL A 1 580 ? 32.396 22.531 -28.647 1.00 93.75 580 VAL A CA 1
ATOM 4550 C C . VAL A 1 580 ? 33.713 22.186 -29.340 1.00 93.75 580 VAL A C 1
ATOM 4552 O O . VAL A 1 580 ? 34.255 21.097 -29.158 1.00 93.75 580 VAL A O 1
ATOM 4555 N N . LYS A 1 581 ? 34.248 23.128 -30.117 1.00 92.81 581 LYS A N 1
ATOM 4556 C CA . LYS A 1 581 ? 35.587 23.069 -30.705 1.00 92.81 581 LYS A CA 1
ATOM 4557 C C . LYS A 1 581 ? 36.382 24.307 -30.338 1.00 92.81 581 LYS A C 1
ATOM 4559 O O . LYS A 1 581 ? 35.845 25.411 -30.198 1.00 92.81 581 LYS A O 1
ATOM 4564 N N . LEU A 1 582 ? 37.692 24.105 -30.195 1.00 90.62 582 LEU A N 1
ATOM 4565 C CA . LEU A 1 582 ? 38.652 25.164 -29.872 1.00 90.62 582 LEU A CA 1
ATOM 4566 C C . LEU A 1 582 ? 38.303 25.888 -28.553 1.00 90.62 582 LEU A C 1
ATOM 4568 O O . LEU A 1 582 ? 38.662 27.049 -28.377 1.00 90.62 582 LEU A O 1
ATOM 4572 N N . HIS A 1 583 ? 37.556 25.220 -27.660 1.00 90.06 583 HIS A N 1
ATOM 4573 C CA . HIS A 1 583 ? 37.009 25.751 -26.403 1.00 90.06 583 HIS A CA 1
ATOM 4574 C C . HIS A 1 583 ? 36.220 27.068 -26.536 1.00 90.06 583 HIS A C 1
ATOM 4576 O O . HIS A 1 583 ? 36.076 27.807 -25.561 1.00 90.06 583 HIS A O 1
ATOM 4582 N N . LYS A 1 584 ? 35.723 27.381 -27.740 1.00 91.12 584 LYS A N 1
ATOM 4583 C CA . LYS A 1 584 ? 35.130 28.689 -28.066 1.00 91.12 584 LYS A CA 1
ATOM 4584 C C . LYS A 1 584 ? 33.877 28.601 -28.925 1.00 91.12 584 LYS A C 1
ATOM 4586 O O . LYS A 1 584 ? 32.969 29.414 -28.748 1.00 91.12 584 LYS A O 1
ATOM 4591 N N . TYR A 1 585 ? 33.826 27.634 -29.835 1.00 93.81 585 TYR A N 1
ATOM 4592 C CA . TYR A 1 585 ? 32.752 27.527 -30.811 1.00 93.81 585 TYR A CA 1
ATOM 4593 C C . TYR A 1 585 ? 31.886 26.307 -30.545 1.00 93.81 585 TYR A C 1
ATOM 4595 O O . TYR A 1 585 ? 32.421 25.211 -30.445 1.00 93.81 585 TYR A O 1
ATOM 4603 N N . PHE A 1 586 ? 30.570 26.484 -30.478 1.00 95.81 586 PHE A N 1
ATOM 4604 C CA . PHE A 1 586 ? 29.611 25.390 -30.603 1.00 95.81 586 PHE A CA 1
ATOM 4605 C C . PHE A 1 586 ? 29.370 25.139 -32.093 1.00 95.81 586 PHE A C 1
ATOM 4607 O O . PHE A 1 586 ? 28.886 26.032 -32.785 1.00 95.81 586 PHE A O 1
ATOM 4614 N N . VAL A 1 587 ? 29.741 23.959 -32.589 1.00 95.56 587 VAL A N 1
ATOM 4615 C CA . VAL A 1 587 ? 29.780 23.644 -34.020 1.00 95.56 587 VAL A CA 1
ATOM 4616 C C . VAL A 1 587 ? 28.725 22.603 -34.376 1.00 95.56 587 VAL A C 1
ATOM 4618 O O . VAL A 1 587 ? 28.786 21.471 -33.894 1.00 95.56 587 VAL A O 1
ATOM 4621 N N . THR A 1 588 ? 27.798 22.970 -35.261 1.00 95.06 588 THR A N 1
ATOM 4622 C CA . THR A 1 588 ? 26.822 22.039 -35.844 1.00 95.06 588 THR A CA 1
ATOM 4623 C C . THR A 1 588 ? 27.435 21.261 -37.020 1.00 95.06 588 THR A C 1
ATOM 4625 O O . THR A 1 588 ? 28.344 21.772 -37.693 1.00 95.06 588 THR A O 1
ATOM 4628 N N . PRO A 1 589 ? 26.966 20.031 -37.302 1.00 95.88 589 PRO A N 1
ATOM 4629 C CA . PRO A 1 589 ? 27.450 19.232 -38.426 1.00 95.88 589 PRO A CA 1
ATOM 4630 C C . PRO A 1 589 ? 27.241 19.920 -39.782 1.00 95.88 589 PRO A C 1
ATOM 4632 O O . PRO A 1 589 ? 26.394 20.798 -39.938 1.00 95.88 589 PRO A O 1
ATOM 4635 N N . LEU A 1 590 ? 28.022 19.493 -40.778 1.00 96.25 590 LEU A N 1
ATOM 4636 C CA . LEU A 1 590 ? 27.758 19.814 -42.179 1.00 96.25 590 LEU A CA 1
ATOM 4637 C C . LEU A 1 590 ? 26.619 18.915 -42.667 1.00 96.25 590 LEU A C 1
ATOM 4639 O O . LEU A 1 590 ? 26.779 17.698 -42.680 1.00 96.25 590 LEU A O 1
ATOM 4643 N N . GLU A 1 591 ? 25.507 19.497 -43.101 1.00 96.19 591 GLU A N 1
ATOM 4644 C CA . GLU A 1 591 ? 24.414 18.748 -43.727 1.00 96.19 591 GLU A CA 1
ATOM 4645 C C . GLU A 1 591 ? 24.611 18.672 -45.253 1.00 96.19 591 GLU A C 1
ATOM 4647 O O . GLU A 1 591 ? 24.711 19.692 -45.938 1.00 96.19 591 GLU A O 1
ATOM 4652 N N . GLU A 1 592 ? 24.632 17.461 -45.814 1.00 95.75 592 GLU A N 1
ATOM 4653 C CA . GLU A 1 592 ? 24.612 17.223 -47.265 1.00 95.75 592 GLU A CA 1
ATOM 4654 C C . GLU A 1 592 ? 23.482 16.245 -47.624 1.00 95.75 592 GLU A C 1
ATOM 4656 O O . GLU A 1 592 ? 23.207 15.289 -46.898 1.00 95.75 592 GLU A O 1
ATOM 4661 N N . LYS A 1 593 ? 22.838 16.445 -48.782 1.00 96.56 593 LYS A N 1
ATOM 4662 C CA . LYS A 1 593 ? 21.901 15.458 -49.340 1.00 96.56 593 LYS A CA 1
ATOM 4663 C C . LYS A 1 593 ? 22.635 14.451 -50.212 1.00 96.56 593 LYS A C 1
ATOM 4665 O O . LYS A 1 593 ? 23.413 14.831 -51.086 1.00 96.56 593 LYS A O 1
ATOM 4670 N N . MET A 1 594 ? 22.340 13.171 -50.014 1.00 97.25 594 MET A N 1
ATOM 4671 C CA . MET A 1 594 ? 22.809 12.091 -50.883 1.00 97.25 594 MET A CA 1
ATOM 4672 C C . MET A 1 594 ? 21.746 11.003 -51.028 1.00 97.25 594 MET A C 1
ATOM 4674 O O . MET A 1 594 ? 20.786 10.952 -50.259 1.00 97.25 594 MET A O 1
ATOM 4678 N N . SER A 1 595 ? 21.898 10.118 -52.018 1.00 97.88 595 SER A N 1
ATOM 4679 C CA . SER A 1 595 ? 21.015 8.954 -52.115 1.00 97.88 595 SER A CA 1
ATOM 4680 C C . SER A 1 595 ? 21.220 8.016 -50.928 1.00 97.88 595 SER A C 1
ATOM 4682 O O . SER A 1 595 ? 22.352 7.798 -50.484 1.00 97.88 595 SER A O 1
ATOM 4684 N N . PHE A 1 596 ? 20.135 7.397 -50.462 1.00 97.62 596 PHE A N 1
ATOM 4685 C CA . PHE A 1 596 ? 20.191 6.410 -49.386 1.00 97.62 596 PHE A CA 1
ATOM 4686 C C . PHE A 1 596 ? 21.185 5.280 -49.691 1.00 97.62 596 PHE A C 1
ATOM 4688 O O . PHE A 1 596 ? 21.976 4.900 -48.831 1.00 97.62 596 PHE A O 1
ATOM 4695 N N . ASN A 1 597 ? 21.222 4.782 -50.930 1.00 97.12 597 ASN A N 1
ATOM 4696 C CA . ASN A 1 597 ? 22.198 3.771 -51.340 1.00 97.12 597 ASN A CA 1
ATOM 4697 C C . ASN A 1 597 ? 23.656 4.220 -51.180 1.00 97.12 597 ASN A C 1
ATOM 4699 O O . ASN A 1 597 ? 24.469 3.428 -50.704 1.00 97.12 597 ASN A O 1
ATOM 4703 N N . HIS A 1 598 ? 23.981 5.467 -51.536 1.00 97.50 598 HIS A N 1
ATOM 4704 C CA . HIS A 1 598 ? 25.334 5.997 -51.373 1.00 97.50 598 HIS A CA 1
ATOM 4705 C C . HIS A 1 598 ? 25.685 6.132 -49.886 1.00 97.50 598 HIS A C 1
ATOM 4707 O O . HIS A 1 598 ? 26.739 5.662 -49.466 1.00 97.50 598 HIS A O 1
ATOM 4713 N N . PHE A 1 599 ? 24.775 6.666 -49.066 1.00 97.06 599 PHE A N 1
ATOM 4714 C CA . PHE A 1 599 ? 24.950 6.700 -47.612 1.00 97.06 599 PHE A CA 1
ATOM 4715 C C . PHE A 1 599 ? 25.235 5.301 -47.035 1.00 97.06 599 PHE A C 1
ATOM 4717 O O . PHE A 1 599 ? 26.195 5.112 -46.283 1.00 97.06 599 PHE A O 1
ATOM 4724 N N . MET A 1 600 ? 24.456 4.298 -47.448 1.00 96.38 600 MET A N 1
ATOM 4725 C CA . MET A 1 600 ? 24.638 2.913 -47.019 1.00 96.38 600 MET A CA 1
ATOM 4726 C C . MET A 1 600 ? 25.981 2.324 -47.479 1.00 96.38 600 MET A C 1
ATOM 4728 O O . MET A 1 600 ? 26.610 1.582 -46.728 1.00 96.38 600 MET A O 1
ATOM 4732 N N . ASP A 1 601 ? 26.451 2.652 -48.687 1.00 96.50 601 ASP A N 1
ATOM 4733 C CA . ASP A 1 601 ? 27.765 2.216 -49.179 1.00 96.50 601 ASP A CA 1
ATOM 4734 C C . ASP A 1 601 ? 28.915 2.798 -48.345 1.00 96.50 601 ASP A C 1
ATOM 4736 O O . ASP A 1 601 ? 29.911 2.109 -48.110 1.00 96.50 601 ASP A O 1
ATOM 4740 N N . ILE A 1 602 ? 28.764 4.026 -47.840 1.00 96.06 602 ILE A N 1
ATOM 4741 C CA . ILE A 1 602 ? 29.748 4.664 -46.958 1.00 96.06 602 ILE A CA 1
ATOM 4742 C C . ILE A 1 602 ? 29.803 3.947 -45.601 1.00 96.06 602 ILE A C 1
ATOM 4744 O O . ILE A 1 602 ? 30.882 3.523 -45.179 1.00 96.06 602 ILE A O 1
ATOM 4748 N N . ILE A 1 603 ? 28.666 3.768 -44.915 1.00 93.81 603 ILE A N 1
ATOM 4749 C CA . ILE A 1 603 ? 28.657 3.156 -43.569 1.00 93.81 603 ILE A CA 1
ATOM 4750 C C . ILE A 1 603 ? 29.000 1.659 -43.585 1.00 93.81 603 ILE A C 1
ATOM 4752 O O . ILE A 1 603 ? 29.553 1.149 -42.613 1.00 93.81 603 ILE A O 1
ATOM 4756 N N . GLU A 1 604 ? 28.738 0.961 -44.694 1.00 93.31 604 GLU A N 1
ATOM 4757 C CA . GLU A 1 604 ? 29.145 -0.436 -44.902 1.00 93.31 604 GLU A CA 1
ATOM 4758 C C . GLU A 1 604 ? 30.611 -0.570 -45.362 1.00 93.31 604 GLU A C 1
ATOM 4760 O O . GLU A 1 604 ? 31.094 -1.685 -45.566 1.00 93.31 604 GLU A O 1
ATOM 4765 N N . GLY A 1 605 ? 31.331 0.545 -45.537 1.00 92.25 605 GLY A N 1
ATOM 4766 C CA . GLY A 1 605 ? 32.744 0.560 -45.922 1.00 92.25 605 GLY A CA 1
ATOM 4767 C C . GLY A 1 605 ? 33.013 0.177 -47.380 1.00 92.25 605 GLY A C 1
ATOM 4768 O O . GLY A 1 605 ? 34.148 -0.151 -47.726 1.00 92.25 605 GLY A O 1
ATOM 4769 N N . LYS A 1 606 ? 31.992 0.210 -48.243 1.00 94.19 606 LYS A N 1
ATOM 4770 C CA . LYS A 1 606 ? 32.104 -0.057 -49.688 1.00 94.19 606 LYS A CA 1
ATOM 4771 C C . LYS A 1 606 ? 32.668 1.140 -50.454 1.00 94.19 606 LYS A C 1
ATOM 4773 O O . LYS A 1 606 ? 33.294 0.955 -51.497 1.00 94.19 606 LYS A O 1
ATOM 4778 N N . THR A 1 607 ? 32.481 2.350 -49.928 1.00 95.12 607 THR A N 1
ATOM 4779 C CA . THR A 1 607 ? 32.952 3.602 -50.530 1.00 95.12 607 THR A CA 1
ATOM 4780 C C . THR A 1 607 ? 33.724 4.433 -49.510 1.00 95.12 607 THR A C 1
ATOM 4782 O O . THR A 1 607 ? 33.289 4.607 -48.375 1.00 95.12 607 THR A O 1
ATOM 4785 N N . SER A 1 608 ? 34.891 4.949 -49.910 1.00 91.75 608 SER A N 1
ATOM 4786 C CA . SER A 1 608 ? 35.649 5.906 -49.098 1.00 91.75 608 SER A CA 1
ATOM 4787 C C . SER A 1 608 ? 34.970 7.275 -49.136 1.00 91.75 608 SER A C 1
ATOM 4789 O O . SER A 1 608 ? 34.542 7.722 -50.199 1.00 91.75 608 SER A O 1
ATOM 4791 N N . PHE A 1 609 ? 34.889 7.936 -47.983 1.00 94.69 609 PHE A N 1
ATOM 4792 C CA . PHE A 1 609 ? 34.262 9.244 -47.839 1.00 94.69 609 PHE A CA 1
ATOM 4793 C C . PHE A 1 609 ? 35.057 10.116 -46.866 1.00 94.69 609 PHE A C 1
ATOM 4795 O O . PHE A 1 609 ? 35.568 9.629 -45.856 1.00 94.69 609 PHE A O 1
ATOM 4802 N N . ASN A 1 610 ? 35.161 11.410 -47.171 1.00 93.31 610 ASN A N 1
ATOM 4803 C CA . ASN A 1 610 ? 35.861 12.369 -46.324 1.00 93.31 610 ASN A CA 1
ATOM 4804 C C . ASN A 1 610 ? 34.923 12.839 -45.206 1.00 93.31 610 ASN A C 1
ATOM 4806 O O . ASN A 1 610 ? 34.111 13.737 -45.417 1.00 93.31 610 ASN A O 1
ATOM 4810 N N . GLY A 1 611 ? 35.047 12.237 -44.025 1.00 94.44 611 GLY A N 1
ATOM 4811 C CA . GLY A 1 611 ? 34.237 12.546 -42.842 1.00 94.44 611 GLY A CA 1
ATOM 4812 C C . GLY A 1 611 ? 33.431 11.349 -42.344 1.00 94.44 611 GLY A C 1
ATOM 4813 O O . GLY A 1 611 ? 33.366 10.301 -42.988 1.00 94.44 611 GLY A O 1
ATOM 4814 N N . ILE A 1 612 ? 32.828 11.507 -41.172 1.00 95.62 612 ILE A N 1
ATOM 4815 C CA . ILE A 1 612 ? 31.942 10.531 -40.545 1.00 95.62 612 ILE A CA 1
ATOM 4816 C C . ILE A 1 612 ? 30.504 10.954 -40.821 1.00 95.62 612 ILE A C 1
ATOM 4818 O O . ILE A 1 612 ? 30.107 12.063 -40.476 1.00 95.62 612 ILE A O 1
ATOM 4822 N N . VAL A 1 613 ? 29.749 10.060 -41.458 1.00 96.31 613 VAL A N 1
ATOM 4823 C CA . VAL A 1 613 ? 28.342 10.267 -41.810 1.00 96.31 613 VAL A CA 1
ATOM 4824 C C . VAL A 1 613 ? 27.425 9.756 -40.702 1.00 96.31 613 VAL A C 1
ATOM 4826 O O . VAL A 1 613 ? 27.650 8.675 -40.146 1.00 96.31 613 VAL A O 1
ATOM 4829 N N . TYR A 1 614 ? 26.369 10.504 -40.407 1.00 96.06 614 TYR A N 1
ATOM 4830 C CA . TYR A 1 614 ? 25.291 10.081 -39.524 1.00 96.06 614 TYR A CA 1
ATOM 4831 C C . TYR A 1 614 ? 23.951 10.553 -40.094 1.00 96.06 614 TYR A C 1
ATOM 4833 O O . TYR A 1 614 ? 23.730 11.742 -40.296 1.00 96.06 614 TYR A O 1
ATOM 4841 N N . CYS A 1 615 ? 23.044 9.621 -40.380 1.00 95.56 615 CYS A N 1
ATOM 4842 C CA . CYS A 1 615 ? 21.678 9.974 -40.743 1.00 95.56 615 CYS A CA 1
ATOM 4843 C C . CYS A 1 615 ? 20.948 10.318 -39.448 1.00 95.56 615 CYS A C 1
ATOM 4845 O O . CYS A 1 615 ? 20.507 9.401 -38.758 1.00 95.56 615 CYS A O 1
ATOM 4847 N N . GLN A 1 616 ? 20.888 11.598 -39.083 1.00 92.12 616 GLN A N 1
ATOM 4848 C CA . GLN A 1 616 ? 20.246 12.045 -37.843 1.00 92.12 616 GLN A CA 1
ATOM 4849 C C . GLN A 1 616 ? 19.378 13.298 -37.999 1.00 92.12 616 GLN A C 1
ATOM 4851 O O . GLN A 1 616 ? 18.982 13.884 -36.991 1.00 92.12 616 GLN A O 1
ATOM 4856 N N . HIS A 1 617 ? 19.064 13.688 -39.241 1.00 91.00 617 HIS A N 1
ATOM 4857 C CA . HIS A 1 617 ? 18.281 14.887 -39.511 1.00 91.00 617 HIS A CA 1
ATOM 4858 C C . HIS A 1 617 ? 16.998 14.895 -38.671 1.00 91.00 617 HIS A C 1
ATOM 4860 O O . HIS A 1 617 ? 16.242 13.912 -38.624 1.00 91.00 617 HIS A O 1
ATOM 4866 N N . GLN A 1 618 ? 16.804 16.001 -37.961 1.00 85.00 618 GLN A N 1
ATOM 4867 C CA . GLN A 1 618 ? 15.639 16.244 -37.117 1.00 85.00 618 GLN A CA 1
ATOM 4868 C C . GLN A 1 618 ? 14.471 16.737 -38.001 1.00 85.00 618 GLN A C 1
ATOM 4870 O O . GLN A 1 618 ? 14.532 16.622 -39.222 1.00 85.00 618 GLN A O 1
ATOM 4875 N N . ASN A 1 619 ? 13.394 17.286 -37.433 1.00 84.50 619 ASN A N 1
ATOM 4876 C CA . ASN A 1 619 ? 12.236 17.812 -38.190 1.00 84.50 619 ASN A CA 1
ATOM 4877 C C . ASN A 1 619 ? 11.350 16.743 -38.850 1.00 84.50 619 ASN A C 1
ATOM 4879 O O . ASN A 1 619 ? 10.935 16.862 -40.007 1.00 84.50 619 ASN A O 1
ATOM 4883 N N . SER A 1 620 ? 11.029 15.699 -38.092 1.00 89.81 620 SER A N 1
ATOM 4884 C CA . SER A 1 620 ? 10.110 14.639 -38.514 1.00 89.81 620 SER A CA 1
ATOM 4885 C C . SER A 1 620 ? 10.615 13.862 -39.731 1.00 89.81 620 SER A C 1
ATOM 4887 O O . SER A 1 620 ? 9.813 13.442 -40.575 1.00 89.81 620 SER A O 1
ATOM 4889 N N . SER A 1 621 ? 11.939 13.662 -39.812 1.00 92.00 621 SER A N 1
ATOM 4890 C CA . SER A 1 621 ? 12.627 13.056 -40.961 1.00 92.00 621 SER A CA 1
ATOM 4891 C C . SER A 1 621 ? 12.021 11.725 -41.390 1.00 92.00 621 SER A C 1
ATOM 4893 O O . SER A 1 621 ? 11.922 11.461 -42.586 1.00 92.00 621 SER A O 1
ATOM 4895 N N . PHE A 1 622 ? 11.508 10.917 -40.455 1.00 93.19 622 PHE A N 1
ATOM 4896 C CA . PHE A 1 622 ? 10.840 9.658 -40.791 1.00 93.19 622 PHE A CA 1
ATOM 4897 C C . PHE A 1 622 ? 9.633 9.878 -41.714 1.00 93.19 622 PHE A C 1
ATOM 4899 O O . PHE A 1 622 ? 9.472 9.208 -42.731 1.00 93.19 622 PHE A O 1
ATOM 4906 N N . THR A 1 623 ? 8.813 10.875 -41.396 1.00 88.81 623 THR A N 1
ATOM 4907 C CA . THR A 1 623 ? 7.593 11.187 -42.151 1.00 88.81 623 THR A CA 1
ATOM 4908 C C . THR A 1 623 ? 7.835 12.051 -43.387 1.00 88.81 623 THR A C 1
ATOM 4910 O O . THR A 1 623 ? 6.942 12.162 -44.226 1.00 88.81 623 THR A O 1
ATOM 4913 N N . THR A 1 624 ? 9.010 12.667 -43.531 1.00 91.50 624 THR A N 1
ATOM 4914 C CA . THR A 1 624 ? 9.326 13.563 -44.655 1.00 91.50 624 THR A CA 1
ATOM 4915 C C . THR A 1 624 ? 10.271 12.924 -45.672 1.00 91.50 624 THR A C 1
ATOM 4917 O O . THR A 1 624 ? 10.012 13.027 -46.868 1.00 91.50 624 THR A O 1
ATOM 4920 N N . GLU A 1 625 ? 11.309 12.214 -45.228 1.00 94.19 625 GLU A N 1
ATOM 4921 C CA . GLU A 1 625 ? 12.334 11.603 -46.089 1.00 94.19 625 GLU A CA 1
ATOM 4922 C C . GLU A 1 625 ? 12.199 10.072 -46.214 1.00 94.19 625 GLU A C 1
ATOM 4924 O O . GLU A 1 625 ? 12.702 9.499 -47.179 1.00 94.19 625 GLU A O 1
ATOM 4929 N N . PHE A 1 626 ? 11.479 9.405 -45.299 1.00 94.62 626 PHE A N 1
ATOM 4930 C CA . PHE A 1 626 ? 11.393 7.934 -45.229 1.00 94.62 626 PHE A CA 1
ATOM 4931 C C . PHE A 1 626 ? 9.963 7.376 -45.330 1.00 94.62 626 PHE A C 1
ATOM 4933 O O . PHE A 1 626 ? 9.673 6.283 -44.842 1.00 94.62 626 PHE A O 1
ATOM 4940 N N . GLN A 1 627 ? 9.059 8.089 -46.006 1.00 92.50 627 GLN A N 1
ATOM 4941 C CA . GLN A 1 627 ? 7.630 7.745 -46.108 1.00 92.50 627 GLN A CA 1
ATOM 4942 C C . GLN A 1 627 ? 7.353 6.328 -46.633 1.00 92.50 627 GLN A C 1
ATOM 4944 O O . GLN A 1 627 ? 6.343 5.714 -46.283 1.00 92.50 627 GLN A O 1
ATOM 4949 N N . GLN A 1 628 ? 8.251 5.787 -47.460 1.00 94.69 628 GLN A N 1
ATOM 4950 C CA . GLN A 1 628 ? 8.185 4.425 -47.994 1.00 94.69 628 GLN A CA 1
ATOM 4951 C C . GLN A 1 628 ? 8.188 3.363 -46.882 1.00 94.69 628 GLN A C 1
ATOM 4953 O O . GLN A 1 628 ? 7.703 2.252 -47.087 1.00 94.69 628 GLN A O 1
ATOM 4958 N N . LEU A 1 629 ? 8.704 3.709 -45.701 1.00 95.62 629 LEU A N 1
ATOM 4959 C CA . LEU A 1 629 ? 8.822 2.836 -44.539 1.00 95.62 629 LEU A CA 1
ATOM 4960 C C . LEU A 1 629 ? 7.670 2.987 -43.532 1.00 95.62 629 LEU A C 1
ATOM 4962 O O . LEU A 1 629 ? 7.645 2.268 -42.535 1.00 95.62 629 LEU A O 1
ATOM 4966 N N . ASN A 1 630 ? 6.688 3.864 -43.781 1.00 91.81 630 ASN A N 1
ATOM 4967 C CA . ASN A 1 630 ? 5.603 4.164 -42.832 1.00 91.81 630 ASN A CA 1
ATOM 4968 C C . ASN A 1 630 ? 4.816 2.927 -42.366 1.00 91.81 630 ASN A C 1
ATOM 4970 O O . ASN A 1 630 ? 4.323 2.902 -41.246 1.00 91.81 630 ASN A O 1
ATOM 4974 N N . ASN A 1 631 ? 4.701 1.891 -43.204 1.00 93.25 631 ASN A N 1
ATOM 4975 C CA . ASN A 1 631 ? 3.980 0.660 -42.856 1.00 93.25 631 ASN A CA 1
ATOM 4976 C C . ASN A 1 631 ? 4.792 -0.304 -41.9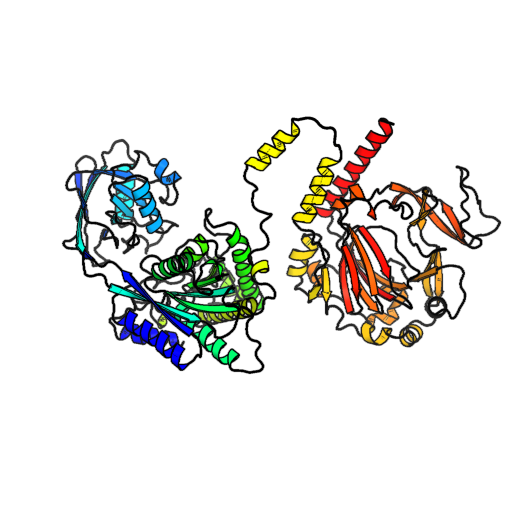72 1.00 93.25 631 ASN A C 1
ATOM 4978 O O . ASN A 1 631 ? 4.267 -1.334 -41.547 1.00 93.25 631 ASN A O 1
ATOM 4982 N N . ASP A 1 632 ? 6.074 -0.021 -41.735 1.00 96.06 632 ASP A N 1
ATOM 4983 C CA . ASP A 1 632 ? 6.949 -0.901 -40.962 1.00 96.06 632 ASP A CA 1
ATOM 4984 C C . ASP A 1 632 ? 6.944 -0.582 -39.461 1.00 96.06 632 ASP A C 1
ATOM 4986 O O . ASP A 1 632 ? 7.277 -1.455 -38.652 1.00 96.06 632 ASP A O 1
ATOM 4990 N N . ILE A 1 633 ? 6.528 0.636 -39.102 1.00 94.00 633 ILE A N 1
ATOM 4991 C CA . ILE A 1 633 ? 6.474 1.179 -37.743 1.00 94.00 633 ILE A CA 1
ATOM 4992 C C . ILE A 1 633 ? 5.024 1.519 -37.395 1.00 94.00 633 ILE A C 1
ATOM 4994 O O . ILE A 1 633 ? 4.323 2.155 -38.177 1.00 94.00 633 ILE A O 1
ATOM 4998 N N . HIS A 1 634 ? 4.575 1.120 -36.206 1.00 88.94 634 HIS A N 1
ATOM 4999 C CA . HIS A 1 634 ? 3.230 1.432 -35.718 1.00 88.94 634 HIS A CA 1
ATOM 5000 C C . HIS A 1 634 ? 3.247 2.581 -34.708 1.00 88.94 634 HIS A C 1
ATOM 5002 O O . HIS A 1 634 ? 4.158 2.688 -33.889 1.00 88.94 634 HIS A O 1
ATOM 5008 N N . GLU A 1 635 ? 2.197 3.405 -34.726 1.00 86.25 635 GLU A N 1
ATOM 5009 C CA . GLU A 1 635 ? 1.976 4.440 -33.713 1.00 86.25 635 GLU A CA 1
ATOM 5010 C C . GLU A 1 635 ? 1.893 3.819 -32.309 1.00 86.25 635 GLU A C 1
ATOM 5012 O O . GLU A 1 635 ? 1.209 2.817 -32.080 1.00 86.25 635 GLU A O 1
ATOM 5017 N N . LEU A 1 636 ? 2.557 4.453 -31.343 1.00 93.69 636 LEU A N 1
ATOM 5018 C CA . LEU A 1 636 ? 2.480 4.087 -29.932 1.00 93.69 636 LEU A CA 1
ATOM 5019 C C . LEU A 1 636 ? 1.206 4.686 -29.310 1.00 93.69 636 LEU A C 1
ATOM 5021 O O . LEU A 1 636 ? 1.256 5.670 -28.577 1.00 93.69 636 LEU A O 1
ATOM 5025 N N . SER A 1 637 ? 0.047 4.098 -29.618 1.00 91.81 637 SER A N 1
ATOM 5026 C CA . SER A 1 637 ? -1.279 4.619 -29.226 1.00 91.81 637 SER A CA 1
ATOM 5027 C C . SER A 1 637 ? -1.439 4.877 -27.722 1.00 91.81 637 SER A C 1
ATOM 5029 O O . SER A 1 637 ? -2.039 5.874 -27.329 1.00 91.81 637 SER A O 1
ATOM 5031 N N . TRP A 1 638 ? -0.849 4.032 -26.877 1.00 92.75 638 TRP A N 1
ATOM 5032 C CA . TRP A 1 638 ? -0.872 4.192 -25.421 1.00 92.75 638 TRP A CA 1
ATOM 5033 C C . TRP A 1 638 ? -0.058 5.407 -24.934 1.00 92.75 638 TRP A C 1
ATOM 5035 O O . TRP A 1 638 ? -0.393 5.995 -23.910 1.00 92.75 638 TRP A O 1
ATOM 5045 N N . VAL A 1 639 ? 0.981 5.818 -25.672 1.00 95.50 639 VAL A N 1
ATOM 5046 C CA . VAL A 1 639 ? 1.761 7.036 -25.386 1.00 95.50 639 VAL A CA 1
ATOM 5047 C C . VAL A 1 639 ? 0.952 8.270 -25.769 1.00 95.50 639 VAL A C 1
ATOM 5049 O O . VAL A 1 639 ? 0.842 9.208 -24.985 1.00 95.50 639 VAL A O 1
ATOM 5052 N N . ARG A 1 640 ? 0.309 8.236 -26.942 1.00 93.19 640 ARG A N 1
ATOM 5053 C CA . ARG A 1 640 ? -0.610 9.291 -27.382 1.00 93.19 640 ARG A CA 1
ATOM 5054 C C . ARG A 1 640 ? -1.768 9.491 -26.410 1.00 93.19 640 ARG A C 1
ATOM 5056 O O . ARG A 1 640 ? -2.147 10.624 -26.144 1.00 93.19 640 ARG A O 1
ATOM 5063 N N . GLU A 1 641 ? -2.340 8.412 -25.881 1.00 94.81 641 GLU A N 1
ATOM 5064 C CA . GLU A 1 641 ? -3.379 8.509 -24.852 1.00 94.81 641 GLU A CA 1
ATOM 5065 C C . GLU A 1 641 ? -2.834 9.131 -23.560 1.00 94.81 641 GLU A C 1
ATOM 5067 O O . GLU A 1 641 ? -3.521 9.941 -22.943 1.00 94.81 641 GLU A O 1
ATOM 5072 N N . ALA A 1 642 ? -1.593 8.808 -23.176 1.00 94.25 642 ALA A N 1
ATOM 5073 C CA . ALA A 1 642 ? -0.974 9.350 -21.970 1.00 94.25 642 ALA A CA 1
ATOM 5074 C C . ALA A 1 642 ? -0.719 10.861 -22.068 1.00 94.25 642 ALA A C 1
ATOM 5076 O O . ALA A 1 642 ? -1.005 11.578 -21.116 1.00 94.25 642 ALA A O 1
ATOM 5077 N N . PHE A 1 643 ? -0.211 11.343 -23.206 1.00 92.69 643 PHE A N 1
ATOM 5078 C CA . PHE A 1 643 ? 0.054 12.772 -23.430 1.00 92.69 643 PHE A CA 1
ATOM 5079 C C . PHE A 1 643 ? -1.155 13.552 -23.967 1.00 92.69 643 PHE A C 1
ATOM 5081 O O . PHE A 1 643 ? -1.130 14.777 -24.035 1.00 92.69 643 PHE A O 1
ATOM 5088 N N . GLY A 1 644 ? -2.209 12.860 -24.401 1.00 90.50 644 GLY A N 1
ATOM 5089 C CA . GLY A 1 644 ? -3.396 13.466 -25.004 1.00 90.50 644 GLY A CA 1
ATOM 5090 C C . GLY A 1 644 ? -3.201 14.009 -26.427 1.00 90.50 644 GLY A C 1
ATOM 5091 O O . GLY A 1 644 ? -4.167 14.497 -27.011 1.00 90.50 644 GLY A O 1
ATOM 5092 N N . ASN A 1 645 ? -2.002 13.902 -27.010 1.00 89.50 645 ASN A N 1
ATOM 5093 C CA . ASN A 1 645 ? -1.639 14.442 -28.324 1.00 89.50 645 ASN A CA 1
ATOM 5094 C C . ASN A 1 645 ? -0.748 13.458 -29.111 1.00 89.50 645 ASN A C 1
ATOM 5096 O O . ASN A 1 645 ? -0.098 12.606 -28.502 1.00 89.50 645 ASN A O 1
ATOM 5100 N N . PRO A 1 646 ? -0.734 13.516 -30.459 1.00 91.56 646 PRO A N 1
ATOM 5101 C CA . PRO A 1 646 ? 0.257 12.799 -31.267 1.00 91.56 646 PRO A CA 1
ATOM 5102 C C . PRO A 1 646 ? 1.670 13.387 -31.069 1.00 91.56 646 PRO A C 1
ATOM 5104 O O . PRO A 1 646 ? 1.780 14.506 -30.572 1.00 91.56 646 PRO A O 1
ATOM 5107 N N . PRO A 1 647 ? 2.738 12.671 -31.469 1.00 93.25 647 PRO A N 1
ATOM 5108 C CA . PRO A 1 647 ? 4.093 13.215 -31.419 1.00 93.25 647 PRO A CA 1
ATOM 5109 C C . PRO A 1 647 ? 4.239 14.418 -32.362 1.00 93.25 647 PRO A C 1
ATOM 5111 O O . PRO A 1 647 ? 3.746 14.380 -33.492 1.00 93.25 647 PRO A O 1
ATOM 5114 N N . ASP A 1 648 ? 4.963 15.444 -31.920 1.00 91.56 648 ASP A N 1
ATOM 5115 C CA . ASP A 1 648 ? 5.332 16.618 -32.719 1.00 91.56 648 ASP A CA 1
ATOM 5116 C C . ASP A 1 648 ? 6.320 16.255 -33.826 1.00 91.56 648 ASP A C 1
ATOM 5118 O O . ASP A 1 648 ? 6.234 16.764 -34.948 1.00 91.56 648 ASP A O 1
ATOM 5122 N N . ALA A 1 649 ? 7.241 15.335 -33.523 1.00 92.69 649 ALA A N 1
ATOM 5123 C CA . ALA A 1 649 ? 8.189 14.824 -34.496 1.00 92.69 649 ALA A CA 1
ATOM 5124 C C . ALA A 1 649 ? 8.499 13.339 -34.322 1.00 92.69 649 ALA A C 1
ATOM 5126 O O . ALA A 1 649 ? 8.597 12.817 -33.212 1.00 92.69 649 ALA A O 1
ATOM 5127 N N . VAL A 1 650 ? 8.707 12.666 -35.455 1.00 94.44 650 VAL A N 1
ATOM 5128 C CA . VAL A 1 650 ? 9.213 11.291 -35.518 1.00 94.44 650 VAL A CA 1
ATOM 5129 C C . VAL A 1 650 ? 10.430 11.268 -36.430 1.00 94.44 650 VAL A C 1
ATOM 5131 O O . VAL A 1 650 ? 10.308 11.563 -37.622 1.00 94.44 650 VAL A O 1
ATOM 5134 N N . ASN A 1 651 ? 11.601 10.926 -35.895 1.00 94.94 651 ASN A N 1
ATOM 5135 C CA . ASN A 1 651 ? 12.846 10.917 -36.663 1.00 94.94 651 ASN A CA 1
ATOM 5136 C C . ASN A 1 651 ? 13.427 9.504 -36.756 1.00 94.94 651 ASN A C 1
ATOM 5138 O O . ASN A 1 651 ? 13.181 8.641 -35.909 1.00 94.94 651 ASN A O 1
ATOM 5142 N N . LEU A 1 652 ? 14.190 9.268 -37.823 1.00 95.50 652 LEU A N 1
ATOM 5143 C CA . LEU A 1 652 ? 14.894 8.013 -38.071 1.00 95.50 652 LEU A CA 1
ATOM 5144 C C . LEU A 1 652 ? 16.391 8.259 -38.037 1.00 95.50 652 LEU A C 1
ATOM 5146 O O . LEU A 1 652 ? 16.904 9.061 -38.816 1.00 95.50 652 LEU A O 1
ATOM 5150 N N . TRP A 1 653 ? 17.086 7.523 -37.175 1.00 95.62 653 TRP A N 1
ATOM 5151 C CA . TRP A 1 653 ? 18.519 7.666 -36.993 1.00 95.62 653 TRP A CA 1
ATOM 5152 C C . TRP A 1 653 ? 19.271 6.396 -37.369 1.00 95.62 653 TRP A C 1
ATOM 5154 O O . TRP A 1 653 ? 18.993 5.317 -36.839 1.00 95.62 653 TRP A O 1
ATOM 5164 N N . ILE A 1 654 ? 20.247 6.532 -38.270 1.00 95.94 654 ILE A N 1
ATOM 5165 C CA . ILE A 1 654 ? 21.079 5.431 -38.769 1.00 95.94 654 ILE A CA 1
ATOM 5166 C C . ILE A 1 654 ? 22.541 5.848 -38.720 1.00 95.94 654 ILE A C 1
ATOM 5168 O O . ILE A 1 654 ? 22.938 6.806 -39.380 1.00 95.94 654 ILE A O 1
ATOM 5172 N N . GLY A 1 655 ? 23.360 5.107 -37.979 1.00 94.75 655 GLY A N 1
ATOM 5173 C CA . GLY A 1 655 ? 24.787 5.392 -37.884 1.00 94.75 655 GLY A CA 1
ATOM 5174 C C . GLY A 1 655 ? 25.616 4.215 -37.391 1.00 94.75 655 GLY A C 1
ATOM 5175 O O . GLY A 1 655 ? 25.131 3.091 -37.256 1.00 94.75 655 GLY A O 1
ATOM 5176 N N . THR A 1 656 ? 26.893 4.491 -37.139 1.00 94.00 656 THR A N 1
ATOM 5177 C CA . THR A 1 656 ? 27.886 3.510 -36.676 1.00 94.00 656 THR A CA 1
ATOM 5178 C C . THR A 1 656 ? 28.471 3.943 -35.334 1.00 94.00 656 THR A C 1
ATOM 5180 O O . THR A 1 656 ? 28.179 5.042 -34.857 1.00 94.00 656 THR A O 1
ATOM 5183 N N . SER A 1 657 ? 29.367 3.140 -34.756 1.00 93.75 657 SER A N 1
ATOM 5184 C CA . SER A 1 657 ? 30.086 3.504 -33.526 1.00 93.75 657 SER A CA 1
ATOM 5185 C C . SER A 1 657 ? 30.997 4.727 -33.646 1.00 93.75 657 SER A C 1
ATOM 5187 O O . SER A 1 657 ? 31.578 5.151 -32.654 1.00 93.75 657 SER A O 1
ATOM 5189 N N . LYS A 1 658 ? 31.164 5.278 -34.854 1.00 93.56 658 LYS A N 1
ATOM 5190 C CA . LYS A 1 658 ? 31.910 6.518 -35.082 1.00 93.56 658 LYS A CA 1
ATOM 5191 C C . LYS A 1 658 ? 31.082 7.773 -34.810 1.00 93.56 658 LYS A C 1
ATOM 5193 O O . LYS A 1 658 ? 31.671 8.835 -34.715 1.00 93.56 658 LYS A O 1
ATOM 5198 N N . SER A 1 659 ? 29.756 7.676 -34.724 1.00 91.81 659 SER A N 1
ATOM 5199 C CA . SER A 1 659 ? 28.878 8.828 -34.493 1.00 91.81 659 SER A CA 1
ATOM 5200 C C . SER A 1 659 ? 28.540 8.921 -33.007 1.00 91.81 659 SER A C 1
ATOM 5202 O O . SER A 1 659 ? 27.988 7.973 -32.443 1.00 91.81 659 SER A O 1
ATOM 5204 N N . ILE A 1 660 ? 28.883 10.044 -32.377 1.00 90.62 660 ILE A N 1
ATOM 5205 C CA . ILE A 1 660 ? 28.753 10.263 -30.933 1.00 90.62 660 ILE A CA 1
ATOM 5206 C C . ILE A 1 660 ? 28.082 11.619 -30.705 1.00 90.62 660 ILE A C 1
ATOM 5208 O O . ILE A 1 660 ? 28.472 12.612 -31.318 1.00 90.62 660 ILE A O 1
ATOM 5212 N N . SER A 1 661 ? 27.093 11.677 -29.811 1.00 91.19 661 SER A N 1
ATOM 5213 C CA . SER A 1 661 ? 26.558 12.960 -29.348 1.00 91.19 661 SER A CA 1
ATOM 5214 C C . SER A 1 661 ? 27.376 13.472 -28.165 1.00 91.19 661 SER A C 1
ATOM 5216 O O . SER A 1 661 ? 27.756 12.701 -27.276 1.00 91.19 661 SER A O 1
ATOM 5218 N N . THR A 1 662 ? 27.611 14.781 -28.107 1.00 92.81 662 THR A N 1
ATOM 5219 C CA . THR A 1 662 ? 28.117 15.393 -26.872 1.00 92.81 662 THR A CA 1
ATOM 5220 C C . THR A 1 662 ? 27.000 15.532 -25.838 1.00 92.81 662 THR A C 1
ATOM 5222 O O . THR A 1 662 ? 25.850 15.169 -26.102 1.00 92.81 662 THR A O 1
ATOM 5225 N N . LEU A 1 663 ? 27.344 15.967 -24.623 1.00 93.25 663 LEU A N 1
ATOM 5226 C CA . LEU A 1 663 ? 26.368 16.147 -23.553 1.00 93.25 663 LEU A CA 1
ATOM 5227 C C . LEU A 1 663 ? 25.403 17.269 -23.947 1.00 93.25 663 LEU A C 1
ATOM 5229 O O . LEU A 1 663 ? 25.841 18.371 -24.254 1.00 93.25 663 LEU A O 1
ATOM 5233 N N . HIS A 1 664 ? 24.107 16.984 -23.948 1.00 93.06 664 HIS A N 1
ATOM 5234 C CA . HIS A 1 664 ? 23.049 17.943 -24.279 1.00 93.06 664 HIS A CA 1
ATOM 5235 C C . HIS A 1 664 ? 21.747 17.553 -23.577 1.00 93.06 664 HIS A C 1
ATOM 5237 O O . HIS A 1 664 ? 21.718 16.581 -22.834 1.00 93.06 664 HIS A O 1
ATOM 5243 N N . HIS A 1 665 ? 20.679 18.319 -23.776 1.00 93.25 665 HIS A N 1
ATOM 5244 C CA . HIS A 1 665 ? 19.339 18.013 -23.269 1.00 93.25 665 HIS A CA 1
ATOM 5245 C C . HIS A 1 665 ? 18.305 18.476 -24.294 1.00 93.25 665 HIS A C 1
ATOM 5247 O O . HIS A 1 665 ? 18.531 19.473 -24.983 1.00 93.25 665 HIS A O 1
ATOM 5253 N N . ASP A 1 666 ? 17.173 17.780 -24.344 1.00 90.81 666 ASP A N 1
ATOM 5254 C CA . ASP A 1 666 ? 16.067 18.096 -25.242 1.00 90.81 666 ASP A CA 1
ATOM 5255 C C . ASP A 1 666 ? 14.897 18.712 -24.458 1.00 90.81 666 ASP A C 1
ATOM 5257 O O . ASP A 1 666 ? 14.598 18.262 -23.344 1.00 90.81 666 ASP A O 1
ATOM 5261 N N . PRO A 1 667 ? 14.165 19.680 -25.035 1.00 89.69 667 PRO A N 1
ATOM 5262 C CA . PRO A 1 667 ? 12.916 20.186 -24.468 1.00 89.69 667 PRO A CA 1
ATOM 5263 C C . PRO A 1 667 ? 11.714 19.278 -24.801 1.00 89.69 667 PRO A C 1
ATOM 5265 O O . PRO A 1 667 ? 10.598 19.765 -24.917 1.00 89.69 667 PRO A O 1
ATOM 5268 N N . TYR A 1 668 ? 11.926 17.970 -24.979 1.00 93.19 668 TYR A N 1
ATOM 5269 C CA . TYR A 1 668 ? 10.895 17.024 -25.417 1.00 93.19 668 TYR A CA 1
ATOM 5270 C C . TYR A 1 668 ? 10.793 15.824 -24.481 1.00 93.19 668 TYR A C 1
ATOM 5272 O O . TYR A 1 668 ? 11.798 15.321 -23.981 1.00 93.19 668 TYR A O 1
ATOM 5280 N N . GLU A 1 669 ? 9.578 15.314 -24.306 1.00 95.62 669 GLU A N 1
ATOM 5281 C CA . GLU A 1 669 ? 9.338 13.979 -23.771 1.00 95.62 669 GLU A CA 1
ATOM 5282 C C . GLU A 1 669 ? 9.681 12.951 -24.861 1.00 95.62 669 GLU A C 1
ATOM 5284 O O . GLU A 1 669 ? 8.956 12.783 -25.846 1.00 95.62 669 GLU A O 1
ATOM 5289 N N . ASN A 1 670 ? 10.838 12.299 -24.724 1.00 95.81 670 ASN A N 1
ATOM 5290 C CA . ASN A 1 670 ? 11.467 11.539 -25.799 1.00 95.81 670 ASN A CA 1
ATOM 5291 C C . ASN A 1 670 ? 11.232 10.031 -25.626 1.00 95.81 670 ASN A C 1
ATOM 5293 O O . ASN A 1 670 ? 11.598 9.427 -24.617 1.00 95.81 670 ASN A O 1
ATOM 5297 N N . LEU A 1 671 ? 10.607 9.411 -26.625 1.00 97.56 671 LEU A N 1
ATOM 5298 C CA . LEU A 1 671 ? 10.405 7.967 -26.706 1.00 97.56 671 LEU A CA 1
ATOM 5299 C C . LEU A 1 671 ? 11.358 7.399 -27.756 1.00 97.56 671 LEU A C 1
ATOM 5301 O O . LEU A 1 671 ? 11.186 7.615 -28.952 1.00 97.56 671 LEU A O 1
ATOM 5305 N N . TYR A 1 672 ? 12.357 6.655 -27.301 1.00 97.31 672 TYR A N 1
ATOM 5306 C CA . TYR A 1 672 ? 13.499 6.228 -28.094 1.00 97.31 672 TYR A CA 1
ATOM 5307 C C . TYR A 1 672 ? 13.469 4.722 -28.353 1.00 97.31 672 TYR A C 1
ATOM 5309 O O . TYR A 1 672 ? 13.691 3.925 -27.447 1.00 97.31 672 TYR A O 1
ATOM 5317 N N . ALA A 1 673 ? 13.202 4.314 -29.588 1.00 97.75 673 ALA A N 1
ATOM 5318 C CA . ALA A 1 673 ? 13.032 2.922 -29.992 1.00 97.75 673 ALA A CA 1
ATOM 5319 C C . ALA A 1 673 ? 14.260 2.412 -30.754 1.00 97.75 673 ALA A C 1
ATOM 5321 O O . ALA A 1 673 ? 14.586 2.934 -31.821 1.00 97.75 673 ALA A O 1
ATOM 5322 N N . VAL A 1 674 ? 14.923 1.362 -30.259 1.00 97.12 674 VAL A N 1
ATOM 5323 C CA . VAL A 1 674 ? 16.036 0.723 -30.984 1.00 97.12 674 VAL A CA 1
ATOM 5324 C C . VAL A 1 674 ? 15.513 -0.464 -31.783 1.00 97.12 674 VAL A C 1
ATOM 5326 O O . VAL A 1 674 ? 15.012 -1.447 -31.239 1.00 97.12 674 VAL A O 1
ATOM 5329 N N . ILE A 1 675 ? 15.651 -0.376 -33.105 1.00 96.38 675 ILE A N 1
ATOM 5330 C CA . ILE A 1 675 ? 15.161 -1.393 -34.043 1.00 96.38 675 ILE A CA 1
ATOM 5331 C C . ILE A 1 675 ? 16.274 -2.394 -34.340 1.00 96.38 675 ILE A C 1
ATOM 5333 O O . ILE A 1 675 ? 16.056 -3.603 -34.296 1.00 96.38 675 ILE A O 1
ATOM 5337 N N . ARG A 1 676 ? 17.493 -1.903 -34.586 1.00 95.06 676 ARG A N 1
ATOM 5338 C CA . ARG A 1 676 ? 18.674 -2.724 -34.875 1.00 95.06 676 ARG A CA 1
ATOM 5339 C C . ARG A 1 676 ? 19.894 -2.171 -34.154 1.00 95.06 676 ARG A C 1
ATOM 5341 O O . ARG A 1 676 ? 20.094 -0.962 -34.144 1.00 95.06 676 ARG A O 1
ATOM 5348 N N . GLY A 1 677 ? 20.747 -3.058 -33.652 1.00 95.06 677 GLY A N 1
ATOM 5349 C CA . GLY A 1 677 ? 21.950 -2.675 -32.915 1.00 95.06 677 GLY A CA 1
ATOM 5350 C C . GLY A 1 677 ? 21.628 -2.313 -31.469 1.00 95.06 677 GLY A C 1
ATOM 5351 O O . GLY A 1 677 ? 20.638 -2.793 -30.917 1.00 95.06 677 GLY A O 1
ATOM 5352 N N . ARG A 1 678 ? 22.491 -1.500 -30.861 1.00 96.69 678 ARG A N 1
ATOM 5353 C CA . ARG A 1 678 ? 22.380 -1.071 -29.463 1.00 96.69 678 ARG A CA 1
ATOM 5354 C C . ARG A 1 678 ? 22.812 0.376 -29.332 1.00 96.69 678 ARG A C 1
ATOM 5356 O O . ARG A 1 678 ? 23.720 0.818 -30.041 1.00 96.69 678 ARG A O 1
ATOM 5363 N N . LYS A 1 679 ? 22.177 1.092 -28.408 1.00 96.75 679 LYS A N 1
ATOM 5364 C CA . LYS A 1 679 ? 22.584 2.444 -28.019 1.00 96.75 679 LYS A CA 1
ATOM 5365 C C . LYS A 1 679 ? 22.987 2.492 -26.559 1.00 96.75 679 LYS A C 1
ATOM 5367 O O . LYS A 1 679 ? 22.372 1.843 -25.716 1.00 96.75 679 LYS A O 1
ATOM 5372 N N . HIS A 1 680 ? 24.003 3.289 -26.272 1.00 96.38 680 HIS A N 1
ATOM 5373 C CA . HIS A 1 680 ? 24.517 3.517 -24.934 1.00 96.38 680 HIS A CA 1
ATOM 5374 C C . HIS A 1 680 ? 24.246 4.962 -24.544 1.00 96.38 680 HIS A C 1
ATOM 5376 O O . HIS A 1 680 ? 24.687 5.875 -25.238 1.00 96.38 680 HIS A O 1
ATOM 5382 N N . PHE A 1 681 ? 23.522 5.156 -23.448 1.00 96.44 681 PHE A N 1
ATOM 5383 C CA . PHE A 1 681 ? 23.222 6.472 -22.905 1.00 96.44 681 PHE A CA 1
ATOM 5384 C C . PHE A 1 681 ? 23.967 6.674 -21.593 1.00 96.44 681 PHE A C 1
ATOM 5386 O O . PHE A 1 681 ? 24.024 5.766 -20.761 1.00 96.44 681 PHE A O 1
ATOM 5393 N N . THR A 1 682 ? 24.479 7.882 -21.388 1.00 94.06 682 THR A N 1
ATOM 5394 C CA . THR A 1 682 ? 24.857 8.373 -20.058 1.00 94.06 682 THR A CA 1
ATOM 5395 C C . THR A 1 682 ? 23.917 9.513 -19.724 1.00 94.06 682 THR A C 1
ATOM 5397 O O . THR A 1 682 ? 23.947 10.513 -20.432 1.00 94.06 682 THR A O 1
ATOM 5400 N N . LEU A 1 683 ? 23.067 9.356 -18.707 1.00 94.94 683 LEU A N 1
ATOM 5401 C CA . LEU A 1 683 ? 22.062 10.353 -18.334 1.00 94.94 683 LEU A CA 1
ATOM 5402 C C . LEU A 1 683 ? 22.410 11.049 -17.018 1.00 94.94 683 LEU A C 1
ATOM 5404 O O . LEU A 1 683 ? 22.834 10.390 -16.069 1.00 94.94 683 LEU A O 1
ATOM 5408 N N . TYR A 1 684 ? 22.118 12.343 -16.941 1.00 93.25 684 TYR A N 1
ATOM 5409 C CA . TYR A 1 684 ? 22.167 13.149 -15.727 1.00 93.25 684 TYR A CA 1
ATOM 5410 C C . TYR A 1 684 ? 20.821 13.864 -15.532 1.00 93.25 684 TYR A C 1
ATOM 5412 O O . TYR A 1 684 ? 20.263 14.398 -16.498 1.00 93.25 684 TYR A O 1
ATOM 5420 N N . PRO A 1 685 ? 20.278 13.884 -14.307 1.00 92.81 685 PRO A N 1
ATOM 5421 C CA . PRO A 1 685 ? 19.016 14.552 -14.016 1.00 92.81 685 PRO A CA 1
ATOM 5422 C C . PRO A 1 685 ? 19.138 16.082 -14.163 1.00 92.81 685 PRO A C 1
ATOM 5424 O O . PRO A 1 685 ? 20.226 16.636 -13.983 1.00 92.81 685 PRO A O 1
ATOM 5427 N N . PRO A 1 686 ? 18.026 16.809 -14.387 1.00 91.88 686 PRO A N 1
ATOM 5428 C CA . PRO A 1 686 ? 18.026 18.275 -14.429 1.00 91.88 686 PRO A CA 1
ATOM 5429 C C . PRO A 1 686 ? 18.606 18.940 -13.168 1.00 91.88 686 PRO A C 1
ATOM 5431 O O . PRO A 1 686 ? 19.111 20.062 -13.230 1.00 91.88 686 PRO A O 1
ATOM 5434 N N . THR A 1 687 ? 18.549 18.245 -12.026 1.00 89.88 687 THR A N 1
ATOM 5435 C CA . THR A 1 687 ? 19.104 18.687 -10.737 1.00 89.88 687 THR A CA 1
ATOM 5436 C C . THR A 1 687 ? 20.622 18.837 -10.754 1.00 89.88 687 THR A C 1
ATOM 5438 O O . THR A 1 687 ? 21.159 19.645 -10.000 1.00 89.88 687 THR A O 1
ATOM 5441 N N . ASP A 1 688 ? 21.303 18.129 -11.657 1.00 90.06 688 ASP A N 1
ATOM 5442 C CA . ASP A 1 688 ? 22.762 18.110 -11.744 1.00 90.06 688 ASP A CA 1
ATOM 5443 C C . ASP A 1 688 ? 23.322 19.263 -12.591 1.00 90.06 688 ASP A C 1
ATOM 5445 O O . ASP A 1 688 ? 24.538 19.418 -12.664 1.00 90.06 688 ASP A O 1
ATOM 5449 N N . LEU A 1 689 ? 22.476 20.116 -13.193 1.00 90.69 689 LEU A N 1
ATOM 5450 C CA . LEU A 1 689 ? 22.901 21.214 -14.082 1.00 90.69 689 LEU A CA 1
ATOM 5451 C C . LEU A 1 689 ? 24.032 22.072 -13.489 1.00 90.69 689 LEU A C 1
ATOM 5453 O O . LEU A 1 689 ? 24.922 22.509 -14.218 1.00 90.69 689 LEU A O 1
ATOM 5457 N N . TYR A 1 690 ? 24.004 22.300 -12.173 1.00 89.00 690 TYR A N 1
ATOM 5458 C CA . TYR A 1 690 ? 25.031 23.061 -11.459 1.00 89.00 690 TYR A CA 1
ATOM 5459 C C . TYR A 1 690 ? 26.441 22.479 -11.654 1.00 89.00 690 TYR A C 1
ATOM 5461 O O . TYR A 1 690 ? 27.403 23.212 -11.877 1.00 89.00 690 TYR A O 1
ATOM 5469 N N . TRP A 1 691 ? 26.543 21.153 -11.637 1.00 88.56 691 TRP A N 1
ATOM 5470 C CA . TRP A 1 691 ? 27.790 20.396 -11.653 1.00 88.56 691 TRP A CA 1
ATOM 5471 C C . TRP A 1 691 ? 28.306 20.076 -13.059 1.00 88.56 691 TRP A C 1
ATOM 5473 O O . TRP A 1 691 ? 29.443 19.630 -13.197 1.00 88.56 691 TRP A O 1
ATOM 5483 N N . LEU A 1 692 ? 27.491 20.294 -14.096 1.00 88.00 692 LEU A N 1
ATOM 5484 C CA . LEU A 1 692 ? 27.813 19.938 -15.483 1.00 88.00 692 LEU A CA 1
ATOM 5485 C C . LEU A 1 692 ? 28.589 21.035 -16.249 1.00 88.00 692 LEU A C 1
ATOM 5487 O O . LEU A 1 692 ? 28.940 20.828 -17.401 1.00 88.00 692 LEU A O 1
ATOM 5491 N N . ASP A 1 693 ? 28.872 22.191 -15.636 1.00 83.56 693 ASP A N 1
ATOM 5492 C CA . ASP A 1 693 ? 29.639 23.322 -16.209 1.00 83.56 693 ASP A CA 1
ATOM 5493 C C . ASP A 1 693 ? 29.174 23.830 -17.600 1.00 83.56 693 ASP A C 1
ATOM 5495 O O . ASP A 1 693 ? 29.976 24.125 -18.486 1.00 83.56 693 ASP A O 1
ATOM 5499 N N . GLN A 1 694 ? 27.865 24.001 -17.805 1.00 88.44 694 GLN A N 1
ATOM 5500 C CA . GLN A 1 694 ? 27.328 24.539 -19.066 1.00 88.44 694 GLN A CA 1
ATOM 5501 C C . GLN A 1 694 ? 27.787 25.983 -19.330 1.00 88.44 694 GLN A C 1
ATOM 5503 O O . GLN A 1 694 ? 27.560 26.850 -18.490 1.00 88.44 694 GLN A O 1
ATOM 5508 N N . LYS A 1 695 ? 28.344 26.304 -20.502 1.00 87.31 695 LYS A N 1
ATOM 5509 C CA . LYS A 1 695 ? 28.827 27.656 -20.870 1.00 87.31 695 LYS A CA 1
ATOM 5510 C C . LYS A 1 695 ? 28.247 28.136 -22.195 1.00 87.31 695 LYS A C 1
ATOM 5512 O O . LYS A 1 695 ? 27.754 27.336 -22.975 1.00 87.31 695 LYS A O 1
ATOM 5517 N N . PHE A 1 696 ? 28.288 29.445 -22.440 1.00 88.56 696 PHE A N 1
ATOM 5518 C CA . PHE A 1 696 ? 27.894 30.013 -23.730 1.00 88.56 696 PHE A CA 1
ATOM 5519 C C . PHE A 1 696 ? 29.080 29.997 -24.690 1.00 88.56 696 PHE A C 1
ATOM 5521 O O . PHE A 1 696 ? 30.176 30.425 -24.333 1.00 88.56 696 PHE A O 1
ATOM 5528 N N . TYR A 1 697 ? 28.839 29.499 -25.898 1.00 92.00 697 TYR A N 1
ATOM 5529 C CA . TYR A 1 697 ? 29.822 29.413 -26.970 1.00 92.00 697 TYR A CA 1
ATOM 5530 C C . TYR A 1 697 ? 29.275 30.092 -28.217 1.00 92.00 697 TYR A C 1
ATOM 5532 O O . TYR A 1 697 ? 28.074 30.012 -28.487 1.00 92.00 697 TYR A O 1
ATOM 5540 N N . LYS A 1 698 ? 30.154 30.720 -29.004 1.00 94.12 698 LYS A N 1
ATOM 5541 C CA . LYS A 1 698 ? 29.759 31.269 -30.304 1.00 94.12 698 LYS A CA 1
ATOM 5542 C C . LYS A 1 698 ? 29.338 30.126 -31.215 1.00 94.12 698 LYS A C 1
ATOM 5544 O O . LYS A 1 698 ? 30.063 29.143 -31.351 1.00 94.12 698 LYS A O 1
ATOM 5549 N N . LYS A 1 699 ? 28.171 30.238 -31.829 1.00 95.75 699 LYS A N 1
ATOM 5550 C CA . LYS A 1 699 ? 27.679 29.251 -32.780 1.00 95.75 699 LYS A CA 1
ATOM 5551 C C . LYS A 1 699 ? 28.565 29.258 -34.022 1.00 95.75 699 LYS A C 1
ATOM 5553 O O . LYS A 1 699 ? 29.094 30.292 -34.421 1.00 95.75 699 LYS A O 1
ATOM 5558 N N . ALA A 1 700 ? 28.733 28.094 -34.620 1.00 95.56 700 ALA A N 1
ATOM 5559 C CA . ALA A 1 700 ? 29.392 27.895 -35.891 1.00 95.56 700 ALA A CA 1
ATOM 5560 C C . ALA A 1 700 ? 28.857 26.618 -36.552 1.00 95.56 700 ALA A C 1
ATOM 5562 O O . ALA A 1 700 ? 28.167 25.821 -35.915 1.00 95.56 700 ALA A O 1
ATOM 5563 N N . HIS A 1 701 ? 29.215 26.389 -37.809 1.00 95.00 701 HIS A N 1
ATOM 5564 C CA . HIS A 1 701 ? 28.935 25.136 -38.512 1.00 95.00 701 HIS A CA 1
ATOM 5565 C C . HIS A 1 701 ? 30.162 24.658 -39.283 1.00 95.00 701 HIS A C 1
ATOM 5567 O O . HIS A 1 701 ? 31.074 25.435 -39.589 1.00 95.00 701 HIS A O 1
ATOM 5573 N N . TYR A 1 702 ? 30.203 23.362 -39.583 1.00 96.19 702 TYR A N 1
ATOM 5574 C CA . TYR A 1 702 ? 31.223 22.812 -40.467 1.00 96.19 702 TYR A CA 1
ATOM 5575 C C . TYR A 1 702 ? 30.929 23.128 -41.935 1.00 96.19 702 TYR A C 1
ATOM 5577 O O . TYR A 1 702 ? 29.809 22.973 -42.412 1.00 96.19 702 TYR A O 1
ATOM 5585 N N . GLU A 1 703 ? 31.977 23.470 -42.682 1.00 95.31 703 GLU A N 1
ATOM 5586 C CA . GLU A 1 703 ? 31.960 23.520 -44.144 1.00 95.31 703 GLU A CA 1
ATOM 5587 C C . GLU A 1 703 ? 33.117 22.711 -44.733 1.00 95.31 703 GLU A C 1
ATOM 5589 O O . GLU A 1 703 ? 34.151 22.484 -44.091 1.00 95.31 703 GLU A O 1
ATOM 5594 N N . ARG A 1 704 ? 32.967 22.306 -46.000 1.00 94.56 704 ARG A N 1
ATOM 5595 C CA . ARG A 1 704 ? 34.081 21.760 -46.780 1.00 94.56 704 ARG A CA 1
ATOM 5596 C C . ARG A 1 704 ? 35.142 22.841 -46.967 1.00 94.56 704 ARG A C 1
ATOM 5598 O O . ARG A 1 704 ? 34.843 23.932 -47.454 1.00 94.56 704 ARG A O 1
ATOM 5605 N N . TYR A 1 705 ? 36.382 22.523 -46.610 1.00 92.62 705 TYR A N 1
ATOM 5606 C CA . TYR A 1 705 ? 37.491 23.459 -46.738 1.00 92.62 705 TYR A CA 1
ATOM 5607 C C . TYR A 1 705 ? 37.807 23.754 -48.210 1.00 92.62 705 TYR A C 1
ATOM 5609 O O . TYR A 1 705 ? 38.032 22.849 -49.016 1.00 92.62 705 TYR A O 1
ATOM 5617 N N . ASN A 1 706 ? 37.900 25.039 -48.540 1.00 88.56 706 ASN A N 1
ATOM 5618 C CA . ASN A 1 706 ? 38.421 25.551 -49.798 1.00 88.56 706 ASN A CA 1
ATOM 5619 C C . ASN A 1 706 ? 39.480 26.637 -49.543 1.00 88.56 706 ASN A C 1
ATOM 5621 O O . ASN A 1 706 ? 39.482 27.316 -48.519 1.00 88.56 706 ASN A O 1
ATOM 5625 N N . SER A 1 707 ? 40.398 26.834 -50.493 1.00 83.62 707 SER A N 1
ATOM 5626 C CA . SER A 1 707 ? 41.530 27.761 -50.334 1.00 83.62 707 SER A CA 1
ATOM 5627 C C . SER A 1 707 ? 41.148 29.248 -50.307 1.00 83.62 707 SER A C 1
ATOM 5629 O O . SER A 1 707 ? 42.034 30.087 -50.168 1.00 83.62 707 SER A O 1
ATOM 5631 N N . THR A 1 708 ? 39.870 29.589 -50.495 1.00 83.94 708 THR A N 1
ATOM 5632 C CA . THR A 1 708 ? 39.376 30.976 -50.534 1.00 83.94 708 THR A CA 1
ATOM 5633 C C . THR A 1 708 ? 38.716 31.433 -49.231 1.00 83.94 708 THR A C 1
ATOM 5635 O O . THR A 1 708 ? 38.483 32.628 -49.068 1.00 83.94 708 THR A O 1
ATOM 5638 N N . GLN A 1 709 ? 38.436 30.519 -48.296 1.00 85.88 709 GLN A N 1
ATOM 5639 C CA . GLN A 1 709 ? 37.848 30.836 -46.990 1.00 85.88 709 GLN A CA 1
ATOM 5640 C C . GLN A 1 709 ? 38.869 31.474 -46.028 1.00 85.88 709 GLN A C 1
ATOM 5642 O O . GLN A 1 709 ? 40.065 31.172 -46.059 1.00 85.88 709 GLN A O 1
ATOM 5647 N N . LYS A 1 710 ? 38.385 32.345 -45.130 1.00 83.12 710 LYS A N 1
ATOM 5648 C CA . LYS A 1 710 ? 39.184 32.940 -44.044 1.00 83.12 710 LYS A CA 1
ATOM 5649 C C . LYS A 1 710 ? 39.498 31.854 -43.008 1.00 83.12 710 LYS A C 1
ATOM 5651 O O . LYS A 1 710 ? 38.590 31.319 -42.389 1.00 83.12 710 LYS A O 1
ATOM 5656 N N . ILE A 1 711 ? 40.780 31.543 -42.815 1.00 88.50 711 ILE A N 1
ATOM 5657 C CA . ILE A 1 711 ? 41.224 30.459 -41.917 1.00 88.50 711 ILE A CA 1
ATOM 5658 C C . ILE A 1 711 ? 41.548 30.911 -40.490 1.00 88.50 711 ILE A C 1
ATOM 5660 O O . ILE A 1 711 ? 41.829 30.070 -39.648 1.00 88.50 711 ILE A O 1
ATOM 5664 N N . ILE A 1 712 ? 41.556 32.215 -40.218 1.00 87.88 712 ILE A N 1
ATOM 5665 C CA . ILE A 1 712 ? 41.855 32.780 -38.898 1.00 87.88 712 ILE A CA 1
ATOM 5666 C C . ILE A 1 712 ? 40.677 33.660 -38.479 1.00 87.88 712 ILE A C 1
ATOM 5668 O O . ILE A 1 712 ? 40.207 34.462 -39.287 1.00 87.88 712 ILE A O 1
ATOM 5672 N N . ASP A 1 713 ? 40.185 33.501 -37.254 1.00 87.62 713 ASP A N 1
ATOM 5673 C CA . ASP A 1 713 ? 39.149 34.373 -36.694 1.00 87.62 713 ASP A CA 1
ATOM 5674 C C . ASP A 1 713 ? 39.713 35.738 -36.247 1.00 87.62 713 ASP A C 1
ATOM 5676 O O . ASP A 1 713 ? 40.895 36.037 -36.421 1.00 87.62 713 ASP A O 1
ATOM 5680 N N . ASP A 1 714 ? 38.867 36.600 -35.685 1.00 84.81 714 ASP A N 1
ATOM 5681 C CA . ASP A 1 714 ? 39.293 37.936 -35.243 1.00 84.81 714 ASP A CA 1
ATOM 5682 C C . ASP A 1 714 ? 40.201 37.916 -33.998 1.00 84.81 714 ASP A C 1
ATOM 5684 O O . ASP A 1 714 ? 40.881 38.904 -33.727 1.00 84.81 714 ASP A O 1
ATOM 5688 N N . ASP A 1 715 ? 40.276 36.782 -33.294 1.00 84.69 715 ASP A N 1
ATOM 5689 C CA . ASP A 1 715 ? 41.110 36.570 -32.107 1.00 84.69 715 ASP A CA 1
ATOM 5690 C C . ASP A 1 715 ? 42.397 35.773 -32.425 1.00 84.69 715 ASP A C 1
ATOM 5692 O O . ASP A 1 715 ? 43.147 35.398 -31.523 1.00 84.69 715 ASP A O 1
ATOM 5696 N N . GLY A 1 716 ? 42.688 35.518 -33.707 1.00 87.19 716 GLY A N 1
ATOM 5697 C CA . GLY A 1 716 ? 43.898 34.819 -34.150 1.00 87.19 716 GLY A CA 1
ATOM 5698 C C . GLY A 1 716 ? 43.821 33.285 -34.113 1.00 87.19 716 GLY A C 1
ATOM 5699 O O . GLY A 1 716 ? 44.841 32.624 -34.318 1.00 87.19 716 GLY A O 1
ATOM 5700 N N . ILE A 1 717 ? 42.646 32.700 -33.872 1.00 90.44 717 ILE A N 1
ATOM 5701 C CA . ILE A 1 717 ? 42.428 31.251 -33.791 1.00 90.44 717 ILE A CA 1
ATOM 5702 C C . ILE A 1 717 ? 42.289 30.657 -35.194 1.00 90.44 717 ILE A C 1
ATOM 5704 O O . ILE A 1 717 ? 41.547 31.164 -36.033 1.00 90.44 717 ILE A O 1
ATOM 5708 N N . ASN A 1 718 ? 42.978 29.538 -35.437 1.00 92.12 718 ASN A N 1
ATOM 5709 C CA . ASN A 1 718 ? 42.871 28.795 -36.689 1.00 92.12 718 ASN A CA 1
ATOM 5710 C C . ASN A 1 718 ? 41.539 28.027 -36.763 1.00 92.12 718 ASN A C 1
ATOM 5712 O O . ASN A 1 718 ? 41.302 27.108 -35.983 1.00 92.12 718 ASN A O 1
ATOM 5716 N N . LEU A 1 719 ? 40.700 28.393 -37.730 1.00 93.38 719 LEU A N 1
ATOM 5717 C CA . LEU A 1 719 ? 39.381 27.813 -37.987 1.00 93.38 719 LEU A CA 1
ATOM 5718 C C . LEU A 1 719 ? 39.435 26.545 -38.852 1.00 93.38 719 LEU A C 1
ATOM 5720 O O . LEU A 1 719 ? 38.438 25.828 -38.966 1.00 93.38 719 LEU A O 1
ATOM 5724 N N . LYS A 1 720 ? 40.580 26.251 -39.483 1.00 93.75 720 LYS A N 1
ATOM 5725 C CA . LYS A 1 720 ? 40.771 25.026 -40.266 1.00 93.75 720 LYS A CA 1
ATOM 5726 C C . LYS A 1 720 ? 41.000 23.839 -39.332 1.00 93.75 720 LYS A C 1
ATOM 5728 O O . LYS A 1 720 ? 41.978 23.817 -38.589 1.00 93.75 720 LYS A O 1
ATOM 5733 N N . ILE A 1 721 ? 40.148 22.822 -39.445 1.00 92.06 721 ILE A N 1
ATOM 5734 C CA . ILE A 1 721 ? 40.186 21.633 -38.584 1.00 92.06 721 ILE A CA 1
ATOM 5735 C C . ILE A 1 721 ? 41.076 20.545 -39.173 1.00 92.06 721 ILE A C 1
ATOM 5737 O O . ILE A 1 721 ? 41.911 19.982 -38.472 1.00 92.06 721 ILE A O 1
ATOM 5741 N N . ASN A 1 722 ? 40.941 20.274 -40.472 1.00 91.19 722 ASN A N 1
ATOM 5742 C CA . ASN A 1 722 ? 41.817 19.362 -41.215 1.00 91.19 722 ASN A CA 1
ATOM 5743 C C . ASN A 1 722 ? 41.831 19.730 -42.712 1.00 91.19 722 ASN A C 1
ATOM 5745 O O . ASN A 1 722 ? 41.354 20.798 -43.097 1.00 91.19 722 ASN A O 1
ATOM 5749 N N . GLU A 1 723 ? 42.406 18.894 -43.582 1.00 90.31 723 GLU A N 1
ATOM 5750 C CA . GLU A 1 723 ? 42.445 19.151 -45.029 1.00 90.31 723 GLU A CA 1
ATOM 5751 C C . GLU A 1 723 ? 41.070 19.233 -45.713 1.00 90.31 723 GLU A C 1
ATOM 5753 O O . GLU A 1 723 ? 40.990 19.801 -46.801 1.00 90.31 723 GLU A O 1
ATOM 5758 N N . ASN A 1 724 ? 40.009 18.728 -45.078 1.00 93.31 724 ASN A N 1
ATOM 5759 C CA . ASN A 1 724 ? 38.666 18.625 -45.647 1.00 93.31 724 ASN A CA 1
ATOM 5760 C C . ASN A 1 724 ? 37.634 19.556 -44.989 1.00 93.31 724 ASN A C 1
ATOM 5762 O O . ASN A 1 724 ? 36.608 19.822 -45.612 1.00 93.31 724 ASN A O 1
ATOM 5766 N N . PHE A 1 725 ? 37.873 20.042 -43.765 1.00 95.12 725 PHE A N 1
ATOM 5767 C CA . PHE A 1 725 ? 36.875 20.765 -42.966 1.00 95.12 725 PHE A CA 1
ATOM 5768 C C . PHE A 1 725 ? 37.403 22.072 -42.361 1.00 95.12 725 PHE A C 1
ATOM 5770 O O . PHE A 1 725 ? 38.534 22.149 -41.867 1.00 95.12 725 PHE A O 1
ATOM 5777 N N . ILE A 1 726 ? 36.533 23.080 -42.349 1.00 95.25 726 ILE A N 1
ATOM 5778 C CA . ILE A 1 726 ? 36.700 24.373 -41.677 1.00 95.25 726 ILE A CA 1
ATOM 5779 C C . ILE A 1 726 ? 35.458 24.673 -40.827 1.00 95.25 726 ILE A C 1
ATOM 5781 O O . ILE A 1 726 ? 34.366 24.208 -41.149 1.00 95.25 726 ILE A O 1
ATOM 5785 N N . ILE A 1 727 ? 35.631 25.426 -39.743 1.00 94.62 727 ILE A N 1
ATOM 5786 C CA . ILE A 1 727 ? 34.533 25.978 -38.943 1.00 94.62 727 ILE A CA 1
ATOM 5787 C C . ILE A 1 727 ? 34.212 27.387 -39.444 1.00 94.62 727 ILE A C 1
ATOM 5789 O O . ILE A 1 727 ? 35.116 28.212 -39.582 1.00 94.62 727 ILE A O 1
ATOM 5793 N N . VAL A 1 728 ? 32.931 27.681 -39.659 1.00 93.50 728 VAL A N 1
ATOM 5794 C CA . VAL A 1 728 ? 32.451 29.020 -40.022 1.00 93.50 728 VAL A CA 1
ATOM 5795 C C . VAL A 1 728 ? 31.611 29.586 -38.874 1.00 93.50 728 VAL A C 1
ATOM 5797 O O . VAL A 1 728 ? 30.522 29.07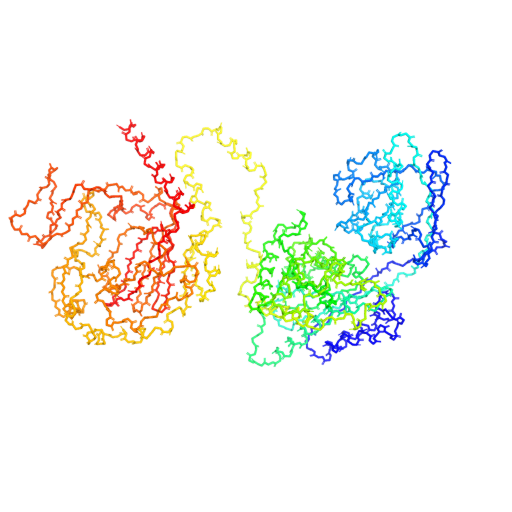3 -38.623 1.00 93.50 728 VAL A O 1
ATOM 5800 N N . PRO A 1 729 ? 32.116 30.596 -38.140 1.00 92.50 729 PRO A N 1
ATOM 5801 C CA . PRO A 1 729 ? 31.377 31.239 -37.057 1.00 92.50 729 PRO A CA 1
ATOM 5802 C C . PRO A 1 729 ? 30.113 31.975 -37.516 1.00 92.50 729 PRO A C 1
ATOM 5804 O O . PRO A 1 729 ? 30.078 32.549 -38.602 1.00 92.50 729 PRO A O 1
ATOM 5807 N N . ASP A 1 730 ? 29.131 32.015 -36.623 1.00 88.31 730 ASP A N 1
ATOM 5808 C CA . ASP A 1 730 ? 27.913 32.827 -36.660 1.00 88.31 730 ASP A CA 1
ATOM 5809 C C . ASP A 1 730 ? 27.944 33.850 -35.497 1.00 88.31 730 ASP A C 1
ATOM 5811 O O . ASP A 1 730 ? 28.804 33.794 -34.611 1.00 88.31 730 ASP A O 1
ATOM 5815 N N . ASP A 1 731 ? 27.000 34.789 -35.490 1.00 84.19 731 ASP A N 1
ATOM 5816 C CA . ASP A 1 731 ? 26.882 35.864 -34.498 1.00 84.19 731 ASP A CA 1
ATOM 5817 C C . ASP A 1 731 ? 26.130 35.436 -33.221 1.00 84.19 731 ASP A C 1
ATOM 5819 O O . ASP A 1 731 ? 26.129 36.156 -32.221 1.00 84.19 731 ASP A O 1
ATOM 5823 N N . ASN A 1 732 ? 25.483 34.268 -33.232 1.00 90.19 732 ASN A N 1
ATOM 5824 C CA . ASN A 1 732 ? 24.684 33.770 -32.112 1.00 90.19 732 ASN A CA 1
ATOM 5825 C C . ASN A 1 732 ? 25.536 33.047 -31.060 1.00 90.19 732 ASN A C 1
ATOM 5827 O O . ASN A 1 732 ? 26.532 32.408 -31.387 1.00 90.19 732 ASN A O 1
ATOM 5831 N N . GLU A 1 733 ? 25.096 33.057 -29.802 1.00 90.06 733 GLU A N 1
ATOM 5832 C CA . GLU A 1 733 ? 25.678 32.232 -28.737 1.00 90.06 733 GLU A CA 1
ATOM 5833 C C . GLU A 1 733 ? 24.696 31.160 -28.268 1.00 90.06 733 GLU A C 1
ATOM 5835 O O . GLU A 1 733 ? 23.489 31.394 -28.177 1.00 90.06 733 GLU A O 1
ATOM 5840 N N . VAL A 1 734 ? 25.223 29.978 -27.947 1.00 88.50 734 VAL A N 1
ATOM 5841 C CA . VAL A 1 734 ? 24.438 28.814 -27.523 1.00 88.50 734 VAL A CA 1
ATOM 5842 C C . VAL A 1 734 ? 25.016 28.259 -26.220 1.00 88.50 734 VAL A C 1
ATOM 5844 O O . VAL A 1 734 ? 26.237 28.111 -26.117 1.00 88.50 734 VAL A O 1
ATOM 5847 N N . PRO A 1 735 ? 24.179 27.954 -25.209 1.00 89.06 735 PRO A N 1
ATOM 5848 C CA . PRO A 1 735 ? 24.640 27.279 -24.006 1.00 89.06 735 PRO A CA 1
ATOM 5849 C C . PRO A 1 735 ? 24.931 25.801 -24.310 1.00 89.06 735 PRO A C 1
ATOM 5851 O O . PRO A 1 735 ? 24.027 25.062 -24.691 1.00 89.06 735 PRO A O 1
ATOM 5854 N N . TRP A 1 736 ? 26.173 25.362 -24.122 1.00 92.00 736 TRP A N 1
ATOM 5855 C CA . TRP A 1 736 ? 26.618 23.997 -24.407 1.00 92.00 736 TRP A CA 1
ATOM 5856 C C . TRP A 1 736 ? 27.659 23.487 -23.404 1.00 92.00 736 TRP A C 1
ATOM 5858 O O . TRP A 1 736 ? 28.053 24.196 -22.474 1.00 92.00 736 TRP A O 1
ATOM 5868 N N . PHE A 1 737 ? 28.090 22.243 -23.597 1.00 91.00 737 PHE A N 1
ATOM 5869 C CA . PHE A 1 737 ? 29.041 21.533 -22.748 1.00 91.00 737 PHE A CA 1
ATOM 5870 C C . PHE A 1 737 ? 30.315 21.200 -23.525 1.00 91.00 737 PHE A C 1
ATOM 5872 O O . PHE A 1 737 ? 30.266 20.692 -24.647 1.00 91.00 737 PHE A O 1
ATOM 5879 N N . ASP A 1 738 ? 31.468 21.485 -22.929 1.00 89.50 738 ASP A N 1
ATOM 5880 C CA . ASP A 1 738 ? 32.758 21.245 -23.567 1.00 89.50 738 ASP A CA 1
ATOM 5881 C C . ASP A 1 738 ? 33.240 19.816 -23.325 1.00 89.50 738 ASP A C 1
ATOM 5883 O O . ASP A 1 738 ? 33.764 19.499 -22.259 1.00 89.50 738 ASP A O 1
ATOM 5887 N N . HIS A 1 739 ? 33.061 18.953 -24.327 1.00 82.88 739 HIS A N 1
ATOM 5888 C CA . HIS A 1 739 ? 33.426 17.535 -24.242 1.00 82.88 739 HIS A CA 1
ATOM 5889 C C . HIS A 1 739 ? 34.923 17.277 -23.998 1.00 82.88 739 HIS A C 1
ATOM 5891 O O . HIS A 1 739 ? 35.270 16.206 -23.511 1.00 82.88 739 HIS A O 1
ATOM 5897 N N . ASP A 1 740 ? 35.801 18.238 -24.307 1.00 78.31 740 ASP A N 1
ATOM 5898 C CA . ASP A 1 740 ? 37.249 18.091 -24.131 1.00 78.31 740 ASP A CA 1
ATOM 5899 C C . ASP A 1 740 ? 37.686 18.349 -22.672 1.00 78.31 740 ASP A C 1
ATOM 5901 O O . ASP A 1 740 ? 38.828 18.070 -22.295 1.00 78.31 740 ASP A O 1
ATOM 5905 N N . LYS A 1 741 ? 36.784 18.859 -21.819 1.00 69.75 741 LYS A N 1
ATOM 5906 C CA . LYS A 1 741 ? 37.022 19.054 -20.383 1.00 69.75 741 LYS A CA 1
ATOM 5907 C C . LYS A 1 741 ? 36.562 17.819 -19.603 1.00 69.75 741 LYS A C 1
ATOM 5909 O O . LYS A 1 741 ? 35.416 17.716 -19.180 1.00 69.75 741 LYS A O 1
ATOM 5914 N N . ASN A 1 742 ? 37.481 16.873 -19.412 1.00 56.34 742 ASN A N 1
ATOM 5915 C CA . ASN A 1 742 ? 37.279 15.564 -18.761 1.00 56.34 742 ASN A CA 1
ATOM 5916 C C . ASN A 1 742 ? 36.987 15.598 -17.238 1.00 56.34 742 ASN A C 1
ATOM 5918 O O . ASN A 1 742 ? 37.277 14.637 -16.524 1.00 56.34 742 ASN A O 1
ATOM 5922 N N . ASP A 1 743 ? 36.395 16.666 -16.711 1.00 64.56 743 ASP A N 1
ATOM 5923 C CA . ASP A 1 743 ? 36.263 16.853 -15.259 1.00 64.56 743 ASP A CA 1
ATOM 5924 C C . ASP A 1 743 ? 34.991 16.203 -14.679 1.00 64.56 743 ASP A C 1
ATOM 5926 O O . ASP A 1 743 ? 34.887 16.000 -13.469 1.00 64.56 743 ASP A O 1
ATOM 5930 N N . LEU A 1 744 ? 34.035 15.804 -15.531 1.00 77.75 744 LEU A N 1
ATOM 5931 C CA . LEU A 1 744 ? 32.750 15.244 -15.088 1.00 77.75 744 LEU A CA 1
ATOM 5932 C C . LEU A 1 744 ? 32.900 13.910 -14.343 1.00 77.75 744 LEU A C 1
ATOM 5934 O O . LEU A 1 744 ? 32.204 13.682 -13.358 1.00 77.75 744 LEU A O 1
ATOM 5938 N N . GLU A 1 745 ? 33.812 13.033 -14.774 1.00 67.81 745 GLU A N 1
ATOM 5939 C CA . GLU A 1 745 ? 34.032 11.736 -14.110 1.00 67.81 745 GLU A CA 1
ATOM 5940 C C . GLU A 1 745 ? 34.699 11.872 -12.731 1.00 67.81 745 GLU A C 1
ATOM 5942 O O . GLU A 1 745 ? 34.649 10.941 -11.929 1.00 67.81 745 GLU A O 1
ATOM 5947 N N . GLN A 1 746 ? 35.313 13.023 -12.444 1.00 71.94 746 GLN A N 1
ATOM 5948 C CA . GLN A 1 746 ? 35.983 13.302 -11.170 1.00 71.94 746 GLN A CA 1
ATOM 5949 C C . GLN A 1 746 ? 35.060 13.994 -10.158 1.00 71.94 746 GLN A C 1
ATOM 5951 O O . GLN A 1 746 ? 35.399 14.082 -8.977 1.00 71.94 746 GLN A O 1
ATOM 5956 N N . ASN A 1 747 ? 33.892 14.474 -10.593 1.00 81.56 747 ASN A N 1
ATOM 5957 C CA . ASN A 1 747 ? 32.949 15.167 -9.731 1.00 81.56 747 ASN A CA 1
ATOM 5958 C C . ASN A 1 747 ? 32.131 14.165 -8.897 1.00 81.56 747 ASN A C 1
ATOM 5960 O O . ASN A 1 747 ? 31.238 13.490 -9.407 1.00 81.56 747 ASN A O 1
ATOM 5964 N N . THR A 1 748 ? 32.402 14.100 -7.590 1.00 80.62 748 THR A N 1
ATOM 5965 C CA . THR A 1 748 ? 31.757 13.157 -6.656 1.00 80.62 748 THR A CA 1
ATOM 5966 C C . THR A 1 748 ? 30.266 13.420 -6.424 1.00 80.62 748 THR A C 1
ATOM 5968 O O . THR A 1 748 ? 29.579 12.583 -5.831 1.00 80.62 748 THR A O 1
ATOM 5971 N N . TYR A 1 749 ? 29.749 14.573 -6.858 1.00 81.06 749 TYR A N 1
ATOM 5972 C CA . TYR A 1 749 ? 28.330 14.914 -6.747 1.00 81.06 749 TYR A CA 1
ATOM 5973 C C . TYR A 1 749 ? 27.503 14.397 -7.924 1.00 81.06 749 TYR A C 1
ATOM 5975 O O . TYR A 1 749 ? 26.306 14.163 -7.755 1.00 81.06 749 TYR A O 1
ATOM 5983 N N . LEU A 1 750 ? 28.133 14.139 -9.073 1.00 86.62 750 LEU A N 1
ATOM 5984 C CA . LEU A 1 750 ? 27.474 13.548 -10.232 1.00 86.62 750 LEU A CA 1
ATOM 5985 C C . LEU A 1 750 ? 27.320 12.034 -10.051 1.00 86.62 750 LEU A C 1
ATOM 5987 O O . LEU A 1 750 ? 28.263 11.336 -9.680 1.00 86.62 750 LEU A O 1
ATOM 5991 N N . ASN A 1 751 ? 26.133 11.506 -10.355 1.00 85.62 751 ASN A N 1
ATOM 5992 C CA . ASN A 1 751 ? 25.884 10.062 -10.373 1.00 85.62 751 ASN A CA 1
ATOM 5993 C C . ASN A 1 751 ? 25.124 9.657 -11.647 1.00 85.62 751 ASN A C 1
ATOM 5995 O O . ASN A 1 751 ? 23.900 9.501 -11.609 1.00 85.62 751 ASN A O 1
ATOM 5999 N N . PRO A 1 752 ? 25.822 9.522 -12.787 1.00 90.50 752 PRO A N 1
ATOM 6000 C CA . PRO A 1 752 ? 25.168 9.288 -14.065 1.00 90.50 752 PRO A CA 1
ATOM 6001 C C . PRO A 1 752 ? 24.505 7.914 -14.163 1.00 90.50 752 PRO A C 1
ATOM 6003 O O . PRO A 1 752 ? 25.085 6.894 -13.780 1.00 90.50 752 PRO A O 1
ATOM 6006 N N . LEU A 1 753 ? 23.344 7.863 -14.819 1.00 92.19 753 LEU A N 1
ATOM 6007 C CA . LEU A 1 753 ? 22.724 6.605 -15.230 1.00 92.19 753 LEU A CA 1
ATOM 6008 C C . LEU A 1 753 ? 23.340 6.130 -16.539 1.00 92.19 753 LEU A C 1
ATOM 6010 O O . LEU A 1 753 ? 23.139 6.736 -17.591 1.00 92.19 753 LEU A O 1
ATOM 6014 N N . LYS A 1 754 ? 24.067 5.013 -16.481 1.00 93.00 754 LYS A N 1
ATOM 6015 C CA . LYS A 1 754 ? 24.617 4.350 -17.667 1.00 93.00 754 LYS A CA 1
ATOM 6016 C C . LYS A 1 754 ? 23.649 3.283 -18.155 1.00 93.00 754 LYS A C 1
ATOM 6018 O O . LYS A 1 754 ? 23.349 2.325 -17.445 1.00 93.00 754 LYS A O 1
ATOM 6023 N N . ILE A 1 755 ? 23.160 3.446 -19.376 1.00 94.69 755 ILE A N 1
ATOM 6024 C CA . ILE A 1 755 ? 22.098 2.622 -19.947 1.00 94.69 755 ILE A CA 1
ATOM 6025 C C . ILE A 1 755 ? 22.589 2.013 -21.249 1.00 94.69 755 ILE A C 1
ATOM 6027 O O . ILE A 1 755 ? 23.163 2.700 -22.083 1.00 94.69 755 ILE A O 1
ATOM 6031 N N . THR A 1 756 ? 22.319 0.725 -21.439 1.00 96.88 756 THR A N 1
ATOM 6032 C CA . THR A 1 756 ? 22.372 0.091 -22.759 1.00 96.88 756 THR A CA 1
ATOM 6033 C C . THR A 1 756 ? 20.954 -0.272 -23.157 1.00 96.88 756 THR A C 1
ATOM 6035 O O . THR A 1 756 ? 20.284 -1.010 -22.429 1.00 96.88 756 THR A O 1
ATOM 6038 N N . LEU A 1 757 ? 20.511 0.304 -24.270 1.00 97.25 757 LEU A N 1
ATOM 6039 C CA . LEU A 1 757 ? 19.208 0.079 -24.869 1.00 97.25 757 LEU A CA 1
ATOM 6040 C C . LEU A 1 757 ? 19.365 -0.928 -26.007 1.00 97.25 757 LEU A C 1
ATOM 6042 O O . LEU A 1 757 ? 20.076 -0.671 -26.986 1.00 97.25 757 LEU A O 1
ATOM 6046 N N . GLU A 1 758 ? 18.739 -2.086 -25.830 1.00 97.00 758 GLU A N 1
ATOM 6047 C CA . GLU A 1 758 ? 18.838 -3.224 -26.739 1.00 97.00 758 GLU A CA 1
ATOM 6048 C C . GLU A 1 758 ? 17.839 -3.112 -27.904 1.00 97.00 758 GLU A C 1
ATOM 6050 O O . GLU A 1 758 ? 16.856 -2.372 -27.845 1.00 97.00 758 GLU A O 1
ATOM 6055 N N . SER A 1 759 ? 18.061 -3.875 -28.979 1.00 95.44 759 SER A N 1
ATOM 6056 C CA . SER A 1 759 ? 17.051 -4.036 -30.038 1.00 95.44 759 SER A CA 1
ATOM 6057 C C . SER A 1 759 ? 15.738 -4.580 -29.456 1.00 95.44 759 SER A C 1
ATOM 6059 O O . SER A 1 759 ? 15.753 -5.478 -28.613 1.00 95.44 759 SER A O 1
ATOM 6061 N N . ASN A 1 760 ? 14.605 -4.044 -29.925 1.00 96.56 760 ASN A N 1
ATOM 6062 C CA . ASN A 1 760 ? 13.255 -4.279 -29.392 1.00 96.56 760 ASN A CA 1
ATOM 6063 C C . ASN A 1 760 ? 12.965 -3.623 -28.018 1.00 96.56 760 ASN A C 1
ATOM 6065 O O . ASN A 1 760 ? 11.970 -3.951 -27.366 1.00 96.56 760 ASN A O 1
ATOM 6069 N N . GLU A 1 761 ? 13.794 -2.678 -27.567 1.00 97.75 761 GLU A N 1
ATOM 6070 C CA . GLU A 1 761 ? 13.518 -1.873 -26.372 1.00 97.75 761 GLU A CA 1
ATOM 6071 C C . GLU A 1 761 ? 13.171 -0.415 -26.718 1.00 97.75 761 GLU A C 1
ATOM 6073 O O . GLU A 1 761 ? 13.665 0.166 -27.690 1.00 97.75 761 GLU A O 1
ATOM 6078 N N . LEU A 1 762 ? 12.302 0.172 -25.888 1.00 98.19 762 LEU A N 1
ATOM 6079 C CA . LEU A 1 762 ? 11.882 1.570 -25.948 1.00 98.19 762 LEU A CA 1
ATOM 6080 C C . LEU A 1 762 ? 12.323 2.285 -24.665 1.00 98.19 762 LEU A C 1
ATOM 6082 O O . LEU A 1 762 ? 11.903 1.896 -23.582 1.00 98.19 762 LEU A O 1
ATOM 6086 N N . LEU A 1 763 ? 13.131 3.335 -24.756 1.00 98.31 763 LEU A N 1
ATOM 6087 C CA . LEU A 1 763 ? 13.458 4.203 -23.623 1.00 98.31 763 LEU A CA 1
ATOM 6088 C C . LEU A 1 763 ? 12.505 5.396 -23.604 1.00 98.31 763 LEU A C 1
ATOM 6090 O O . LEU A 1 763 ? 12.416 6.123 -24.585 1.00 98.31 763 LEU A O 1
ATOM 6094 N N . TYR A 1 764 ? 11.844 5.631 -22.477 1.00 98.12 764 TYR A N 1
ATOM 6095 C CA . TYR A 1 764 ? 11.316 6.950 -22.159 1.00 98.12 764 TYR A CA 1
ATOM 6096 C C . TYR A 1 764 ? 12.416 7.773 -21.488 1.00 98.12 764 TYR A C 1
ATOM 6098 O O . TYR A 1 764 ? 12.855 7.449 -20.380 1.00 98.12 764 TYR A O 1
ATOM 6106 N N . LEU A 1 765 ? 12.869 8.806 -22.192 1.00 97.44 765 LEU A N 1
ATOM 6107 C CA . LEU A 1 765 ? 13.819 9.811 -21.744 1.00 97.44 765 LEU A CA 1
ATOM 6108 C C . LEU A 1 765 ? 13.039 11.111 -21.474 1.00 97.44 765 LEU A C 1
ATOM 6110 O O . LEU A 1 765 ? 12.561 11.732 -22.425 1.00 97.44 765 LEU A O 1
ATOM 6114 N N . PRO A 1 766 ? 12.864 11.504 -20.200 1.00 95.75 766 PRO A N 1
ATOM 6115 C CA . PRO A 1 766 ? 12.062 12.667 -19.861 1.00 95.75 766 PRO A CA 1
ATOM 6116 C C . PRO A 1 766 ? 12.688 13.964 -20.366 1.00 95.75 766 PRO A C 1
ATOM 6118 O O . PRO A 1 766 ? 13.914 14.069 -20.483 1.00 95.75 766 PRO A O 1
ATOM 6121 N N . SER A 1 767 ? 11.848 14.975 -20.576 1.00 94.88 767 SER A N 1
ATOM 6122 C CA . SER A 1 767 ? 12.318 16.311 -20.947 1.00 94.88 767 SER A CA 1
ATOM 6123 C C . SER A 1 767 ? 13.365 16.854 -19.966 1.00 94.88 767 SER A C 1
ATOM 6125 O O . SER A 1 767 ? 13.315 16.594 -18.757 1.00 94.88 767 SER A O 1
ATOM 6127 N N . LEU A 1 768 ? 14.315 17.626 -20.506 1.00 94.44 768 LEU A N 1
ATOM 6128 C CA . LEU A 1 768 ? 15.388 18.330 -19.791 1.00 94.44 768 LEU A CA 1
ATOM 6129 C C . LEU A 1 768 ? 16.472 17.454 -19.145 1.00 94.44 768 LEU A C 1
ATOM 6131 O O . LEU A 1 768 ? 17.406 17.999 -18.555 1.00 94.44 768 LEU A O 1
ATOM 6135 N N . TRP A 1 769 ? 16.402 16.127 -19.269 1.00 95.00 769 TRP A N 1
ATOM 6136 C CA . TRP A 1 769 ? 17.498 15.257 -18.841 1.00 95.00 769 TRP A CA 1
ATOM 6137 C C . TRP A 1 769 ? 18.727 15.449 -19.726 1.00 95.00 769 TRP A C 1
ATOM 6139 O O . TRP A 1 769 ? 18.640 15.384 -20.957 1.00 95.00 769 TRP A O 1
ATOM 6149 N N . PHE A 1 770 ? 19.888 15.642 -19.100 1.00 94.94 770 PHE A N 1
ATOM 6150 C CA . PHE A 1 770 ? 21.138 15.752 -19.840 1.00 94.94 770 PHE A CA 1
ATOM 6151 C C . PHE A 1 770 ? 21.634 14.374 -20.233 1.00 94.94 770 PHE A C 1
ATOM 6153 O O . PHE A 1 770 ? 21.568 13.439 -19.435 1.00 94.94 770 PHE A O 1
ATOM 6160 N N . HIS A 1 771 ? 22.143 14.234 -21.448 1.00 94.94 771 HIS A N 1
ATOM 6161 C CA . HIS A 1 771 ? 22.548 12.940 -21.948 1.00 94.94 771 HIS A CA 1
ATOM 6162 C C . HIS A 1 771 ? 23.637 12.985 -23.019 1.00 94.94 771 HIS A C 1
ATOM 6164 O O . HIS A 1 771 ? 23.733 13.921 -23.811 1.00 94.94 771 HIS A O 1
ATOM 6170 N N . THR A 1 772 ? 24.458 11.934 -23.037 1.00 93.94 772 THR A N 1
ATOM 6171 C CA . THR A 1 772 ? 25.300 11.553 -24.179 1.00 93.94 772 THR A CA 1
ATOM 6172 C C . THR A 1 772 ? 24.799 10.239 -24.755 1.00 93.94 772 THR A C 1
ATOM 6174 O O . THR A 1 772 ? 24.307 9.381 -24.017 1.00 93.94 772 THR A O 1
ATOM 6177 N N . VAL A 1 773 ? 24.927 10.074 -26.070 1.00 94.12 773 VAL A N 1
ATOM 6178 C CA . VAL A 1 773 ? 24.482 8.885 -26.793 1.00 94.12 773 VAL A CA 1
ATOM 6179 C C . VAL A 1 773 ? 25.610 8.371 -27.674 1.00 94.12 773 VAL A C 1
ATOM 6181 O O . VAL A 1 773 ? 26.175 9.087 -28.501 1.00 94.12 773 VAL A O 1
ATOM 6184 N N . GLN A 1 774 ? 25.905 7.091 -27.504 1.00 93.12 774 GLN A N 1
ATOM 6185 C CA . GLN A 1 774 ? 26.813 6.306 -28.327 1.00 93.12 774 GLN A CA 1
ATOM 6186 C C . GLN A 1 774 ? 26.067 5.091 -28.877 1.00 93.12 774 GLN A C 1
ATOM 6188 O O . GLN A 1 774 ? 24.957 4.769 -28.448 1.00 93.12 774 GLN A O 1
ATOM 6193 N N . GLN A 1 775 ? 26.658 4.405 -29.846 1.00 93.75 775 GLN A N 1
ATOM 6194 C CA . GLN A 1 775 ? 26.026 3.253 -30.481 1.00 93.75 775 GLN A CA 1
ATOM 6195 C C . GLN A 1 775 ? 27.051 2.240 -30.974 1.00 93.75 775 GLN A C 1
ATOM 6197 O O . GLN A 1 775 ? 28.217 2.569 -31.181 1.00 93.75 775 GLN A O 1
ATOM 6202 N N . ASP A 1 776 ? 26.599 1.010 -31.181 1.00 89.75 776 ASP A N 1
ATOM 6203 C CA . ASP A 1 776 ? 27.459 -0.081 -31.629 1.00 89.75 776 ASP A CA 1
ATOM 6204 C C . ASP A 1 776 ? 27.684 -0.105 -33.152 1.00 89.75 776 ASP A C 1
ATOM 6206 O O . ASP A 1 776 ? 26.939 0.470 -33.954 1.00 89.75 776 ASP A O 1
ATOM 6210 N N . SER A 1 777 ? 28.738 -0.826 -33.542 1.00 79.06 777 SER A N 1
ATOM 6211 C CA . SER A 1 777 ? 29.137 -1.151 -34.919 1.00 79.06 777 SER A CA 1
ATOM 6212 C C . SER A 1 777 ? 28.631 -2.556 -35.306 1.00 79.06 777 SER A C 1
ATOM 6214 O O . SER A 1 777 ? 28.508 -3.402 -34.419 1.00 79.06 777 SER A O 1
ATOM 6216 N N . PRO A 1 778 ? 28.350 -2.877 -36.589 1.00 83.44 778 PRO A N 1
ATOM 6217 C CA . PRO A 1 778 ? 28.587 -2.086 -37.804 1.00 83.44 778 PRO A CA 1
ATOM 6218 C C . PRO A 1 778 ? 27.508 -1.052 -38.136 1.00 83.44 778 PRO A C 1
ATOM 6220 O O . PRO A 1 778 ? 27.799 -0.106 -38.854 1.00 83.44 778 PRO A O 1
ATOM 6223 N N . MET A 1 779 ? 26.281 -1.207 -37.636 1.00 91.56 779 MET A N 1
ATOM 6224 C CA . MET A 1 779 ? 25.190 -0.263 -37.889 1.00 91.56 779 MET A CA 1
ATOM 6225 C C . MET A 1 779 ? 24.118 -0.377 -36.809 1.00 91.56 779 MET A C 1
ATOM 6227 O O . MET A 1 779 ? 23.683 -1.484 -36.481 1.00 91.56 779 MET A O 1
ATOM 6231 N N . THR A 1 780 ? 23.649 0.773 -36.336 1.00 95.75 780 THR A N 1
ATOM 6232 C CA . THR A 1 780 ? 22.530 0.903 -35.404 1.00 95.75 780 THR A CA 1
ATOM 6233 C C . THR A 1 780 ? 21.422 1.733 -36.051 1.00 95.75 780 THR A C 1
ATOM 6235 O O . THR A 1 780 ? 21.706 2.753 -36.680 1.00 95.75 780 THR A O 1
ATOM 6238 N N . ILE A 1 781 ? 20.173 1.281 -35.910 1.00 96.62 781 ILE A N 1
ATOM 6239 C CA . ILE A 1 781 ? 18.970 1.956 -36.411 1.00 96.62 781 ILE A CA 1
ATOM 6240 C C . ILE A 1 781 ? 18.018 2.179 -35.242 1.00 96.62 781 ILE A C 1
ATOM 6242 O O . ILE A 1 781 ? 17.631 1.223 -34.560 1.00 96.62 781 ILE A O 1
ATOM 6246 N N . ALA A 1 782 ? 17.619 3.429 -35.045 1.00 96.19 782 ALA A N 1
ATOM 6247 C CA . ALA A 1 782 ? 16.655 3.815 -34.030 1.00 96.19 782 ALA A CA 1
ATOM 6248 C C . ALA A 1 782 ? 15.632 4.806 -34.585 1.00 96.19 782 ALA A C 1
ATOM 6250 O O . ALA A 1 782 ? 15.932 5.577 -35.493 1.00 96.19 782 ALA A O 1
ATOM 6251 N N . CYS A 1 783 ? 14.441 4.801 -33.999 1.00 95.75 783 CYS A N 1
ATOM 6252 C CA . CYS A 1 783 ? 13.433 5.829 -34.211 1.00 95.75 783 CYS A CA 1
ATOM 6253 C C . CYS A 1 783 ? 13.167 6.543 -32.898 1.00 95.75 783 CYS A C 1
ATOM 6255 O O . CYS A 1 783 ? 13.036 5.887 -31.866 1.00 95.75 783 CYS A O 1
ATOM 6257 N N . ASN A 1 784 ? 13.050 7.863 -32.935 1.00 93.50 784 ASN A N 1
ATOM 6258 C CA . ASN A 1 784 ? 12.616 8.631 -31.778 1.00 93.50 784 ASN A CA 1
ATOM 6259 C C . ASN A 1 784 ? 11.272 9.312 -32.052 1.00 93.50 784 ASN A C 1
ATOM 6261 O O . ASN A 1 784 ? 10.957 9.668 -33.188 1.00 93.50 784 ASN A O 1
ATOM 6265 N N . PHE A 1 785 ? 10.484 9.476 -30.996 1.00 95.75 785 PHE A N 1
ATOM 6266 C CA . PHE A 1 785 ? 9.204 10.171 -31.008 1.00 95.75 785 PHE A CA 1
ATOM 6267 C C . PHE A 1 785 ? 9.305 11.282 -29.976 1.00 95.75 785 PHE A C 1
ATOM 6269 O O . PHE A 1 785 ? 9.506 11.013 -28.790 1.00 95.75 785 PHE A O 1
ATOM 6276 N N . TRP A 1 786 ? 9.198 12.517 -30.441 1.00 95.00 786 TRP A N 1
ATOM 6277 C CA . TRP A 1 786 ? 9.200 13.698 -29.600 1.00 95.00 786 TRP A CA 1
ATOM 6278 C C . TRP A 1 786 ? 7.778 14.168 -29.375 1.00 95.00 786 TRP A C 1
ATOM 6280 O O . TRP A 1 786 ? 7.030 14.376 -30.328 1.00 95.00 786 TRP A O 1
ATOM 6290 N N . TYR A 1 787 ? 7.441 14.322 -28.104 1.00 94.44 787 TYR A N 1
ATOM 6291 C CA . TYR A 1 787 ? 6.250 15.014 -27.646 1.00 94.44 787 TYR A CA 1
ATOM 6292 C C . TYR A 1 787 ? 6.717 16.273 -26.930 1.00 94.44 787 TYR A C 1
ATOM 6294 O O . TYR A 1 787 ? 7.676 16.213 -26.154 1.00 94.44 787 TYR A O 1
ATOM 6302 N N . ASP A 1 788 ? 6.081 17.402 -27.209 1.00 89.00 788 ASP A N 1
ATOM 6303 C CA . ASP A 1 788 ? 6.390 18.651 -26.528 1.00 89.00 788 ASP A CA 1
ATOM 6304 C C . ASP A 1 788 ? 6.253 18.477 -25.013 1.00 89.00 788 ASP A C 1
ATOM 6306 O O . ASP A 1 788 ? 5.394 17.738 -24.513 1.00 89.00 788 ASP A O 1
ATOM 6310 N N . MET A 1 789 ? 7.142 19.127 -24.271 1.00 87.38 789 MET A N 1
ATOM 6311 C CA . MET A 1 789 ? 7.061 19.082 -22.822 1.00 87.38 789 MET A CA 1
ATOM 6312 C C . MET A 1 789 ? 5.920 19.971 -22.329 1.00 87.38 789 MET A C 1
ATOM 6314 O O . MET A 1 789 ? 5.672 21.062 -22.844 1.00 87.38 789 MET A O 1
ATOM 6318 N N . GLU A 1 790 ? 5.264 19.569 -21.244 1.00 83.50 790 GLU A N 1
ATOM 6319 C CA . GLU A 1 790 ? 4.443 20.526 -20.511 1.00 83.50 790 GLU A CA 1
ATOM 6320 C C . GLU A 1 790 ? 5.375 21.538 -19.830 1.00 83.50 790 GLU A C 1
ATOM 6322 O O . GLU A 1 790 ? 6.215 21.163 -19.007 1.00 83.50 790 GLU A O 1
ATOM 6327 N N . TYR A 1 791 ? 5.229 22.825 -20.161 1.00 83.06 791 TYR A N 1
ATOM 6328 C CA . TYR A 1 791 ? 5.945 23.944 -19.531 1.00 83.06 791 TYR A CA 1
ATOM 6329 C C . TYR A 1 791 ? 5.445 24.196 -18.097 1.00 83.06 791 TYR A C 1
ATOM 6331 O O . TYR A 1 791 ? 4.894 25.246 -17.764 1.00 83.06 791 TYR A O 1
ATOM 6339 N N . ASP A 1 792 ? 5.608 23.187 -17.251 1.00 84.00 792 ASP A N 1
ATOM 6340 C CA . ASP A 1 792 ? 5.072 23.094 -15.905 1.00 84.00 792 ASP A CA 1
ATOM 6341 C C . ASP A 1 792 ? 6.162 23.344 -14.844 1.00 84.00 792 ASP A C 1
ATOM 6343 O O . ASP A 1 792 ? 7.123 24.097 -15.041 1.00 84.00 792 ASP A O 1
ATOM 6347 N N . ILE A 1 793 ? 6.014 22.721 -13.672 1.00 86.25 793 ILE A N 1
ATOM 6348 C CA . ILE A 1 793 ? 6.986 22.812 -12.586 1.00 86.25 793 ILE A CA 1
ATOM 6349 C C . ILE A 1 793 ? 8.400 22.367 -12.994 1.00 86.25 793 ILE A C 1
ATOM 6351 O O . ILE A 1 793 ? 9.364 22.936 -12.483 1.00 86.25 793 ILE A O 1
ATOM 6355 N N . LYS A 1 794 ? 8.544 21.425 -13.938 1.00 86.12 794 LYS A N 1
ATOM 6356 C CA . LYS A 1 794 ? 9.846 20.945 -14.431 1.00 86.12 794 LYS A CA 1
ATOM 6357 C C . LYS A 1 794 ? 10.606 22.069 -15.134 1.00 86.12 794 LYS A C 1
ATOM 6359 O O . LYS A 1 794 ? 11.772 22.323 -14.834 1.00 86.12 794 LYS A O 1
ATOM 6364 N N . TRP A 1 795 ? 9.915 22.796 -16.014 1.00 88.06 795 TRP A N 1
ATOM 6365 C CA . TRP A 1 795 ? 10.473 23.954 -16.711 1.00 88.06 795 TRP A CA 1
ATOM 6366 C C . TRP A 1 795 ? 10.822 25.088 -15.746 1.00 88.06 795 TRP A C 1
ATOM 6368 O O . TRP A 1 795 ? 11.916 25.649 -15.815 1.00 88.06 795 TRP A O 1
ATOM 6378 N N . ASN A 1 796 ? 9.921 25.397 -14.809 1.00 88.56 796 ASN A N 1
ATOM 6379 C CA . ASN A 1 796 ? 10.155 26.441 -13.810 1.00 88.56 796 ASN A CA 1
ATOM 6380 C C . ASN A 1 796 ? 11.382 26.132 -12.945 1.00 88.56 796 ASN A C 1
ATOM 6382 O O . ASN A 1 796 ? 12.195 27.021 -12.688 1.00 88.56 796 ASN A O 1
ATOM 6386 N N . TYR A 1 797 ? 11.539 24.872 -12.539 1.00 88.12 797 TYR A N 1
ATOM 6387 C CA . TYR A 1 797 ? 12.704 24.401 -11.801 1.00 88.12 797 TYR A CA 1
ATOM 6388 C C . TYR A 1 797 ? 13.997 24.556 -12.612 1.00 88.12 797 TYR A C 1
ATOM 6390 O O . TYR A 1 797 ? 14.966 25.143 -12.129 1.00 88.12 797 TYR A O 1
ATOM 6398 N N . TYR A 1 798 ? 14.004 24.108 -13.869 1.00 89.12 798 TYR A N 1
ATOM 6399 C CA . TYR A 1 798 ? 15.167 24.251 -14.743 1.00 89.12 798 TYR A CA 1
ATOM 6400 C C . TYR A 1 798 ? 15.551 25.722 -14.966 1.00 89.12 798 TYR A C 1
ATOM 6402 O O . TYR A 1 798 ? 16.723 26.087 -14.857 1.00 89.12 798 TYR A O 1
ATOM 6410 N N . GLN A 1 799 ? 14.570 26.596 -15.212 1.00 89.69 799 GLN A N 1
ATOM 6411 C CA . GLN A 1 799 ? 14.806 28.035 -15.360 1.00 89.69 799 GLN A CA 1
ATOM 6412 C C . GLN A 1 799 ? 15.339 28.667 -14.076 1.00 89.69 799 GLN A C 1
ATOM 6414 O O . GLN A 1 799 ? 16.238 29.510 -14.135 1.00 89.69 799 GLN A O 1
ATOM 6419 N N . PHE A 1 800 ? 14.821 28.262 -12.916 1.00 90.19 800 PHE A N 1
ATOM 6420 C CA . PHE A 1 800 ? 15.341 28.695 -11.624 1.00 90.19 800 PHE A CA 1
ATOM 6421 C C . PHE A 1 800 ? 16.820 28.313 -11.476 1.00 90.19 800 PHE A C 1
ATOM 6423 O O . PHE A 1 800 ? 17.650 29.188 -11.222 1.00 90.19 800 PHE A O 1
ATOM 6430 N N . MET A 1 801 ? 17.172 27.051 -11.729 1.00 88.56 801 MET A N 1
ATOM 6431 C CA . MET A 1 801 ? 18.555 26.564 -11.667 1.00 88.56 801 MET A CA 1
ATOM 6432 C C . MET A 1 801 ? 19.473 27.305 -12.646 1.00 88.56 801 MET A C 1
ATOM 6434 O O . MET A 1 801 ? 20.487 27.871 -12.237 1.00 88.56 801 MET A O 1
ATOM 6438 N N . SER A 1 802 ? 19.088 27.386 -13.923 1.00 86.38 802 SER A N 1
ATOM 6439 C CA . SER A 1 802 ? 19.864 28.066 -14.967 1.00 86.38 802 SER A CA 1
ATOM 6440 C C . SER A 1 802 ? 20.123 29.537 -14.625 1.00 86.38 802 SER A C 1
ATOM 6442 O O . SER A 1 802 ? 21.251 30.023 -14.737 1.00 86.38 802 SER A O 1
ATOM 6444 N N . ASN A 1 803 ? 19.102 30.264 -14.159 1.00 85.56 803 ASN A N 1
ATOM 6445 C CA . ASN A 1 803 ? 19.252 31.671 -13.791 1.00 85.56 803 ASN A CA 1
ATOM 6446 C C . ASN A 1 803 ? 20.096 31.859 -12.527 1.00 85.56 803 ASN A C 1
ATOM 6448 O O . ASN A 1 803 ? 20.877 32.809 -12.464 1.00 85.56 803 ASN A O 1
ATOM 6452 N N . THR A 1 804 ? 19.990 30.947 -11.560 1.00 85.81 804 THR A N 1
ATOM 6453 C CA . THR A 1 804 ? 20.801 30.976 -10.335 1.00 85.81 804 THR A CA 1
ATOM 6454 C C . THR A 1 804 ? 22.282 30.782 -10.664 1.00 85.81 804 THR A C 1
ATOM 6456 O O . THR A 1 804 ? 23.116 31.590 -10.256 1.00 85.81 804 THR A O 1
ATOM 6459 N N . ILE A 1 805 ? 22.605 29.795 -11.505 1.00 83.75 805 ILE A N 1
ATOM 6460 C CA . ILE A 1 805 ? 23.972 29.539 -11.987 1.00 83.75 805 ILE A CA 1
ATOM 6461 C C . ILE A 1 805 ? 24.526 30.755 -12.737 1.00 83.75 805 ILE A C 1
ATOM 6463 O O . ILE A 1 805 ? 25.649 31.193 -12.484 1.00 83.75 805 ILE A O 1
ATOM 6467 N N . LYS A 1 806 ? 23.728 31.355 -13.632 1.00 82.50 806 LYS A N 1
ATOM 6468 C CA . LYS A 1 806 ? 24.120 32.572 -14.363 1.00 82.50 806 LYS A CA 1
ATOM 6469 C C . LYS A 1 806 ? 24.424 33.741 -13.425 1.00 82.50 806 LYS A C 1
ATOM 6471 O O . LYS A 1 806 ? 25.361 34.493 -13.684 1.00 82.50 806 LYS A O 1
ATOM 6476 N N . GLN A 1 807 ? 23.633 33.934 -12.367 1.00 81.44 807 GLN A N 1
ATOM 6477 C CA . GLN A 1 807 ? 23.872 35.006 -11.398 1.00 81.44 807 GLN A CA 1
ATOM 6478 C C . GLN A 1 807 ? 25.149 34.772 -10.589 1.00 81.44 807 GLN A C 1
ATOM 6480 O O . GLN A 1 807 ? 25.935 35.709 -10.442 1.00 81.44 807 GLN A O 1
ATOM 6485 N N . LYS A 1 808 ? 25.384 33.536 -10.132 1.00 78.44 808 LYS A N 1
ATOM 6486 C CA . LYS A 1 808 ? 26.598 33.171 -9.395 1.00 78.44 808 LYS A CA 1
ATOM 6487 C C . LYS A 1 808 ? 27.857 33.437 -10.218 1.00 78.44 808 LYS A C 1
ATOM 6489 O O . LYS A 1 808 ? 28.722 34.185 -9.772 1.00 78.44 808 LYS A O 1
ATOM 6494 N N . ARG A 1 809 ? 27.903 32.970 -11.466 1.00 75.62 809 ARG A N 1
ATOM 6495 C CA . ARG A 1 809 ? 29.056 33.193 -12.358 1.00 75.62 809 ARG A CA 1
ATOM 6496 C C . ARG A 1 809 ? 29.343 34.671 -12.604 1.00 75.62 809 ARG A C 1
ATOM 6498 O O . ARG A 1 809 ? 30.480 35.106 -12.496 1.00 75.62 809 ARG A O 1
ATOM 6505 N N . LYS A 1 810 ? 28.299 35.483 -12.811 1.00 77.75 810 LYS A N 1
ATOM 6506 C CA . LYS A 1 810 ? 28.441 36.948 -12.909 1.00 77.75 810 LYS A CA 1
ATOM 6507 C C . LYS A 1 810 ? 28.987 37.591 -11.631 1.00 77.75 810 LYS A C 1
ATOM 6509 O O . LYS A 1 810 ? 29.519 38.697 -11.693 1.00 77.75 810 LYS A O 1
ATOM 6514 N N . SER A 1 811 ? 28.776 36.977 -10.468 1.00 73.44 811 SER A N 1
ATOM 6515 C CA . SER A 1 811 ? 29.320 37.458 -9.196 1.00 73.44 811 SER A CA 1
ATOM 6516 C C . SER A 1 811 ? 30.782 37.045 -9.002 1.00 73.44 811 SER A C 1
ATOM 6518 O O . SER A 1 811 ? 31.568 37.856 -8.519 1.00 73.44 811 SER A O 1
ATOM 6520 N N . GLU A 1 812 ? 31.162 35.849 -9.455 1.00 72.94 812 GLU A N 1
ATOM 6521 C CA . GLU A 1 812 ? 32.542 35.346 -9.453 1.00 72.94 812 GLU A CA 1
ATOM 6522 C C . GLU A 1 812 ? 33.425 36.144 -10.420 1.00 72.94 812 GLU A C 1
ATOM 6524 O O . GLU A 1 812 ? 34.469 36.640 -10.009 1.00 72.94 812 GLU A O 1
ATOM 6529 N N . GLU A 1 813 ? 32.951 36.399 -11.644 1.00 70.75 813 GLU A N 1
ATOM 6530 C CA . GLU A 1 813 ? 33.631 37.244 -12.644 1.00 70.75 813 GLU A CA 1
ATOM 6531 C C . GLU A 1 813 ? 33.834 38.696 -12.183 1.00 70.75 813 GLU A C 1
ATOM 6533 O O . GLU A 1 813 ? 34.709 39.387 -12.688 1.00 70.75 813 GLU A O 1
ATOM 6538 N N . LYS A 1 814 ? 33.016 39.189 -11.242 1.00 67.06 814 LYS A N 1
ATOM 6539 C CA . LYS A 1 814 ? 33.192 40.518 -10.627 1.00 67.06 814 LYS A CA 1
ATOM 6540 C C . LYS A 1 814 ? 34.169 40.512 -9.450 1.00 67.06 814 LYS A C 1
ATOM 6542 O O . LYS A 1 814 ? 34.583 41.589 -9.021 1.00 67.06 814 LYS A O 1
ATOM 6547 N N . ARG A 1 815 ? 34.441 39.339 -8.866 1.00 56.66 815 ARG A N 1
ATOM 6548 C CA . ARG A 1 815 ? 35.374 39.150 -7.743 1.00 56.66 815 ARG A CA 1
ATOM 6549 C C . ARG A 1 815 ? 36.807 38.896 -8.231 1.00 56.66 815 ARG A C 1
ATOM 6551 O O . ARG A 1 815 ? 37.733 39.235 -7.498 1.00 56.66 815 ARG A O 1
ATOM 6558 N N . THR A 1 816 ? 36.974 38.322 -9.423 1.00 44.25 816 THR A N 1
ATOM 6559 C CA . THR A 1 816 ? 38.247 38.182 -10.162 1.00 44.25 816 THR A CA 1
ATOM 6560 C C . THR A 1 816 ? 38.561 39.418 -10.986 1.00 44.25 816 THR A C 1
ATOM 6562 O O . THR A 1 816 ? 39.751 39.800 -11.040 1.00 44.25 816 THR A O 1
#

Sequence (816 aa):
MSYLNEFQRIATAYNGTRAVNTPGFNATFDYINNYLTANTNYKITKTFFFLKDFALASNPILISSINGIKKNYTYSTNPSSAEFYHVKYSTSTNFSNNIQLTVIPNVGCSDDDWQKAIPPPQGRVALVKRGICAFRDKAILVTKYNVAALLLYNDGTSPNHVAPLEVNLAQDNAIPALFLSFTIGQALVNAAQNSSTNTTVQLVINVKDLPDFPVGNICADTPTGNITQTIVIGSHSDSVANGPGINDNGSGSAANLALAVALARLFRTSTYPKYKYRVRFCWWGAEELGLVGSDFHVKQAKNSSIIGERLQDYLINLNYDTIGSPNYMFGIYNGRAAKNDTPLQALPGSTKITDLFQNWFIQQNLPWDYRDLDGRSDYAPFLAEGIVACGLSAGTDGIKTQKQRDRYDQMLGQGLGGISGIMYDPCYHQICDSIQNINLFGYEKMVQAAAYVLEFLGREDDLKAWLYPSIEIQRFTESAVNDSLKIMSNDDDDDDYPFQCLSQEARELYLESHISRIRIPSPLVFYRDYVSRNKPVIIQGALDQWSALSKWNTSEYLRHQLGDTQVTIDITPDGYGDCVKLHKYFVTPLEEKMSFNHFMDIIEGKTSFNGIVYCQHQNSSFTTEFQQLNNDIHELSWVREAFGNPPDAVNLWIGTSKSISTLHHDPYENLYAVIRGRKHFTLYPPTDLYWLDQKFYKKAHYERYNSTQKIIDDDGINLKINENFIIVPDDNEVPWFDHDKNDLEQNTYLNPLKITLESNELLYLPSLWFHTVQQDSPMTIACNFWYDMEYDIKWNYYQFMSNTIKQKRKSEEKRT

pLDDT: mean 90.78, std 11.19, range [32.88, 98.88]

Organism: NCBI:txid392033